Protein AF-0000000084461632 (afdb_homodimer)

InterPro domains:
  IPR001296 Glycosyl transferase, family 1 [PF00534] (205-325)

Solvent-accessible surface area (backbone atoms only — not comparable to full-atom values): 42866 Å² total; per-residue (Å²): 101,78,43,40,28,41,56,44,43,67,54,52,54,38,41,63,67,61,51,79,77,58,71,66,49,33,53,53,48,49,52,46,60,73,37,45,89,58,30,27,32,29,42,62,58,88,53,43,73,39,53,25,16,49,69,48,22,37,54,49,46,52,50,59,72,63,59,54,83,71,44,42,65,60,48,50,51,52,49,54,57,22,61,76,38,74,35,75,78,56,89,82,44,47,37,32,37,41,33,73,66,72,70,61,66,89,25,63,48,43,56,45,53,35,57,75,66,64,42,38,33,37,34,45,47,59,55,59,49,46,76,76,43,40,55,73,43,50,73,68,56,25,52,50,47,52,52,30,49,52,50,44,40,73,62,29,61,29,37,35,18,37,20,64,55,29,43,51,52,50,50,52,49,33,63,74,66,67,53,69,75,48,57,74,42,66,42,54,70,36,48,78,62,76,76,81,63,78,63,67,78,69,91,61,86,63,58,26,33,34,32,76,45,60,44,34,69,49,45,33,52,50,59,54,55,53,42,50,50,52,40,34,75,74,42,51,89,71,38,59,30,41,36,38,35,50,53,81,46,87,69,26,58,56,44,50,33,54,67,65,35,82,57,74,67,39,74,35,48,43,80,40,83,65,54,73,69,51,43,49,27,53,47,60,68,28,61,23,38,54,43,43,34,78,72,70,30,54,51,61,58,60,49,38,34,50,62,60,70,24,44,42,41,27,25,74,42,71,37,45,39,71,74,52,53,79,35,48,54,64,40,57,67,48,27,39,55,60,52,43,51,49,53,59,45,45,63,40,92,80,22,64,69,48,53,53,30,51,60,48,48,70,72,59,76,73,58,42,56,69,61,29,48,51,51,51,50,52,47,53,52,50,51,65,67,65,52,72,81,70,77,76,78,69,69,86,114,100,76,44,42,29,40,55,46,42,68,54,52,52,38,33,65,68,53,51,80,76,57,73,66,48,34,52,52,47,49,51,45,61,73,38,44,91,58,31,27,32,30,40,60,57,88,55,43,72,41,53,24,16,51,70,49,22,38,54,51,47,52,50,60,72,65,58,54,60,82,40,42,67,61,49,50,52,51,50,53,58,22,62,76,39,74,36,75,79,55,89,83,44,48,38,32,38,40,35,71,65,72,72,60,66,88,24,65,46,42,56,44,53,35,56,76,67,64,41,36,33,35,34,44,47,58,54,59,51,46,76,76,43,40,53,74,42,50,73,68,55,26,52,49,48,51,53,30,50,53,51,45,42,72,62,30,61,29,36,38,19,35,20,63,56,30,41,50,53,49,50,52,50,33,63,74,68,66,52,71,76,47,57,73,43,65,42,53,69,36,48,78,61,75,75,81,62,77,63,67,78,68,91,60,86,62,58,27,33,34,34,74,45,61,44,35,67,48,45,33,52,50,60,54,53,53,42,50,49,51,40,34,74,75,44,49,89,71,38,59,30,41,35,38,36,48,52,81,46,88,68,27,59,57,44,49,31,54,66,64,35,82,58,74,64,39,74,34,49,43,78,41,85,67,53,74,69,52,44,48,26,53,47,60,68,28,59,23,39,52,43,42,35,78,72,74,29,54,50,61,58,60,50,37,34,50,63,60,70,24,44,40,41,29,26,72,41,72,36,46,38,70,75,51,53,80,35,47,54,65,40,58,65,47,28,39,55,59,52,43,49,51,52,58,44,44,63,40,92,81,23,63,71,47,52,53,30,52,58,48,48,71,72,60,76,73,56,43,57,68,60,28,49,52,52,51,51,51,48,52,53,51,51,64,68,66,48,71,82,69,77,76,75,67,78,77,122

Sequence (794 aa):
MKRVIIDITSLSNLLRKRRLPHGVPRVALAYLKHYFHDMHILFRIRSRSIILSRRHSEQVARLLLAWELGSFLKLIRLIVRGAFSPSGLDPKCHYFVIKLDYKGFKYPRYLAAITQNNLNMLAVVHDLIPLLNPEFCTPAGTLQFKNQLSQLLKHAQGIVTISNATQSHLQGHILKEGALCPPVLSAPLAPGLVNDISPGEPLVTSPYFIVLSTIGPRKNHLLLLRIFQRLLERYGRHTPKLVIIGKRSTRCPSTLALLDKNGPLKDVLVERQASDAELANYLHHARALLFPTFAEGYGLPLVEAFSFGVPVIASDLPVFREIAGNIPDYLDPLDGLGWMQAIEDYTQKNSTRRQAQLARLASFRVPTWPDHFAQVEAFMDELVRTRPESGRRDGLNMKRVIIDITSLSNLLRKRRLPHGVPRVALAYLKHYFHDMHILFRIRSRSIILSRRHSEQVARLLLAWELGSFLKLIRLIVRGAFSPSGLDPKCHYFVIKLDYKGFKYPRYLAAITQNNLNMLAVVHDLIPLLNPEFCTPAGTLQFKNQLSQLLKHAQGIVTISNATQSHLQGHILKEGALCPPVLSAPLAPGLVNDISPGEPLVTSPYFIVLSTIGPRKNHLLLLRIFQRLLERYGRHTPKLVIIGKRSTRCPSTLALLDKNGPLKDVLVERQASDAELANYLHHARALLFPTFAEGYGLPLVEAFSFGVPVIASDLPVFREIAGNIPDYLDPLDGLGWMQAIEDYTQKNSTRRQAQLARLASFRVPTWPDHFAQVEAFMDELVRTRPESGRRDGLN

Nearest PDB structures (foldseek):
  2bfw-assembly1_A  TM=7.692E-01  e=2.405E-06  Pyrococcus abyssi
  5wqc-assembly1_A  TM=6.733E-01  e=1.277E-06  Homo sapiens
  6me3-assembly1_A  TM=5.732E-01  e=6.397E-07  Homo sapiens
  4s0v-assembly1_A  TM=4.340E-01  e=5.383E-07  Homo sapiens
  6kqi-assembly1_A  TM=3.792E-01  e=4.798E-06  Homo sapiens

pLDDT: mean 91.37, std 10.72, range [18.84, 98.88]

Foldseek 3Di:
DEAEEEECAVLLVCLVVQHDDDDLNLVSLLVCVVCLQTHWYWYDDQQDIAIFASVLSNVLSVCSNVSDRPCSVVSVVSSVVRSPPDRPDDLVYAYEYEASDLDNVVHVSVLVVCVVSVHAYEYEDQALCCQVPVVQDDPVVSVSNVVSVLSCQVRHLEYEYQFVVRVVVVVVVCVVVVGHGHHYHYFHDFASADLPQDADDAPDDAAEEEEEEADGVQQLLVLVLVLQVVQCVVPPPNRAAYEYEHHYDPHCVSNVCSCPDDDSSVVRYHYDHDDSNNVLNNLLRHLEYEGLGNDGRAPSVCLVSLSSLGAYEYADDPNCCRQQNPLHNHDHSVPSVVVSVVSVQSSDPPRPVSVVSSVSSVPHDGDDSVRRVVRVVVVVVVSVVPPPPPDPPPPPD/DEAEEEECAVLLVCLQVLHDDDDLNLVSLLVCVVCLQTHWYWYDDVQDIAIFASVLSNVLSVCSNVSDSPCSVVNVVSSVVRSPPDRPDDLVYAYEYEASDLDNVVHVSVLVVCVVSVHAYEYEDQALCCQVPVVQDDPVVSVSNVVSVLSCQVRHLEYEYQFVVRVVVVVVVCVVVVGHGHHYHYFHDFASADLPQDADDAPDDAAEEEEEEADGVQQLLVLVLVLQVVQCVVPPPNRAAYEYEHHYDPHCVSNVCSCPDDDSSVVRYHYDHDDSNNVSNNLLRHLEYEGLGNDGRAPSVCLVSLSSLGAYEYADDPNCCRQQNPLHNHDHSVPSVVVSVVSVQSSDPPRPVSVSSSVSSVPHDGDDSVRRVVRVVVVVVVSVVPPPPPDPPPPPD

Organism: NCBI:txid458

Structure (mmCIF, N/CA/C/O backbone):
data_AF-0000000084461632-model_v1
#
loop_
_entity.id
_entity.type
_entity.pdbx_description
1 polymer 'Putative glycosyl transferase'
#
loop_
_atom_site.group_PDB
_atom_site.id
_atom_site.type_symbol
_atom_site.label_atom_id
_atom_site.label_alt_id
_atom_site.label_comp_id
_atom_site.label_asym_id
_atom_site.label_entity_id
_atom_site.label_seq_id
_atom_site.pdbx_PDB_ins_code
_atom_site.Cartn_x
_atom_site.Cartn_y
_atom_site.Cartn_z
_atom_site.occupancy
_atom_site.B_iso_or_equiv
_atom_site.auth_seq_id
_atom_site.auth_comp_id
_atom_site.auth_asym_id
_atom_site.auth_atom_id
_atom_site.pdbx_PDB_model_num
ATOM 1 N N . MET A 1 1 ? 1.101 -44.781 -28.156 1 82.88 1 MET A N 1
ATOM 2 C CA . MET A 1 1 ? 2.223 -44.062 -27.547 1 82.88 1 MET A CA 1
ATOM 3 C C . MET A 1 1 ? 1.902 -42.594 -27.391 1 82.88 1 MET A C 1
ATOM 5 O O . MET A 1 1 ? 1.28 -41.969 -28.266 1 82.88 1 MET A O 1
ATOM 9 N N . LYS A 1 2 ? 2.131 -42.031 -26.25 1 89.94 2 LYS A N 1
ATOM 10 C CA . LYS A 1 2 ? 1.861 -40.625 -26.031 1 89.94 2 LYS A CA 1
ATOM 11 C C . LYS A 1 2 ? 3.141 -39.812 -26.141 1 89.94 2 LYS A C 1
ATOM 13 O O . LYS A 1 2 ? 4.223 -40.281 -25.797 1 89.94 2 LYS A O 1
ATOM 18 N N . ARG A 1 3 ? 3.031 -38.625 -26.703 1 93.19 3 ARG A N 1
ATOM 19 C CA . ARG A 1 3 ? 4.129 -37.656 -26.812 1 93.19 3 ARG A CA 1
ATOM 20 C C . ARG A 1 3 ? 3.676 -36.25 -26.422 1 93.19 3 ARG A C 1
ATOM 22 O O . ARG A 1 3 ? 2.477 -36 -26.312 1 93.19 3 ARG A O 1
ATOM 29 N N . VAL A 1 4 ? 4.688 -35.469 -26.234 1 96.12 4 VAL A N 1
ATOM 30 C CA . VAL A 1 4 ? 4.34 -34.156 -25.672 1 96.12 4 VAL A CA 1
ATOM 31 C C . VAL A 1 4 ? 4.812 -33.062 -26.609 1 96.12 4 VAL A C 1
ATOM 33 O O . VAL A 1 4 ? 5.836 -33.188 -27.281 1 96.12 4 VAL A O 1
ATOM 36 N N . ILE A 1 5 ? 3.994 -32.062 -26.719 1 96 5 ILE A N 1
ATOM 37 C CA . ILE A 1 5 ? 4.309 -30.797 -27.375 1 96 5 ILE A CA 1
ATOM 38 C C . ILE A 1 5 ? 4.293 -29.656 -26.359 1 96 5 ILE A C 1
ATOM 40 O O . ILE A 1 5 ? 3.305 -29.469 -25.641 1 96 5 ILE A O 1
ATOM 44 N N . ILE A 1 6 ? 5.383 -28.906 -26.219 1 95.56 6 ILE A N 1
ATOM 45 C CA . ILE A 1 6 ? 5.461 -27.859 -25.219 1 95.56 6 ILE A CA 1
ATOM 46 C C . ILE A 1 6 ? 5.414 -26.484 -25.891 1 95.56 6 ILE A C 1
ATOM 48 O O . ILE A 1 6 ? 6.207 -26.203 -26.797 1 95.56 6 ILE A O 1
ATOM 52 N N . ASP A 1 7 ? 4.473 -25.688 -25.516 1 92.56 7 ASP A N 1
ATOM 53 C CA . ASP A 1 7 ? 4.383 -24.312 -25.984 1 92.56 7 ASP A CA 1
ATOM 54 C C . ASP A 1 7 ? 5.41 -23.422 -25.297 1 92.56 7 ASP A C 1
ATOM 56 O O . ASP A 1 7 ? 5.27 -23.109 -24.109 1 92.56 7 ASP A O 1
ATOM 60 N N . ILE A 1 8 ? 6.375 -22.922 -26.016 1 92.44 8 ILE A N 1
ATOM 61 C CA . ILE A 1 8 ? 7.48 -22.203 -25.391 1 92.44 8 ILE A CA 1
ATOM 62 C C . ILE A 1 8 ? 7.348 -20.703 -25.688 1 92.44 8 ILE A C 1
ATOM 64 O O . ILE A 1 8 ? 8.273 -19.922 -25.422 1 92.44 8 ILE A O 1
ATOM 68 N N . THR A 1 9 ? 6.238 -20.266 -26.125 1 91 9 THR A N 1
ATOM 69 C CA . THR A 1 9 ? 6.062 -18.891 -26.578 1 91 9 THR A CA 1
ATOM 70 C C . THR A 1 9 ? 6.336 -17.906 -25.453 1 91 9 THR A C 1
ATOM 72 O O . THR A 1 9 ? 7.047 -16.922 -25.641 1 91 9 THR A O 1
ATOM 75 N N . SER A 1 10 ? 5.848 -18.172 -24.297 1 89.5 10 SER A N 1
ATOM 76 C CA . SER A 1 10 ? 6.035 -17.281 -23.156 1 89.5 10 SER A CA 1
ATOM 77 C C . SER A 1 10 ? 7.496 -17.25 -22.734 1 89.5 10 SER A C 1
ATOM 79 O O . SER A 1 10 ? 7.996 -16.203 -22.312 1 89.5 10 SER A O 1
ATOM 81 N N . LEU A 1 11 ? 8.156 -18.375 -22.797 1 91.62 11 LEU A N 1
ATOM 82 C CA . LEU A 1 11 ? 9.57 -18.438 -22.453 1 91.62 11 LEU A CA 1
ATOM 83 C C . LEU A 1 11 ? 10.391 -17.578 -23.422 1 91.62 11 LEU A C 1
ATOM 85 O O . LEU A 1 11 ? 11.32 -16.875 -23 1 91.62 11 LEU A O 1
ATOM 89 N N . SER A 1 12 ? 10.055 -17.719 -24.672 1 90.81 12 SER A N 1
ATOM 90 C CA . SER A 1 12 ? 10.742 -16.938 -25.703 1 90.81 12 SER A CA 1
ATOM 91 C C . SER A 1 12 ? 10.594 -15.445 -25.438 1 90.81 12 SER A C 1
ATOM 93 O O . SER A 1 12 ? 11.547 -14.68 -25.625 1 90.81 12 SER A O 1
ATOM 95 N N . ASN A 1 13 ? 9.438 -15.062 -25.062 1 89.56 13 ASN A N 1
ATOM 96 C CA . ASN A 1 13 ? 9.188 -13.656 -24.766 1 89.56 13 ASN A CA 1
ATOM 97 C C . ASN A 1 13 ? 10.016 -13.18 -23.578 1 89.56 13 ASN A C 1
ATOM 99 O O . ASN A 1 13 ? 10.477 -12.039 -23.547 1 89.56 13 ASN A O 1
ATOM 103 N N . LEU A 1 14 ? 10.133 -13.984 -22.609 1 88.81 14 LEU A N 1
ATOM 104 C CA . LEU A 1 14 ? 10.938 -13.656 -21.438 1 88.81 14 LEU A CA 1
ATOM 105 C C . LEU A 1 14 ? 12.406 -13.5 -21.828 1 88.81 14 LEU A C 1
ATOM 107 O O . LEU A 1 14 ? 13.094 -12.602 -21.328 1 88.81 14 LEU A O 1
ATOM 111 N N . LEU A 1 15 ? 12.836 -14.422 -22.625 1 90.06 15 LEU A N 1
ATOM 112 C CA . LEU A 1 15 ? 14.211 -14.352 -23.109 1 90.06 15 LEU A CA 1
ATOM 113 C C . LEU A 1 15 ? 14.43 -13.086 -23.922 1 90.06 15 LEU A C 1
ATOM 115 O O . LEU A 1 15 ? 15.5 -12.477 -23.844 1 90.06 15 LEU A O 1
ATOM 119 N N . ARG A 1 16 ? 13.484 -12.703 -24.719 1 91.44 16 ARG A N 1
ATOM 120 C CA . ARG A 1 16 ? 13.547 -11.477 -25.516 1 91.44 16 ARG A CA 1
ATOM 121 C C . ARG A 1 16 ? 13.773 -10.258 -24.625 1 91.44 16 ARG A C 1
ATOM 123 O O . ARG A 1 16 ? 14.539 -9.359 -24.984 1 91.44 16 ARG A O 1
ATOM 130 N N . LYS A 1 17 ? 13.164 -10.312 -23.453 1 89.62 17 LYS A N 1
ATOM 131 C CA . LYS A 1 17 ? 13.234 -9.188 -22.516 1 89.62 17 LYS A CA 1
ATOM 132 C C . LYS A 1 17 ? 14.477 -9.273 -21.641 1 89.62 17 LYS A C 1
ATOM 134 O O . LYS A 1 17 ? 14.664 -8.445 -20.75 1 89.62 17 LYS A O 1
ATOM 139 N N . ARG A 1 18 ? 15.297 -10.266 -21.812 1 87.94 18 ARG A N 1
ATOM 140 C CA . ARG A 1 18 ? 16.562 -10.477 -21.109 1 87.94 18 ARG A CA 1
ATOM 141 C C . ARG A 1 18 ? 16.328 -10.562 -19.609 1 87.94 18 ARG A C 1
ATOM 143 O O . ARG A 1 18 ? 17.031 -9.906 -18.828 1 87.94 18 ARG A O 1
ATOM 150 N N . ARG A 1 19 ? 15.328 -11.297 -19.297 1 85.19 19 ARG A N 1
ATOM 151 C CA . ARG A 1 19 ? 15 -11.484 -17.891 1 85.19 19 ARG A CA 1
ATOM 152 C C . ARG A 1 19 ? 15.305 -12.906 -17.438 1 85.19 19 ARG A C 1
ATOM 154 O O . ARG A 1 19 ? 15.211 -13.844 -18.234 1 85.19 19 ARG A O 1
ATOM 161 N N . LEU A 1 20 ? 15.648 -13 -16.172 1 86.19 20 LEU A N 1
ATOM 162 C CA . LEU A 1 20 ? 15.875 -14.312 -15.586 1 86.19 20 LEU A CA 1
ATOM 163 C C . LEU A 1 20 ? 14.555 -15 -15.25 1 86.19 20 LEU A C 1
ATOM 165 O O . LEU A 1 20 ? 13.594 -14.336 -14.852 1 86.19 20 LEU A O 1
ATOM 169 N N . PRO A 1 21 ? 14.578 -16.266 -15.438 1 83.56 21 PRO A N 1
ATOM 170 C CA . PRO A 1 21 ? 13.32 -16.969 -15.18 1 83.56 21 PRO A CA 1
ATOM 171 C C . PRO A 1 21 ? 12.977 -17.031 -13.695 1 83.56 21 PRO A C 1
ATOM 173 O O . PRO A 1 21 ? 13.867 -17.203 -12.859 1 83.56 21 PRO A O 1
ATOM 176 N N . HIS A 1 22 ? 11.727 -16.75 -13.461 1 82.38 22 HIS A N 1
ATOM 177 C CA . HIS A 1 22 ? 11.172 -16.922 -12.125 1 82.38 22 HIS A CA 1
ATOM 178 C C . HIS A 1 22 ? 9.727 -17.391 -12.188 1 82.38 22 HIS A C 1
ATOM 180 O O . HIS A 1 22 ? 9.039 -17.188 -13.195 1 82.38 22 HIS A O 1
ATOM 186 N N . GLY A 1 23 ? 9.359 -18.156 -11.211 1 85.88 23 GLY A N 1
ATOM 187 C CA . GLY A 1 23 ? 7.973 -18.578 -11.102 1 85.88 23 GLY A CA 1
ATOM 188 C C . GLY A 1 23 ? 7.555 -19.547 -12.188 1 85.88 23 GLY A C 1
ATOM 189 O O . GLY A 1 23 ? 8.141 -20.625 -12.32 1 85.88 23 GLY A O 1
ATOM 190 N N . VAL A 1 24 ? 6.648 -19.094 -13.094 1 87.5 24 VAL A N 1
ATOM 191 C CA . VAL A 1 24 ? 6.035 -19.938 -14.117 1 87.5 24 VAL A CA 1
ATOM 192 C C . VAL A 1 24 ? 7.078 -20.328 -15.156 1 87.5 24 VAL A C 1
ATOM 194 O O . VAL A 1 24 ? 7.129 -21.469 -15.594 1 87.5 24 VAL A O 1
ATOM 197 N N . PRO A 1 25 ? 7.926 -19.438 -15.492 1 90.56 25 PRO A N 1
ATOM 198 C CA . PRO A 1 25 ? 8.977 -19.812 -16.438 1 90.56 25 PRO A CA 1
ATOM 199 C C . PRO A 1 25 ? 9.875 -20.938 -15.914 1 90.56 25 PRO A C 1
ATOM 201 O O . PRO A 1 25 ? 10.352 -21.766 -16.688 1 90.56 25 PRO A O 1
ATOM 204 N N . ARG A 1 26 ? 10.062 -21 -14.633 1 90.62 26 ARG A N 1
ATOM 205 C CA . ARG A 1 26 ? 10.867 -22.094 -14.07 1 90.62 26 ARG A CA 1
ATOM 206 C C . ARG A 1 26 ? 10.148 -23.438 -14.211 1 90.62 26 ARG A C 1
ATOM 208 O O . ARG A 1 26 ? 10.789 -24.469 -14.406 1 90.62 26 ARG A O 1
ATOM 215 N N . VAL A 1 27 ? 8.883 -23.375 -14.117 1 93.25 27 VAL A N 1
ATOM 216 C CA . VAL A 1 27 ? 8.086 -24.578 -14.32 1 93.25 27 VAL A CA 1
ATOM 217 C C . VAL A 1 27 ? 8.188 -25.031 -15.773 1 93.25 27 VAL A C 1
ATOM 219 O O . VAL A 1 27 ? 8.375 -26.219 -16.047 1 93.25 27 VAL A O 1
ATOM 222 N N . ALA A 1 28 ? 8.109 -24.078 -16.625 1 93.81 28 ALA A N 1
ATOM 223 C CA . ALA A 1 28 ? 8.227 -24.391 -18.047 1 93.81 28 ALA A CA 1
ATOM 224 C C . ALA A 1 28 ? 9.578 -25.016 -18.375 1 93.81 28 ALA A C 1
ATOM 226 O O . ALA A 1 28 ? 9.664 -25.969 -19.156 1 93.81 28 ALA A O 1
ATOM 227 N N . LEU A 1 29 ? 10.578 -24.547 -17.75 1 93.94 29 LEU A N 1
ATOM 228 C CA . LEU A 1 29 ? 11.922 -25.078 -17.953 1 93.94 29 LEU A CA 1
ATOM 229 C C . LEU A 1 29 ? 12.031 -26.5 -17.406 1 93.94 29 LEU A C 1
ATOM 231 O O . LEU A 1 29 ? 12.727 -27.344 -17.984 1 93.94 29 LEU A O 1
ATOM 235 N N . ALA A 1 30 ? 11.359 -26.75 -16.344 1 94.62 30 ALA A N 1
ATOM 236 C CA . ALA A 1 30 ? 11.344 -28.109 -15.789 1 94.62 30 ALA A CA 1
ATOM 237 C C . ALA A 1 30 ? 10.68 -29.078 -16.75 1 94.62 30 ALA A C 1
ATOM 239 O O . ALA A 1 30 ? 11.148 -30.219 -16.922 1 94.62 30 ALA A O 1
ATOM 240 N N . TYR A 1 31 ? 9.641 -28.672 -17.391 1 96.06 31 TYR A N 1
ATOM 241 C CA . TYR A 1 31 ? 8.969 -29.5 -18.375 1 96.06 31 TYR A CA 1
ATOM 242 C C . TYR A 1 31 ? 9.867 -29.75 -19.578 1 96.06 31 TYR A C 1
ATOM 244 O O . TYR A 1 31 ? 9.945 -30.875 -20.094 1 96.06 31 TYR A O 1
ATOM 252 N N . LEU A 1 32 ? 10.539 -28.719 -20 1 95.5 32 LEU A N 1
ATOM 253 C CA . LEU A 1 32 ? 11.461 -28.859 -21.109 1 95.5 32 LEU A CA 1
ATOM 254 C C . LEU A 1 32 ? 12.57 -29.859 -20.781 1 95.5 32 LEU A C 1
ATOM 256 O O . LEU A 1 32 ? 12.945 -30.672 -21.625 1 95.5 32 LEU A O 1
ATOM 260 N N . LYS A 1 33 ? 13.039 -29.75 -19.625 1 95.06 33 LYS A N 1
ATOM 261 C CA . LYS A 1 33 ? 14.125 -30.641 -19.203 1 95.06 33 LYS A CA 1
ATOM 262 C C . LYS A 1 33 ? 13.656 -32.094 -19.125 1 95.06 33 LYS A C 1
ATOM 264 O O . LYS A 1 33 ? 14.359 -33 -19.547 1 95.06 33 LYS A O 1
ATOM 269 N N . HIS A 1 34 ? 12.523 -32.281 -18.594 1 95.88 34 HIS A N 1
ATOM 270 C CA . HIS A 1 34 ? 12 -33.625 -18.406 1 95.88 34 HIS A CA 1
ATOM 271 C C . HIS A 1 34 ? 11.758 -34.312 -19.75 1 95.88 34 HIS A C 1
ATOM 273 O O . HIS A 1 34 ? 12.078 -35.5 -19.906 1 95.88 34 HIS A O 1
ATOM 279 N N . TYR A 1 35 ? 11.203 -33.625 -20.672 1 96.12 35 TYR A N 1
ATOM 280 C CA . TYR A 1 35 ? 10.805 -34.219 -21.953 1 96.12 35 TYR A CA 1
ATOM 281 C C . TYR A 1 35 ? 11.844 -33.906 -23.031 1 96.12 35 TYR A C 1
ATOM 283 O O . TYR A 1 35 ? 11.555 -34.031 -24.219 1 96.12 35 TYR A O 1
ATOM 291 N N . PHE A 1 36 ? 12.992 -33.531 -22.641 1 95.25 36 PHE A N 1
ATOM 292 C CA . PHE A 1 36 ? 14.055 -33.031 -23.5 1 95.25 36 PHE A CA 1
ATOM 293 C C . PHE A 1 36 ? 14.258 -33.938 -24.703 1 95.25 36 PHE A C 1
ATOM 295 O O . PHE A 1 36 ? 14.383 -33.469 -25.844 1 95.25 36 PHE A O 1
ATOM 302 N N . HIS A 1 37 ? 14.211 -35.25 -24.531 1 92.38 37 HIS A N 1
ATOM 303 C CA . HIS A 1 37 ? 14.609 -36.156 -25.594 1 92.38 37 HIS A CA 1
ATOM 304 C C . HIS A 1 37 ? 13.406 -36.656 -26.375 1 92.38 37 HIS A C 1
ATOM 306 O O . HIS A 1 37 ? 13.555 -37.375 -27.359 1 92.38 37 HIS A O 1
ATOM 312 N N . ASP A 1 38 ? 12.273 -36.281 -25.984 1 90.88 38 ASP A N 1
ATOM 313 C CA . ASP A 1 38 ? 11.086 -36.812 -26.656 1 90.88 38 ASP A CA 1
ATOM 314 C C . ASP A 1 38 ? 9.938 -35.812 -26.609 1 90.88 38 ASP A C 1
ATOM 316 O O . ASP A 1 38 ? 8.891 -36.062 -26.016 1 90.88 38 ASP A O 1
ATOM 320 N N . MET A 1 39 ? 10.18 -34.719 -27.203 1 94.94 39 MET A N 1
ATOM 321 C CA . MET A 1 39 ? 9.133 -33.719 -27.25 1 94.94 39 MET A CA 1
ATOM 322 C C . MET A 1 39 ? 9.164 -32.969 -28.594 1 94.94 39 MET A C 1
ATOM 324 O O . MET A 1 39 ? 10.117 -33.094 -29.359 1 94.94 39 MET A O 1
ATOM 328 N N . HIS A 1 40 ? 8.086 -32.344 -28.875 1 95.38 40 HIS A N 1
ATOM 329 C CA . HIS A 1 40 ? 8.008 -31.281 -29.859 1 95.38 40 HIS A CA 1
ATOM 330 C C . HIS A 1 40 ? 7.781 -29.922 -29.203 1 95.38 40 HIS A C 1
ATOM 332 O O . HIS A 1 40 ? 7.297 -29.859 -28.078 1 95.38 40 HIS A O 1
ATOM 338 N N . ILE A 1 41 ? 8.25 -28.953 -29.875 1 95.5 41 ILE A N 1
ATOM 339 C CA . ILE A 1 41 ? 8.039 -27.594 -29.375 1 95.5 41 ILE A CA 1
ATOM 340 C C . ILE A 1 41 ? 7.043 -26.859 -30.266 1 95.5 41 ILE A C 1
ATOM 342 O O . ILE A 1 41 ? 7.082 -27 -31.5 1 95.5 41 ILE A O 1
ATOM 346 N N . LEU A 1 42 ? 6.168 -26.219 -29.641 1 92.81 42 LEU A N 1
ATOM 347 C CA . LEU A 1 42 ? 5.223 -25.328 -30.328 1 92.81 42 LEU A CA 1
ATOM 348 C C . LEU A 1 42 ? 5.551 -23.875 -30.047 1 92.81 42 LEU A C 1
ATOM 350 O O . LEU A 1 42 ? 5.859 -23.5 -28.906 1 92.81 42 LEU A O 1
ATOM 354 N N . PHE A 1 43 ? 5.582 -23.094 -31.047 1 91.94 43 PHE A N 1
ATOM 355 C CA . PHE A 1 43 ? 5.824 -21.656 -30.969 1 91.94 43 PHE A CA 1
ATOM 356 C C . PHE A 1 43 ? 4.758 -20.875 -31.719 1 91.94 43 PHE A C 1
ATOM 358 O O . PHE A 1 43 ? 4.477 -21.172 -32.875 1 91.94 43 PHE A O 1
ATOM 365 N N . ARG A 1 44 ? 4.219 -19.922 -30.969 1 87.94 44 ARG A N 1
ATOM 366 C CA . ARG A 1 44 ? 3.152 -19.141 -31.578 1 87.94 44 ARG A CA 1
ATOM 367 C C . ARG A 1 44 ? 3.656 -17.766 -32 1 87.94 44 ARG A C 1
ATOM 369 O O . ARG A 1 44 ? 4.359 -17.094 -31.25 1 87.94 44 ARG A O 1
ATOM 376 N N . ILE A 1 45 ? 3.393 -17.406 -33.156 1 82.62 45 ILE A N 1
ATOM 377 C CA . ILE A 1 45 ? 3.594 -16.047 -33.656 1 82.62 45 ILE A CA 1
ATOM 378 C C . ILE A 1 45 ? 2.26 -15.461 -34.125 1 82.62 45 ILE A C 1
ATOM 380 O O . ILE A 1 45 ? 1.77 -15.789 -35.188 1 82.62 45 ILE A O 1
ATOM 384 N N . ARG A 1 46 ? 1.684 -14.586 -33.438 1 75.31 46 ARG A N 1
ATOM 385 C CA . ARG A 1 46 ? 0.364 -14.023 -33.719 1 75.31 46 ARG A CA 1
ATOM 386 C C . ARG A 1 46 ? -0.688 -15.125 -33.812 1 75.31 46 ARG A C 1
ATOM 388 O O . ARG A 1 46 ? -0.922 -15.859 -32.844 1 75.31 46 ARG A O 1
ATOM 395 N N . SER A 1 47 ? -1.115 -15.352 -35 1 76.19 47 SER A N 1
ATOM 396 C CA . SER A 1 47 ? -2.18 -16.328 -35.188 1 76.19 47 SER A CA 1
ATOM 397 C C . SER A 1 47 ? -1.626 -17.656 -35.688 1 76.19 47 SER A C 1
ATOM 399 O O . SER A 1 47 ? -2.35 -18.656 -35.75 1 76.19 47 SER A O 1
ATOM 401 N N . ARG A 1 48 ? -0.458 -17.719 -35.875 1 81.31 48 ARG A N 1
ATOM 402 C CA . ARG A 1 48 ? 0.104 -18.938 -36.438 1 81.31 48 ARG A CA 1
ATOM 403 C C . ARG A 1 48 ? 0.842 -19.75 -35.406 1 81.31 48 ARG A C 1
ATOM 405 O O . ARG A 1 48 ? 1.513 -19.188 -34.531 1 81.31 48 ARG A O 1
ATOM 412 N N . SER A 1 49 ? 0.656 -21.047 -35.469 1 88.44 49 SER A N 1
ATOM 413 C CA . SER A 1 49 ? 1.358 -21.984 -34.594 1 88.44 49 SER A CA 1
ATOM 414 C C . SER A 1 49 ? 2.34 -22.844 -35.375 1 88.44 49 SER A C 1
ATOM 416 O O . SER A 1 49 ? 1.983 -23.422 -36.406 1 88.44 49 SER A O 1
ATOM 418 N N . ILE A 1 50 ? 3.537 -22.812 -34.938 1 90.25 50 ILE A N 1
ATOM 419 C CA . ILE A 1 50 ? 4.582 -23.625 -35.531 1 90.25 50 ILE A CA 1
ATOM 420 C C . ILE A 1 50 ? 4.938 -24.781 -34.625 1 90.25 50 ILE A C 1
ATOM 422 O O . ILE A 1 50 ? 5.215 -24.578 -33.438 1 90.25 50 ILE A O 1
ATOM 426 N N . ILE A 1 51 ? 4.891 -25.984 -35.188 1 93.06 51 ILE A N 1
ATOM 427 C CA . ILE A 1 51 ? 5.32 -27.156 -34.438 1 93.06 51 ILE A CA 1
ATOM 428 C C . ILE A 1 51 ? 6.641 -27.672 -35 1 93.06 51 ILE A C 1
ATOM 430 O O . ILE A 1 51 ? 6.727 -28 -36.188 1 93.06 51 ILE A O 1
ATOM 434 N N . LEU A 1 52 ? 7.652 -27.766 -34.219 1 95 52 LEU A N 1
ATOM 435 C CA . LEU A 1 52 ? 8.992 -28.156 -34.656 1 95 52 LEU A CA 1
ATOM 436 C C . LEU A 1 52 ? 9.172 -29.656 -34.562 1 95 52 LEU A C 1
ATOM 438 O O . LEU A 1 52 ? 8.523 -30.328 -33.75 1 95 52 LEU A O 1
ATOM 442 N N . SER A 1 53 ? 10.078 -30.156 -35.406 1 94.94 53 SER A N 1
ATOM 443 C CA . SER A 1 53 ? 10.469 -31.562 -35.344 1 94.94 53 SER A CA 1
ATOM 444 C C . SER A 1 53 ? 11.188 -31.859 -34.031 1 94.94 53 SER A C 1
ATOM 446 O O . SER A 1 53 ? 11.609 -30.938 -33.312 1 94.94 53 SER A O 1
ATOM 448 N N . ARG A 1 54 ? 11.312 -33.094 -33.719 1 95.12 54 ARG A N 1
ATOM 449 C CA . ARG A 1 54 ? 11.984 -33.469 -32.5 1 95.12 54 ARG A CA 1
ATOM 450 C C . ARG A 1 54 ? 13.422 -32.969 -32.469 1 95.12 54 ARG A C 1
ATOM 452 O O . ARG A 1 54 ? 13.906 -32.531 -31.438 1 95.12 54 ARG A O 1
ATOM 459 N N . ARG A 1 55 ? 14.047 -33.031 -33.594 1 94 55 ARG A N 1
ATOM 460 C CA . ARG A 1 55 ? 15.438 -32.594 -33.719 1 94 55 ARG A CA 1
ATOM 461 C C . ARG A 1 55 ? 15.562 -31.094 -33.438 1 94 55 ARG A C 1
ATOM 463 O O . ARG A 1 55 ? 16.406 -30.672 -32.625 1 94 55 ARG A O 1
ATOM 470 N N . HIS A 1 56 ? 14.773 -30.359 -34.094 1 95.38 56 HIS A N 1
ATOM 471 C CA . HIS A 1 56 ? 14.805 -28.906 -33.906 1 95.38 56 HIS A CA 1
ATOM 472 C C . HIS A 1 56 ? 14.344 -28.531 -32.5 1 95.38 56 HIS A C 1
ATOM 474 O O . HIS A 1 56 ? 14.844 -27.562 -31.922 1 95.38 56 HIS A O 1
ATOM 480 N N . SER A 1 57 ? 13.391 -29.312 -32.031 1 96.81 57 SER A N 1
ATOM 481 C CA . SER A 1 57 ? 12.898 -29.078 -30.672 1 96.81 57 SER A CA 1
ATOM 482 C C . SER A 1 57 ? 14.008 -29.266 -29.641 1 96.81 57 SER A C 1
ATOM 484 O O . SER A 1 57 ? 14.125 -28.469 -28.703 1 96.81 57 SER A O 1
ATOM 486 N N . GLU A 1 58 ? 14.789 -30.25 -29.781 1 96 58 GLU A N 1
ATOM 487 C CA . GLU A 1 58 ? 15.906 -30.484 -28.875 1 96 58 GLU A CA 1
ATOM 488 C C . GLU A 1 58 ? 16.906 -29.312 -28.906 1 96 58 GLU A C 1
ATOM 490 O O . GLU A 1 58 ? 17.438 -28.938 -27.875 1 96 58 GLU A O 1
ATOM 495 N N . GLN A 1 59 ? 17.125 -28.781 -30.078 1 95.5 59 GLN A N 1
ATOM 496 C CA . GLN A 1 59 ? 18.047 -27.656 -30.219 1 95.5 59 GLN A CA 1
ATOM 497 C C . GLN A 1 59 ? 17.5 -26.422 -29.516 1 95.5 59 GLN A C 1
ATOM 499 O O . GLN A 1 59 ? 18.25 -25.734 -28.812 1 95.5 59 GLN A O 1
ATOM 504 N N . VAL A 1 60 ? 16.281 -26.203 -29.75 1 95.81 60 VAL A N 1
ATOM 505 C CA . VAL A 1 60 ? 15.641 -25.047 -29.125 1 95.81 60 VAL A CA 1
ATOM 506 C C . VAL A 1 60 ? 15.625 -25.219 -27.609 1 95.81 60 VAL A C 1
ATOM 508 O O . VAL A 1 60 ? 15.938 -24.281 -26.875 1 95.81 60 VAL A O 1
ATOM 511 N N . ALA A 1 61 ? 15.266 -26.406 -27.156 1 96.31 61 ALA A N 1
ATOM 512 C CA . ALA A 1 61 ? 15.219 -26.688 -25.719 1 96.31 61 ALA A CA 1
ATOM 513 C C . ALA A 1 61 ? 16.594 -26.5 -25.078 1 96.31 61 ALA A C 1
ATOM 515 O O . ALA A 1 61 ? 16.688 -25.984 -23.953 1 96.31 61 ALA A O 1
ATOM 516 N N . ARG A 1 62 ? 17.609 -26.953 -25.766 1 95.5 62 ARG A N 1
ATOM 517 C CA . ARG A 1 62 ? 18.969 -26.781 -25.25 1 95.5 62 ARG A CA 1
ATOM 518 C C . ARG A 1 62 ? 19.297 -25.312 -25.031 1 95.5 62 ARG A C 1
ATOM 520 O O . ARG A 1 62 ? 19.906 -24.953 -24.031 1 95.5 62 ARG A O 1
ATOM 527 N N . LEU A 1 63 ? 18.922 -24.547 -25.953 1 94.5 63 LEU A N 1
ATOM 528 C CA . LEU A 1 63 ? 19.172 -23.109 -25.859 1 94.5 63 LEU A CA 1
ATOM 529 C C . LEU A 1 63 ? 18.391 -22.5 -24.703 1 94.5 63 LEU A C 1
ATOM 531 O O . LEU A 1 63 ? 18.922 -21.672 -23.969 1 94.5 63 LEU A O 1
ATOM 535 N N . LEU A 1 64 ? 17.141 -22.859 -24.547 1 94.56 64 LEU A N 1
ATOM 536 C CA . LEU A 1 64 ? 16.297 -22.312 -23.5 1 94.56 64 LEU A CA 1
ATOM 537 C C . LEU A 1 64 ? 16.766 -22.766 -22.125 1 94.56 64 LEU A C 1
ATOM 539 O O . LEU A 1 64 ? 16.719 -22 -21.156 1 94.56 64 LEU A O 1
ATOM 543 N N . LEU A 1 65 ? 17.219 -24 -22 1 93.25 65 LEU A N 1
ATOM 544 C CA . LEU A 1 65 ? 17.688 -24.531 -20.734 1 93.25 65 LEU A CA 1
ATOM 545 C C . LEU A 1 65 ? 19.016 -23.891 -20.312 1 93.25 65 LEU A C 1
ATOM 547 O O . LEU A 1 65 ? 19.297 -23.75 -19.125 1 93.25 65 LEU A O 1
ATOM 551 N N . ALA A 1 66 ? 19.75 -23.5 -21.281 1 90.94 66 ALA A N 1
ATOM 552 C CA . ALA A 1 66 ? 20.984 -22.766 -21 1 90.94 66 ALA A CA 1
ATOM 553 C C . ALA A 1 66 ? 20.688 -21.344 -20.547 1 90.94 66 ALA A C 1
ATOM 555 O O . ALA A 1 66 ? 21.422 -20.781 -19.734 1 90.94 66 ALA A O 1
ATOM 556 N N . TRP A 1 67 ? 19.672 -20.797 -21.031 1 90.25 67 TRP A N 1
ATOM 557 C CA . TRP A 1 67 ? 19.109 -19.484 -20.719 1 90.25 67 TRP A CA 1
ATOM 558 C C . TRP A 1 67 ? 20.188 -18.406 -20.75 1 90.25 67 TRP A C 1
ATOM 560 O O . TRP A 1 67 ? 20.344 -17.656 -19.781 1 90.25 67 TRP A O 1
ATOM 570 N N . GLU A 1 68 ? 20.984 -18.375 -21.734 1 87.94 68 GLU A N 1
ATOM 571 C CA . GLU A 1 68 ? 21.938 -17.281 -21.938 1 87.94 68 GLU A CA 1
ATOM 572 C C . GLU A 1 68 ? 21.219 -16.016 -22.375 1 87.94 68 GLU A C 1
ATOM 574 O O . GLU A 1 68 ? 20.562 -15.984 -23.406 1 87.94 68 GLU A O 1
ATOM 579 N N . LEU A 1 69 ? 21.703 -15.039 -21.531 1 83.06 69 LEU A N 1
ATOM 580 C CA . LEU A 1 69 ? 21.062 -13.766 -21.844 1 83.06 69 LEU A CA 1
ATOM 581 C C . LEU A 1 69 ? 21.516 -13.258 -23.203 1 83.06 69 LEU A C 1
ATOM 583 O O . LEU A 1 69 ? 22.688 -13.383 -23.562 1 83.06 69 LEU A O 1
ATOM 587 N N . GLY A 1 70 ? 20.75 -13.086 -24.266 1 85.94 70 GLY A N 1
ATOM 588 C CA . GLY A 1 70 ? 21.062 -12.57 -25.594 1 85.94 70 GLY A CA 1
ATOM 589 C C . GLY A 1 70 ? 20.875 -13.602 -26.688 1 85.94 70 GLY A C 1
ATOM 590 O O . GLY A 1 70 ? 21.109 -13.32 -27.859 1 85.94 70 GLY A O 1
ATOM 591 N N . SER A 1 71 ? 20.5 -14.695 -26.266 1 90.75 71 SER A N 1
ATOM 592 C CA . SER A 1 71 ? 20.391 -15.781 -27.234 1 90.75 71 SER A CA 1
ATOM 593 C C . SER A 1 71 ? 19.062 -15.742 -27.969 1 90.75 71 SER A C 1
ATOM 595 O O . SER A 1 71 ? 18.703 -16.688 -28.688 1 90.75 71 SER A O 1
ATOM 597 N N . PHE A 1 72 ? 18.391 -14.664 -27.812 1 93.44 72 PHE A N 1
ATOM 598 C CA . PHE A 1 72 ? 17.062 -14.578 -28.406 1 93.44 72 PHE A CA 1
ATOM 599 C C . PHE A 1 72 ? 17.125 -14.719 -29.922 1 93.44 72 PHE A C 1
ATOM 601 O O . PHE A 1 72 ? 16.328 -15.438 -30.516 1 93.44 72 PHE A O 1
ATOM 608 N N . LEU A 1 73 ? 18.016 -14.039 -30.547 1 93 73 LEU A N 1
ATOM 609 C CA . LEU A 1 73 ? 18.125 -14.094 -32 1 93 73 LEU A CA 1
ATOM 610 C C . LEU A 1 73 ? 18.484 -15.5 -32.469 1 93 73 LEU A C 1
ATOM 612 O O . LEU A 1 73 ? 18 -15.961 -33.5 1 93 73 LEU A O 1
ATOM 616 N N . LYS A 1 74 ? 19.359 -16.109 -31.719 1 94.56 74 LYS A N 1
ATOM 617 C CA . LYS A 1 74 ? 19.719 -17.5 -32.031 1 94.56 74 LYS A CA 1
ATOM 618 C C . LYS A 1 74 ? 18.5 -18.422 -31.906 1 94.56 74 LYS A C 1
ATOM 620 O O . LYS A 1 74 ? 18.312 -19.328 -32.719 1 94.56 74 LYS A O 1
ATOM 625 N N . LEU A 1 75 ? 17.734 -18.141 -30.922 1 94.88 75 LEU A N 1
ATOM 626 C CA . LEU A 1 75 ? 16.516 -18.922 -30.703 1 94.88 75 LEU A CA 1
ATOM 627 C C . LEU A 1 75 ? 15.57 -18.766 -31.891 1 94.88 75 LEU A C 1
ATOM 629 O O . LEU A 1 75 ? 15.055 -19.766 -32.406 1 94.88 75 LEU A O 1
ATOM 633 N N . ILE A 1 76 ? 15.406 -17.562 -32.344 1 93.81 76 ILE A N 1
ATOM 634 C CA . ILE A 1 76 ? 14.477 -17.266 -33.438 1 93.81 76 ILE A CA 1
ATOM 635 C C . ILE A 1 76 ? 14.992 -17.891 -34.719 1 93.81 76 ILE A C 1
ATOM 637 O O . ILE A 1 76 ? 14.203 -18.422 -35.531 1 93.81 76 ILE A O 1
ATOM 641 N N . ARG A 1 77 ? 16.172 -17.828 -34.906 1 94.25 77 ARG A N 1
ATOM 642 C CA . ARG A 1 77 ? 16.766 -18.438 -36.094 1 94.25 77 ARG A CA 1
ATOM 643 C C . ARG A 1 77 ? 16.5 -19.938 -36.125 1 94.25 77 ARG A C 1
ATOM 645 O O . ARG A 1 77 ? 16.203 -20.5 -37.188 1 94.25 77 ARG A O 1
ATOM 652 N N . LEU A 1 78 ? 16.688 -20.562 -35.031 1 93.56 78 LEU A N 1
ATOM 653 C CA . LEU A 1 78 ? 16.438 -22 -34.938 1 93.56 78 LEU A CA 1
ATOM 654 C C . LEU A 1 78 ? 14.969 -22.312 -35.188 1 93.56 78 LEU A C 1
ATOM 656 O O . LEU A 1 78 ? 14.664 -23.312 -35.844 1 93.56 78 LEU A O 1
ATOM 660 N N . ILE A 1 79 ? 14.117 -21.484 -34.656 1 93.38 79 ILE A N 1
ATOM 661 C CA . ILE A 1 79 ? 12.688 -21.688 -34.812 1 93.38 79 ILE A CA 1
ATOM 662 C C . ILE A 1 79 ? 12.312 -21.531 -36.312 1 93.38 79 ILE A C 1
ATOM 664 O O . ILE A 1 79 ? 11.547 -22.328 -36.844 1 93.38 79 ILE A O 1
ATOM 668 N N . VAL A 1 80 ? 12.852 -20.547 -36.938 1 91.88 80 VAL A N 1
ATOM 669 C CA . VAL A 1 80 ? 12.57 -20.281 -38.344 1 91.88 80 VAL A CA 1
ATOM 670 C C . VAL A 1 80 ? 13.07 -21.453 -39.188 1 91.88 80 VAL A C 1
ATOM 672 O O . VAL A 1 80 ? 12.367 -21.906 -40.094 1 91.88 80 VAL A O 1
ATOM 675 N N . ARG A 1 81 ? 14.172 -21.891 -38.906 1 91.31 81 ARG A N 1
ATOM 676 C CA . ARG A 1 81 ? 14.719 -23.031 -39.625 1 91.31 81 ARG A CA 1
ATOM 677 C C . ARG A 1 81 ? 13.836 -24.266 -39.469 1 91.31 81 ARG A C 1
ATOM 679 O O . ARG A 1 81 ? 13.625 -25.016 -40.406 1 91.31 81 ARG A O 1
ATOM 686 N N . GLY A 1 82 ? 13.406 -24.438 -38.312 1 90.81 82 GLY A N 1
ATOM 687 C CA . GLY A 1 82 ? 12.547 -25.578 -38 1 90.81 82 GLY A CA 1
ATOM 688 C C . GLY A 1 82 ? 11.172 -25.453 -38.625 1 90.81 82 GLY A C 1
ATOM 689 O O . GLY A 1 82 ? 10.516 -26.453 -38.906 1 90.81 82 GLY A O 1
ATOM 690 N N . ALA A 1 83 ? 10.766 -24.219 -38.781 1 89.81 83 ALA A N 1
ATOM 691 C CA . ALA A 1 83 ? 9.438 -23.969 -39.375 1 89.81 83 ALA A CA 1
ATOM 692 C C . ALA A 1 83 ? 9.359 -24.453 -40.812 1 89.81 83 ALA A C 1
ATOM 694 O O . ALA A 1 83 ? 8.281 -24.781 -41.312 1 89.81 83 ALA A O 1
ATOM 695 N N . PHE A 1 84 ? 10.469 -24.531 -41.438 1 89.56 84 PHE A N 1
ATOM 696 C CA . PHE A 1 84 ? 10.516 -24.938 -42.844 1 89.56 84 PHE A CA 1
ATOM 697 C C . PHE A 1 84 ? 10.711 -26.453 -42.969 1 89.56 84 PHE A C 1
ATOM 699 O O . PHE A 1 84 ? 10.773 -26.984 -44.062 1 89.56 84 PHE A O 1
ATOM 706 N N . SER A 1 85 ? 10.75 -27.062 -41.906 1 88.88 85 SER A N 1
ATOM 707 C CA . SER A 1 85 ? 10.883 -28.516 -41.875 1 88.88 85 SER A CA 1
ATOM 708 C C . SER A 1 85 ? 9.594 -29.172 -41.406 1 88.88 85 SER A C 1
ATOM 710 O O . SER A 1 85 ? 8.82 -28.578 -40.656 1 88.88 85 SER A O 1
ATOM 712 N N . PRO A 1 86 ? 9.344 -30.359 -41.969 1 88.25 86 PRO A N 1
ATOM 713 C CA . PRO A 1 86 ? 8.156 -31.062 -41.469 1 88.25 86 PRO A CA 1
ATOM 714 C C . PRO A 1 86 ? 8.219 -31.312 -39.969 1 88.25 86 PRO A C 1
ATOM 716 O O . PRO A 1 86 ? 9.297 -31.594 -39.438 1 88.25 86 PRO A O 1
ATOM 719 N N . SER A 1 87 ? 7.172 -31.219 -39.344 1 87.69 87 SER A N 1
ATOM 720 C CA . SER A 1 87 ? 7.105 -31.406 -37.906 1 87.69 87 SER A CA 1
ATOM 721 C C . SER A 1 87 ? 7.414 -32.844 -37.531 1 87.69 87 SER A C 1
ATOM 723 O O . SER A 1 87 ? 7.945 -33.125 -36.438 1 87.69 87 SER A O 1
ATOM 725 N N . GLY A 1 88 ? 7.031 -33.719 -38.375 1 87.19 88 GLY A N 1
ATOM 726 C CA . GLY A 1 88 ? 7.293 -35.125 -38.156 1 87.19 88 GLY A CA 1
ATOM 727 C C . GLY A 1 88 ? 6.348 -35.75 -37.156 1 87.19 88 GLY A C 1
ATOM 728 O O . GLY A 1 88 ? 6.688 -36.719 -36.5 1 87.19 88 GLY A O 1
ATOM 729 N N . LEU A 1 89 ? 5.191 -35.219 -37 1 90.56 89 LEU A N 1
ATOM 730 C CA . LEU A 1 89 ? 4.199 -35.781 -36.094 1 90.56 89 LEU A CA 1
ATOM 731 C C . LEU A 1 89 ? 3.715 -37.125 -36.594 1 90.56 89 LEU A C 1
ATOM 733 O O . LEU A 1 89 ? 3.479 -37.312 -37.812 1 90.56 89 LEU A O 1
ATOM 737 N N . ASP A 1 90 ? 3.717 -38.031 -35.75 1 88.75 90 ASP A N 1
ATOM 738 C CA . ASP A 1 90 ? 3.219 -39.375 -36.062 1 88.75 90 ASP A CA 1
ATOM 739 C C . ASP A 1 90 ? 1.715 -39.469 -35.812 1 88.75 90 ASP A C 1
ATOM 741 O O . ASP A 1 90 ? 1.263 -39.406 -34.656 1 88.75 90 ASP A O 1
ATOM 745 N N . PRO A 1 91 ? 0.933 -39.688 -36.875 1 84.69 91 PRO A N 1
ATOM 746 C CA . PRO A 1 91 ? -0.522 -39.719 -36.688 1 84.69 91 PRO A CA 1
ATOM 747 C C . PRO A 1 91 ? -0.971 -40.875 -35.781 1 84.69 91 PRO A C 1
ATOM 749 O O . PRO A 1 91 ? -2.111 -40.875 -35.312 1 84.69 91 PRO A O 1
ATOM 752 N N . LYS A 1 92 ? -0.176 -41.781 -35.531 1 87.62 92 LYS A N 1
ATOM 753 C CA . LYS A 1 92 ? -0.531 -42.906 -34.688 1 87.62 92 LYS A CA 1
ATOM 754 C C . LYS A 1 92 ? -0.302 -42.594 -33.219 1 87.62 92 LYS A C 1
ATOM 756 O O . LYS A 1 92 ? -0.783 -43.312 -32.344 1 87.62 92 LYS A O 1
ATOM 761 N N . CYS A 1 93 ? 0.399 -41.469 -33 1 89.69 93 CYS A N 1
ATOM 762 C CA . CYS A 1 93 ? 0.725 -41.062 -31.625 1 89.69 93 CYS A CA 1
ATOM 763 C C . CYS A 1 93 ? -0.323 -40.125 -31.078 1 89.69 93 CYS A C 1
ATOM 765 O O . CYS A 1 93 ? -0.934 -39.344 -31.828 1 89.69 93 CYS A O 1
ATOM 767 N N . HIS A 1 94 ? -0.604 -40.281 -29.828 1 91.06 94 HIS A N 1
ATOM 768 C CA . HIS A 1 94 ? -1.404 -39.281 -29.109 1 91.06 94 HIS A CA 1
ATOM 769 C C . HIS A 1 94 ? -0.537 -38.156 -28.594 1 91.06 94 HIS A C 1
ATOM 771 O O . HIS A 1 94 ? 0.296 -38.344 -27.719 1 91.06 94 HIS A O 1
ATOM 777 N N . TYR A 1 95 ? -0.738 -37 -29.125 1 94.19 95 TYR A N 1
ATOM 778 C CA . TYR A 1 95 ? 0.068 -35.875 -28.734 1 94.19 95 TYR A CA 1
ATOM 779 C C . TYR A 1 95 ? -0.675 -35 -27.719 1 94.19 95 TYR A C 1
ATOM 781 O O . TYR A 1 95 ? -1.881 -34.781 -27.844 1 94.19 95 TYR A O 1
ATOM 789 N N . PHE A 1 96 ? 0.024 -34.594 -26.688 1 95.38 96 PHE A N 1
ATOM 790 C CA . PHE A 1 96 ? -0.492 -33.656 -25.719 1 95.38 96 PHE A CA 1
ATOM 791 C C . PHE A 1 96 ? 0.236 -32.312 -25.828 1 95.38 96 PHE A C 1
ATOM 793 O O . PHE A 1 96 ? 1.457 -32.25 -25.672 1 95.38 96 PHE A O 1
ATOM 800 N N . VAL A 1 97 ? -0.511 -31.312 -26.078 1 94.88 97 VAL A N 1
ATOM 801 C CA . VAL A 1 97 ? 0.032 -29.953 -26.016 1 94.88 97 VAL A CA 1
ATOM 802 C C . VAL A 1 97 ? -0.032 -29.453 -24.578 1 94.88 97 VAL A C 1
ATOM 804 O O . VAL A 1 97 ? -1.119 -29.234 -24.031 1 94.88 97 VAL A O 1
ATOM 807 N N . ILE A 1 98 ? 1.161 -29.281 -23.984 1 95.12 98 ILE A N 1
ATOM 808 C CA . ILE A 1 98 ? 1.229 -28.766 -22.625 1 95.12 98 ILE A CA 1
ATOM 809 C C . ILE A 1 98 ? 1.155 -27.234 -22.656 1 95.12 98 ILE A C 1
ATOM 811 O O . ILE A 1 98 ? 2.08 -26.562 -23.125 1 95.12 98 ILE A O 1
ATOM 815 N N . LYS A 1 99 ? 0.125 -26.781 -22.125 1 91.94 99 LYS A N 1
ATOM 816 C CA . LYS A 1 99 ? -0.089 -25.344 -22.047 1 91.94 99 LYS A CA 1
ATOM 817 C C . LYS A 1 99 ? 0.241 -24.812 -20.656 1 91.94 99 LYS A C 1
ATOM 819 O O . LYS A 1 99 ? -0.518 -25.031 -19.703 1 91.94 99 LYS A O 1
ATOM 824 N N . LEU A 1 100 ? 1.314 -24.016 -20.594 1 90.69 100 LEU A N 1
ATOM 825 C CA . LEU A 1 100 ? 1.785 -23.547 -19.297 1 90.69 100 LEU A CA 1
ATOM 826 C C . LEU A 1 100 ? 1.416 -22.078 -19.094 1 90.69 100 LEU A C 1
ATOM 828 O O . LEU A 1 100 ? 1.536 -21.547 -17.984 1 90.69 100 LEU A O 1
ATOM 832 N N . ASP A 1 101 ? 1.049 -21.406 -20.125 1 82.75 101 ASP A N 1
ATOM 833 C CA . ASP A 1 101 ? 0.599 -20.016 -20.031 1 82.75 101 ASP A CA 1
ATOM 834 C C . ASP A 1 101 ? -0.86 -19.891 -20.469 1 82.75 101 ASP A C 1
ATOM 836 O O . ASP A 1 101 ? -1.461 -20.859 -20.953 1 82.75 101 ASP A O 1
ATOM 840 N N . TYR A 1 102 ? -1.38 -18.703 -20.234 1 75.25 102 TYR A N 1
ATOM 841 C CA . TYR A 1 102 ? -2.797 -18.516 -20.531 1 75.25 102 TYR A CA 1
ATOM 842 C C . TYR A 1 102 ? -2.986 -17.75 -21.828 1 75.25 102 TYR A C 1
ATOM 844 O O . TYR A 1 102 ? -4.113 -17.406 -22.203 1 75.25 102 TYR A O 1
ATOM 852 N N . LYS A 1 103 ? -1.959 -17.641 -22.453 1 73.81 103 LYS A N 1
ATOM 853 C CA . LYS A 1 103 ? -2.072 -16.766 -23.625 1 73.81 103 LYS A CA 1
ATOM 854 C C . LYS A 1 103 ? -2.324 -17.562 -24.891 1 73.81 103 LYS A C 1
ATOM 856 O O . LYS A 1 103 ? -2.328 -18.797 -24.859 1 73.81 103 LYS A O 1
ATOM 861 N N . GLY A 1 104 ? -2.732 -16.969 -25.953 1 70.62 104 GLY A N 1
ATOM 862 C CA . GLY A 1 104 ? -2.857 -17.594 -27.266 1 70.62 104 GLY A CA 1
ATOM 863 C C . GLY A 1 104 ? -4.297 -17.859 -27.656 1 70.62 104 GLY A C 1
ATOM 864 O O . GLY A 1 104 ? -4.594 -18.031 -28.844 1 70.62 104 GLY A O 1
ATOM 865 N N . PHE A 1 105 ? -5.148 -17.812 -26.656 1 71.81 105 PHE A N 1
ATOM 866 C CA . PHE A 1 105 ? -6.523 -18.219 -26.938 1 71.81 105 PHE A CA 1
ATOM 867 C C . PHE A 1 105 ? -7.266 -17.109 -27.672 1 71.81 105 PHE A C 1
ATOM 869 O O . PHE A 1 105 ? -8.336 -17.344 -28.234 1 71.81 105 PHE A O 1
ATOM 876 N N . LYS A 1 106 ? -6.629 -16.016 -27.578 1 69.31 106 LYS A N 1
ATOM 877 C CA . LYS A 1 106 ? -7.254 -14.914 -28.297 1 69.31 106 LYS A CA 1
ATOM 878 C C . LYS A 1 106 ? -7.262 -15.18 -29.797 1 69.31 106 LYS A C 1
ATOM 880 O O . LYS A 1 106 ? -8.023 -14.555 -30.547 1 69.31 106 LYS A O 1
ATOM 885 N N . TYR A 1 107 ? -6.469 -16.172 -30.188 1 71.88 107 TYR A N 1
ATOM 886 C CA . TYR A 1 107 ? -6.363 -16.469 -31.609 1 71.88 107 TYR A CA 1
ATOM 887 C C . TYR A 1 107 ? -7.051 -17.781 -31.953 1 71.88 107 TYR A C 1
ATOM 889 O O . TYR A 1 107 ? -6.562 -18.844 -31.578 1 71.88 107 TYR A O 1
ATOM 897 N N . PRO A 1 108 ? -8.07 -17.641 -32.656 1 74.75 108 PRO A N 1
ATOM 898 C CA . PRO A 1 108 ? -8.805 -18.859 -33.031 1 74.75 108 PRO A CA 1
ATOM 899 C C . PRO A 1 108 ? -7.941 -19.875 -33.781 1 74.75 108 PRO A C 1
ATOM 901 O O . PRO A 1 108 ? -8.172 -21.078 -33.656 1 74.75 108 PRO A O 1
ATOM 904 N N . ARG A 1 109 ? -7.035 -19.375 -34.375 1 77.75 109 ARG A N 1
ATOM 905 C CA . ARG A 1 109 ? -6.191 -20.266 -35.188 1 77.75 109 ARG A CA 1
ATOM 906 C C . ARG A 1 109 ? -5.383 -21.203 -34.281 1 77.75 109 ARG A C 1
ATOM 908 O O . ARG A 1 109 ? -5.043 -22.312 -34.688 1 77.75 109 ARG A O 1
ATOM 915 N N . TYR A 1 110 ? -5.082 -20.719 -33.188 1 79.94 110 TYR A N 1
ATOM 916 C CA . TYR A 1 110 ? -4.363 -21.562 -32.25 1 79.94 110 TYR A CA 1
ATOM 917 C C . TYR A 1 110 ? -5.184 -22.781 -31.891 1 79.94 110 TYR A C 1
ATOM 919 O O . TYR A 1 110 ? -4.684 -23.906 -31.953 1 79.94 110 TYR A O 1
ATOM 927 N N . LEU A 1 111 ? -6.402 -22.547 -31.609 1 82 111 LEU A N 1
ATOM 928 C CA . LEU A 1 111 ? -7.301 -23.641 -31.266 1 82 111 LEU A CA 1
ATOM 929 C C . LEU A 1 111 ? -7.543 -24.547 -32.469 1 82 111 LEU A C 1
ATOM 931 O O . LEU A 1 111 ? -7.645 -25.766 -32.312 1 82 111 LEU A O 1
ATOM 935 N N . ALA A 1 112 ? -7.625 -23.922 -33.562 1 80.25 112 ALA A N 1
ATOM 936 C CA . ALA A 1 112 ? -7.812 -24.688 -34.781 1 80.25 112 ALA A CA 1
ATOM 937 C C . ALA A 1 112 ? -6.629 -25.609 -35.031 1 80.25 112 ALA A C 1
ATOM 939 O O . ALA A 1 112 ? -6.805 -26.75 -35.5 1 80.25 112 ALA A O 1
ATOM 940 N N . ALA A 1 113 ? -5.504 -25.094 -34.812 1 79.56 113 ALA A N 1
ATOM 941 C CA . ALA A 1 113 ? -4.301 -25.906 -35 1 79.56 113 ALA A CA 1
ATOM 942 C C . ALA A 1 113 ? -4.301 -27.125 -34.094 1 79.56 113 ALA A C 1
ATOM 944 O O . ALA A 1 113 ? -3.887 -28.219 -34.5 1 79.56 113 ALA A O 1
ATOM 945 N N . ILE A 1 114 ? -4.781 -26.969 -32.969 1 83.25 114 ILE A N 1
ATOM 946 C CA . ILE A 1 114 ? -4.84 -28.062 -32 1 83.25 114 ILE A CA 1
ATOM 947 C C . ILE A 1 114 ? -5.871 -29.094 -32.469 1 83.25 114 ILE A C 1
ATOM 949 O O . ILE A 1 114 ? -5.586 -30.297 -32.469 1 83.25 114 ILE A O 1
ATOM 953 N N . THR A 1 115 ? -6.953 -28.625 -32.938 1 81 115 THR A N 1
ATOM 954 C CA . THR A 1 115 ? -8.039 -29.5 -33.344 1 81 115 THR A CA 1
ATOM 955 C C . THR A 1 115 ? -7.707 -30.188 -34.656 1 81 115 THR A C 1
ATOM 957 O O . THR A 1 115 ? -7.957 -31.391 -34.812 1 81 115 THR A O 1
ATOM 960 N N . GLN A 1 116 ? -7.207 -29.438 -35.531 1 79.69 116 GLN A N 1
ATOM 961 C CA . GLN A 1 116 ? -6.926 -29.953 -36.875 1 79.69 116 GLN A CA 1
ATOM 962 C C . GLN A 1 116 ? -5.84 -31.016 -36.812 1 79.69 116 GLN A C 1
ATOM 964 O O . GLN A 1 116 ? -5.84 -31.953 -37.625 1 79.69 116 GLN A O 1
ATOM 969 N N . ASN A 1 117 ? -4.973 -30.922 -35.938 1 81.38 117 ASN A N 1
ATOM 970 C CA . ASN A 1 117 ? -3.887 -31.891 -35.812 1 81.38 117 ASN A CA 1
ATOM 971 C C . ASN A 1 117 ? -4.215 -32.969 -34.812 1 81.38 117 ASN A C 1
ATOM 973 O O . ASN A 1 117 ? -3.342 -33.75 -34.438 1 81.38 117 ASN A O 1
ATOM 977 N N . ASN A 1 118 ? -5.461 -32.969 -34.281 1 84 118 ASN A N 1
ATOM 978 C CA . ASN A 1 118 ? -5.949 -33.969 -33.312 1 84 118 ASN A CA 1
ATOM 979 C C . ASN A 1 118 ? -5.082 -34 -32.062 1 84 118 ASN A C 1
ATOM 981 O O . ASN A 1 118 ? -4.719 -35.094 -31.609 1 84 118 ASN A O 1
ATOM 985 N N . LEU A 1 119 ? -4.625 -32.906 -31.672 1 90.38 119 LEU A N 1
ATOM 986 C CA . LEU A 1 119 ? -3.814 -32.781 -30.469 1 90.38 119 LEU A CA 1
ATOM 987 C C . LEU A 1 119 ? -4.699 -32.656 -29.234 1 90.38 119 LEU A C 1
ATOM 989 O O . LEU A 1 119 ? -5.801 -32.125 -29.312 1 90.38 119 LEU A O 1
ATOM 993 N N . ASN A 1 120 ? -4.25 -33.25 -28.156 1 92.44 120 ASN A N 1
ATOM 994 C CA . ASN A 1 120 ? -4.914 -33.094 -26.859 1 92.44 120 ASN A CA 1
ATOM 995 C C . ASN A 1 120 ? -4.293 -31.953 -26.047 1 92.44 120 ASN A C 1
ATOM 997 O O . ASN A 1 120 ? -3.072 -31.875 -25.906 1 92.44 120 ASN A O 1
ATOM 1001 N N . MET A 1 121 ? -5.113 -31.109 -25.531 1 93.12 121 MET A N 1
ATOM 1002 C CA . MET A 1 121 ? -4.586 -30 -24.734 1 93.12 121 MET A CA 1
ATOM 1003 C C . MET A 1 121 ? -4.582 -30.359 -23.25 1 93.12 121 MET A C 1
ATOM 1005 O O . MET A 1 121 ? -5.609 -30.75 -22.703 1 93.12 121 MET A O 1
ATOM 1009 N N . LEU A 1 122 ? -3.439 -30.281 -22.703 1 95.88 122 LEU A N 1
ATOM 1010 C CA . LEU A 1 122 ? -3.27 -30.375 -21.25 1 95.88 122 LEU A CA 1
ATOM 1011 C C . LEU A 1 122 ? -2.834 -29.047 -20.672 1 95.88 122 LEU A C 1
ATOM 1013 O O . LEU A 1 122 ? -1.69 -28.609 -20.859 1 95.88 122 LEU A O 1
ATOM 1017 N N . ALA A 1 123 ? -3.701 -28.453 -19.906 1 95.31 123 ALA A N 1
ATOM 1018 C CA . ALA A 1 123 ? -3.43 -27.109 -19.391 1 95.31 123 ALA A CA 1
ATOM 1019 C C . ALA A 1 123 ? -2.969 -27.156 -17.938 1 95.31 123 ALA A C 1
ATOM 1021 O O . ALA A 1 123 ? -3.512 -27.922 -17.141 1 95.31 123 ALA A O 1
ATOM 1022 N N . VAL A 1 124 ? -1.948 -26.391 -17.656 1 96.06 124 VAL A N 1
ATOM 1023 C CA . VAL A 1 124 ? -1.504 -26.219 -16.281 1 96.06 124 VAL A CA 1
ATOM 1024 C C . VAL A 1 124 ? -2.033 -24.906 -15.734 1 96.06 124 VAL A C 1
ATOM 1026 O O . VAL A 1 124 ? -1.68 -23.828 -16.234 1 96.06 124 VAL A O 1
ATOM 1029 N N . VAL A 1 125 ? -2.857 -24.969 -14.758 1 95.94 125 VAL A N 1
ATOM 1030 C CA . VAL A 1 125 ? -3.428 -23.781 -14.125 1 95.94 125 VAL A CA 1
ATOM 1031 C C . VAL A 1 125 ? -2.66 -23.469 -12.844 1 95.94 125 VAL A C 1
ATOM 1033 O O . VAL A 1 125 ? -2.719 -24.219 -11.875 1 95.94 125 VAL A O 1
ATOM 1036 N N . HIS A 1 126 ? -2.047 -22.328 -12.828 1 96 126 HIS A N 1
ATOM 1037 C CA . HIS A 1 126 ? -1.153 -21.984 -11.727 1 96 126 HIS A CA 1
ATOM 1038 C C . HIS A 1 126 ? -1.922 -21.359 -10.57 1 96 126 HIS A C 1
ATOM 1040 O O . HIS A 1 126 ? -1.519 -21.484 -9.414 1 96 126 HIS A O 1
ATOM 1046 N N . ASP A 1 127 ? -2.869 -20.578 -10.867 1 95.31 127 ASP A N 1
ATOM 1047 C CA . ASP A 1 127 ? -3.705 -19.953 -9.844 1 95.31 127 ASP A CA 1
ATOM 1048 C C . ASP A 1 127 ? -4.938 -19.297 -10.461 1 95.31 127 ASP A C 1
ATOM 1050 O O . ASP A 1 127 ? -5.086 -19.281 -11.688 1 95.31 127 ASP A O 1
ATOM 1054 N N . LEU A 1 128 ? -5.836 -18.906 -9.656 1 96.38 128 LEU A N 1
ATOM 1055 C CA . LEU A 1 128 ? -7.012 -18.156 -10.094 1 96.38 128 LEU A CA 1
ATOM 1056 C C . LEU A 1 128 ? -7.055 -16.781 -9.453 1 96.38 128 LEU A C 1
ATOM 1058 O O . LEU A 1 128 ? -8.133 -16.219 -9.258 1 96.38 128 LEU A O 1
ATOM 1062 N N . ILE A 1 129 ? -5.902 -16.25 -9.148 1 95.44 129 ILE A N 1
ATOM 1063 C CA . ILE A 1 129 ? -5.758 -15.023 -8.359 1 95.44 129 ILE A CA 1
ATOM 1064 C C . ILE A 1 129 ? -6.418 -13.859 -9.094 1 95.44 129 ILE A C 1
ATOM 1066 O O . ILE A 1 129 ? -7.137 -13.055 -8.492 1 95.44 129 ILE A O 1
ATOM 1070 N N . PRO A 1 130 ? -6.285 -13.711 -10.469 1 94.44 130 PRO A N 1
ATOM 1071 C CA . PRO A 1 130 ? -6.926 -12.578 -11.141 1 94.44 130 PRO A CA 1
ATOM 1072 C C . PRO A 1 130 ? -8.445 -12.562 -10.953 1 94.44 130 PRO A C 1
ATOM 1074 O O . PRO A 1 130 ? -9.055 -11.5 -10.938 1 94.44 130 PRO A O 1
ATOM 1077 N N . LEU A 1 131 ? -9.039 -13.758 -10.75 1 94.19 131 LEU A N 1
ATOM 1078 C CA . LEU A 1 131 ? -10.484 -13.852 -10.562 1 94.19 131 LEU A CA 1
ATOM 1079 C C . LEU A 1 131 ? -10.852 -13.664 -9.094 1 94.19 131 LEU A C 1
ATOM 1081 O O . LEU A 1 131 ? -11.844 -13.008 -8.773 1 94.19 131 LEU A O 1
ATOM 1085 N N . LEU A 1 132 ? -10.062 -14.258 -8.234 1 93.5 132 LEU A N 1
ATOM 1086 C CA . LEU A 1 132 ? -10.359 -14.281 -6.809 1 93.5 132 LEU A CA 1
ATOM 1087 C C . LEU A 1 132 ? -9.945 -12.977 -6.145 1 93.5 132 LEU A C 1
ATOM 1089 O O . LEU A 1 132 ? -10.594 -12.516 -5.203 1 93.5 132 LEU A O 1
ATOM 1093 N N . ASN A 1 133 ? -8.859 -12.398 -6.582 1 94.06 133 ASN A N 1
ATOM 1094 C CA . ASN A 1 133 ? -8.281 -11.172 -6.043 1 94.06 133 ASN A CA 1
ATOM 1095 C C . ASN A 1 133 ? -7.973 -10.164 -7.148 1 94.06 133 ASN A C 1
ATOM 1097 O O . ASN A 1 133 ? -6.82 -9.766 -7.328 1 94.06 133 ASN A O 1
ATOM 1101 N N . PRO A 1 134 ? -9 -9.664 -7.812 1 93.56 134 PRO A N 1
ATOM 1102 C CA . PRO A 1 134 ? -8.797 -8.766 -8.945 1 93.56 134 PRO A CA 1
ATOM 1103 C C . PRO A 1 134 ? -8.094 -7.465 -8.555 1 93.56 134 PRO A C 1
ATOM 1105 O O . PRO A 1 134 ? -7.547 -6.77 -9.414 1 93.56 134 PRO A O 1
ATOM 1108 N N . GLU A 1 135 ? -8.078 -7.152 -7.258 1 92.06 135 GLU A N 1
ATOM 1109 C CA . GLU A 1 135 ? -7.449 -5.922 -6.781 1 92.06 135 GLU A CA 1
ATOM 1110 C C . GLU A 1 135 ? -5.945 -5.934 -7.043 1 92.06 135 GLU A C 1
ATOM 1112 O O . GLU A 1 135 ? -5.297 -4.887 -7.016 1 92.06 135 GLU A O 1
ATOM 1117 N N . PHE A 1 136 ? -5.406 -7.133 -7.254 1 93.06 136 PHE A N 1
ATOM 1118 C CA . PHE A 1 136 ? -3.971 -7.227 -7.5 1 93.06 136 PHE A CA 1
ATOM 1119 C C . PHE A 1 136 ? -3.676 -7.215 -8.992 1 93.06 136 PHE A C 1
ATOM 1121 O O . PHE A 1 136 ? -2.518 -7.312 -9.406 1 93.06 136 PHE A O 1
ATOM 1128 N N . CYS A 1 137 ? -4.691 -7.141 -9.844 1 91.75 137 CYS A N 1
ATOM 1129 C CA . CYS A 1 137 ? -4.559 -7.148 -11.297 1 91.75 137 CYS A CA 1
ATOM 1130 C C . CYS A 1 137 ? -5.238 -5.93 -11.906 1 91.75 137 CYS A C 1
ATOM 1132 O O . CYS A 1 137 ? -5.938 -5.188 -11.219 1 91.75 137 CYS A O 1
ATOM 1134 N N . THR A 1 138 ? -4.98 -5.68 -13.156 1 88.19 138 THR A N 1
ATOM 1135 C CA . THR A 1 138 ? -5.742 -4.664 -13.875 1 88.19 138 THR A CA 1
ATOM 1136 C C . THR A 1 138 ? -7.098 -5.211 -14.312 1 88.19 138 THR A C 1
ATOM 1138 O O . THR A 1 138 ? -7.246 -6.418 -14.516 1 88.19 138 THR A O 1
ATOM 1141 N N . PRO A 1 139 ? -8.031 -4.324 -14.477 1 88.69 139 PRO A N 1
ATOM 1142 C CA . PRO A 1 139 ? -9.32 -4.797 -14.977 1 88.69 139 PRO A CA 1
ATOM 1143 C C . PRO A 1 139 ? -9.203 -5.531 -16.312 1 88.69 139 PRO A C 1
ATOM 1145 O O . PRO A 1 139 ? -9.852 -6.559 -16.516 1 88.69 139 PRO A O 1
ATOM 1148 N N . ALA A 1 140 ? -8.359 -5.023 -17.141 1 90.81 140 ALA A N 1
ATOM 1149 C CA . ALA A 1 140 ? -8.133 -5.66 -18.438 1 90.81 140 ALA A CA 1
ATOM 1150 C C . ALA A 1 140 ? -7.5 -7.039 -18.266 1 90.81 140 ALA A C 1
ATOM 1152 O O . ALA A 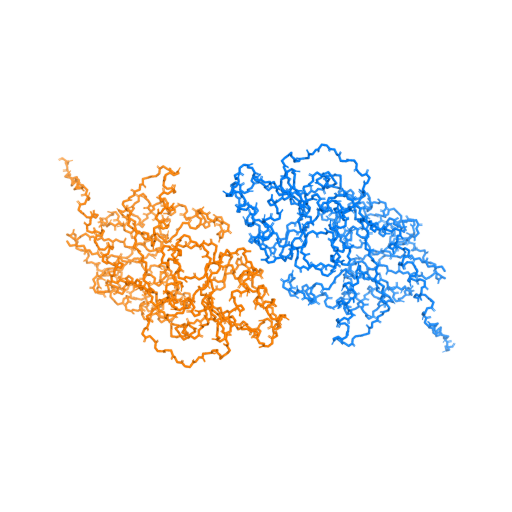1 140 ? -7.871 -7.988 -18.969 1 90.81 140 ALA A O 1
ATOM 1153 N N . GLY A 1 141 ? -6.578 -7.121 -17.359 1 91.56 141 GLY A N 1
ATOM 1154 C CA . GLY A 1 141 ? -5.926 -8.398 -17.094 1 91.56 141 GLY A CA 1
ATOM 1155 C C . GLY A 1 141 ? -6.863 -9.43 -16.5 1 91.56 141 GLY A C 1
ATOM 1156 O O . GLY A 1 141 ? -6.781 -10.617 -16.844 1 91.56 141 GLY A O 1
ATOM 1157 N N . THR A 1 142 ? -7.742 -8.961 -15.695 1 92.75 142 THR A N 1
ATOM 1158 C CA . THR A 1 142 ? -8.727 -9.844 -15.078 1 92.75 142 THR A CA 1
ATOM 1159 C C . THR A 1 142 ? -9.695 -10.398 -16.125 1 92.75 142 THR A C 1
ATOM 1161 O O . THR A 1 142 ? -9.984 -11.594 -16.141 1 92.75 142 THR A O 1
ATOM 1164 N N . LEU A 1 143 ? -10.148 -9.531 -16.953 1 92.88 143 LEU A N 1
ATOM 1165 C CA . LEU A 1 143 ? -11.062 -9.938 -18 1 92.88 143 LEU A CA 1
ATOM 1166 C C . LEU A 1 143 ? -10.383 -10.906 -18.969 1 92.88 143 LEU A C 1
ATOM 1168 O O . LEU A 1 143 ? -10.984 -11.891 -19.391 1 92.88 143 LEU A O 1
ATOM 1172 N N . GLN A 1 144 ? -9.188 -10.594 -19.281 1 93 144 GLN A N 1
ATOM 1173 C CA . GLN A 1 144 ? -8.422 -11.461 -20.156 1 93 144 GLN A CA 1
ATOM 1174 C C . GLN A 1 144 ? -8.258 -12.852 -19.547 1 93 144 GLN A C 1
ATOM 1176 O O . GLN A 1 144 ? -8.406 -13.859 -20.234 1 93 144 GLN A O 1
ATOM 1181 N N . PHE A 1 145 ? -7.988 -12.875 -18.328 1 94.5 145 PHE A N 1
ATOM 1182 C CA . PHE A 1 145 ? -7.816 -14.148 -17.625 1 94.5 145 PHE A CA 1
ATOM 1183 C C . PHE A 1 145 ? -9.117 -14.938 -17.625 1 94.5 145 PHE A C 1
ATOM 1185 O O . PHE A 1 145 ? -9.109 -16.156 -17.859 1 94.5 145 PHE A O 1
ATOM 1192 N N . LYS A 1 146 ? -10.125 -14.273 -17.344 1 93.62 146 LYS A N 1
ATOM 1193 C CA . LYS A 1 146 ? -11.43 -14.93 -17.328 1 93.62 146 LYS A CA 1
ATOM 1194 C C . LYS A 1 146 ? -11.734 -15.57 -18.688 1 93.62 146 LYS A C 1
ATOM 1196 O O . LYS A 1 146 ? -12.18 -16.719 -18.75 1 93.62 146 LYS A O 1
ATOM 1201 N N . ASN A 1 147 ? -11.477 -14.82 -19.688 1 92.44 147 ASN A N 1
ATOM 1202 C CA . ASN A 1 147 ? -11.711 -15.328 -21.031 1 92.44 147 ASN A CA 1
ATOM 1203 C C . ASN A 1 147 ? -10.812 -16.516 -21.359 1 92.44 147 ASN A C 1
ATOM 1205 O O . ASN A 1 147 ? -11.258 -17.5 -21.953 1 92.44 147 ASN A O 1
ATOM 1209 N N . GLN A 1 148 ? -9.602 -16.359 -21 1 92.25 148 GLN A N 1
ATOM 1210 C CA . GLN A 1 148 ? -8.633 -17.422 -21.25 1 92.25 148 GLN A CA 1
ATOM 1211 C C . GLN A 1 148 ? -9.008 -18.688 -20.484 1 92.25 148 GLN A C 1
ATOM 1213 O O . GLN A 1 148 ? -8.914 -19.797 -21.016 1 92.25 148 GLN A O 1
ATOM 1218 N N . LEU A 1 149 ? -9.414 -18.516 -19.266 1 93.31 149 LEU A N 1
ATOM 1219 C CA . LEU A 1 149 ? -9.812 -19.656 -18.453 1 93.31 149 LEU A CA 1
ATOM 1220 C C . LEU A 1 149 ? -11.039 -20.3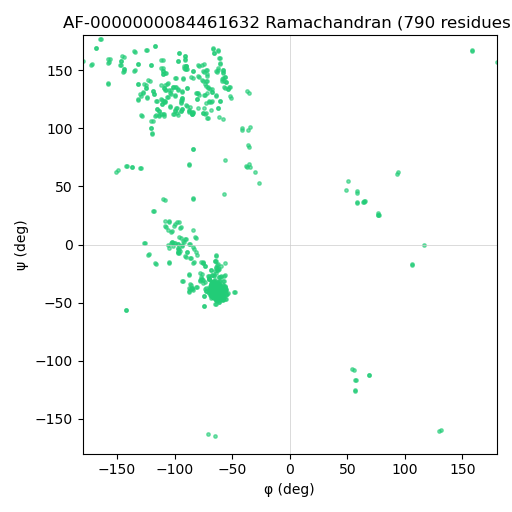44 -19.047 1 93.31 149 LEU A C 1
ATOM 1222 O O . LEU A 1 149 ? -11.125 -21.578 -19.062 1 93.31 149 LEU A O 1
ATOM 1226 N N . SER A 1 150 ? -11.961 -19.562 -19.516 1 92.38 150 SER A N 1
ATOM 1227 C CA . SER A 1 150 ? -13.148 -20.109 -20.141 1 92.38 150 SER A CA 1
ATOM 1228 C C . SER A 1 150 ? -12.789 -20.953 -21.359 1 92.38 150 SER A C 1
ATOM 1230 O O . SER A 1 150 ? -13.336 -22.047 -21.562 1 92.38 150 SER A O 1
ATOM 1232 N N . GLN A 1 151 ? -11.867 -20.438 -22.141 1 90.44 151 GLN A N 1
ATOM 1233 C CA . GLN A 1 151 ? -11.422 -21.172 -23.312 1 90.44 151 GLN A CA 1
ATOM 1234 C C . GLN A 1 151 ? -10.68 -22.438 -22.922 1 90.44 151 GLN A C 1
ATOM 1236 O O . GLN A 1 151 ? -10.828 -23.484 -23.578 1 90.44 151 GLN A O 1
ATOM 1241 N N . LEU A 1 152 ? -9.945 -22.328 -21.938 1 91.44 152 LEU A N 1
ATOM 1242 C CA . LEU A 1 152 ? -9.211 -23.484 -21.438 1 91.44 152 LEU A CA 1
ATOM 1243 C C . LEU A 1 152 ? -10.172 -24.578 -20.969 1 91.44 152 LEU A C 1
ATOM 1245 O O . LEU A 1 152 ? -9.984 -25.766 -21.297 1 91.44 152 LEU A O 1
ATOM 1249 N N . LEU A 1 153 ? -11.172 -24.203 -20.281 1 92.38 153 LEU A N 1
ATOM 1250 C CA . LEU A 1 153 ? -12.148 -25.141 -19.75 1 92.38 153 LEU A CA 1
ATOM 1251 C C . LEU A 1 153 ? -12.922 -25.812 -20.891 1 92.38 153 LEU A C 1
ATOM 1253 O O . LEU A 1 153 ? -13.25 -27 -20.797 1 92.38 153 LEU A O 1
ATOM 1257 N N . LYS A 1 154 ? -13.109 -25.094 -21.891 1 89.81 154 LYS A N 1
ATOM 1258 C CA . LYS A 1 154 ? -13.906 -25.594 -23.016 1 89.81 154 LYS A CA 1
ATOM 1259 C C . LYS A 1 154 ? -13.094 -26.547 -23.875 1 89.81 154 LYS A C 1
ATOM 1261 O O . LYS A 1 154 ? -13.648 -27.5 -24.453 1 89.81 154 LYS A O 1
ATOM 1266 N N . HIS A 1 155 ? -11.797 -26.344 -23.953 1 89.88 155 HIS A N 1
ATOM 1267 C CA . HIS A 1 155 ? -11.062 -27.016 -25.016 1 89.88 155 HIS A CA 1
ATOM 1268 C C . HIS A 1 155 ? -10.039 -28 -24.438 1 89.88 155 HIS A C 1
ATOM 1270 O O . HIS A 1 155 ? -9.531 -28.859 -25.141 1 89.88 155 HIS A O 1
ATOM 1276 N N . ALA A 1 156 ? -9.719 -27.891 -23.188 1 93 156 ALA A N 1
ATOM 1277 C CA . ALA A 1 156 ? -8.703 -28.766 -22.609 1 93 156 ALA A CA 1
ATOM 1278 C C . ALA A 1 156 ? -9.242 -30.172 -22.422 1 93 156 ALA A C 1
ATOM 1280 O O . ALA A 1 156 ? -10.406 -30.359 -22.062 1 93 156 ALA A O 1
ATOM 1281 N N . GLN A 1 157 ? -8.43 -31.109 -22.734 1 93.88 157 GLN A N 1
ATOM 1282 C CA . GLN A 1 157 ? -8.758 -32.5 -22.453 1 93.88 157 GLN A CA 1
ATOM 1283 C C . GLN A 1 157 ? -8.547 -32.812 -20.969 1 93.88 157 GLN A C 1
ATOM 1285 O O . GLN A 1 157 ? -9.18 -33.719 -20.438 1 93.88 157 GLN A O 1
ATOM 1290 N N . GLY A 1 158 ? -7.652 -32.156 -20.359 1 96 158 GLY A N 1
ATOM 1291 C CA . GLY A 1 158 ? -7.348 -32.219 -18.953 1 96 158 GLY A CA 1
ATOM 1292 C C . GLY A 1 158 ? -6.672 -30.984 -18.406 1 96 158 GLY A C 1
ATOM 1293 O O . GLY A 1 158 ? -6.109 -30.188 -19.156 1 96 158 GLY A O 1
ATOM 1294 N N . ILE A 1 159 ? -6.77 -30.844 -17.094 1 97.12 159 ILE A N 1
ATOM 1295 C CA . ILE A 1 159 ? -6.156 -29.703 -16.406 1 97.12 159 ILE A CA 1
ATOM 1296 C C . ILE A 1 159 ? -5.27 -30.203 -15.273 1 97.12 159 ILE A C 1
ATOM 1298 O O . ILE A 1 159 ? -5.656 -31.094 -14.523 1 97.12 159 ILE A O 1
ATOM 1302 N N . VAL A 1 160 ? -4.102 -29.719 -15.227 1 97.81 160 VAL A N 1
ATOM 1303 C CA . VAL A 1 160 ? -3.211 -29.922 -14.094 1 97.81 160 VAL A CA 1
ATOM 1304 C C . VAL A 1 160 ? -3.145 -28.672 -13.234 1 97.81 160 VAL A C 1
ATOM 1306 O O . VAL A 1 160 ? -2.793 -27.594 -13.727 1 97.81 160 VAL A O 1
ATOM 1309 N N . THR A 1 161 ? -3.547 -28.734 -11.969 1 97.62 161 THR A N 1
ATOM 1310 C CA . THR A 1 161 ? -3.322 -27.656 -11.016 1 97.62 161 THR A CA 1
ATOM 1311 C C . THR A 1 161 ? -2.078 -27.938 -10.18 1 97.62 161 THR A C 1
ATOM 1313 O O . THR A 1 161 ? -1.677 -29.078 -10.008 1 97.62 161 THR A O 1
ATOM 1316 N N . ILE A 1 162 ? -1.544 -26.906 -9.656 1 96.62 162 ILE A N 1
ATOM 1317 C CA . ILE A 1 162 ? -0.241 -27.047 -9.016 1 96.62 162 ILE A CA 1
ATOM 1318 C C . ILE A 1 162 ? -0.423 -27.234 -7.508 1 96.62 162 ILE A C 1
ATOM 1320 O O . ILE A 1 162 ? 0.552 -27.438 -6.781 1 96.62 162 ILE A O 1
ATOM 1324 N N . SER A 1 163 ? -1.589 -27.172 -7.008 1 96.81 163 SER A N 1
ATOM 1325 C CA . SER A 1 163 ? -1.931 -27.438 -5.613 1 96.81 163 SER A CA 1
ATOM 1326 C C . SER A 1 163 ? -3.404 -27.797 -5.461 1 96.81 163 SER A C 1
ATOM 1328 O O . SER A 1 163 ? -4.207 -27.531 -6.359 1 96.81 163 SER A O 1
ATOM 1330 N N . ASN A 1 164 ? -3.723 -28.516 -4.371 1 96.69 164 ASN A N 1
ATOM 1331 C CA . ASN A 1 164 ? -5.125 -28.781 -4.07 1 96.69 164 ASN A CA 1
ATOM 1332 C C . ASN A 1 164 ? -5.902 -27.484 -3.834 1 96.69 164 ASN A C 1
ATOM 1334 O O . ASN A 1 164 ? -7.09 -27.406 -4.148 1 96.69 164 ASN A O 1
ATOM 1338 N N . ALA A 1 165 ? -5.219 -26.547 -3.262 1 96.06 165 ALA A N 1
ATOM 1339 C CA . ALA A 1 165 ? -5.848 -25.234 -3.064 1 96.06 165 ALA A CA 1
ATOM 1340 C C . ALA A 1 165 ? -6.297 -24.641 -4.395 1 96.06 165 ALA A C 1
ATOM 1342 O O . ALA A 1 165 ? -7.422 -24.141 -4.512 1 96.06 165 ALA A O 1
ATOM 1343 N N . THR A 1 166 ? -5.426 -24.656 -5.395 1 96.56 166 THR A N 1
ATOM 1344 C CA . THR A 1 166 ? -5.766 -24.156 -6.719 1 96.56 166 THR A CA 1
ATOM 1345 C C . THR A 1 166 ? -6.898 -24.969 -7.336 1 96.56 166 THR A C 1
ATOM 1347 O O . THR A 1 166 ? -7.797 -24.406 -7.965 1 96.56 166 THR A O 1
ATOM 1350 N N . GLN A 1 167 ? -6.816 -26.25 -7.141 1 97.31 167 GLN A N 1
ATOM 1351 C CA . GLN A 1 167 ? -7.879 -27.109 -7.652 1 97.31 167 GLN A CA 1
ATOM 1352 C C . GLN A 1 167 ? -9.227 -26.75 -7.027 1 97.31 167 GLN A C 1
ATOM 1354 O O . GLN A 1 167 ? -10.242 -26.688 -7.723 1 97.31 167 GLN A O 1
ATOM 1359 N N . SER A 1 168 ? -9.219 -26.562 -5.754 1 96.56 168 SER A N 1
ATOM 1360 C CA . SER A 1 168 ? -10.438 -26.203 -5.043 1 96.56 168 SER A CA 1
ATOM 1361 C C . SER A 1 168 ? -11 -24.875 -5.566 1 96.56 168 SER A C 1
ATOM 1363 O O . SER A 1 168 ? -12.219 -24.75 -5.746 1 96.56 168 SER A O 1
ATOM 1365 N N . HIS A 1 169 ? -10.141 -23.922 -5.777 1 96.06 169 HIS A N 1
ATOM 1366 C CA . HIS A 1 169 ? -10.57 -22.641 -6.336 1 96.06 169 HIS A CA 1
ATOM 1367 C C . HIS A 1 169 ? -11.18 -22.812 -7.727 1 96.06 169 HIS A C 1
ATOM 1369 O O . HIS A 1 169 ? -12.188 -22.188 -8.055 1 96.06 169 HIS A O 1
ATOM 1375 N N . LEU A 1 170 ? -10.508 -23.625 -8.484 1 96.88 170 LEU A N 1
ATOM 1376 C CA . LEU A 1 170 ? -10.992 -23.906 -9.836 1 96.88 170 LEU A CA 1
ATOM 1377 C C . LEU A 1 170 ? -12.375 -24.547 -9.797 1 96.88 170 LEU A C 1
ATOM 1379 O O . LEU A 1 170 ? -13.273 -24.141 -10.531 1 96.88 170 LEU A O 1
ATOM 1383 N N . GLN A 1 171 ? -12.531 -25.5 -8.961 1 96.44 171 GLN A N 1
ATOM 1384 C CA . GLN A 1 171 ? -13.812 -26.172 -8.82 1 96.44 171 GLN A CA 1
ATOM 1385 C C . GLN A 1 171 ? -14.906 -25.188 -8.391 1 96.44 171 GLN A C 1
ATOM 1387 O O . GLN A 1 171 ? -16.031 -25.266 -8.891 1 96.44 171 GLN A O 1
ATOM 1392 N N . GLY A 1 172 ? -14.578 -24.391 -7.418 1 95.5 172 GLY A N 1
ATOM 1393 C CA . GLY A 1 172 ? -15.523 -23.375 -7.004 1 95.5 172 GLY A CA 1
ATOM 1394 C C . GLY A 1 172 ? -15.961 -22.469 -8.141 1 95.5 172 GLY A C 1
ATOM 1395 O O . GLY A 1 172 ? -17.141 -22.125 -8.25 1 95.5 172 GLY A O 1
ATOM 1396 N N . HIS A 1 173 ? -15.016 -22.078 -8.922 1 94.56 173 HIS A N 1
ATOM 1397 C CA . HIS A 1 173 ? -15.312 -21.234 -10.07 1 94.56 173 HIS A CA 1
ATOM 1398 C C . HIS A 1 173 ? -16.203 -21.953 -11.07 1 94.56 173 HIS A C 1
ATOM 1400 O O . HIS A 1 173 ? -17.172 -21.359 -11.586 1 94.56 173 HIS A O 1
ATOM 1406 N N . ILE A 1 174 ? -15.914 -23.141 -11.344 1 95.06 174 ILE A N 1
ATOM 1407 C CA . ILE A 1 174 ? -16.672 -23.938 -12.297 1 95.06 174 ILE A CA 1
ATOM 1408 C C . ILE A 1 174 ? -18.109 -24.094 -11.836 1 95.06 174 ILE A C 1
ATOM 1410 O O . ILE A 1 174 ? -19.047 -23.938 -12.625 1 95.06 174 ILE A O 1
ATOM 1414 N N . LEU A 1 175 ? -18.266 -24.359 -10.586 1 94.25 175 LEU A N 1
ATOM 1415 C CA . LEU A 1 175 ? -19.594 -24.5 -10.016 1 94.25 175 LEU A CA 1
ATOM 1416 C C . LEU A 1 175 ? -20.375 -23.203 -10.109 1 94.25 175 LEU A C 1
ATOM 1418 O O . LEU A 1 175 ? -21.562 -23.203 -10.461 1 94.25 175 LEU A O 1
ATOM 1422 N N . LYS A 1 176 ? -19.766 -22.172 -9.852 1 92.12 176 LYS A N 1
ATOM 1423 C CA . LYS A 1 176 ? -20.406 -20.859 -9.875 1 92.12 176 LYS A CA 1
ATOM 1424 C C . LYS A 1 176 ? -20.844 -20.484 -11.289 1 92.12 176 LYS A C 1
ATOM 1426 O O . LYS A 1 176 ? -21.922 -19.906 -11.477 1 92.12 176 LYS A O 1
ATOM 1431 N N . GLU A 1 177 ? -20.016 -20.844 -12.258 1 91.94 177 GLU A N 1
ATOM 1432 C CA . GLU A 1 177 ? -20.266 -20.438 -13.633 1 91.94 177 GLU A CA 1
ATOM 1433 C C . GLU A 1 177 ? -21.109 -21.484 -14.359 1 91.94 177 GLU A C 1
ATOM 1435 O O . GLU A 1 177 ? -21.625 -21.234 -15.453 1 91.94 177 GLU A O 1
ATOM 1440 N N . GLY A 1 178 ? -21.266 -22.547 -13.758 1 90.5 178 GLY A N 1
ATOM 1441 C CA . GLY A 1 178 ? -21.953 -23.641 -14.438 1 90.5 178 GLY A CA 1
ATOM 1442 C C . GLY A 1 178 ? -21.203 -24.141 -15.656 1 90.5 178 GLY A C 1
ATOM 1443 O O . GLY A 1 178 ? -21.828 -24.5 -16.672 1 90.5 178 GLY A O 1
ATOM 1444 N N . ALA A 1 179 ? -19.953 -24.172 -15.586 1 87.81 179 ALA A N 1
ATOM 1445 C CA . ALA A 1 179 ? -19.125 -24.578 -16.719 1 87.81 179 ALA A CA 1
ATOM 1446 C C . ALA A 1 179 ? -18.844 -26.078 -16.688 1 87.81 179 ALA A C 1
ATOM 1448 O O . ALA A 1 179 ? -19.031 -26.734 -15.656 1 87.81 179 ALA A O 1
ATOM 1449 N N . LEU A 1 180 ? -18.5 -26.578 -17.844 1 87.81 180 LEU A N 1
ATOM 1450 C CA . LEU A 1 180 ? -18 -27.953 -17.891 1 87.81 180 LEU A CA 1
ATOM 1451 C C . LEU A 1 180 ? -16.578 -28.047 -17.375 1 87.81 180 LEU A C 1
ATOM 1453 O O . LEU A 1 180 ? -15.781 -27.109 -17.562 1 87.81 180 LEU A O 1
ATOM 1457 N N . CYS A 1 181 ? -16.359 -29.094 -16.656 1 88.19 181 CYS A N 1
ATOM 1458 C CA . CYS A 1 181 ? -15.031 -29.266 -16.078 1 88.19 181 CYS A CA 1
ATOM 1459 C C . CYS A 1 181 ? -14.352 -30.516 -16.641 1 88.19 181 CYS A C 1
ATOM 1461 O O . CYS A 1 181 ? -14.812 -31.625 -16.422 1 88.19 181 CYS A O 1
ATOM 1463 N N . PRO A 1 182 ? -13.328 -30.281 -17.422 1 93.69 182 PRO A N 1
ATOM 1464 C CA . PRO A 1 182 ? -12.539 -31.469 -17.766 1 93.69 182 PRO A CA 1
ATOM 1465 C C . PRO A 1 182 ? -11.898 -32.156 -16.562 1 93.69 182 PRO A C 1
ATOM 1467 O O . PRO A 1 182 ? -11.961 -31.609 -15.453 1 93.69 182 PRO A O 1
ATOM 1470 N N . PRO A 1 183 ? -11.383 -33.375 -16.766 1 96.25 183 PRO A N 1
ATOM 1471 C CA . PRO A 1 183 ? -10.664 -34 -15.648 1 96.25 183 PRO A CA 1
ATOM 1472 C C . PRO A 1 183 ? -9.523 -33.125 -15.125 1 96.25 183 PRO A C 1
ATOM 1474 O O . PRO A 1 183 ? -8.828 -32.469 -15.906 1 96.25 183 PRO A O 1
ATOM 1477 N N . VAL A 1 184 ? -9.406 -33.125 -13.789 1 97.5 184 VAL A N 1
ATOM 1478 C CA . VAL A 1 184 ? -8.406 -32.281 -13.164 1 97.5 184 VAL A CA 1
ATOM 1479 C C . VAL A 1 184 ? -7.492 -33.094 -12.266 1 97.5 184 VAL A C 1
ATOM 1481 O O . VAL A 1 184 ? -7.961 -34 -11.547 1 97.5 184 VAL A O 1
ATOM 1484 N N . LEU A 1 185 ? -6.207 -32.844 -12.391 1 97.88 185 LEU A N 1
ATOM 1485 C CA . LEU A 1 185 ? -5.191 -33.438 -11.516 1 97.88 185 LEU A CA 1
ATOM 1486 C C . LEU A 1 185 ? -4.465 -32.344 -10.734 1 97.88 185 LEU A C 1
ATOM 1488 O O . LEU A 1 185 ? -4.082 -31.312 -11.297 1 97.88 185 LEU A O 1
ATOM 1492 N N . SER A 1 186 ? -4.391 -32.531 -9.43 1 97.69 186 SER A N 1
ATOM 1493 C CA . SER A 1 186 ? -3.504 -31.688 -8.648 1 97.69 186 SER A CA 1
ATOM 1494 C C . SER A 1 186 ? -2.135 -32.344 -8.469 1 97.69 186 SER A C 1
ATOM 1496 O O . SER A 1 186 ? -2.027 -33.438 -7.898 1 97.69 186 SER A O 1
ATOM 1498 N N . ALA A 1 187 ? -1.104 -31.719 -9 1 97.44 187 ALA A N 1
ATOM 1499 C CA . ALA A 1 187 ? 0.265 -32.219 -8.906 1 97.44 187 ALA A CA 1
ATOM 1500 C C . ALA A 1 187 ? 1.21 -31.125 -8.398 1 97.44 187 ALA A C 1
ATOM 1502 O O . ALA A 1 187 ? 1.477 -30.141 -9.102 1 97.44 187 ALA A O 1
ATOM 1503 N N . PRO A 1 188 ? 1.732 -31.281 -7.164 1 95.88 188 PRO A N 1
ATOM 1504 C CA . PRO A 1 188 ? 2.615 -30.25 -6.602 1 95.88 188 PRO A CA 1
ATOM 1505 C C . PRO A 1 188 ? 3.887 -30.062 -7.422 1 95.88 188 PRO A C 1
ATOM 1507 O O . PRO A 1 188 ? 4.367 -31 -8.062 1 95.88 188 PRO A O 1
ATOM 1510 N N . LEU A 1 189 ? 4.402 -28.875 -7.371 1 95.5 189 LEU A N 1
ATOM 1511 C CA . LEU A 1 189 ? 5.633 -28.547 -8.086 1 95.5 189 LEU A CA 1
ATOM 1512 C C . LEU A 1 189 ? 6.855 -28.812 -7.215 1 95.5 189 LEU A C 1
ATOM 1514 O O . LEU A 1 189 ? 6.766 -28.781 -5.988 1 95.5 189 LEU A O 1
ATOM 1518 N N . ALA A 1 190 ? 7.922 -29.125 -7.848 1 94.5 190 ALA A N 1
ATOM 1519 C CA . ALA A 1 190 ? 9.227 -29.188 -7.195 1 94.5 190 ALA A CA 1
ATOM 1520 C C . ALA A 1 190 ? 9.953 -27.844 -7.277 1 94.5 190 ALA A C 1
ATOM 1522 O O . ALA A 1 190 ? 9.555 -26.969 -8.039 1 94.5 190 ALA A O 1
ATOM 1523 N N . PRO A 1 191 ? 10.977 -27.688 -6.391 1 91.06 191 PRO A N 1
ATOM 1524 C CA . PRO A 1 191 ? 11.734 -26.422 -6.434 1 91.06 191 PRO A CA 1
ATOM 1525 C C . PRO A 1 191 ? 12.312 -26.141 -7.812 1 91.06 191 PRO A C 1
ATOM 1527 O O . PRO A 1 191 ? 12.758 -27.047 -8.508 1 91.06 191 PRO A O 1
ATOM 1530 N N . GLY A 1 192 ? 12.32 -24.828 -8.156 1 82.38 192 GLY A N 1
ATOM 1531 C CA . GLY A 1 192 ? 12.883 -24.391 -9.43 1 82.38 192 GLY A CA 1
ATOM 1532 C C . GLY A 1 192 ? 14.398 -24.281 -9.398 1 82.38 192 GLY A C 1
ATOM 1533 O O . GLY A 1 192 ? 15.031 -24.062 -10.43 1 82.38 192 GLY A O 1
ATOM 1534 N N . LEU A 1 193 ? 14.938 -24.406 -8.195 1 81 193 LEU A N 1
ATOM 1535 C CA . LEU A 1 193 ? 16.375 -24.297 -7.996 1 81 193 LEU A CA 1
ATOM 1536 C C . LEU A 1 193 ? 17 -25.656 -7.676 1 81 193 LEU A C 1
ATOM 1538 O O . LEU A 1 193 ? 16.422 -26.438 -6.922 1 81 193 LEU A O 1
ATOM 1542 N N . VAL A 1 194 ? 18.125 -25.875 -8.312 1 76.75 194 VAL A N 1
ATOM 1543 C CA . VAL A 1 194 ? 18.844 -27.109 -8.008 1 76.75 194 VAL A CA 1
ATOM 1544 C C . VAL A 1 194 ? 19.625 -26.938 -6.707 1 76.75 194 VAL A C 1
ATOM 1546 O O . VAL A 1 194 ? 20.25 -25.906 -6.48 1 76.75 194 VAL A O 1
ATOM 1549 N N . ASN A 1 195 ? 19.484 -27.844 -5.836 1 74.12 195 ASN A N 1
ATOM 1550 C CA . ASN A 1 195 ? 20.078 -27.75 -4.504 1 74.12 195 ASN A CA 1
ATOM 1551 C C . ASN A 1 195 ? 21.531 -28.188 -4.508 1 74.12 195 ASN A C 1
ATOM 1553 O O . ASN A 1 195 ? 22.172 -28.234 -3.453 1 74.12 195 ASN A O 1
ATOM 1557 N N . ASP A 1 196 ? 22.062 -28.438 -5.613 1 76.94 196 ASP A N 1
ATOM 1558 C CA . ASP A 1 196 ? 23.422 -28.953 -5.641 1 76.94 196 ASP A CA 1
ATOM 1559 C C . ASP A 1 196 ? 24.438 -27.828 -5.836 1 76.94 196 ASP A C 1
ATOM 1561 O O . ASP A 1 196 ? 25.625 -28.078 -6.047 1 76.94 196 ASP A O 1
ATOM 1565 N N . ILE A 1 197 ? 23.938 -26.75 -5.656 1 77.06 197 ILE A N 1
ATOM 1566 C CA . ILE A 1 197 ? 24.828 -25.609 -5.793 1 77.06 197 ILE A CA 1
ATOM 1567 C C . ILE A 1 197 ? 25.531 -25.344 -4.465 1 77.06 197 ILE A C 1
ATOM 1569 O O . ILE A 1 197 ? 24.891 -25.203 -3.426 1 77.06 197 ILE A O 1
ATOM 1573 N N . SER A 1 198 ? 26.859 -25.422 -4.367 1 79.31 198 SER A N 1
ATOM 1574 C CA . SER A 1 198 ? 27.625 -25.094 -3.17 1 79.31 198 SER A CA 1
ATOM 1575 C C . SER A 1 198 ? 27.625 -23.594 -2.893 1 79.31 198 SER A C 1
ATOM 1577 O O . SER A 1 198 ? 28.031 -22.812 -3.746 1 79.31 198 SER A O 1
ATOM 1579 N N . PRO A 1 199 ? 27.156 -23.391 -1.664 1 82.38 199 PRO A N 1
ATOM 1580 C CA . PRO A 1 199 ? 27.156 -21.953 -1.38 1 82.38 199 PRO A CA 1
ATOM 1581 C C . PRO A 1 199 ? 28.562 -21.391 -1.144 1 82.38 199 PRO A C 1
ATOM 1583 O O . PRO A 1 199 ? 29.391 -22.062 -0.525 1 82.38 199 PRO A O 1
ATOM 1586 N N . GLY A 1 200 ? 28.984 -20.406 -1.921 1 86.75 200 GLY A N 1
ATOM 1587 C CA . GLY A 1 200 ? 30.234 -19.719 -1.671 1 86.75 200 GLY A CA 1
ATOM 1588 C C . GLY A 1 200 ? 30.188 -18.828 -0.435 1 86.75 200 GLY A C 1
ATOM 1589 O O . GLY A 1 200 ? 29.438 -19.109 0.501 1 86.75 200 GLY A O 1
ATOM 1590 N N . GLU A 1 201 ? 31.109 -17.922 -0.304 1 92.75 201 GLU A N 1
ATOM 1591 C CA . GLU A 1 201 ? 31.109 -16.938 0.771 1 92.75 201 GLU A CA 1
ATOM 1592 C C . GLU A 1 201 ? 29.844 -16.094 0.764 1 92.75 201 GLU A C 1
ATOM 1594 O O . GLU A 1 201 ? 29.328 -15.75 -0.302 1 92.75 201 GLU A O 1
ATOM 1599 N N . PRO A 1 202 ? 29.438 -15.867 2.006 1 93.62 202 PRO A N 1
ATOM 1600 C CA . PRO A 1 202 ? 28.234 -15.047 2.059 1 93.62 202 PRO A CA 1
ATOM 1601 C C . PRO A 1 202 ? 28.391 -13.703 1.35 1 93.62 202 PRO A C 1
ATOM 1603 O O . PRO A 1 202 ? 29.422 -13.039 1.507 1 93.62 202 PRO A O 1
ATOM 1606 N N . LEU A 1 203 ? 27.422 -13.344 0.589 1 92.69 203 LEU A N 1
ATOM 1607 C CA . LEU A 1 203 ? 27.422 -12.07 -0.116 1 92.69 203 LEU A CA 1
ATOM 1608 C C . LEU A 1 203 ? 27.062 -10.93 0.827 1 92.69 203 LEU A C 1
ATOM 1610 O O . LEU A 1 203 ? 27.344 -9.766 0.534 1 92.69 203 LEU A O 1
ATOM 1614 N N . VAL A 1 204 ? 26.359 -11.242 1.878 1 94.44 204 VAL A N 1
ATOM 1615 C CA . VAL A 1 204 ? 26 -10.336 2.959 1 94.44 204 VAL A CA 1
ATOM 1616 C C . VAL A 1 204 ? 26.484 -10.898 4.293 1 94.44 204 VAL A C 1
ATOM 1618 O O . VAL A 1 204 ? 26.109 -12.008 4.68 1 94.44 204 VAL A O 1
ATOM 1621 N N . THR A 1 205 ? 27.219 -10.141 5.035 1 93.19 205 THR A N 1
ATOM 1622 C CA . THR A 1 205 ? 27.891 -10.672 6.223 1 93.19 205 THR A CA 1
ATOM 1623 C C . THR A 1 205 ? 27.016 -10.477 7.461 1 93.19 205 THR A C 1
ATOM 1625 O O . THR A 1 205 ? 27.094 -11.25 8.414 1 93.19 205 THR A O 1
ATOM 1628 N N . SER A 1 206 ? 26.234 -9.43 7.465 1 95.06 206 SER A N 1
ATOM 1629 C CA . SER A 1 206 ? 25.312 -9.203 8.57 1 95.06 206 SER A CA 1
ATOM 1630 C C . SER A 1 206 ? 24.094 -10.125 8.484 1 95.06 206 SER A C 1
ATOM 1632 O O . SER A 1 206 ? 23.797 -10.664 7.414 1 95.06 206 SER A O 1
ATOM 1634 N N . PRO A 1 207 ? 23.469 -10.398 9.664 1 97.31 207 PRO A N 1
ATOM 1635 C CA . PRO A 1 207 ? 22.219 -11.141 9.562 1 97.31 207 PRO A CA 1
ATOM 1636 C C . PRO A 1 207 ? 21.234 -10.5 8.586 1 97.31 207 PRO A C 1
ATOM 1638 O O . PRO A 1 207 ? 21.125 -9.273 8.523 1 97.31 207 PRO A O 1
ATOM 1641 N N . TYR A 1 208 ? 20.656 -11.367 7.777 1 98.38 208 TYR A N 1
ATOM 1642 C CA . TYR A 1 208 ? 19.703 -10.805 6.816 1 98.38 208 TYR A CA 1
ATOM 1643 C C . TYR A 1 208 ? 18.562 -11.766 6.547 1 98.38 208 TYR A C 1
ATOM 1645 O O . TYR A 1 208 ? 18.656 -12.961 6.855 1 98.38 208 TYR A O 1
ATOM 1653 N N . PHE A 1 209 ? 17.531 -11.227 6.105 1 98.81 209 PHE A N 1
ATOM 1654 C CA . PHE A 1 209 ? 16.359 -11.93 5.609 1 98.81 209 PHE A CA 1
ATOM 1655 C C . PHE A 1 209 ? 16.219 -11.766 4.102 1 98.81 209 PHE A C 1
ATOM 1657 O O . PHE A 1 209 ? 16.781 -10.828 3.521 1 98.81 209 PHE A O 1
ATOM 1664 N N . ILE A 1 210 ? 15.484 -12.672 3.494 1 98.56 210 ILE A N 1
ATOM 1665 C CA . ILE A 1 210 ? 15.414 -12.633 2.037 1 98.56 210 ILE A CA 1
ATOM 1666 C C . ILE A 1 210 ? 13.961 -12.727 1.586 1 98.56 210 ILE A C 1
ATOM 1668 O O . ILE A 1 210 ? 13.156 -13.414 2.215 1 98.56 210 ILE A O 1
ATOM 1672 N N . VAL A 1 211 ? 13.617 -11.961 0.64 1 98.06 211 VAL A N 1
ATOM 1673 C CA . VAL A 1 211 ? 12.336 -12.039 -0.057 1 98.06 211 VAL A CA 1
ATOM 1674 C C . VAL A 1 211 ? 12.562 -12.344 -1.535 1 98.06 211 VAL A C 1
ATOM 1676 O O . VAL A 1 211 ? 13.383 -11.68 -2.188 1 98.06 211 VAL A O 1
ATOM 1679 N N . LEU A 1 212 ? 11.781 -13.359 -2.033 1 95.5 212 LEU A N 1
ATOM 1680 C CA . LEU A 1 212 ? 11.906 -13.781 -3.422 1 95.5 212 LEU A CA 1
ATOM 1681 C C . LEU A 1 212 ? 10.586 -13.617 -4.164 1 95.5 212 LEU A C 1
ATOM 1683 O O . LEU A 1 212 ? 9.734 -14.508 -4.129 1 95.5 212 LEU A O 1
ATOM 1687 N N . SER A 1 213 ? 10.477 -12.57 -4.906 1 92.94 213 SER A N 1
ATOM 1688 C CA . SER A 1 213 ? 9.258 -12.336 -5.684 1 92.94 213 SER A CA 1
ATOM 1689 C C . SER A 1 213 ? 9.359 -11.047 -6.484 1 92.94 213 SER A C 1
ATOM 1691 O O . SER A 1 213 ? 10.164 -10.172 -6.164 1 92.94 213 SER A O 1
ATOM 1693 N N . THR A 1 214 ? 8.555 -11 -7.508 1 91.75 214 THR A N 1
ATOM 1694 C CA . THR A 1 214 ? 8.281 -9.688 -8.07 1 91.75 214 THR A CA 1
ATOM 1695 C C . THR A 1 214 ? 7.789 -8.727 -6.992 1 91.75 214 THR A C 1
ATOM 1697 O O . THR A 1 214 ? 6.984 -9.109 -6.137 1 91.75 214 THR A O 1
ATOM 1700 N N . ILE A 1 215 ? 8.367 -7.535 -7 1 94.94 215 ILE A N 1
ATOM 1701 C CA . ILE A 1 215 ? 7.945 -6.516 -6.043 1 94.94 215 ILE A CA 1
ATOM 1702 C C . ILE A 1 215 ? 6.574 -5.977 -6.43 1 94.94 215 ILE A C 1
ATOM 1704 O O . ILE A 1 215 ? 6.414 -5.371 -7.492 1 94.94 215 ILE A O 1
ATOM 1708 N N . GLY A 1 216 ? 5.609 -6.266 -5.582 1 92.88 216 GLY A N 1
ATOM 1709 C CA . GLY A 1 216 ? 4.242 -5.883 -5.906 1 92.88 216 GLY A CA 1
ATOM 1710 C C . GLY A 1 216 ? 3.309 -5.93 -4.715 1 92.88 216 GLY A C 1
ATOM 1711 O O . GLY A 1 216 ? 3.695 -6.387 -3.635 1 92.88 216 GLY A O 1
ATOM 1712 N N . PRO A 1 217 ? 2.043 -5.52 -4.957 1 94 217 PRO A N 1
ATOM 1713 C CA . PRO A 1 217 ? 1.09 -5.398 -3.852 1 94 217 PRO A CA 1
ATOM 1714 C C . PRO A 1 217 ? 0.698 -6.746 -3.258 1 94 217 PRO A C 1
ATOM 1716 O O . PRO A 1 217 ? 0.541 -6.867 -2.039 1 94 217 PRO A O 1
ATOM 1719 N N . ARG A 1 218 ? 0.611 -7.711 -4.055 1 95.62 218 ARG A N 1
ATOM 1720 C CA . ARG A 1 218 ? 0.166 -9.016 -3.58 1 95.62 218 ARG A CA 1
ATOM 1721 C C . ARG A 1 218 ? 1.169 -9.617 -2.6 1 95.62 218 ARG A C 1
ATOM 1723 O O . ARG A 1 218 ? 0.782 -10.273 -1.629 1 95.62 218 ARG A O 1
ATOM 1730 N N . LYS A 1 219 ? 2.443 -9.266 -2.852 1 96.94 219 LYS A N 1
ATOM 1731 C CA . LYS A 1 219 ? 3.514 -9.883 -2.068 1 96.94 219 LYS A CA 1
ATOM 1732 C C . LYS A 1 219 ? 3.807 -9.07 -0.809 1 96.94 219 LYS A C 1
ATOM 1734 O O . LYS A 1 219 ? 4.633 -9.469 0.015 1 96.94 219 LYS A O 1
ATOM 1739 N N . ASN A 1 220 ? 3.219 -7.945 -0.637 1 97.5 220 ASN A N 1
ATOM 1740 C CA . ASN A 1 220 ? 3.158 -7.176 0.603 1 97.5 220 ASN A CA 1
ATOM 1741 C C . ASN A 1 220 ? 4.539 -6.688 1.028 1 97.5 220 ASN A C 1
ATOM 1743 O O . ASN A 1 220 ? 4.863 -6.688 2.217 1 97.5 220 ASN A O 1
ATOM 1747 N N . HIS A 1 221 ? 5.363 -6.297 0.014 1 97.88 221 HIS A N 1
ATOM 1748 C CA . HIS A 1 221 ? 6.664 -5.703 0.294 1 97.88 221 HIS A CA 1
ATOM 1749 C C . HIS A 1 221 ? 6.527 -4.457 1.163 1 97.88 221 HIS A C 1
ATOM 1751 O O . HIS A 1 221 ? 7.406 -4.164 1.978 1 97.88 221 HIS A O 1
ATOM 1757 N N . LEU A 1 222 ? 5.418 -3.762 0.985 1 96.75 222 LEU A N 1
ATOM 1758 C CA . LEU A 1 222 ? 5.191 -2.518 1.713 1 96.75 222 LEU A CA 1
ATOM 1759 C C . LEU A 1 222 ? 5.238 -2.754 3.219 1 96.75 222 LEU A C 1
ATOM 1761 O O . LEU A 1 222 ? 5.848 -1.973 3.953 1 96.75 222 LEU A O 1
ATOM 1765 N N . LEU A 1 223 ? 4.625 -3.768 3.682 1 97.75 223 LEU A N 1
ATOM 1766 C CA . LEU A 1 223 ? 4.641 -4.105 5.102 1 97.75 223 LEU A CA 1
ATOM 1767 C C . LEU A 1 223 ? 6.066 -4.312 5.598 1 97.75 223 LEU A C 1
ATOM 1769 O O . LEU A 1 223 ? 6.441 -3.799 6.652 1 97.75 223 LEU A O 1
ATOM 1773 N N . LEU A 1 224 ? 6.844 -5.082 4.844 1 98.5 224 LEU A N 1
ATOM 1774 C CA . LEU A 1 224 ? 8.211 -5.395 5.25 1 98.5 224 LEU A CA 1
ATOM 1775 C C . LEU A 1 224 ? 9.062 -4.129 5.32 1 98.5 224 LEU A C 1
ATOM 1777 O O . LEU A 1 224 ? 9.844 -3.951 6.258 1 98.5 224 LEU A O 1
ATOM 1781 N N . LEU A 1 225 ? 8.891 -3.275 4.324 1 98 225 LEU A N 1
ATOM 1782 C CA . LEU A 1 225 ? 9.672 -2.045 4.316 1 98 225 LEU A CA 1
ATOM 1783 C C . LEU A 1 225 ? 9.32 -1.169 5.512 1 98 225 LEU A C 1
ATOM 1785 O O . LEU A 1 225 ? 10.211 -0.562 6.121 1 98 225 LEU A O 1
ATOM 1789 N N . ARG A 1 226 ? 8.07 -1.122 5.832 1 97.69 226 ARG A N 1
ATOM 1790 C CA . ARG A 1 226 ? 7.648 -0.367 7.008 1 97.69 226 ARG A CA 1
ATOM 1791 C C . ARG A 1 226 ? 8.227 -0.969 8.281 1 97.69 226 ARG A C 1
ATOM 1793 O O . ARG A 1 226 ? 8.656 -0.24 9.18 1 97.69 226 ARG A O 1
ATOM 1800 N N . ILE A 1 227 ? 8.203 -2.256 8.359 1 98.5 227 ILE A N 1
ATOM 1801 C CA . ILE A 1 227 ? 8.766 -2.955 9.516 1 98.5 227 ILE A CA 1
ATOM 1802 C C . ILE A 1 227 ? 10.25 -2.631 9.641 1 98.5 227 ILE A C 1
ATOM 1804 O O . ILE A 1 227 ? 10.734 -2.324 10.734 1 98.5 227 ILE A O 1
ATOM 1808 N N . PHE A 1 228 ? 10.961 -2.662 8.531 1 98.38 228 PHE A N 1
ATOM 1809 C CA . PHE A 1 228 ? 12.406 -2.434 8.57 1 98.38 228 PHE A CA 1
ATOM 1810 C C . PHE A 1 228 ? 12.711 -0.976 8.898 1 98.38 228 PHE A C 1
ATOM 1812 O O . PHE A 1 228 ? 13.75 -0.672 9.484 1 98.38 228 PHE A O 1
ATOM 1819 N N . GLN A 1 229 ? 11.797 -0.054 8.492 1 96.62 229 GLN A N 1
ATOM 1820 C CA . GLN A 1 229 ? 11.922 1.323 8.961 1 96.62 229 GLN A CA 1
ATOM 1821 C C . GLN A 1 229 ? 11.883 1.396 10.484 1 96.62 229 GLN A C 1
ATOM 1823 O O . GLN A 1 229 ? 12.688 2.098 11.094 1 96.62 229 GLN A O 1
ATOM 1828 N N . ARG A 1 230 ? 10.977 0.663 11.062 1 96.94 230 ARG A N 1
ATOM 1829 C CA . ARG A 1 230 ? 10.828 0.642 12.516 1 96.94 230 ARG A CA 1
ATOM 1830 C C . ARG A 1 230 ? 12.031 -0.027 13.172 1 96.94 230 ARG A C 1
ATOM 1832 O O . ARG A 1 230 ? 12.461 0.385 14.25 1 96.94 230 ARG A O 1
ATOM 1839 N N . LEU A 1 231 ? 12.477 -1.092 12.586 1 98.06 231 LEU A N 1
ATOM 1840 C CA . LEU A 1 231 ? 13.648 -1.785 13.117 1 98.06 231 LEU A CA 1
ATOM 1841 C C . LEU A 1 231 ? 14.867 -0.875 13.109 1 98.06 231 LEU A C 1
ATOM 1843 O O . LEU A 1 231 ? 15.672 -0.899 14.047 1 98.06 231 LEU A O 1
ATOM 1847 N N . LEU A 1 232 ? 14.969 -0.14 12.062 1 96.94 232 LEU A N 1
ATOM 1848 C CA . LEU A 1 232 ? 16.078 0.796 11.945 1 96.94 232 LEU A CA 1
ATOM 1849 C C . LEU A 1 232 ? 16.031 1.842 13.055 1 96.94 232 LEU A C 1
ATOM 1851 O O . LEU A 1 232 ? 17.062 2.215 13.609 1 96.94 232 LEU A O 1
ATOM 1855 N N . GLU A 1 233 ? 14.859 2.314 13.32 1 94.06 233 GLU A N 1
ATOM 1856 C CA . GLU A 1 233 ? 14.68 3.273 14.406 1 94.06 233 GLU A CA 1
ATOM 1857 C C . GLU A 1 233 ? 15.078 2.666 15.742 1 94.06 233 GLU A C 1
ATOM 1859 O O . GLU A 1 233 ? 15.641 3.352 16.594 1 94.06 233 GLU A O 1
ATOM 1864 N N . ARG A 1 234 ? 14.844 1.389 15.906 1 95.81 234 ARG A N 1
ATOM 1865 C CA . ARG A 1 234 ? 15.039 0.719 17.188 1 95.81 234 ARG A CA 1
ATOM 1866 C C . ARG A 1 234 ? 16.484 0.257 17.359 1 95.81 234 ARG A C 1
ATOM 1868 O O . ARG A 1 234 ? 17.031 0.308 18.453 1 95.81 234 ARG A O 1
ATOM 1875 N N . TYR A 1 235 ? 17.109 -0.159 16.203 1 96.88 235 TYR A N 1
ATOM 1876 C CA . TYR A 1 235 ? 18.375 -0.874 16.375 1 96.88 235 TYR A CA 1
ATOM 1877 C C . TYR A 1 235 ? 19.5 -0.172 15.625 1 96.88 235 TYR A C 1
ATOM 1879 O O . TYR A 1 235 ? 20.672 -0.57 15.727 1 96.88 235 TYR A O 1
ATOM 1887 N N . GLY A 1 236 ? 19.219 0.819 14.82 1 95.25 236 GLY A N 1
ATOM 1888 C CA . GLY A 1 236 ? 20.25 1.558 14.094 1 95.25 236 GLY A CA 1
ATOM 1889 C C . GLY A 1 236 ? 21.125 0.672 13.227 1 95.25 236 GLY A C 1
ATOM 1890 O O . GLY A 1 236 ? 20.625 -0.104 12.414 1 95.25 236 GLY A O 1
ATOM 1891 N N . ARG A 1 237 ? 22.359 0.629 13.539 1 92.62 237 ARG A N 1
ATOM 1892 C CA . ARG A 1 237 ? 23.344 -0.092 12.727 1 92.62 237 ARG A CA 1
ATOM 1893 C C . ARG A 1 237 ? 23.219 -1.598 12.938 1 92.62 237 ARG A C 1
ATOM 1895 O O . ARG A 1 237 ? 23.781 -2.385 12.172 1 92.62 237 ARG A O 1
ATOM 1902 N N . HIS A 1 238 ? 22.531 -1.993 14 1 95.44 238 HIS A N 1
ATOM 1903 C CA . HIS A 1 238 ? 22.391 -3.414 14.305 1 95.44 238 HIS A CA 1
ATOM 1904 C C . HIS A 1 238 ? 21.156 -4.004 13.633 1 95.44 238 HIS A C 1
ATOM 1906 O O . HIS A 1 238 ? 20.844 -5.18 13.828 1 95.44 238 HIS A O 1
ATOM 1912 N N . THR A 1 239 ? 20.469 -3.197 12.828 1 97.94 239 THR A N 1
ATOM 1913 C CA . THR A 1 239 ? 19.328 -3.678 12.07 1 97.94 239 THR A CA 1
ATOM 1914 C C . THR A 1 239 ? 19.75 -4.734 11.055 1 97.94 239 THR A C 1
ATOM 1916 O O . THR A 1 239 ? 20.734 -4.543 10.32 1 97.94 239 THR A O 1
ATOM 1919 N N . PRO A 1 240 ? 19.062 -5.922 11.07 1 98.31 240 PRO A N 1
ATOM 1920 C CA . PRO A 1 240 ? 19.375 -6.887 10.008 1 98.31 240 PRO A CA 1
ATOM 1921 C C . PRO A 1 240 ? 19.078 -6.34 8.617 1 98.31 240 PRO A C 1
ATOM 1923 O O . PRO A 1 240 ? 18.297 -5.391 8.469 1 98.31 240 PRO A O 1
ATOM 1926 N N . LYS A 1 241 ? 19.688 -6.957 7.598 1 98.31 241 LYS A N 1
ATOM 1927 C CA . LYS A 1 241 ? 19.453 -6.52 6.227 1 98.31 241 LYS A CA 1
ATOM 1928 C C . LYS A 1 241 ? 18.266 -7.266 5.605 1 98.31 241 LYS A C 1
ATOM 1930 O O . LYS A 1 241 ? 17.906 -8.344 6.066 1 98.31 241 LYS A O 1
ATOM 1935 N N . LEU A 1 242 ? 17.672 -6.656 4.707 1 98.69 242 LEU A N 1
ATOM 1936 C CA . LEU A 1 242 ? 16.641 -7.27 3.891 1 98.69 242 LEU A CA 1
ATOM 1937 C C . LEU A 1 242 ? 17.094 -7.398 2.439 1 98.69 242 LEU A C 1
ATOM 1939 O O . LEU A 1 242 ? 17.266 -6.391 1.748 1 98.69 242 LEU A O 1
ATOM 1943 N N . VAL A 1 243 ? 17.312 -8.602 1.999 1 98.56 243 VAL A N 1
ATOM 1944 C CA . VAL A 1 243 ? 17.672 -8.875 0.611 1 98.56 243 VAL A CA 1
ATOM 1945 C C . VAL A 1 243 ? 16.406 -9.102 -0.213 1 98.56 243 VAL A C 1
ATOM 1947 O O . VAL A 1 243 ? 15.625 -10.008 0.085 1 98.56 243 VAL A O 1
ATOM 1950 N N . ILE A 1 244 ? 16.219 -8.289 -1.185 1 97.94 244 ILE A N 1
ATOM 1951 C CA . ILE A 1 244 ? 15.039 -8.352 -2.043 1 97.94 244 ILE A CA 1
ATOM 1952 C C . ILE A 1 244 ? 15.453 -8.758 -3.457 1 97.94 244 ILE A C 1
ATOM 1954 O O . ILE A 1 244 ? 16.141 -8 -4.152 1 97.94 244 ILE A O 1
ATOM 1958 N N . ILE A 1 245 ? 14.984 -9.914 -3.846 1 95.94 245 ILE A N 1
ATOM 1959 C CA . ILE A 1 245 ? 15.305 -10.414 -5.18 1 95.94 245 ILE A CA 1
ATOM 1960 C C . ILE A 1 245 ? 14.023 -10.508 -6.012 1 95.94 245 ILE A C 1
ATOM 1962 O O . ILE A 1 245 ? 13.117 -11.281 -5.688 1 95.94 245 ILE A O 1
ATOM 1966 N N . GLY A 1 246 ? 13.969 -9.734 -7.059 1 92 246 GLY A N 1
ATOM 1967 C CA . GLY A 1 246 ? 12.805 -9.742 -7.93 1 92 246 GLY A CA 1
ATOM 1968 C C . GLY A 1 246 ? 12.664 -8.484 -8.758 1 92 246 GLY A C 1
ATOM 1969 O O . GLY A 1 246 ? 13.312 -7.473 -8.477 1 92 246 GLY A O 1
ATOM 1970 N N . LYS A 1 247 ? 11.812 -8.555 -9.719 1 90.5 247 LYS A N 1
ATOM 1971 C CA . LYS A 1 247 ? 11.578 -7.414 -10.594 1 90.5 247 LYS A CA 1
ATOM 1972 C C . LYS A 1 247 ? 10.57 -6.445 -9.977 1 90.5 247 LYS A C 1
ATOM 1974 O O . LYS A 1 247 ? 9.641 -6.867 -9.289 1 90.5 247 LYS A O 1
ATOM 1979 N N . ARG A 1 248 ? 10.727 -5.16 -10.297 1 91.19 248 ARG A N 1
ATOM 1980 C CA . ARG A 1 248 ? 9.812 -4.129 -9.82 1 91.19 248 ARG A CA 1
ATOM 1981 C C . ARG A 1 248 ? 8.547 -4.082 -10.664 1 91.19 248 ARG A C 1
ATOM 1983 O O . ARG A 1 248 ? 8.609 -4.156 -11.891 1 91.19 248 ARG A O 1
ATOM 1990 N N . SER A 1 249 ? 7.527 -4.094 -9.977 1 86.44 249 SER A N 1
ATOM 1991 C CA . SER A 1 249 ? 6.27 -3.805 -10.656 1 86.44 249 SER A CA 1
ATOM 1992 C C . SER A 1 249 ? 5.945 -2.316 -10.609 1 86.44 249 SER A C 1
ATOM 1994 O O . SER A 1 249 ? 6.27 -1.636 -9.633 1 86.44 249 SER A O 1
ATOM 1996 N N . THR A 1 250 ? 5.254 -1.796 -11.562 1 78.19 250 THR A N 1
ATOM 1997 C CA . THR A 1 250 ? 4.879 -0.387 -11.609 1 78.19 250 THR A CA 1
ATOM 1998 C C . THR A 1 250 ? 3.621 -0.133 -10.781 1 78.19 250 THR A C 1
ATOM 2000 O O . THR A 1 250 ? 3.252 1.018 -10.539 1 78.19 250 THR A O 1
ATOM 2003 N N . ARG A 1 251 ? 3.064 -1.103 -10.258 1 80.94 251 ARG A N 1
ATOM 2004 C CA . ARG A 1 251 ? 1.76 -0.98 -9.609 1 80.94 251 ARG A CA 1
ATOM 2005 C C . ARG A 1 251 ? 1.909 -0.799 -8.109 1 80.94 251 ARG A C 1
ATOM 2007 O O . ARG A 1 251 ? 0.965 -1.04 -7.352 1 80.94 251 ARG A O 1
ATOM 2014 N N . CYS A 1 252 ? 3.049 -0.409 -7.723 1 89.06 252 CYS A N 1
ATOM 2015 C CA . CYS A 1 252 ? 3.244 -0.239 -6.285 1 89.06 252 CYS A CA 1
ATOM 2016 C C . CYS A 1 252 ? 4.105 0.984 -5.992 1 89.06 252 CYS A C 1
ATOM 2018 O O . CYS A 1 252 ? 5.168 0.868 -5.379 1 89.06 252 CYS A O 1
ATOM 2020 N N . PRO A 1 253 ? 3.576 2.135 -6.273 1 88.88 253 PRO A N 1
ATOM 2021 C CA . PRO A 1 253 ? 4.379 3.352 -6.117 1 88.88 253 PRO A CA 1
ATOM 2022 C C . PRO A 1 253 ? 4.805 3.592 -4.668 1 88.88 253 PRO A C 1
ATOM 2024 O O . PRO A 1 253 ? 5.918 4.062 -4.422 1 88.88 253 PRO A O 1
ATOM 2027 N N . SER A 1 254 ? 3.971 3.311 -3.752 1 91.12 254 SER A N 1
ATOM 2028 C CA . SER A 1 254 ? 4.309 3.514 -2.348 1 91.12 254 SER A CA 1
ATOM 2029 C C . SER A 1 254 ? 5.48 2.635 -1.927 1 91.12 254 SER A C 1
ATOM 2031 O O . SER A 1 254 ? 6.336 3.062 -1.15 1 91.12 254 SER A O 1
ATOM 2033 N N . THR A 1 255 ? 5.457 1.421 -2.455 1 94.38 255 THR A N 1
ATOM 2034 C CA . THR A 1 255 ? 6.559 0.505 -2.186 1 94.38 255 THR A CA 1
ATOM 2035 C C . THR A 1 255 ? 7.855 1.019 -2.809 1 94.38 255 THR A C 1
ATOM 2037 O O . THR A 1 255 ? 8.898 1.037 -2.154 1 94.38 255 THR A O 1
ATOM 2040 N N . LEU A 1 256 ? 7.746 1.46 -4.023 1 93.81 256 LEU A N 1
ATOM 2041 C CA . LEU A 1 256 ? 8.922 1.931 -4.754 1 93.81 256 LEU A CA 1
ATOM 2042 C C . LEU A 1 256 ? 9.469 3.213 -4.137 1 93.81 256 LEU A C 1
ATOM 2044 O O . LEU A 1 256 ? 10.68 3.43 -4.121 1 93.81 256 LEU A O 1
ATOM 2048 N N . ALA A 1 257 ? 8.586 4 -3.611 1 92.19 257 ALA A N 1
ATOM 2049 C CA . ALA A 1 257 ? 9.008 5.234 -2.951 1 92.19 257 ALA A CA 1
ATOM 2050 C C . ALA A 1 257 ? 9.898 4.934 -1.744 1 92.19 257 ALA A C 1
ATOM 2052 O O . ALA A 1 257 ? 10.883 5.633 -1.501 1 92.19 257 ALA A O 1
ATOM 2053 N N . LEU A 1 258 ? 9.57 3.943 -1.019 1 93.81 258 LEU A N 1
ATOM 2054 C CA . LEU A 1 258 ? 10.359 3.562 0.145 1 93.81 258 LEU A CA 1
ATOM 2055 C C . LEU A 1 258 ? 11.68 2.916 -0.28 1 93.81 258 LEU A C 1
ATOM 2057 O O . LEU A 1 258 ? 12.727 3.176 0.319 1 93.81 258 LEU A O 1
ATOM 2061 N N . LEU A 1 259 ? 11.57 2.105 -1.314 1 94.31 259 LEU A N 1
ATOM 2062 C CA . LEU A 1 259 ? 12.758 1.428 -1.818 1 94.31 259 LEU A CA 1
ATOM 2063 C C . LEU A 1 259 ? 13.781 2.436 -2.332 1 94.31 259 LEU A C 1
ATOM 2065 O O . LEU A 1 259 ? 14.992 2.213 -2.219 1 94.31 259 LEU A O 1
ATOM 2069 N N . ASP A 1 260 ? 13.297 3.498 -2.844 1 91.56 260 ASP A N 1
ATOM 2070 C CA . ASP A 1 260 ? 14.164 4.461 -3.518 1 91.56 260 ASP A CA 1
ATOM 2071 C C . ASP A 1 260 ? 14.555 5.598 -2.578 1 91.56 260 ASP A C 1
ATOM 2073 O O . ASP A 1 260 ? 15.352 6.465 -2.943 1 91.56 260 ASP A O 1
ATOM 2077 N N . LYS A 1 261 ? 13.922 5.559 -1.453 1 88.94 261 LYS A N 1
ATOM 2078 C CA . LYS A 1 261 ? 14.188 6.625 -0.492 1 88.94 261 LYS A CA 1
ATOM 2079 C C . LYS A 1 261 ? 15.656 6.641 -0.083 1 88.94 261 LYS A C 1
ATOM 2081 O O . LYS A 1 261 ? 16.188 5.633 0.396 1 88.94 261 LYS A O 1
ATOM 2086 N N . ASN A 1 262 ? 16.281 7.754 -0.273 1 85.31 262 ASN A N 1
ATOM 2087 C CA . ASN A 1 262 ? 17.656 7.887 0.204 1 85.31 262 ASN A CA 1
ATOM 2088 C C . ASN A 1 262 ? 17.703 7.984 1.726 1 85.31 262 ASN A C 1
ATOM 2090 O O . ASN A 1 262 ? 16.797 8.516 2.352 1 85.31 262 ASN A O 1
ATOM 2094 N N . GLY A 1 263 ? 18.812 7.367 2.32 1 88.12 263 GLY A N 1
ATOM 2095 C CA . GLY A 1 263 ? 18.953 7.449 3.768 1 88.12 263 GLY A CA 1
ATOM 2096 C C . GLY A 1 263 ? 19.25 6.109 4.414 1 88.12 263 GLY A C 1
ATOM 2097 O O . GLY A 1 263 ? 19.703 5.18 3.742 1 88.12 263 GLY A O 1
ATOM 2098 N N . PRO A 1 264 ? 18.969 6.094 5.645 1 91.69 264 PRO A N 1
ATOM 2099 C CA . PRO A 1 264 ? 19.391 4.926 6.418 1 91.69 264 PRO A CA 1
ATOM 2100 C C . PRO A 1 264 ? 18.672 3.646 5.988 1 91.69 264 PRO A C 1
ATOM 2102 O O . PRO A 1 264 ? 19.266 2.561 6.035 1 91.69 264 PRO A O 1
ATOM 2105 N N . LEU A 1 265 ? 17.438 3.816 5.574 1 93.69 265 LEU A N 1
ATOM 2106 C CA . LEU A 1 265 ? 16.703 2.631 5.156 1 93.69 265 LEU A CA 1
ATOM 2107 C C . LEU A 1 265 ? 17.375 1.958 3.969 1 93.69 265 LEU A C 1
ATOM 2109 O O . LEU A 1 265 ? 17.453 0.729 3.902 1 93.69 265 LEU A O 1
ATOM 2113 N N . LYS A 1 266 ? 17.859 2.709 3.119 1 93.56 266 LYS A N 1
ATOM 2114 C CA . LYS A 1 266 ? 18.531 2.197 1.93 1 93.56 266 LYS A CA 1
ATOM 2115 C C . LYS A 1 266 ? 19.75 1.361 2.305 1 93.56 266 LYS A C 1
ATOM 2117 O O . LYS A 1 266 ? 20.078 0.386 1.625 1 93.56 266 LYS A O 1
ATOM 2122 N N . ASP A 1 267 ? 20.312 1.682 3.412 1 93.44 267 ASP A N 1
ATOM 2123 C CA . ASP A 1 267 ? 21.531 1.012 3.85 1 93.44 267 ASP A CA 1
ATOM 2124 C C . ASP A 1 267 ? 21.25 -0.407 4.332 1 93.44 267 ASP A C 1
ATOM 2126 O O . ASP A 1 267 ? 22.141 -1.25 4.379 1 93.44 267 ASP A O 1
ATOM 2130 N N . VAL A 1 268 ? 20.016 -0.658 4.625 1 96.44 268 VAL A N 1
ATOM 2131 C CA . VAL A 1 268 ? 19.703 -1.98 5.156 1 96.44 268 VAL A CA 1
ATOM 2132 C C . VAL A 1 268 ? 19 -2.814 4.082 1 96.44 268 VAL A C 1
ATOM 2134 O O . VAL A 1 268 ? 18.719 -3.998 4.293 1 96.44 268 VAL A O 1
ATOM 2137 N N . LEU A 1 269 ? 18.797 -2.234 2.936 1 96.94 269 LEU A N 1
ATOM 2138 C CA . LEU A 1 269 ? 18.125 -2.932 1.844 1 96.94 269 LEU A CA 1
ATOM 2139 C C . LEU A 1 269 ? 19.125 -3.354 0.772 1 96.94 269 LEU A C 1
ATOM 2141 O O . LEU A 1 269 ? 20.016 -2.582 0.414 1 96.94 269 LEU A O 1
ATOM 2145 N N . VAL A 1 270 ? 19.016 -4.602 0.354 1 96.5 270 VAL A N 1
ATOM 2146 C CA . VAL A 1 270 ? 19.812 -5.121 -0.752 1 96.5 270 VAL A CA 1
ATOM 2147 C C . VAL A 1 270 ? 18.891 -5.602 -1.873 1 96.5 270 VAL A C 1
ATOM 2149 O O . VAL A 1 270 ? 18.391 -6.727 -1.833 1 96.5 270 VAL A O 1
ATOM 2152 N N . GLU A 1 271 ? 18.688 -4.77 -2.799 1 94.69 271 GLU A N 1
ATOM 2153 C CA . GLU A 1 271 ? 17.859 -5.121 -3.953 1 94.69 271 GLU A CA 1
ATOM 2154 C C . GLU A 1 271 ? 18.719 -5.633 -5.105 1 94.69 271 GLU A C 1
ATOM 2156 O O . GLU A 1 271 ? 19.625 -4.938 -5.57 1 94.69 271 GLU A O 1
ATOM 2161 N N . ARG A 1 272 ? 18.375 -6.906 -5.59 1 91.31 272 ARG A N 1
ATOM 2162 C CA . ARG A 1 272 ? 19.234 -7.512 -6.605 1 91.31 272 ARG A CA 1
ATOM 2163 C C . ARG A 1 272 ? 18.422 -8.383 -7.559 1 91.31 272 ARG A C 1
ATOM 2165 O O . ARG A 1 272 ? 17.312 -8.789 -7.238 1 91.31 272 ARG A O 1
ATOM 2172 N N . GLN A 1 273 ? 19.016 -8.477 -8.719 1 89.56 273 GLN A N 1
ATOM 2173 C CA . GLN A 1 273 ? 18.719 -9.625 -9.562 1 89.56 273 GLN A CA 1
ATOM 2174 C C . GLN A 1 273 ? 19.781 -10.711 -9.406 1 89.56 273 GLN A C 1
ATOM 2176 O O . GLN A 1 273 ? 20.984 -10.406 -9.312 1 89.56 273 GLN A O 1
ATOM 2181 N N . ALA A 1 274 ? 19.312 -11.859 -9.266 1 90.19 274 ALA A N 1
ATOM 2182 C CA . ALA A 1 274 ? 20.297 -12.883 -8.898 1 90.19 274 ALA A CA 1
ATOM 2183 C C . ALA A 1 274 ? 20.234 -14.062 -9.867 1 90.19 274 ALA A C 1
ATOM 2185 O O . ALA A 1 274 ? 19.156 -14.484 -10.289 1 90.19 274 ALA A O 1
ATOM 2186 N N . SER A 1 275 ? 21.453 -14.523 -10.227 1 87.88 275 SER A N 1
ATOM 2187 C CA . SER A 1 275 ? 21.562 -15.812 -10.891 1 87.88 275 SER A CA 1
ATOM 2188 C C . SER A 1 275 ? 21.172 -16.953 -9.961 1 87.88 275 SER A C 1
ATOM 2190 O O . SER A 1 275 ? 21.016 -16.75 -8.758 1 87.88 275 SER A O 1
ATOM 2192 N N . ASP A 1 276 ? 21.016 -18.109 -10.523 1 88.31 276 ASP A N 1
ATOM 2193 C CA . ASP A 1 276 ? 20.672 -19.266 -9.695 1 88.31 276 ASP A CA 1
ATOM 2194 C C . ASP A 1 276 ? 21.734 -19.5 -8.617 1 88.31 276 ASP A C 1
ATOM 2196 O O . ASP A 1 276 ? 21.406 -19.828 -7.48 1 88.31 276 ASP A O 1
ATOM 2200 N N . ALA A 1 277 ? 22.984 -19.312 -8.992 1 89.81 277 ALA A N 1
ATOM 2201 C CA . ALA A 1 277 ? 24.078 -19.5 -8.039 1 89.81 277 ALA A CA 1
ATOM 2202 C C . ALA A 1 277 ? 24.016 -18.453 -6.93 1 89.81 277 ALA A C 1
ATOM 2204 O O . ALA A 1 277 ? 24.203 -18.781 -5.754 1 89.81 277 ALA A O 1
ATOM 2205 N N . GLU A 1 278 ? 23.812 -17.234 -7.297 1 92.06 278 GLU A N 1
ATOM 2206 C CA . GLU A 1 278 ? 23.688 -16.156 -6.309 1 92.06 278 GLU A CA 1
ATOM 2207 C C . GLU A 1 278 ? 22.469 -16.391 -5.402 1 92.06 278 GLU A C 1
ATOM 2209 O O . GLU A 1 278 ? 22.547 -16.188 -4.188 1 92.06 278 GLU A O 1
ATOM 2214 N N . LEU A 1 279 ? 21.453 -16.781 -6.035 1 92.69 279 LEU A N 1
ATOM 2215 C CA . LEU A 1 279 ? 20.219 -17.031 -5.281 1 92.69 279 LEU A CA 1
ATOM 2216 C C . LEU A 1 279 ? 20.438 -18.141 -4.246 1 92.69 279 LEU A C 1
ATOM 2218 O O . LEU A 1 279 ? 20 -18.016 -3.098 1 92.69 279 LEU A O 1
ATOM 2222 N N . ALA A 1 280 ? 21.062 -19.172 -4.656 1 92.44 280 ALA A N 1
ATOM 2223 C CA . ALA A 1 280 ? 21.375 -20.266 -3.746 1 92.44 280 ALA A CA 1
ATOM 2224 C C . ALA A 1 280 ? 22.234 -19.797 -2.586 1 92.44 280 ALA A C 1
ATOM 2226 O O . ALA A 1 280 ? 22.031 -20.188 -1.438 1 92.44 280 ALA A O 1
ATOM 2227 N N . ASN A 1 281 ? 23.234 -18.938 -2.902 1 94.31 281 ASN A N 1
ATOM 2228 C CA . ASN A 1 281 ? 24.109 -18.391 -1.875 1 94.31 281 ASN A CA 1
ATOM 2229 C C . ASN A 1 281 ? 23.328 -17.531 -0.88 1 94.31 281 ASN A C 1
ATOM 2231 O O . ASN A 1 281 ? 23.469 -17.703 0.333 1 94.31 281 ASN A O 1
ATOM 2235 N N . TYR A 1 282 ? 22.469 -16.641 -1.401 1 95.5 282 TYR A N 1
ATOM 2236 C CA . TYR A 1 282 ? 21.656 -15.789 -0.542 1 95.5 282 TYR A CA 1
ATOM 2237 C C . TYR A 1 282 ? 20.75 -16.625 0.349 1 95.5 282 TYR A C 1
ATOM 2239 O O . TYR A 1 282 ? 20.609 -16.359 1.546 1 95.5 282 TYR A O 1
ATOM 2247 N N . LEU A 1 283 ? 20.156 -17.625 -0.211 1 95.19 283 LEU A N 1
ATOM 2248 C CA . LEU A 1 283 ? 19.234 -18.469 0.546 1 95.19 283 LEU A CA 1
ATOM 2249 C C . LEU A 1 283 ? 19.969 -19.234 1.646 1 95.19 283 LEU A C 1
ATOM 2251 O O . LEU A 1 283 ? 19.516 -19.25 2.795 1 95.19 283 LEU A O 1
ATOM 2255 N N . HIS A 1 284 ? 21.047 -19.75 1.299 1 93.88 284 HIS A N 1
ATOM 2256 C CA . HIS A 1 284 ? 21.797 -20.609 2.209 1 93.88 284 HIS A CA 1
ATOM 2257 C C . HIS A 1 284 ? 22.172 -19.875 3.49 1 93.88 284 HIS A C 1
ATOM 2259 O O . HIS A 1 284 ? 22.141 -20.453 4.578 1 93.88 284 HIS A O 1
ATOM 2265 N N . HIS A 1 285 ? 22.484 -18.609 3.342 1 95.75 285 HIS A N 1
ATOM 2266 C CA . HIS A 1 285 ? 23.031 -17.875 4.48 1 95.75 285 HIS A CA 1
ATOM 2267 C C . HIS A 1 285 ? 21.969 -17 5.121 1 95.75 285 HIS A C 1
ATOM 2269 O O . HIS A 1 285 ? 22.25 -16.312 6.109 1 95.75 285 HIS A O 1
ATOM 2275 N N . ALA A 1 286 ? 20.75 -17.016 4.652 1 97.56 286 ALA A N 1
ATOM 2276 C CA . ALA A 1 286 ? 19.688 -16.141 5.172 1 97.56 286 ALA A CA 1
ATOM 2277 C C . ALA A 1 286 ? 19.188 -16.656 6.523 1 97.56 286 ALA A C 1
ATOM 2279 O O . ALA A 1 286 ? 19.172 -17.859 6.773 1 97.56 286 ALA A O 1
ATOM 2280 N N . ARG A 1 287 ? 18.766 -15.75 7.352 1 98.38 287 ARG A N 1
ATOM 2281 C CA . ARG A 1 287 ? 18.094 -16.125 8.594 1 98.38 287 ARG A CA 1
ATOM 2282 C C . ARG A 1 287 ? 16.75 -16.797 8.312 1 98.38 287 ARG A C 1
ATOM 2284 O O . ARG A 1 287 ? 16.359 -17.719 9.016 1 98.38 287 ARG A O 1
ATOM 2291 N N . ALA A 1 288 ? 16.078 -16.297 7.355 1 98.81 288 ALA A N 1
ATOM 2292 C CA . ALA A 1 288 ? 14.789 -16.844 6.926 1 98.81 288 ALA A CA 1
ATOM 2293 C C . ALA A 1 288 ? 14.305 -16.172 5.645 1 98.81 288 ALA A C 1
ATOM 2295 O O . ALA A 1 288 ? 14.711 -15.055 5.336 1 98.81 288 ALA A O 1
ATOM 2296 N N . LEU A 1 289 ? 13.508 -16.844 4.926 1 98.81 289 LEU A N 1
ATOM 2297 C CA . LEU A 1 289 ? 12.688 -16.25 3.877 1 98.81 289 LEU A CA 1
ATOM 2298 C C . LEU A 1 289 ? 11.445 -15.586 4.469 1 98.81 289 LEU A C 1
ATOM 2300 O O . LEU A 1 289 ? 10.758 -16.188 5.293 1 98.81 289 LEU A O 1
ATOM 2304 N N . LEU A 1 290 ? 11.258 -14.328 4.168 1 98.88 290 LEU A N 1
ATOM 2305 C CA . LEU A 1 290 ? 10.023 -13.641 4.535 1 98.88 290 LEU A CA 1
ATOM 2306 C C . LEU A 1 290 ? 9.016 -13.695 3.396 1 98.88 290 LEU A C 1
ATOM 2308 O O . LEU A 1 290 ? 9.32 -13.297 2.271 1 98.88 290 LEU A O 1
ATOM 2312 N N . PHE A 1 291 ? 7.812 -14.18 3.717 1 98.75 291 PHE A N 1
ATOM 2313 C CA . PHE A 1 291 ? 6.82 -14.43 2.678 1 98.75 291 PHE A CA 1
ATOM 2314 C C . PHE A 1 291 ? 5.441 -13.961 3.119 1 98.75 291 PHE A C 1
ATOM 2316 O O . PHE A 1 291 ? 4.5 -14.758 3.189 1 98.75 291 PHE A O 1
ATOM 2323 N N . PRO A 1 292 ? 5.258 -12.641 3.287 1 98.5 292 PRO A N 1
ATOM 2324 C CA . PRO A 1 292 ? 4 -12.094 3.803 1 98.5 292 PRO A CA 1
ATOM 2325 C C . PRO A 1 292 ? 2.947 -11.906 2.711 1 98.5 292 PRO A C 1
ATOM 2327 O O . PRO A 1 292 ? 2.223 -10.906 2.711 1 98.5 292 PRO A O 1
ATOM 2330 N N . THR A 1 293 ? 2.814 -12.805 1.771 1 98.25 293 THR A N 1
ATOM 2331 C CA . THR A 1 293 ? 1.965 -12.688 0.592 1 98.25 293 THR A CA 1
ATOM 2332 C C . THR A 1 293 ? 0.492 -12.812 0.971 1 98.25 293 THR A C 1
ATOM 2334 O O . THR A 1 293 ? 0.151 -13.508 1.932 1 98.25 293 THR A O 1
ATOM 2337 N N . PHE A 1 294 ? -0.384 -12.141 0.19 1 97.44 294 PHE A N 1
ATOM 2338 C CA . PHE A 1 294 ? -1.82 -12.18 0.441 1 97.44 294 PHE A CA 1
ATOM 2339 C C . PHE A 1 294 ? -2.457 -13.375 -0.265 1 97.44 294 PHE A C 1
ATOM 2341 O O . PHE A 1 294 ? -3.518 -13.852 0.143 1 97.44 294 PHE A O 1
ATOM 2348 N N . ALA A 1 295 ? -1.796 -13.82 -1.365 1 96.44 295 ALA A N 1
ATOM 2349 C CA . ALA A 1 295 ? -2.357 -14.898 -2.176 1 96.44 295 ALA A CA 1
ATOM 2350 C C . ALA A 1 295 ? -1.272 -15.594 -2.992 1 96.44 295 ALA A C 1
ATOM 2352 O O . ALA A 1 295 ? -0.368 -14.938 -3.518 1 96.44 295 ALA A O 1
ATOM 2353 N N . GLU A 1 296 ? -1.415 -16.922 -3.016 1 96.69 296 GLU A N 1
ATOM 2354 C CA . GLU A 1 296 ? -0.493 -17.734 -3.807 1 96.69 296 GLU A CA 1
ATOM 2355 C C . GLU A 1 296 ? -1.208 -18.922 -4.441 1 96.69 296 GLU A C 1
ATOM 2357 O O . GLU A 1 296 ? -2.193 -19.422 -3.896 1 96.69 296 GLU A O 1
ATOM 2362 N N . GLY A 1 297 ? -0.675 -19.297 -5.555 1 95.56 297 GLY A N 1
ATOM 2363 C CA . GLY A 1 297 ? -1.12 -20.562 -6.117 1 95.56 297 GLY A CA 1
ATOM 2364 C C . GLY A 1 297 ? -0.383 -21.766 -5.551 1 95.56 297 GLY A C 1
ATOM 2365 O O . GLY A 1 297 ? -0.968 -22.828 -5.379 1 95.56 297 GLY A O 1
ATOM 2366 N N . TYR A 1 298 ? 0.788 -21.656 -5.316 1 94.62 298 TYR A N 1
ATOM 2367 C CA . TYR A 1 298 ? 1.645 -22.719 -4.781 1 94.62 298 TYR A CA 1
ATOM 2368 C C . TYR A 1 298 ? 2.66 -22.141 -3.799 1 94.62 298 TYR A C 1
ATOM 2370 O O . TYR A 1 298 ? 2.576 -22.391 -2.594 1 94.62 298 TYR A O 1
ATOM 2378 N N . GLY A 1 299 ? 3.486 -21.141 -4.227 1 94.06 299 GLY A N 1
ATOM 2379 C CA . GLY A 1 299 ? 4.531 -20.594 -3.383 1 94.06 299 GLY A CA 1
ATOM 2380 C C . GLY A 1 299 ? 5.883 -21.25 -3.594 1 94.06 299 GLY A C 1
ATOM 2381 O O . GLY A 1 299 ? 6.488 -21.75 -2.648 1 94.06 299 GLY A O 1
ATOM 2382 N N . LEU A 1 300 ? 6.363 -21.141 -4.691 1 94.56 300 LEU A N 1
ATOM 2383 C CA . LEU A 1 300 ? 7.621 -21.766 -5.094 1 94.56 300 LEU A CA 1
ATOM 2384 C C . LEU A 1 300 ? 8.758 -21.312 -4.18 1 94.56 300 LEU A C 1
ATOM 2386 O O . LEU A 1 300 ? 9.625 -22.125 -3.826 1 94.56 300 LEU A O 1
ATOM 2390 N N . PRO A 1 301 ? 8.758 -20.078 -3.756 1 95.38 301 PRO A N 1
ATOM 2391 C CA . PRO A 1 301 ? 9.852 -19.625 -2.883 1 95.38 301 PRO A CA 1
ATOM 2392 C C . PRO A 1 301 ? 9.898 -20.406 -1.566 1 95.38 301 PRO A C 1
ATOM 2394 O O . PRO A 1 301 ? 10.984 -20.625 -1.018 1 95.38 301 PRO A O 1
ATOM 2397 N N . LEU A 1 302 ? 8.766 -20.766 -1.095 1 97 302 LEU A N 1
ATOM 2398 C CA . LEU A 1 302 ? 8.695 -21.531 0.145 1 97 302 LEU A CA 1
ATOM 2399 C C . LEU A 1 302 ? 9.398 -22.891 -0.009 1 97 302 LEU A C 1
ATOM 2401 O O . LEU A 1 302 ? 10.242 -23.25 0.808 1 97 302 LEU A O 1
ATOM 2405 N N . VAL A 1 303 ? 9.102 -23.594 -1.083 1 95.81 303 VAL A N 1
ATOM 2406 C CA . VAL A 1 303 ? 9.68 -24.906 -1.337 1 95.81 303 VAL A CA 1
ATOM 2407 C C . VAL A 1 303 ? 11.172 -24.766 -1.625 1 95.81 303 VAL A C 1
ATOM 2409 O O . VAL A 1 303 ? 11.969 -25.609 -1.225 1 95.81 303 VAL A O 1
ATOM 2412 N N . GLU A 1 304 ? 11.484 -23.703 -2.324 1 94.56 304 GLU A N 1
ATOM 2413 C CA . GLU A 1 304 ? 12.891 -23.438 -2.621 1 94.56 304 GLU A CA 1
ATOM 2414 C C . GLU A 1 304 ? 13.688 -23.203 -1.344 1 94.56 304 GLU A C 1
ATOM 2416 O O . GLU A 1 304 ? 14.766 -23.781 -1.157 1 94.56 304 GLU A O 1
ATOM 2421 N N . ALA A 1 305 ? 13.211 -22.406 -0.486 1 96.44 305 ALA A N 1
ATOM 2422 C CA . ALA A 1 305 ? 13.898 -22.125 0.775 1 96.44 305 ALA A CA 1
ATOM 2423 C C . ALA A 1 305 ? 14.07 -23.406 1.59 1 96.44 305 ALA A C 1
ATOM 2425 O O . ALA A 1 305 ? 15.164 -23.688 2.08 1 96.44 305 ALA A O 1
ATOM 2426 N N . PHE A 1 306 ? 13.016 -24.188 1.686 1 96.44 306 PHE A N 1
ATOM 2427 C CA . PHE A 1 306 ? 13.055 -25.422 2.467 1 96.44 306 PHE A CA 1
ATOM 2428 C C . PHE A 1 306 ? 14.039 -26.422 1.864 1 96.44 306 PHE A C 1
ATOM 2430 O O . PHE A 1 306 ? 14.688 -27.172 2.59 1 96.44 306 PHE A O 1
ATOM 2437 N N . SER A 1 307 ? 14.133 -26.422 0.523 1 93.81 307 SER A N 1
ATOM 2438 C CA . SER A 1 307 ? 15.07 -27.328 -0.13 1 93.81 307 SER A CA 1
ATOM 2439 C C . SER A 1 307 ? 16.516 -27 0.256 1 93.81 307 SER A C 1
ATOM 2441 O O . SER A 1 307 ? 17.391 -27.859 0.181 1 93.81 307 SER A O 1
ATOM 2443 N N . PHE A 1 308 ? 16.766 -25.766 0.698 1 93.31 308 PHE A N 1
ATOM 2444 C CA . PHE A 1 308 ? 18.094 -25.344 1.122 1 93.31 308 PHE A CA 1
ATOM 2445 C C . PHE A 1 308 ? 18.219 -25.375 2.643 1 93.31 308 PHE A C 1
ATOM 2447 O O . PHE A 1 308 ? 19.219 -24.938 3.199 1 93.31 308 PHE A O 1
ATOM 2454 N N . GLY A 1 309 ? 17.125 -25.797 3.279 1 94.56 309 GLY A N 1
ATOM 2455 C CA . GLY A 1 309 ? 17.141 -25.859 4.734 1 94.56 309 GLY A CA 1
ATOM 2456 C C . GLY A 1 309 ? 17 -24.5 5.391 1 94.56 309 GLY A C 1
ATOM 2457 O O . GLY A 1 309 ? 17.453 -24.312 6.52 1 94.56 309 GLY A O 1
ATOM 2458 N N . VAL A 1 310 ? 16.422 -23.594 4.746 1 96.81 310 VAL A N 1
ATOM 2459 C CA . VAL A 1 310 ? 16.266 -22.234 5.25 1 96.81 310 VAL A CA 1
ATOM 2460 C C . VAL A 1 310 ? 14.867 -22.047 5.82 1 96.81 310 VAL A C 1
ATOM 2462 O O . VAL A 1 310 ? 13.867 -22.359 5.16 1 96.81 310 VAL A O 1
ATOM 2465 N N . PRO A 1 311 ? 14.742 -21.531 7.074 1 98.56 311 PRO A N 1
ATOM 2466 C CA . PRO A 1 311 ? 13.43 -21.266 7.652 1 98.56 311 PRO A CA 1
ATOM 2467 C C . PRO A 1 311 ? 12.625 -20.25 6.848 1 98.56 311 PRO A C 1
ATOM 2469 O O . PRO A 1 311 ? 13.203 -19.453 6.113 1 98.56 311 PRO A O 1
ATOM 2472 N N . VAL A 1 312 ? 11.305 -20.359 7.027 1 98.81 312 VAL A N 1
ATOM 2473 C CA . VAL A 1 312 ? 10.406 -19.438 6.328 1 98.81 312 VAL A CA 1
ATOM 2474 C C . VAL A 1 312 ? 9.391 -18.859 7.312 1 98.81 312 VAL A C 1
ATOM 2476 O O . VAL A 1 312 ? 8.766 -19.594 8.07 1 98.81 312 VAL A O 1
ATOM 2479 N N . ILE A 1 313 ? 9.305 -17.578 7.402 1 98.88 313 ILE A N 1
ATOM 2480 C CA . ILE A 1 313 ? 8.172 -16.891 8.016 1 98.88 313 ILE A CA 1
ATOM 2481 C C . ILE A 1 313 ? 7.16 -16.5 6.938 1 98.88 313 ILE A C 1
ATOM 2483 O O . ILE A 1 313 ? 7.473 -15.719 6.043 1 98.88 313 ILE A O 1
ATOM 2487 N N . ALA A 1 314 ? 5.984 -17.094 7.004 1 98.81 314 ALA A N 1
ATOM 2488 C CA . ALA A 1 314 ? 5.062 -16.969 5.879 1 98.81 314 ALA A CA 1
ATOM 2489 C C . ALA A 1 314 ? 3.666 -16.578 6.352 1 98.81 314 ALA A C 1
ATOM 2491 O O . ALA A 1 314 ? 3.32 -16.781 7.52 1 98.81 314 ALA A O 1
ATOM 2492 N N . SER A 1 315 ? 2.926 -15.969 5.445 1 98.56 315 SER A N 1
ATOM 2493 C CA . SER A 1 315 ? 1.495 -15.797 5.684 1 98.56 315 SER A CA 1
ATOM 2494 C C . SER A 1 315 ? 0.806 -17.141 5.895 1 98.56 315 SER A C 1
ATOM 2496 O O . SER A 1 315 ? 1.23 -18.156 5.344 1 98.56 315 SER A O 1
ATOM 2498 N N . ASP A 1 316 ? -0.221 -17.125 6.652 1 97.56 316 ASP A N 1
ATOM 2499 C CA . ASP A 1 316 ? -0.987 -18.328 6.922 1 97.56 316 ASP A CA 1
ATOM 2500 C C . ASP A 1 316 ? -2.012 -18.594 5.82 1 97.56 316 ASP A C 1
ATOM 2502 O O . ASP A 1 316 ? -3.195 -18.297 5.984 1 97.56 316 ASP A O 1
ATOM 2506 N N . LEU A 1 317 ? -1.569 -19.203 4.73 1 96.88 317 LEU A N 1
ATOM 2507 C CA . LEU A 1 317 ? -2.416 -19.516 3.586 1 96.88 317 LEU A CA 1
ATOM 2508 C C . LEU A 1 317 ? -2.682 -21.016 3.504 1 96.88 317 LEU A C 1
ATOM 2510 O O . LEU A 1 317 ? -1.803 -21.828 3.816 1 96.88 317 LEU A O 1
ATOM 2514 N N . PRO A 1 318 ? -3.83 -21.344 3.029 1 95.25 318 PRO A N 1
ATOM 2515 C CA . PRO A 1 318 ? -4.137 -22.781 2.887 1 95.25 318 PRO A CA 1
ATOM 2516 C C . PRO A 1 318 ? -3.111 -23.516 2.035 1 95.25 318 PRO A C 1
ATOM 2518 O O . PRO A 1 318 ? -2.709 -24.641 2.379 1 95.25 318 PRO A O 1
ATOM 2521 N N . VAL A 1 319 ? -2.631 -22.953 0.999 1 97.19 319 VAL A N 1
ATOM 2522 C CA . VAL A 1 319 ? -1.693 -23.609 0.097 1 97.19 319 VAL A CA 1
ATOM 2523 C C . VAL A 1 319 ? -0.366 -23.844 0.814 1 97.19 319 VAL A C 1
ATOM 2525 O O . VAL A 1 319 ? 0.295 -24.859 0.59 1 97.19 319 VAL A O 1
ATOM 2528 N N . PHE A 1 320 ? 0.022 -22.922 1.701 1 98 320 PHE A N 1
ATOM 2529 C CA . PHE A 1 320 ? 1.261 -23.109 2.447 1 98 320 PHE A CA 1
ATOM 2530 C C . PHE A 1 320 ? 1.121 -24.25 3.453 1 98 320 PHE A C 1
ATOM 2532 O O . PHE A 1 320 ? 2.049 -25.031 3.641 1 98 320 PHE A O 1
ATOM 2539 N N . ARG A 1 321 ? -0.039 -24.344 4.066 1 97 321 ARG A N 1
ATOM 2540 C CA . ARG A 1 321 ? -0.301 -25.453 4.988 1 97 321 ARG A CA 1
ATOM 2541 C C . ARG A 1 321 ? -0.319 -26.781 4.254 1 97 321 ARG A C 1
ATOM 2543 O O . ARG A 1 321 ? 0.119 -27.797 4.797 1 97 321 ARG A O 1
ATOM 2550 N N . GLU A 1 322 ? -0.847 -26.734 3.051 1 96.56 322 GLU A N 1
ATOM 2551 C CA . GLU A 1 322 ? -0.87 -27.938 2.207 1 96.56 322 GLU A CA 1
ATOM 2552 C C . GLU A 1 322 ? 0.543 -28.422 1.901 1 96.56 322 GLU A C 1
ATOM 2554 O O . GLU A 1 322 ? 0.829 -29.609 2 1 96.56 322 GLU A O 1
ATOM 2559 N N . ILE A 1 323 ? 1.396 -27.484 1.632 1 95.56 323 ILE A N 1
ATOM 2560 C CA . ILE A 1 323 ? 2.729 -27.812 1.139 1 95.56 323 ILE A CA 1
ATOM 2561 C C . ILE A 1 323 ? 3.654 -28.125 2.316 1 95.56 323 ILE A C 1
ATOM 2563 O O . ILE A 1 323 ? 4.457 -29.047 2.26 1 95.56 323 ILE A O 1
ATOM 2567 N N . ALA A 1 324 ? 3.486 -27.344 3.414 1 97.44 324 ALA A N 1
ATOM 2568 C CA . ALA A 1 324 ? 4.559 -27.344 4.406 1 97.44 324 ALA A CA 1
ATOM 2569 C C . ALA A 1 324 ? 4.023 -27.672 5.797 1 97.44 324 ALA A C 1
ATOM 2571 O O . ALA A 1 324 ? 4.777 -27.688 6.77 1 97.44 324 ALA A O 1
ATOM 2572 N N . GLY A 1 325 ? 2.697 -27.938 5.902 1 97.19 325 GLY A N 1
ATOM 2573 C CA . GLY A 1 325 ? 2.115 -28.234 7.199 1 97.19 325 GLY A CA 1
ATOM 2574 C C . GLY A 1 325 ? 2.354 -27.141 8.227 1 97.19 325 GLY A C 1
ATOM 2575 O O . GLY A 1 325 ? 2.104 -25.969 7.957 1 97.19 325 GLY A O 1
ATOM 2576 N N . ASN A 1 326 ? 2.916 -27.531 9.352 1 97.62 326 ASN A N 1
ATOM 2577 C CA . ASN A 1 326 ? 3.105 -26.578 10.438 1 97.62 326 ASN A CA 1
ATOM 2578 C C . ASN A 1 326 ? 4.562 -26.141 10.562 1 97.62 326 ASN A C 1
ATOM 2580 O O . ASN A 1 326 ? 4.969 -25.594 11.586 1 97.62 326 ASN A O 1
ATOM 2584 N N . ILE A 1 327 ? 5.32 -26.297 9.57 1 98.5 327 ILE A N 1
ATOM 2585 C CA . ILE A 1 327 ? 6.758 -26.062 9.664 1 98.5 327 ILE A CA 1
ATOM 2586 C C . ILE A 1 327 ? 7.027 -24.562 9.719 1 98.5 327 ILE A C 1
ATOM 2588 O O . ILE A 1 327 ? 7.703 -24.078 10.625 1 98.5 327 ILE A O 1
ATOM 2592 N N . PRO A 1 328 ? 6.5 -23.766 8.75 1 98.69 328 PRO A N 1
ATOM 2593 C CA . PRO A 1 328 ? 6.777 -22.328 8.812 1 98.69 328 PRO A CA 1
ATOM 2594 C C . PRO A 1 328 ? 6.195 -21.672 10.062 1 98.69 328 PRO A C 1
ATOM 2596 O O . PRO A 1 328 ? 5.238 -22.188 10.648 1 98.69 328 PRO A O 1
ATOM 2599 N N . ASP A 1 329 ? 6.816 -20.688 10.547 1 98.69 329 ASP A N 1
ATOM 2600 C CA . ASP A 1 329 ? 6.086 -19.766 11.414 1 98.69 329 ASP A CA 1
ATOM 2601 C C . ASP A 1 329 ? 5.09 -18.938 10.617 1 98.69 329 ASP A C 1
ATOM 2603 O O . ASP A 1 329 ? 5.484 -18.062 9.844 1 98.69 329 ASP A O 1
ATOM 2607 N N . TYR A 1 330 ? 3.836 -19.281 10.859 1 98.75 330 TYR A N 1
ATOM 2608 C CA . TYR A 1 330 ? 2.775 -18.625 10.109 1 98.75 330 TYR A CA 1
ATOM 2609 C C . TYR A 1 330 ? 2.305 -17.359 10.828 1 98.75 330 TYR A C 1
ATOM 2611 O O . TYR A 1 330 ? 2.133 -17.359 12.047 1 98.75 330 TYR A O 1
ATOM 2619 N N . LEU A 1 331 ? 2.143 -16.297 10.102 1 98.69 331 LEU A N 1
ATOM 2620 C CA . LEU A 1 331 ? 1.611 -15.031 10.594 1 98.69 331 LEU A CA 1
ATOM 2621 C C . LEU A 1 331 ? 0.578 -14.461 9.625 1 98.69 331 LEU A C 1
ATOM 2623 O O . LEU A 1 331 ? 0.642 -14.719 8.422 1 98.69 331 LEU A O 1
ATOM 2627 N N . ASP A 1 332 ? -0.36 -13.75 10.18 1 98.44 332 ASP A N 1
ATOM 2628 C CA . ASP A 1 332 ? -1.312 -13.023 9.344 1 98.44 332 ASP A CA 1
ATOM 2629 C C . ASP A 1 332 ? -0.629 -11.883 8.594 1 98.44 332 ASP A C 1
ATOM 2631 O O . ASP A 1 332 ? 0.178 -11.148 9.172 1 98.44 332 ASP A O 1
ATOM 2635 N N . PRO A 1 333 ? -0.902 -11.766 7.332 1 98.12 333 PRO A N 1
ATOM 2636 C CA . PRO A 1 333 ? -0.241 -10.703 6.562 1 98.12 333 PRO A CA 1
ATOM 2637 C C . PRO A 1 333 ? -0.625 -9.305 7.035 1 98.12 333 PRO A C 1
ATOM 2639 O O . PRO A 1 333 ? -0.004 -8.32 6.625 1 98.12 333 PRO A O 1
ATOM 2642 N N . LEU A 1 334 ? -1.59 -9.141 7.898 1 97.94 334 LEU A N 1
ATOM 2643 C CA . LEU A 1 334 ? -1.975 -7.844 8.453 1 97.94 334 LEU A CA 1
ATOM 2644 C C . LEU A 1 334 ? -1.327 -7.621 9.812 1 97.94 334 LEU A C 1
ATOM 2646 O O . LEU A 1 334 ? -1.444 -6.539 10.391 1 97.94 334 LEU A O 1
ATOM 2650 N N . ASP A 1 335 ? -0.667 -8.648 10.297 1 98.44 335 ASP A N 1
ATOM 2651 C CA . ASP A 1 335 ? -0.098 -8.578 11.641 1 98.44 335 ASP A CA 1
ATOM 2652 C C . ASP A 1 335 ? 1.301 -7.969 11.609 1 98.44 335 ASP A C 1
ATOM 2654 O O . ASP A 1 335 ? 2.279 -8.625 11.977 1 98.44 335 ASP A O 1
ATOM 2658 N N . GLY A 1 336 ? 1.385 -6.672 11.297 1 98.44 336 GLY A N 1
ATOM 2659 C CA . GLY A 1 336 ? 2.676 -6.012 11.18 1 98.44 336 GLY A CA 1
ATOM 2660 C C . GLY A 1 336 ? 3.547 -6.184 12.414 1 98.44 336 GLY A C 1
ATOM 2661 O O . GLY A 1 336 ? 4.742 -6.461 12.297 1 98.44 336 GLY A O 1
ATOM 2662 N N . LEU A 1 337 ? 2.986 -6.074 13.578 1 98.56 337 LEU A N 1
ATOM 2663 C CA . LEU A 1 337 ? 3.764 -6.188 14.805 1 98.56 337 LEU A CA 1
ATOM 2664 C C . LEU A 1 337 ? 4.238 -7.621 15.023 1 98.56 337 LEU A C 1
ATOM 2666 O O . LEU A 1 337 ? 5.344 -7.844 15.516 1 98.56 337 LEU A O 1
ATOM 2670 N N . GLY A 1 338 ? 3.363 -8.594 14.648 1 98.69 338 GLY A N 1
ATOM 2671 C CA . GLY A 1 338 ? 3.777 -9.984 14.719 1 98.69 338 GLY A CA 1
ATOM 2672 C C . GLY A 1 338 ? 4.949 -10.305 13.812 1 98.69 338 GLY A C 1
ATOM 2673 O O . GLY A 1 338 ? 5.887 -10.992 14.219 1 98.69 338 GLY A O 1
ATOM 2674 N N . TRP A 1 339 ? 4.895 -9.812 12.617 1 98.81 339 TRP A N 1
ATOM 2675 C CA . TRP A 1 339 ? 5.996 -10 11.68 1 98.81 339 TRP A CA 1
ATOM 2676 C C . TRP A 1 339 ? 7.277 -9.359 12.211 1 98.81 339 TRP A C 1
ATOM 2678 O O . TRP A 1 339 ? 8.352 -9.961 12.141 1 98.81 339 TRP A O 1
ATOM 2688 N N . MET A 1 340 ? 7.141 -8.109 12.719 1 98.69 340 MET A N 1
ATOM 2689 C CA . MET A 1 340 ? 8.297 -7.418 13.273 1 98.69 340 MET A CA 1
ATOM 2690 C C . MET A 1 340 ? 8.922 -8.219 14.406 1 98.69 340 MET A C 1
ATOM 2692 O O . MET A 1 340 ? 10.148 -8.375 14.461 1 98.69 340 MET A O 1
ATOM 2696 N N . GLN A 1 341 ? 8.102 -8.75 15.273 1 98.56 341 GLN A N 1
ATOM 2697 C CA . GLN A 1 341 ? 8.578 -9.539 16.391 1 98.56 341 GLN A CA 1
ATOM 2698 C C . GLN A 1 341 ? 9.289 -10.805 15.922 1 98.56 341 GLN A C 1
ATOM 2700 O O . GLN A 1 341 ? 10.32 -11.195 16.484 1 98.56 341 GLN A O 1
ATOM 2705 N N . ALA A 1 342 ? 8.734 -11.477 14.945 1 98.75 342 ALA A N 1
ATOM 2706 C CA . ALA A 1 342 ? 9.344 -12.68 14.398 1 98.75 342 ALA A CA 1
ATOM 2707 C C . ALA A 1 342 ? 10.719 -12.383 13.805 1 98.75 342 ALA A C 1
ATOM 2709 O O . ALA A 1 342 ? 11.672 -13.133 14.016 1 98.75 342 ALA A O 1
ATOM 2710 N N . ILE A 1 343 ? 10.812 -11.289 13.078 1 98.75 343 ILE A N 1
ATOM 2711 C CA . ILE A 1 343 ? 12.07 -10.883 12.453 1 98.75 343 ILE A CA 1
ATOM 2712 C C . ILE A 1 343 ? 13.102 -10.57 13.531 1 98.75 343 ILE A C 1
ATOM 2714 O O . ILE A 1 343 ? 14.25 -11 13.445 1 98.75 343 ILE A O 1
ATOM 2718 N N . GLU A 1 344 ? 12.664 -9.859 14.586 1 98.44 344 GLU A N 1
ATOM 2719 C CA . GLU A 1 344 ? 13.547 -9.547 15.703 1 98.44 344 GLU A CA 1
ATOM 2720 C C . GLU A 1 344 ? 14.078 -10.82 16.359 1 98.44 344 GLU A C 1
ATOM 2722 O O . GLU A 1 344 ? 15.273 -10.93 16.641 1 98.44 344 GLU A O 1
ATOM 2727 N N . ASP A 1 345 ? 13.164 -11.727 16.547 1 98.44 345 ASP A N 1
ATOM 2728 C CA . ASP A 1 345 ? 13.547 -12.984 17.188 1 98.44 345 ASP A CA 1
ATOM 2729 C C . ASP A 1 345 ? 14.547 -13.758 16.328 1 98.44 345 ASP A C 1
ATOM 2731 O O . ASP A 1 345 ? 15.594 -14.18 16.812 1 98.44 345 ASP A O 1
ATOM 2735 N N . TYR A 1 346 ? 14.266 -13.898 15.055 1 98.62 346 TYR A N 1
ATOM 2736 C CA . TYR A 1 346 ? 15.086 -14.695 14.148 1 98.62 346 TYR A CA 1
ATOM 2737 C C . TYR A 1 346 ? 16.453 -14.047 13.93 1 98.62 346 TYR A C 1
ATOM 2739 O O . TYR A 1 346 ? 17.391 -14.695 13.461 1 98.62 346 TYR A O 1
ATOM 2747 N N . THR A 1 347 ? 16.547 -12.75 14.172 1 97.94 347 THR A N 1
ATOM 2748 C CA . THR A 1 347 ? 17.797 -12.031 14 1 97.94 347 THR A CA 1
ATOM 2749 C C . THR A 1 347 ? 18.844 -12.508 15.016 1 97.94 347 THR A C 1
ATOM 2751 O O . THR A 1 347 ? 20.031 -12.484 14.742 1 97.94 347 THR A O 1
ATOM 2754 N N . GLN A 1 348 ? 18.359 -12.992 16.125 1 96.44 348 GLN A N 1
ATOM 2755 C CA . GLN A 1 348 ? 19.266 -13.414 17.188 1 96.44 348 GLN A CA 1
ATOM 2756 C C . GLN A 1 348 ? 19.984 -14.703 16.812 1 96.44 348 GLN A C 1
ATOM 2758 O O . GLN A 1 348 ? 19.391 -15.617 16.25 1 96.44 348 GLN A O 1
ATOM 2763 N N . LYS A 1 349 ? 21.234 -14.82 17.141 1 92.81 349 LYS A N 1
ATOM 2764 C CA . LYS A 1 349 ? 22.047 -16 16.844 1 92.81 349 LYS A CA 1
ATOM 2765 C C . LYS A 1 349 ? 21.484 -17.234 17.531 1 92.81 349 LYS A C 1
ATOM 2767 O O . LYS A 1 349 ? 21.484 -18.328 16.953 1 92.81 349 LYS A O 1
ATOM 2772 N N . ASN A 1 350 ? 20.969 -17.031 18.719 1 94.25 350 ASN A N 1
ATOM 2773 C CA . ASN A 1 350 ? 20.438 -18.156 19.469 1 94.25 350 ASN A CA 1
ATOM 2774 C C . ASN A 1 350 ? 18.906 -18.125 19.547 1 94.25 350 ASN A C 1
ATOM 2776 O O . ASN A 1 350 ? 18.328 -18.453 20.594 1 94.25 350 ASN A O 1
ATOM 2780 N N . SER A 1 351 ? 18.328 -17.719 18.453 1 97.31 351 SER A N 1
ATOM 2781 C CA . SER A 1 351 ? 16.859 -17.641 18.438 1 97.31 351 SER A CA 1
ATOM 2782 C C . SER A 1 351 ? 16.234 -19.016 18.656 1 97.31 351 SER A C 1
ATOM 2784 O O . SER A 1 351 ? 16.391 -19.922 17.844 1 97.31 351 SER A O 1
ATOM 2786 N N . THR A 1 352 ? 15.484 -19.141 19.766 1 97.69 352 THR A N 1
ATOM 2787 C CA . THR A 1 352 ? 14.781 -20.375 20.062 1 97.69 352 THR A CA 1
ATOM 2788 C C . THR A 1 352 ? 13.695 -20.641 19.031 1 97.69 352 THR A C 1
ATOM 2790 O O . THR A 1 352 ? 13.453 -21.797 18.656 1 97.69 352 THR A O 1
ATOM 2793 N N . ARG A 1 353 ? 13.133 -19.594 18.609 1 97.94 353 ARG A N 1
ATOM 2794 C CA . ARG A 1 353 ? 12.07 -19.688 17.609 1 97.94 353 ARG A CA 1
ATOM 2795 C C . ARG A 1 353 ? 12.625 -20.219 16.297 1 97.94 353 ARG A C 1
ATOM 2797 O O . ARG A 1 353 ? 12.016 -21.094 15.664 1 97.94 353 ARG A O 1
ATOM 2804 N N . ARG A 1 354 ? 13.734 -19.781 15.875 1 98.19 354 ARG A N 1
ATOM 2805 C CA . ARG A 1 354 ? 14.367 -20.219 14.641 1 98.19 354 ARG A CA 1
ATOM 2806 C C . ARG A 1 354 ? 14.836 -21.672 14.75 1 98.19 354 ARG A C 1
ATOM 2808 O O . ARG A 1 354 ? 14.664 -22.453 13.812 1 98.19 354 ARG A O 1
ATOM 2815 N N . GLN A 1 355 ? 15.398 -22 15.922 1 97.88 355 GLN A N 1
ATOM 2816 C CA . GLN A 1 355 ? 15.867 -23.359 16.141 1 97.88 355 GLN A CA 1
ATOM 2817 C C . GLN A 1 355 ? 14.711 -24.359 16.125 1 97.88 355 GLN A C 1
ATOM 2819 O O . GLN A 1 355 ? 14.852 -25.469 15.609 1 97.88 355 GLN A O 1
ATOM 2824 N N . ALA A 1 356 ? 13.625 -23.906 16.656 1 98.38 356 ALA A N 1
ATOM 2825 C CA . ALA A 1 356 ? 12.445 -24.766 16.641 1 98.38 356 ALA A CA 1
ATOM 2826 C C . ALA A 1 356 ? 11.984 -25.047 15.219 1 98.38 356 ALA A C 1
ATOM 2828 O O . ALA A 1 356 ? 11.586 -26.172 14.898 1 98.38 356 ALA A O 1
ATOM 2829 N N . GLN A 1 357 ? 12.016 -24.078 14.367 1 98.5 357 GLN A N 1
ATOM 2830 C CA . GLN A 1 357 ? 11.602 -24.312 12.984 1 98.5 357 GLN A CA 1
ATOM 2831 C C . GLN A 1 357 ? 12.617 -25.203 12.258 1 98.5 357 GLN A C 1
ATOM 2833 O O . GLN A 1 357 ? 12.234 -26.047 11.445 1 98.5 357 GLN A O 1
ATOM 2838 N N . LEU A 1 358 ? 13.875 -24.969 12.523 1 97.88 358 LEU A N 1
ATOM 2839 C CA . LEU A 1 358 ? 14.898 -25.812 11.906 1 97.88 358 LEU A CA 1
ATOM 2840 C C . LEU A 1 358 ? 14.688 -27.281 12.266 1 97.88 358 LEU A C 1
ATOM 2842 O O . LEU A 1 358 ? 14.891 -28.156 11.43 1 97.88 358 LEU A O 1
ATOM 2846 N N . ALA A 1 359 ? 14.227 -27.484 13.453 1 98 359 ALA A N 1
ATOM 2847 C CA . ALA A 1 359 ? 13.93 -28.844 13.875 1 98 359 ALA A CA 1
ATOM 2848 C C . ALA A 1 359 ? 12.742 -29.406 13.109 1 98 359 ALA A C 1
ATOM 2850 O O . ALA A 1 359 ? 12.758 -30.562 12.68 1 98 359 ALA A O 1
ATOM 2851 N N . ARG A 1 360 ? 11.672 -28.609 12.938 1 98.19 360 ARG A N 1
ATOM 2852 C CA . ARG A 1 360 ? 10.516 -29.031 12.148 1 98.19 360 ARG A CA 1
ATOM 2853 C C . ARG A 1 360 ? 10.898 -29.266 10.695 1 98.19 360 ARG A C 1
ATOM 2855 O O . ARG A 1 360 ? 10.398 -30.188 10.047 1 98.19 360 ARG A O 1
ATOM 2862 N N . LEU A 1 361 ? 11.781 -28.469 10.227 1 97.5 361 LEU A N 1
ATOM 2863 C CA . LEU A 1 361 ? 12.188 -28.469 8.82 1 97.5 361 LEU A CA 1
ATOM 2864 C C . LEU A 1 361 ? 12.938 -29.75 8.469 1 97.5 361 LEU A C 1
ATOM 2866 O O . LEU A 1 361 ? 12.922 -30.188 7.32 1 97.5 361 LEU A O 1
ATOM 2870 N N . ALA A 1 362 ? 13.539 -30.328 9.445 1 95.5 362 ALA A N 1
ATOM 2871 C CA . ALA A 1 362 ? 14.328 -31.531 9.227 1 95.5 362 ALA A CA 1
ATOM 2872 C C . ALA A 1 362 ? 13.461 -32.688 8.703 1 95.5 362 ALA A C 1
ATOM 2874 O O . ALA A 1 362 ? 13.961 -33.594 8.023 1 95.5 362 ALA A O 1
ATOM 2875 N N . SER A 1 363 ? 12.227 -32.594 8.914 1 93.06 363 SER A N 1
ATOM 2876 C CA . SER A 1 363 ? 11.312 -33.656 8.5 1 93.06 363 SER A CA 1
ATOM 2877 C C . SER A 1 363 ? 10.664 -33.344 7.16 1 93.06 363 SER A C 1
ATOM 2879 O O . SER A 1 363 ? 9.867 -34.156 6.648 1 93.06 363 SER A O 1
ATOM 2881 N N . PHE A 1 364 ? 11.016 -32.281 6.648 1 95.94 364 PHE A N 1
ATOM 2882 C CA . PHE A 1 364 ? 10.375 -31.875 5.402 1 95.94 364 PHE A CA 1
ATOM 2883 C C . PHE A 1 364 ? 10.875 -32.719 4.234 1 95.94 364 PHE A C 1
ATOM 2885 O O . PHE A 1 364 ? 12.086 -32.844 4.023 1 95.94 364 PHE A O 1
ATOM 2892 N N . ARG A 1 365 ? 9.977 -33.25 3.521 1 94.44 365 ARG A N 1
ATOM 2893 C CA . ARG A 1 365 ? 10.305 -33.969 2.289 1 94.44 365 ARG A CA 1
ATOM 2894 C C . ARG A 1 365 ? 10.125 -33.062 1.073 1 94.44 365 ARG A C 1
ATOM 2896 O O . ARG A 1 365 ? 8.992 -32.75 0.686 1 94.44 365 ARG A O 1
ATOM 2903 N N . VAL A 1 366 ? 11.125 -32.719 0.449 1 94 366 VAL A N 1
ATOM 2904 C CA . VAL A 1 366 ? 11.086 -31.844 -0.708 1 94 366 VAL A CA 1
ATOM 2905 C C . VAL A 1 366 ? 10.414 -32.562 -1.881 1 94 366 VAL A C 1
ATOM 2907 O O . VAL A 1 366 ? 10.82 -33.656 -2.275 1 94 366 VAL A O 1
ATOM 2910 N N . PRO A 1 367 ? 9.367 -31.938 -2.375 1 95.19 367 PRO A N 1
ATOM 2911 C CA . PRO A 1 367 ? 8.805 -32.5 -3.602 1 95.19 367 PRO A CA 1
ATOM 2912 C C . PRO A 1 367 ? 9.82 -32.562 -4.746 1 95.19 367 PRO A C 1
ATOM 2914 O O . PRO A 1 367 ? 10.68 -31.688 -4.855 1 95.19 367 PRO A O 1
ATOM 2917 N N . THR A 1 368 ? 9.656 -33.594 -5.602 1 95.19 368 THR A N 1
ATOM 2918 C CA . THR A 1 368 ? 10.617 -33.75 -6.684 1 95.19 368 THR A CA 1
ATOM 2919 C C . THR A 1 368 ? 9.922 -33.688 -8.039 1 95.19 368 THR A C 1
ATOM 2921 O O . THR A 1 368 ? 8.742 -34 -8.156 1 95.19 368 THR A O 1
ATOM 2924 N N . TRP A 1 369 ? 10.672 -33.312 -8.992 1 95.88 369 TRP A N 1
ATOM 2925 C CA . TRP A 1 369 ? 10.125 -33.219 -10.344 1 95.88 369 TRP A CA 1
ATOM 2926 C C . TRP A 1 369 ? 9.734 -34.594 -10.867 1 95.88 369 TRP A C 1
ATOM 2928 O O . TRP A 1 369 ? 8.695 -34.719 -11.508 1 95.88 369 TRP A O 1
ATOM 2938 N N . PRO A 1 370 ? 10.539 -35.594 -10.578 1 96.06 370 PRO A N 1
ATOM 2939 C CA . PRO A 1 370 ? 10.109 -36.938 -11 1 96.06 370 PRO A CA 1
ATOM 2940 C C . PRO A 1 370 ? 8.742 -37.312 -10.438 1 96.06 370 PRO A C 1
ATOM 2942 O O . PRO A 1 370 ? 7.926 -37.906 -11.148 1 96.06 370 PRO A O 1
ATOM 2945 N N . ASP A 1 371 ? 8.5 -36.969 -9.227 1 96.5 371 ASP A N 1
ATOM 2946 C CA . ASP A 1 371 ? 7.188 -37.25 -8.648 1 96.5 371 ASP A CA 1
ATOM 2947 C C . ASP A 1 371 ? 6.086 -36.469 -9.383 1 96.5 371 ASP A C 1
ATOM 2949 O O . ASP A 1 371 ? 5.027 -37.031 -9.672 1 96.5 371 ASP A O 1
ATOM 2953 N N . HIS A 1 372 ? 6.289 -35.25 -9.617 1 97.25 372 HIS A N 1
ATOM 2954 C CA . HIS A 1 372 ? 5.34 -34.438 -10.359 1 97.25 372 HIS A CA 1
ATOM 2955 C C . HIS A 1 372 ? 5.035 -35.031 -11.727 1 97.25 372 HIS A C 1
ATOM 2957 O O . HIS A 1 372 ? 3.867 -35.219 -12.086 1 97.25 372 HIS A O 1
ATOM 2963 N N . PHE A 1 373 ? 6.055 -35.438 -12.469 1 97.5 373 PHE A N 1
ATOM 2964 C CA . PHE A 1 373 ? 5.875 -35.875 -13.844 1 97.5 373 PHE A CA 1
ATOM 2965 C C . PHE A 1 373 ? 5.281 -37.281 -13.875 1 97.5 373 PHE A C 1
ATOM 2967 O O . PHE A 1 373 ? 4.531 -37.625 -14.789 1 97.5 373 PHE A O 1
ATOM 2974 N N . ALA A 1 374 ? 5.59 -38.062 -12.852 1 97.94 374 ALA A N 1
ATOM 2975 C CA . ALA A 1 374 ? 4.949 -39.344 -12.758 1 97.94 374 ALA A CA 1
ATOM 2976 C C . ALA A 1 374 ? 3.43 -39.219 -12.68 1 97.94 374 ALA A C 1
ATOM 2978 O O . ALA A 1 374 ? 2.697 -39.969 -13.328 1 97.94 374 ALA A O 1
ATOM 2979 N N . GLN A 1 375 ? 3.004 -38.281 -11.93 1 98.06 375 GLN A N 1
ATOM 2980 C CA . GLN A 1 375 ? 1.572 -38.031 -11.797 1 98.06 375 GLN A CA 1
ATOM 2981 C C . GLN A 1 375 ? 0.983 -37.5 -13.094 1 98.06 375 GLN A C 1
ATOM 2983 O O . GLN A 1 375 ? -0.088 -37.938 -13.531 1 98.06 375 GLN A O 1
ATOM 2988 N N . VAL A 1 376 ? 1.664 -36.594 -13.68 1 97.75 376 VAL A N 1
ATOM 2989 C CA . VAL A 1 376 ? 1.188 -36 -14.914 1 97.75 376 VAL A CA 1
ATOM 2990 C C . VAL A 1 376 ? 1.107 -37.031 -16.016 1 97.75 376 VAL A C 1
ATOM 2992 O O . VAL A 1 376 ? 0.133 -37.094 -16.781 1 97.75 376 VAL A O 1
ATOM 2995 N N . GLU A 1 377 ? 2.078 -37.906 -16.125 1 97.25 377 GLU A N 1
ATOM 2996 C CA . GLU A 1 377 ? 2.111 -38.938 -17.141 1 97.25 377 GLU A CA 1
ATOM 2997 C C . GLU A 1 377 ? 0.985 -39.938 -16.938 1 97.25 377 GLU A C 1
ATOM 2999 O O . GLU A 1 377 ? 0.33 -40.375 -17.891 1 97.25 377 GLU A O 1
ATOM 3004 N N . ALA A 1 378 ? 0.835 -40.312 -15.695 1 97.44 378 ALA A N 1
ATOM 3005 C CA . ALA A 1 378 ? -0.268 -41.219 -15.383 1 97.44 378 ALA A CA 1
ATOM 3006 C C . ALA A 1 378 ? -1.61 -40.594 -15.758 1 97.44 378 ALA A C 1
ATOM 3008 O O . ALA A 1 378 ? -2.508 -41.281 -16.25 1 97.44 378 ALA A O 1
ATOM 3009 N N . PHE A 1 379 ? -1.727 -39.406 -15.492 1 97.31 379 PHE A N 1
ATOM 3010 C CA . PHE A 1 379 ? -2.943 -38.656 -15.82 1 97.31 379 PHE A CA 1
ATOM 3011 C C . PHE A 1 379 ? -3.172 -38.656 -17.328 1 97.31 379 PHE A C 1
ATOM 3013 O O . PHE A 1 379 ? -4.289 -38.875 -17.797 1 97.31 379 PHE A O 1
ATOM 3020 N N . MET A 1 380 ? -2.119 -38.312 -18.109 1 96.25 380 MET A N 1
ATOM 3021 C CA . MET A 1 380 ? -2.215 -38.344 -19.578 1 96.25 380 MET A CA 1
ATOM 3022 C C . MET A 1 380 ? -2.658 -39.719 -20.078 1 96.25 380 MET A C 1
ATOM 3024 O O . MET A 1 380 ? -3.473 -39.812 -21 1 96.25 380 MET A O 1
ATOM 3028 N N . ASP A 1 381 ? -2.162 -40.719 -19.438 1 96.19 381 ASP A N 1
ATOM 3029 C CA . ASP A 1 381 ? -2.551 -42.062 -19.812 1 96.19 381 ASP A CA 1
ATOM 3030 C C . ASP A 1 381 ? -4.039 -42.281 -19.562 1 96.19 381 ASP A C 1
ATOM 3032 O O . ASP A 1 381 ? -4.719 -42.938 -20.375 1 96.19 381 ASP A O 1
ATOM 3036 N N . GLU A 1 382 ? -4.48 -41.812 -18.484 1 95.5 382 GLU A N 1
ATOM 3037 C CA . GLU A 1 382 ? -5.895 -41.938 -18.141 1 95.5 382 GLU A CA 1
ATOM 3038 C C . GLU A 1 382 ? -6.766 -41.188 -19.156 1 95.5 382 GLU A C 1
ATOM 3040 O O . GLU A 1 382 ? -7.855 -41.656 -19.5 1 95.5 382 GLU A O 1
ATOM 3045 N N . LEU A 1 383 ? -6.312 -40.031 -19.547 1 94.44 383 LEU A N 1
ATOM 3046 C CA . LEU A 1 383 ? -7.066 -39.188 -20.484 1 94.44 383 LEU A CA 1
ATOM 3047 C C . LEU A 1 383 ? -7.18 -39.906 -21.844 1 94.44 383 LEU A C 1
ATOM 3049 O O . LEU A 1 383 ? -8.188 -39.75 -22.531 1 94.44 383 LEU A O 1
ATOM 3053 N N . VAL A 1 384 ? -6.16 -40.562 -22.281 1 91.25 384 VAL A N 1
ATOM 3054 C CA . VAL A 1 384 ? -6.156 -41.281 -23.547 1 91.25 384 VAL A CA 1
ATOM 3055 C C . VAL A 1 384 ? -7.117 -42.469 -23.469 1 91.25 384 VAL A C 1
ATOM 3057 O O . VAL A 1 384 ? -7.812 -42.781 -24.438 1 91.25 384 VAL A O 1
ATOM 3060 N N . ARG A 1 385 ? -7.199 -43.062 -22.344 1 89.38 385 ARG A N 1
ATOM 3061 C CA . ARG A 1 385 ? -8.047 -44.25 -22.172 1 89.38 385 ARG A CA 1
ATOM 3062 C C . ARG A 1 385 ? -9.523 -43.844 -22.156 1 89.38 385 ARG A C 1
ATOM 3064 O O . ARG A 1 385 ? -10.375 -44.625 -22.609 1 89.38 385 ARG A O 1
ATOM 3071 N N . THR A 1 386 ? -9.844 -42.781 -21.578 1 81.81 386 THR A N 1
ATOM 3072 C CA . THR A 1 386 ? -11.234 -42.344 -21.406 1 81.81 386 THR A CA 1
ATOM 3073 C C . THR A 1 386 ? -11.742 -41.625 -22.641 1 81.81 386 THR A C 1
ATOM 3075 O O . THR A 1 386 ? -12.93 -41.312 -22.734 1 81.81 386 THR A O 1
ATOM 3078 N N . ARG A 1 387 ? -10.961 -41.219 -23.531 1 68.88 387 ARG A N 1
ATOM 3079 C CA . ARG A 1 387 ? -11.438 -40.531 -24.734 1 68.88 387 ARG A CA 1
ATOM 3080 C C . ARG A 1 387 ? -12.359 -41.469 -25.547 1 68.88 387 ARG A C 1
ATOM 3082 O O . ARG A 1 387 ? -12.008 -42.594 -25.844 1 68.88 387 ARG A O 1
ATOM 3089 N N . PRO A 1 388 ? -13.641 -41.125 -25.547 1 54.47 388 PRO A N 1
ATOM 3090 C CA . PRO A 1 388 ? -14.508 -41.938 -26.422 1 54.47 388 PRO A CA 1
ATOM 3091 C C . PRO A 1 388 ? -13.969 -42.031 -27.844 1 54.47 388 PRO A C 1
ATOM 3093 O O . PRO A 1 388 ? -13.266 -41.125 -28.312 1 54.47 388 PRO A O 1
ATOM 3096 N N . GLU A 1 389 ? -13.805 -43.219 -28.438 1 46.5 389 GLU A N 1
ATOM 3097 C CA . GLU A 1 389 ? -13.531 -43.438 -29.859 1 46.5 389 GLU A CA 1
ATOM 3098 C C . GLU A 1 389 ? -14.312 -42.438 -30.719 1 46.5 389 GLU A C 1
ATOM 3100 O O . GLU A 1 389 ? -15.547 -42.469 -30.734 1 46.5 389 GLU A O 1
ATOM 3105 N N . SER A 1 390 ? -14.086 -41.25 -30.734 1 43.38 390 SER A N 1
ATOM 3106 C CA . SER A 1 390 ? -14.773 -40.438 -31.734 1 43.38 390 SER A CA 1
ATOM 3107 C C . SER A 1 390 ? -14.906 -41.188 -33.062 1 43.38 390 SER A C 1
ATOM 3109 O O . SER A 1 390 ? -14.047 -42 -33.406 1 43.38 390 SER A O 1
ATOM 3111 N N . GLY A 1 391 ? -16.109 -41.188 -33.656 1 40.78 391 GLY A N 1
ATOM 3112 C CA . GLY A 1 391 ? -16.531 -41.594 -34.969 1 40.78 391 GLY A CA 1
ATOM 3113 C C . GLY A 1 391 ? -15.578 -41.188 -36.094 1 40.78 391 GLY A C 1
ATOM 3114 O O . GLY A 1 391 ? -15.25 -40 -36.188 1 40.78 391 GLY A O 1
ATOM 3115 N N . ARG A 1 392 ? -14.672 -41.938 -36.656 1 36.44 392 ARG A N 1
ATOM 3116 C CA . ARG A 1 392 ? -14.352 -41.812 -38.094 1 36.44 392 ARG A CA 1
ATOM 3117 C C . ARG A 1 392 ? -15.594 -41.5 -38.906 1 36.44 392 ARG A C 1
ATOM 3119 O O . ARG A 1 392 ? -16.547 -42.312 -38.906 1 36.44 392 ARG A O 1
ATOM 3126 N N . ARG A 1 393 ? -16.094 -40.312 -39.125 1 38.78 393 ARG A N 1
ATOM 3127 C CA . ARG A 1 393 ? -16.875 -39.969 -40.312 1 38.78 393 ARG A CA 1
ATOM 3128 C C . ARG A 1 393 ? -16.344 -40.719 -41.531 1 38.78 393 ARG A C 1
ATOM 3130 O O . ARG A 1 393 ? -15.25 -40.438 -42 1 38.78 393 ARG A O 1
ATOM 3137 N N . ASP A 1 394 ? -16.516 -42.094 -41.625 1 28.78 394 ASP A N 1
ATOM 3138 C CA . ASP A 1 394 ? -16.609 -42.656 -42.969 1 28.78 394 ASP A CA 1
ATOM 3139 C C . ASP A 1 394 ? -17.344 -41.719 -43.906 1 28.78 394 ASP A C 1
ATOM 3141 O O . ASP A 1 394 ? -18.375 -41.156 -43.562 1 28.78 394 ASP A O 1
ATOM 3145 N N . GLY A 1 395 ? -16.594 -40.938 -44.719 1 28.7 395 GLY A N 1
ATOM 3146 C CA . GLY A 1 395 ? -17.141 -40.438 -45.969 1 28.7 395 GLY A CA 1
ATOM 3147 C C . GLY A 1 395 ? -18.172 -41.344 -46.594 1 28.7 395 GLY A C 1
ATOM 3148 O O . GLY A 1 395 ? -17.812 -42.406 -47.125 1 28.7 395 GLY A O 1
ATOM 3149 N N . LEU A 1 396 ? -19.266 -41.625 -46.031 1 24.41 396 LEU A N 1
ATOM 3150 C CA . LEU A 1 396 ? -20.375 -42.031 -46.906 1 24.41 396 LEU A CA 1
ATOM 3151 C C . LEU A 1 396 ? -20.656 -40.938 -47.938 1 24.41 396 LEU A C 1
ATOM 3153 O O . LEU A 1 396 ? -21.203 -39.875 -47.625 1 24.41 396 LEU A O 1
ATOM 3157 N N . ASN A 1 397 ? -19.469 -40.281 -48.625 1 19.8 397 ASN A N 1
ATOM 3158 C CA . ASN A 1 397 ? -19.672 -40.406 -50.062 1 19.8 397 ASN A CA 1
ATOM 3159 C C . ASN A 1 397 ? -19.344 -41.812 -50.562 1 19.8 397 ASN A C 1
ATOM 3161 O O . ASN A 1 397 ? -18.359 -42.438 -50.156 1 19.8 397 ASN A O 1
ATOM 3165 N N . MET B 1 1 ? -0.072 50.188 16.453 1 82.62 1 MET B N 1
ATOM 3166 C CA . MET B 1 1 ? -1.214 49.312 16.188 1 82.62 1 MET B CA 1
ATOM 3167 C C . MET B 1 1 ? -0.845 48.25 15.18 1 82.62 1 MET B C 1
ATOM 3169 O O . MET B 1 1 ? -0.116 48.5 14.219 1 82.62 1 MET B O 1
ATOM 3173 N N . LYS B 1 2 ? -1.156 47.031 15.461 1 89.81 2 LYS B N 1
ATOM 3174 C CA . LYS B 1 2 ? -0.848 45.938 14.539 1 89.81 2 LYS B CA 1
ATOM 3175 C C . LYS B 1 2 ? -2.074 45.562 13.719 1 89.81 2 LYS B C 1
ATOM 3177 O O . LYS B 1 2 ? -3.205 45.656 14.203 1 89.81 2 LYS B O 1
ATOM 3182 N N . ARG B 1 3 ? -1.868 45.219 12.477 1 93 3 ARG B N 1
ATOM 3183 C CA . ARG B 1 3 ? -2.908 44.75 11.57 1 93 3 ARG B CA 1
ATOM 3184 C C . ARG B 1 3 ? -2.43 43.531 10.773 1 93 3 ARG B C 1
ATOM 3186 O O . ARG B 1 3 ? -1.239 43.219 10.781 1 93 3 ARG B O 1
ATOM 3193 N N . VAL B 1 4 ? -3.416 42.938 10.18 1 96.06 4 VAL B N 1
ATOM 3194 C CA . VAL B 1 4 ? -3.066 41.656 9.57 1 96.06 4 VAL B CA 1
ATOM 3195 C C . VAL B 1 4 ? -3.398 41.688 8.078 1 96.06 4 VAL B C 1
ATOM 3197 O O . VAL B 1 4 ? -4.363 42.312 7.668 1 96.06 4 VAL B O 1
ATOM 3200 N N . ILE B 1 5 ? -2.539 41.094 7.328 1 95.94 5 ILE B N 1
ATOM 3201 C CA . ILE B 1 5 ? -2.734 40.812 5.906 1 95.94 5 ILE B CA 1
ATOM 3202 C C . ILE B 1 5 ? -2.764 39.312 5.676 1 95.94 5 ILE B C 1
ATOM 3204 O O . ILE B 1 5 ? -1.843 38.594 6.078 1 95.94 5 ILE B O 1
ATOM 3208 N N . ILE B 1 6 ? -3.822 38.75 5.078 1 95.38 6 ILE B N 1
ATOM 3209 C CA . ILE B 1 6 ? -3.949 37.312 4.895 1 95.38 6 ILE B CA 1
ATOM 3210 C C . ILE B 1 6 ? -3.777 36.969 3.418 1 95.38 6 ILE B C 1
ATOM 3212 O O . ILE B 1 6 ? -4.465 37.531 2.557 1 95.38 6 ILE B O 1
ATOM 3216 N N . ASP B 1 7 ? -2.85 36.125 3.131 1 92.44 7 ASP B N 1
ATOM 3217 C CA . ASP B 1 7 ? -2.652 35.594 1.778 1 92.44 7 ASP B CA 1
ATOM 3218 C C . ASP B 1 7 ? -3.699 34.562 1.437 1 92.44 7 ASP B C 1
ATOM 3220 O O . ASP B 1 7 ? -3.66 33.438 1.967 1 92.44 7 ASP B O 1
ATOM 3224 N N . ILE B 1 8 ? -4.566 34.844 0.493 1 92.31 8 ILE B N 1
ATOM 3225 C CA . ILE B 1 8 ? -5.691 33.938 0.227 1 92.31 8 ILE B CA 1
ATOM 3226 C C . ILE B 1 8 ? -5.465 33.219 -1.092 1 92.31 8 ILE B C 1
ATOM 3228 O O . ILE B 1 8 ? -6.375 32.562 -1.608 1 92.31 8 ILE B O 1
ATOM 3232 N N . THR B 1 9 ? -4.309 33.219 -1.612 1 90.88 9 THR B N 1
ATOM 3233 C CA . THR B 1 9 ? -4.031 32.688 -2.939 1 90.88 9 THR B CA 1
ATOM 3234 C C . THR B 1 9 ? -4.363 31.203 -3.002 1 90.88 9 THR B C 1
ATOM 3236 O O . THR B 1 9 ? -5.004 30.734 -3.953 1 90.88 9 THR B O 1
ATOM 3239 N N . SER B 1 10 ? -3.99 30.469 -2.023 1 89.25 10 SER B N 1
ATOM 3240 C CA . SER B 1 10 ? -4.246 29.031 -2 1 89.25 10 SER B CA 1
ATOM 3241 C C . SER B 1 10 ? -5.734 28.734 -1.893 1 89.25 10 SER B C 1
ATOM 3243 O O . SER B 1 10 ? -6.223 27.766 -2.471 1 89.25 10 SER B O 1
ATOM 3245 N N . LEU B 1 11 ? -6.438 29.547 -1.128 1 91.56 11 LEU B N 1
ATOM 3246 C CA . LEU B 1 11 ? -7.879 29.375 -1.005 1 91.56 11 LEU B CA 1
ATOM 3247 C C . LEU B 1 11 ? -8.57 29.609 -2.346 1 91.56 11 LEU B C 1
ATOM 3249 O O . LEU B 1 11 ? -9.5 28.891 -2.701 1 91.56 11 LEU B O 1
ATOM 3253 N N . SER B 1 12 ? -8.125 30.656 -3.008 1 90.62 12 SER B N 1
ATOM 3254 C CA . SER B 1 12 ? -8.68 30.969 -4.32 1 90.62 12 SER B CA 1
ATOM 3255 C C . SER B 1 12 ? -8.492 29.797 -5.293 1 90.62 12 SER B C 1
ATOM 3257 O O . SER B 1 12 ? -9.391 29.484 -6.074 1 90.62 12 SER B O 1
ATOM 3259 N N . ASN B 1 13 ? -7.363 29.219 -5.238 1 89.25 13 ASN B N 1
ATOM 3260 C CA . ASN B 1 13 ? -7.078 28.094 -6.109 1 89.25 13 ASN B CA 1
ATOM 3261 C C . ASN B 1 13 ? -7.98 26.906 -5.797 1 89.25 13 ASN B C 1
ATOM 3263 O O . ASN B 1 13 ? -8.383 26.172 -6.703 1 89.25 13 ASN B O 1
ATOM 3267 N N . LEU B 1 14 ? -8.219 26.672 -4.582 1 88.69 14 LEU B N 1
ATOM 3268 C CA . LEU B 1 14 ? -9.117 25.609 -4.168 1 88.69 14 LEU B CA 1
ATOM 3269 C C . LEU B 1 14 ? -10.539 25.859 -4.668 1 88.69 14 LEU B C 1
ATOM 3271 O O . LEU B 1 14 ? -11.219 24.938 -5.105 1 88.69 14 LEU B O 1
ATOM 3275 N N . LEU B 1 15 ? -10.93 27.078 -4.504 1 89.94 15 LEU B N 1
ATOM 3276 C CA . LEU B 1 15 ? -12.25 27.469 -4.992 1 89.94 15 LEU B CA 1
ATOM 3277 C C . LEU B 1 15 ? -12.336 27.297 -6.504 1 89.94 15 LEU B C 1
ATOM 3279 O O . LEU B 1 15 ? -13.383 26.891 -7.023 1 89.94 15 LEU B O 1
ATOM 3283 N N . ARG B 1 16 ? -11.32 27.625 -7.227 1 91.19 16 ARG B N 1
ATOM 3284 C CA . ARG B 1 16 ? -11.25 27.469 -8.672 1 91.19 16 ARG B CA 1
ATOM 3285 C C . ARG B 1 16 ? -11.5 26.016 -9.07 1 91.19 16 ARG B C 1
ATOM 3287 O O . ARG B 1 16 ? -12.195 25.734 -10.055 1 91.19 16 ARG B O 1
ATOM 3294 N N . LYS B 1 17 ? -11.016 25.109 -8.227 1 89.5 17 LYS B N 1
ATOM 3295 C CA . LYS B 1 17 ? -11.117 23.688 -8.508 1 89.5 17 LYS B CA 1
ATOM 3296 C C . LYS B 1 17 ? -12.438 23.109 -8 1 89.5 17 LYS B C 1
ATOM 3298 O O . LYS B 1 17 ? -12.672 21.906 -8.078 1 89.5 17 LYS B O 1
ATOM 3303 N N . ARG B 1 18 ? -13.273 23.906 -7.426 1 87.5 18 ARG B N 1
ATOM 3304 C CA . ARG B 1 18 ? -14.602 23.562 -6.934 1 87.5 18 ARG B CA 1
ATOM 3305 C C . ARG B 1 18 ? -14.516 22.438 -5.895 1 87.5 18 ARG B C 1
ATOM 3307 O O . ARG B 1 18 ? -15.258 21.453 -5.973 1 87.5 18 ARG B O 1
ATOM 3314 N N . ARG B 1 19 ? -13.594 22.641 -5.043 1 85.06 19 ARG B N 1
ATOM 3315 C CA . ARG B 1 19 ? -13.391 21.672 -3.977 1 85.06 19 ARG B CA 1
ATOM 3316 C C . ARG B 1 19 ? -13.805 22.234 -2.625 1 85.06 19 ARG B C 1
ATOM 3318 O O . ARG B 1 19 ? -13.688 23.438 -2.396 1 85.06 19 ARG B O 1
ATOM 3325 N N . LEU B 1 20 ? -14.25 21.328 -1.771 1 86.06 20 LEU B N 1
ATOM 3326 C CA . LEU B 1 20 ? -14.594 21.734 -0.409 1 86.06 20 LEU B CA 1
ATOM 3327 C C . LEU B 1 20 ? -13.336 21.859 0.449 1 86.06 20 LEU B C 1
ATOM 3329 O O . LEU B 1 20 ? -12.383 21.094 0.273 1 86.06 20 LEU B O 1
ATOM 3333 N N . PRO B 1 21 ? -13.398 22.797 1.301 1 83.38 21 PRO B N 1
ATOM 3334 C CA . PRO B 1 21 ? -12.211 23 2.125 1 83.38 21 PRO B CA 1
ATOM 3335 C C . PRO B 1 21 ? -12.008 21.875 3.146 1 83.38 21 PRO B C 1
ATOM 3337 O O . PRO B 1 21 ? -12.977 21.375 3.715 1 83.38 21 PRO B O 1
ATOM 3340 N N . HIS B 1 22 ? -10.773 21.469 3.18 1 82.25 22 HIS B N 1
ATOM 3341 C CA . HIS B 1 22 ? -10.352 20.531 4.211 1 82.25 22 HIS B CA 1
ATOM 3342 C C . HIS B 1 22 ? -8.922 20.828 4.672 1 82.25 22 HIS B C 1
ATOM 3344 O O . HIS B 1 22 ? -8.141 21.438 3.938 1 82.25 22 HIS B O 1
ATOM 3350 N N . GLY B 1 23 ? -8.695 20.531 5.914 1 85.81 23 GLY B N 1
ATOM 3351 C CA . GLY B 1 23 ? -7.34 20.656 6.434 1 85.81 23 GLY B CA 1
ATOM 3352 C C . GLY B 1 23 ? -6.871 22.094 6.535 1 85.81 23 GLY B C 1
ATOM 3353 O O . GLY B 1 23 ? -7.488 22.906 7.227 1 85.81 23 GLY B O 1
ATOM 3354 N N . VAL B 1 24 ? -5.863 22.469 5.699 1 87.38 24 VAL B N 1
ATOM 3355 C CA . VAL B 1 24 ? -5.195 23.766 5.758 1 87.38 24 VAL B CA 1
ATOM 3356 C C . VAL B 1 24 ? -6.156 24.859 5.305 1 87.38 24 VAL B C 1
ATOM 3358 O O . VAL B 1 24 ? -6.211 25.922 5.91 1 87.38 24 VAL B O 1
ATOM 3361 N N . PRO B 1 25 ? -6.934 24.594 4.34 1 90.38 25 PRO B N 1
ATOM 3362 C CA . PRO B 1 25 ? -7.91 25.609 3.934 1 90.38 25 PRO B CA 1
ATOM 3363 C C . PRO B 1 25 ? -8.898 25.953 5.047 1 90.38 25 PRO B C 1
ATOM 3365 O O . PRO B 1 25 ? -9.336 27.109 5.148 1 90.38 25 PRO B O 1
ATOM 3368 N N . ARG B 1 26 ? -9.211 25.016 5.891 1 90.44 26 ARG B N 1
ATOM 3369 C CA . ARG B 1 26 ? -10.102 25.312 7.008 1 90.44 26 ARG B CA 1
ATOM 3370 C C . ARG B 1 26 ? -9.43 26.25 8.016 1 90.44 26 ARG B C 1
ATOM 3372 O O . ARG B 1 26 ? -10.102 27.078 8.633 1 90.44 26 ARG B O 1
ATOM 3379 N N . VAL B 1 27 ? -8.18 26.078 8.141 1 93 27 VAL B N 1
ATOM 3380 C CA . VAL B 1 27 ? -7.41 26.969 9.016 1 93 27 VAL B CA 1
ATOM 3381 C C . VAL B 1 27 ? -7.402 28.375 8.43 1 93 27 VAL B C 1
ATOM 3383 O O . VAL B 1 27 ? -7.609 29.359 9.156 1 93 27 VAL B O 1
ATOM 3386 N N . ALA B 1 28 ? -7.211 28.422 7.172 1 93.62 28 ALA B N 1
ATOM 3387 C CA . ALA B 1 28 ? -7.207 29.719 6.496 1 93.62 28 ALA B CA 1
ATOM 3388 C C . ALA B 1 28 ? -8.555 30.422 6.652 1 93.62 28 ALA B C 1
ATOM 3390 O O . ALA B 1 28 ? -8.602 31.641 6.871 1 93.62 28 ALA B O 1
ATOM 3391 N N . LEU B 1 29 ? -9.578 29.688 6.59 1 93.81 29 LEU B N 1
ATOM 3392 C CA . LEU B 1 29 ? -10.914 30.25 6.742 1 93.81 29 LEU B CA 1
ATOM 3393 C C . LEU B 1 29 ? -11.141 30.734 8.172 1 93.81 29 LEU B C 1
ATOM 3395 O O . LEU B 1 29 ? -11.828 31.734 8.391 1 93.81 29 LEU B O 1
ATOM 3399 N N . ALA B 1 30 ? -10.594 30.062 9.109 1 94.5 30 ALA B N 1
ATOM 3400 C CA . ALA B 1 30 ? -10.688 30.5 10.5 1 94.5 30 ALA B CA 1
ATOM 3401 C C . ALA B 1 30 ? -9.984 31.828 10.703 1 94.5 30 ALA B C 1
ATOM 3403 O O . ALA B 1 30 ? -10.477 32.688 11.43 1 94.5 30 ALA B O 1
ATOM 3404 N N . TYR B 1 31 ? -8.875 32 10.07 1 95.88 31 TYR B N 1
ATOM 3405 C CA . TYR B 1 31 ? -8.148 33.281 10.148 1 95.88 31 TYR B CA 1
ATOM 3406 C C . TYR B 1 31 ? -8.938 34.406 9.492 1 95.88 31 TYR B C 1
ATOM 3408 O O . TYR B 1 31 ? -9.016 35.5 10.031 1 95.88 31 TYR B O 1
ATOM 3416 N N . LEU B 1 32 ? -9.516 34.062 8.391 1 95.38 32 LEU B N 1
ATOM 3417 C CA . LEU B 1 32 ? -10.336 35.062 7.699 1 95.38 32 LEU B CA 1
ATOM 3418 C C . LEU B 1 32 ? -11.516 35.5 8.57 1 95.38 32 LEU B C 1
ATOM 3420 O O . LEU B 1 32 ? -11.844 36.688 8.625 1 95.38 32 LEU B O 1
ATOM 3424 N N . LYS B 1 33 ? -12.086 34.562 9.18 1 94.94 33 LYS B N 1
ATOM 3425 C CA . LYS B 1 33 ? -13.242 34.844 10.023 1 94.94 33 LYS B CA 1
ATOM 3426 C C . LYS B 1 33 ? -12.844 35.688 11.234 1 94.94 33 LYS B C 1
ATOM 3428 O O . LYS B 1 33 ? -13.555 36.625 11.602 1 94.94 33 LYS B O 1
ATOM 3433 N N . HIS B 1 34 ? -11.781 35.344 11.828 1 95.75 34 HIS B N 1
ATOM 3434 C CA . HIS B 1 34 ? -11.344 36.031 13.031 1 95.75 34 HIS B CA 1
ATOM 3435 C C . HIS B 1 34 ? -11 37.5 12.742 1 95.75 34 HIS B C 1
ATOM 3437 O O . HIS B 1 34 ? -11.352 38.406 13.516 1 95.75 34 HIS B O 1
ATOM 3443 N N . TYR B 1 35 ? -10.344 37.75 11.664 1 96 35 TYR B N 1
ATOM 3444 C CA . TYR B 1 35 ? -9.852 39.094 11.352 1 96 35 TYR B CA 1
ATOM 3445 C C . TYR B 1 35 ? -10.773 39.781 10.352 1 96 35 TYR B C 1
ATOM 3447 O O . TYR B 1 35 ? -10.375 40.75 9.711 1 96 35 TYR B O 1
ATOM 3455 N N . PHE B 1 36 ? -11.922 39.281 10.195 1 95.12 36 PHE B N 1
ATOM 3456 C CA . PHE B 1 36 ? -12.875 39.688 9.164 1 95.12 36 PHE B CA 1
ATOM 3457 C C . PHE B 1 36 ? -13.008 41.188 9.094 1 95.12 36 PHE B C 1
ATOM 3459 O O . PHE B 1 36 ? -13 41.781 8 1 95.12 36 PHE B O 1
ATOM 3466 N N . HIS B 1 37 ? -13.039 41.875 10.195 1 92.38 37 HIS B N 1
ATOM 3467 C CA . HIS B 1 37 ? -13.375 43.312 10.211 1 92.38 37 HIS B CA 1
ATOM 3468 C C . HIS B 1 37 ? -12.125 44.156 10.195 1 92.38 37 HIS B C 1
ATOM 3470 O O . HIS B 1 37 ? -12.211 45.406 10.109 1 92.38 37 HIS B O 1
ATOM 3476 N N . ASP B 1 38 ? -11.023 43.594 10.281 1 90.81 38 ASP B N 1
ATOM 3477 C CA . ASP B 1 38 ? -9.797 44.375 10.375 1 90.81 38 ASP B CA 1
ATOM 3478 C C . ASP B 1 38 ? -8.625 43.625 9.734 1 90.81 38 ASP B C 1
ATOM 3480 O O . ASP B 1 38 ? -7.645 43.312 10.414 1 90.81 38 ASP B O 1
ATOM 3484 N N . MET B 1 39 ? -8.758 43.438 8.492 1 94.88 39 MET B N 1
ATOM 3485 C CA . MET B 1 39 ? -7.66 42.781 7.77 1 94.88 39 MET B CA 1
ATOM 3486 C C . MET B 1 39 ? -7.535 43.344 6.355 1 94.88 39 MET B C 1
ATOM 3488 O O . MET B 1 39 ? -8.422 44.031 5.883 1 94.88 39 MET B O 1
ATOM 3492 N N . HIS B 1 40 ? -6.418 43.094 5.805 1 95.31 40 HIS B N 1
ATOM 3493 C CA . HIS B 1 40 ? -6.203 43.188 4.363 1 95.31 40 HIS B CA 1
ATOM 3494 C C . HIS B 1 40 ? -5.977 41.812 3.754 1 95.31 40 HIS B C 1
ATOM 3496 O O . HIS B 1 40 ? -5.59 40.875 4.457 1 95.31 40 HIS B O 1
ATOM 3502 N N . ILE B 1 41 ? -6.34 41.719 2.531 1 95.38 41 ILE B N 1
ATOM 3503 C CA . ILE B 1 41 ? -6.121 40.469 1.824 1 95.38 41 ILE B CA 1
ATOM 3504 C C . ILE B 1 41 ? -5.016 40.656 0.786 1 95.38 41 ILE B C 1
ATOM 3506 O O . ILE B 1 41 ? -4.941 41.688 0.118 1 95.38 41 ILE B O 1
ATOM 3510 N N . LEU B 1 42 ? -4.164 39.719 0.769 1 92.75 42 LEU B N 1
ATOM 3511 C CA . LEU B 1 42 ? -3.123 39.656 -0.249 1 92.75 42 LEU B CA 1
ATOM 3512 C C . LEU B 1 42 ? -3.408 38.531 -1.23 1 92.75 42 LEU B C 1
ATOM 3514 O O . LEU B 1 42 ? -3.801 37.438 -0.824 1 92.75 42 LEU B O 1
ATOM 3518 N N . PHE B 1 43 ? -3.312 38.781 -2.471 1 91.69 43 PHE B N 1
ATOM 3519 C CA . PHE B 1 43 ? -3.502 37.812 -3.547 1 91.69 43 PHE B CA 1
ATOM 3520 C C . PHE B 1 43 ? -2.336 37.875 -4.527 1 91.69 43 PHE B C 1
ATOM 3522 O O . PHE B 1 43 ? -1.965 38.938 -5.008 1 91.69 43 PHE B O 1
ATOM 3529 N N . ARG B 1 44 ? -1.839 36.656 -4.746 1 87.75 44 ARG B N 1
ATOM 3530 C CA . ARG B 1 44 ? -0.688 36.562 -5.637 1 87.75 44 ARG B CA 1
ATOM 3531 C C . ARG B 1 44 ? -1.095 36.062 -7.012 1 87.75 44 ARG B C 1
ATOM 3533 O O . ARG B 1 44 ? -1.831 35.062 -7.117 1 87.75 44 ARG B O 1
ATOM 3540 N N . ILE B 1 45 ? -0.713 36.719 -7.98 1 82.5 45 ILE B N 1
ATOM 3541 C CA . ILE B 1 45 ? -0.814 36.25 -9.359 1 82.5 45 ILE B CA 1
ATOM 3542 C C . ILE B 1 45 ? 0.578 36.156 -9.977 1 82.5 45 ILE B C 1
ATOM 3544 O O . ILE B 1 45 ? 1.154 37.188 -10.359 1 82.5 45 ILE B O 1
ATOM 3548 N N . ARG B 1 46 ? 1.113 35.031 -10.172 1 75.38 46 ARG B N 1
ATOM 3549 C CA . ARG B 1 46 ? 2.475 34.812 -10.656 1 75.38 46 ARG B CA 1
ATOM 3550 C C . ARG B 1 46 ? 3.484 35.562 -9.773 1 75.38 46 ARG B C 1
ATOM 3552 O O . ARG B 1 46 ? 3.596 35.281 -8.586 1 75.38 46 ARG B O 1
ATOM 3559 N N . SER B 1 47 ? 4.012 36.625 -10.328 1 76.44 47 SER B N 1
ATOM 3560 C CA . SER B 1 47 ? 5.047 37.312 -9.594 1 76.44 47 SER B CA 1
ATOM 3561 C C . SER B 1 47 ? 4.496 38.594 -8.938 1 76.44 47 SER B C 1
ATOM 3563 O O . SER B 1 47 ? 5.188 39.25 -8.148 1 76.44 47 SER B O 1
ATOM 3565 N N . ARG B 1 48 ? 3.348 38.812 -9.102 1 81.06 48 ARG B N 1
ATOM 3566 C CA . ARG B 1 48 ? 2.793 40.062 -8.578 1 81.06 48 ARG B CA 1
ATOM 3567 C C . ARG B 1 48 ? 1.928 39.812 -7.348 1 81.06 48 ARG B C 1
ATOM 3569 O O . ARG B 1 48 ? 1.199 38.812 -7.297 1 81.06 48 ARG B O 1
ATOM 3576 N N . SER B 1 49 ? 2.07 40.656 -6.375 1 88.31 49 SER B N 1
ATOM 3577 C CA . SER B 1 49 ? 1.252 40.625 -5.168 1 88.31 49 SER B CA 1
ATOM 3578 C C . SER B 1 49 ? 0.312 41.812 -5.082 1 88.31 49 SER B C 1
ATOM 3580 O O . SER B 1 49 ? 0.74 42.969 -5.242 1 88.31 49 SER B O 1
ATOM 3582 N N . ILE B 1 50 ? -0.915 41.5 -4.945 1 90 50 ILE B N 1
ATOM 3583 C CA . ILE B 1 50 ? -1.932 42.531 -4.797 1 90 50 ILE B CA 1
ATOM 3584 C C . ILE B 1 50 ? -2.422 42.594 -3.352 1 90 50 ILE B C 1
ATOM 3586 O O . ILE B 1 50 ? -2.801 41.562 -2.789 1 90 50 ILE B O 1
ATOM 3590 N N . ILE B 1 51 ? -2.373 43.781 -2.797 1 93 51 ILE B N 1
ATOM 3591 C CA . ILE B 1 51 ? -2.926 43.969 -1.46 1 93 51 ILE B CA 1
ATOM 3592 C C . ILE B 1 51 ? -4.211 44.781 -1.544 1 93 51 ILE B C 1
ATOM 3594 O O . ILE B 1 51 ? -4.199 45.906 -2.049 1 93 51 ILE B O 1
ATOM 3598 N N . LEU B 1 52 ? -5.285 44.312 -1.06 1 94.88 52 LEU B N 1
ATOM 3599 C CA . LEU B 1 52 ? -6.594 44.938 -1.162 1 94.88 52 LEU B CA 1
ATOM 3600 C C . LEU B 1 52 ? -6.855 45.844 0.044 1 94.88 52 LEU B C 1
ATOM 3602 O O . LEU B 1 52 ? -6.312 45.594 1.126 1 94.88 52 LEU B O 1
ATOM 3606 N N . SER B 1 53 ? -7.703 46.844 -0.205 1 94.81 53 SER B N 1
ATOM 3607 C CA . SER B 1 53 ? -8.156 47.688 0.894 1 94.81 53 SER B CA 1
ATOM 3608 C C . SER B 1 53 ? -9.008 46.906 1.885 1 94.81 53 SER B C 1
ATOM 3610 O O . SER B 1 53 ? -9.453 45.781 1.58 1 94.81 53 SER B O 1
ATOM 3612 N N . ARG B 1 54 ? -9.195 47.469 3.012 1 95.06 54 ARG B N 1
ATOM 3613 C CA . ARG B 1 54 ? -10 46.781 4.035 1 95.06 54 ARG B CA 1
ATOM 3614 C C . ARG B 1 54 ? -11.414 46.5 3.527 1 95.06 54 ARG B C 1
ATOM 3616 O O . ARG B 1 54 ? -11.969 45.438 3.785 1 95.06 54 ARG B O 1
ATOM 3623 N N . ARG B 1 55 ? -11.93 47.438 2.787 1 93.88 55 ARG B N 1
ATOM 3624 C CA . ARG B 1 55 ? -13.281 47.312 2.26 1 93.88 55 ARG B CA 1
ATOM 3625 C C . ARG B 1 55 ? -13.367 46.156 1.269 1 93.88 55 ARG B C 1
ATOM 3627 O O . ARG B 1 55 ? -14.258 45.312 1.373 1 93.88 55 ARG B O 1
ATOM 3634 N N . HIS B 1 56 ? -12.492 46.156 0.361 1 95.31 56 HIS B N 1
ATOM 3635 C CA . HIS B 1 56 ? -12.477 45.094 -0.635 1 95.31 56 HIS B CA 1
ATOM 3636 C C . HIS B 1 56 ? -12.133 43.75 -0.001 1 95.31 56 HIS B C 1
ATOM 3638 O O . HIS B 1 56 ? -12.641 42.688 -0.432 1 95.31 56 HIS B O 1
ATOM 3644 N N . SER B 1 57 ? -11.258 43.812 0.984 1 96.75 57 SER B N 1
ATOM 3645 C CA . SER B 1 57 ? -10.883 42.625 1.703 1 96.75 57 SER B CA 1
ATOM 3646 C C . SER B 1 57 ? -12.094 41.969 2.393 1 96.75 57 SER B C 1
ATOM 3648 O O . SER B 1 57 ? -12.266 40.75 2.369 1 96.75 57 SER B O 1
ATOM 3650 N N . GLU B 1 58 ? -12.906 42.781 2.98 1 95.94 58 GLU B N 1
ATOM 3651 C CA . GLU B 1 58 ? -14.117 42.281 3.631 1 95.94 58 GLU B CA 1
ATOM 3652 C C . GLU B 1 58 ? -15.047 41.594 2.625 1 95.94 58 GLU B C 1
ATOM 3654 O O . GLU B 1 58 ? -15.672 40.594 2.93 1 95.94 58 GLU B O 1
ATOM 3659 N N . GLN B 1 59 ? -15.133 42.156 1.463 1 95.44 59 GLN B N 1
ATOM 3660 C CA . GLN B 1 59 ? -15.984 41.594 0.423 1 95.44 59 GLN B CA 1
ATOM 3661 C C . GLN B 1 59 ? -15.461 40.25 -0.04 1 95.44 59 GLN B C 1
ATOM 3663 O O . GLN B 1 59 ? -16.234 39.312 -0.195 1 95.44 59 GLN B O 1
ATOM 3668 N N . VAL B 1 60 ? -14.234 40.219 -0.243 1 95.69 60 VAL B N 1
ATOM 3669 C CA . VAL B 1 60 ? -13.594 38.969 -0.682 1 95.69 60 VAL B CA 1
ATOM 3670 C C . VAL B 1 60 ? -13.734 37.906 0.405 1 95.69 60 VAL B C 1
ATOM 3672 O O . VAL B 1 60 ? -14.07 36.75 0.116 1 95.69 60 VAL B O 1
ATOM 3675 N N . ALA B 1 61 ? -13.461 38.312 1.642 1 96.19 61 ALA B N 1
ATOM 3676 C CA . ALA B 1 61 ? -13.555 37.375 2.766 1 96.19 61 ALA B CA 1
ATOM 3677 C C . ALA B 1 61 ? -14.969 36.812 2.898 1 96.19 61 ALA B C 1
ATOM 3679 O O . ALA B 1 61 ? -15.148 35.656 3.211 1 96.19 61 ALA B O 1
ATOM 3680 N N . ARG B 1 62 ? -15.945 37.688 2.715 1 95.31 62 ARG B N 1
ATOM 3681 C CA . ARG B 1 62 ? -17.344 37.25 2.785 1 95.31 62 ARG B CA 1
ATOM 3682 C C . ARG B 1 62 ? -17.625 36.156 1.757 1 95.31 62 ARG B C 1
ATOM 3684 O O . ARG B 1 62 ? -18.312 35.188 2.055 1 95.31 62 ARG B O 1
ATOM 3691 N N . LEU B 1 63 ? -17.141 36.344 0.629 1 94.38 63 LEU B N 1
ATOM 3692 C CA . LEU B 1 63 ? -17.328 35.375 -0.442 1 94.38 63 LEU B CA 1
ATOM 3693 C C . LEU B 1 63 ? -16.625 34.062 -0.111 1 94.38 63 LEU B C 1
ATOM 3695 O O . LEU B 1 63 ? -17.188 33 -0.333 1 94.38 63 LEU B O 1
ATOM 3699 N N . LEU B 1 64 ? -15.414 34.125 0.388 1 94.38 64 LEU B N 1
ATOM 3700 C CA . LEU B 1 64 ? -14.648 32.938 0.709 1 94.38 64 LEU B CA 1
ATOM 3701 C C . LEU B 1 64 ? -15.266 32.188 1.882 1 94.38 64 LEU B C 1
ATOM 3703 O O . LEU B 1 64 ? -15.266 30.953 1.909 1 94.38 64 LEU B O 1
ATOM 3707 N N . LEU B 1 65 ? -15.781 32.906 2.85 1 93.06 65 LEU B N 1
ATOM 3708 C CA . LEU B 1 65 ? -16.375 32.281 4.023 1 93.06 65 LEU B CA 1
ATOM 3709 C C . LEU B 1 65 ? -17.703 31.609 3.67 1 93.06 65 LEU B C 1
ATOM 3711 O O . LEU B 1 65 ? -18.094 30.625 4.293 1 93.06 65 LEU B O 1
ATOM 3715 N N . ALA B 1 66 ? -18.328 32.125 2.676 1 90.75 66 ALA B N 1
ATOM 3716 C CA . ALA B 1 66 ? -19.547 31.5 2.188 1 90.75 66 ALA B CA 1
ATOM 3717 C C . ALA B 1 66 ? -19.234 30.234 1.399 1 90.75 66 ALA B C 1
ATOM 3719 O O . ALA B 1 66 ? -20.016 29.281 1.416 1 90.75 66 ALA B O 1
ATOM 3720 N N . TRP B 1 67 ? -18.156 30.203 0.729 1 90.06 67 TRP B N 1
ATOM 3721 C CA . TRP B 1 67 ? -17.562 29.094 -0.024 1 90.06 67 TRP B CA 1
ATOM 3722 C C . TRP B 1 67 ? -18.578 28.469 -0.973 1 90.06 67 TRP B C 1
ATOM 3724 O O . TRP B 1 67 ? -18.781 27.266 -0.96 1 90.06 67 TRP B O 1
ATOM 3734 N N . GLU B 1 68 ? -19.125 29.266 -1.753 1 88.06 68 GLU B N 1
ATOM 3735 C CA . GLU B 1 68 ? -19.969 28.75 -2.82 1 88.06 68 GLU B CA 1
ATOM 3736 C C . GLU B 1 68 ? -19.141 28.25 -4 1 88.06 68 GLU B C 1
ATOM 3738 O O . GLU B 1 68 ? -18.406 29.031 -4.613 1 88.06 68 GLU B O 1
ATOM 3743 N N . LEU B 1 69 ? -19.109 26.953 -4.445 1 82.88 69 LEU B N 1
ATOM 3744 C CA . LEU B 1 69 ? -18.234 26.312 -5.418 1 82.88 69 LEU B CA 1
ATOM 3745 C C . LEU B 1 69 ? -18.281 27.031 -6.758 1 82.88 69 LEU B C 1
ATOM 3747 O O . LEU B 1 69 ? -17.281 27.078 -7.48 1 82.88 69 LEU B O 1
ATOM 3751 N N . GLY B 1 70 ? -19.234 27.891 -7.07 1 84.62 70 GLY B N 1
ATOM 3752 C CA . GLY B 1 70 ? -19.359 28.578 -8.344 1 84.62 70 GLY B CA 1
ATOM 3753 C C . GLY B 1 70 ? -19.031 30.047 -8.25 1 84.62 70 GLY B C 1
ATOM 3754 O O . GLY B 1 70 ? -19.172 30.781 -9.234 1 84.62 70 GLY B O 1
ATOM 3755 N N . SER B 1 71 ? -18.328 30.406 -7.25 1 90.31 71 SER B N 1
ATOM 3756 C CA . SER B 1 71 ? -18.172 31.828 -7.016 1 90.31 71 SER B CA 1
ATOM 3757 C C . SER B 1 71 ? -16.766 32.312 -7.398 1 90.31 71 SER B C 1
ATOM 3759 O O . SER B 1 71 ? -16.391 33.438 -7.105 1 90.31 71 SER B O 1
ATOM 3761 N N . PHE B 1 72 ? -16.047 31.469 -8.086 1 93.12 72 PHE B N 1
ATOM 3762 C CA . PHE B 1 72 ? -14.664 31.812 -8.406 1 93.12 72 PHE B CA 1
ATOM 3763 C C . PHE B 1 72 ? -14.594 33.062 -9.273 1 93.12 72 PHE B C 1
ATOM 3765 O O . PHE B 1 72 ? -13.773 33.969 -9.023 1 93.12 72 PHE B O 1
ATOM 3772 N N . LEU B 1 73 ? -15.383 33.156 -10.273 1 92.88 73 LEU B N 1
ATOM 3773 C CA . LEU B 1 73 ? -15.367 34.312 -11.164 1 92.88 73 LEU B CA 1
ATOM 3774 C C . LEU B 1 73 ? -15.742 35.594 -10.406 1 92.88 73 LEU B C 1
ATOM 3776 O O . LEU B 1 73 ? -15.18 36.656 -10.656 1 92.88 73 LEU B O 1
ATOM 3780 N N . LYS B 1 74 ? -16.703 35.438 -9.523 1 94.38 74 LYS B N 1
ATOM 3781 C CA . LYS B 1 74 ? -17.078 36.562 -8.68 1 94.38 74 LYS B CA 1
ATOM 3782 C C . LYS B 1 74 ? -15.914 37 -7.797 1 94.38 74 LYS B C 1
ATOM 3784 O O . LYS B 1 74 ? -15.703 38.219 -7.59 1 94.38 74 LYS B O 1
ATOM 3789 N N . LEU B 1 75 ? -15.234 36.031 -7.32 1 94.69 75 LEU B N 1
ATOM 3790 C CA . LEU B 1 75 ? -14.07 36.312 -6.484 1 94.69 75 LEU B CA 1
ATOM 3791 C C . LEU B 1 75 ? -13.008 37.094 -7.262 1 94.69 75 LEU B C 1
ATOM 3793 O O . LEU B 1 75 ? -12.492 38.094 -6.781 1 94.69 75 LEU B O 1
ATOM 3797 N N . ILE B 1 76 ? -12.758 36.656 -8.469 1 93.62 76 ILE B N 1
ATOM 3798 C CA . ILE B 1 76 ? -11.727 37.281 -9.297 1 93.62 76 ILE B CA 1
ATOM 3799 C C . ILE B 1 76 ? -12.141 38.688 -9.68 1 93.62 76 ILE B C 1
ATOM 3801 O O . ILE B 1 76 ? -11.312 39.625 -9.695 1 93.62 76 ILE B O 1
ATOM 3805 N N . ARG B 1 77 ? -13.305 38.844 -9.945 1 94.06 77 ARG B N 1
ATOM 3806 C CA . ARG B 1 77 ? -13.812 40.188 -10.273 1 94.06 77 ARG B CA 1
ATOM 3807 C C . ARG B 1 77 ? -13.609 41.156 -9.109 1 94.06 77 ARG B C 1
ATOM 3809 O O . ARG B 1 77 ? -13.242 42.312 -9.312 1 94.06 77 ARG B O 1
ATOM 3816 N N . LEU B 1 78 ? -13.906 40.719 -7.941 1 93.25 78 LEU B N 1
ATOM 3817 C CA . LEU B 1 78 ? -13.734 41.531 -6.754 1 93.25 78 LEU B CA 1
ATOM 3818 C C . LEU B 1 78 ? -12.258 41.875 -6.547 1 93.25 78 LEU B C 1
ATOM 3820 O O . LEU B 1 78 ? -11.938 43 -6.172 1 93.25 78 LEU B O 1
ATOM 3824 N N . ILE B 1 79 ? -11.422 40.906 -6.781 1 93.25 79 ILE B N 1
ATOM 3825 C CA . ILE B 1 79 ? -9.984 41.094 -6.602 1 93.25 79 ILE B CA 1
ATOM 3826 C C . ILE B 1 79 ? -9.477 42.125 -7.621 1 93.25 79 ILE B C 1
ATOM 3828 O O . ILE B 1 79 ? -8.695 43 -7.277 1 93.25 79 ILE B O 1
ATOM 3832 N N . VAL B 1 80 ? -9.922 42 -8.82 1 91.69 80 VAL B N 1
ATOM 3833 C CA . VAL B 1 80 ? -9.508 42.906 -9.883 1 91.69 80 VAL B CA 1
ATOM 3834 C C . VAL B 1 80 ? -9.969 44.312 -9.57 1 91.69 80 VAL B C 1
ATOM 3836 O O . VAL B 1 80 ? -9.211 45.281 -9.727 1 91.69 80 VAL B O 1
ATOM 3839 N N . ARG B 1 81 ? -11.094 44.438 -9.148 1 91.06 81 ARG B N 1
ATOM 3840 C CA . ARG B 1 81 ? -11.625 45.75 -8.766 1 91.06 81 ARG B CA 1
ATOM 3841 C C . ARG B 1 81 ? -10.812 46.344 -7.633 1 91.06 81 ARG B C 1
ATOM 3843 O O . ARG B 1 81 ? -10.547 47.562 -7.625 1 91.06 81 ARG B O 1
ATOM 3850 N N . GLY B 1 82 ? -10.5 45.562 -6.719 1 90.56 82 GLY B N 1
ATOM 3851 C CA . GLY B 1 82 ? -9.719 46.031 -5.586 1 90.56 82 GLY B CA 1
ATOM 3852 C C . GLY B 1 82 ? -8.289 46.344 -5.945 1 90.56 82 GLY B C 1
ATOM 3853 O O . GLY B 1 82 ? -7.656 47.188 -5.293 1 90.56 82 GLY B O 1
ATOM 3854 N N . ALA B 1 83 ? -7.812 45.656 -6.977 1 89.75 83 ALA B N 1
ATOM 3855 C CA . ALA B 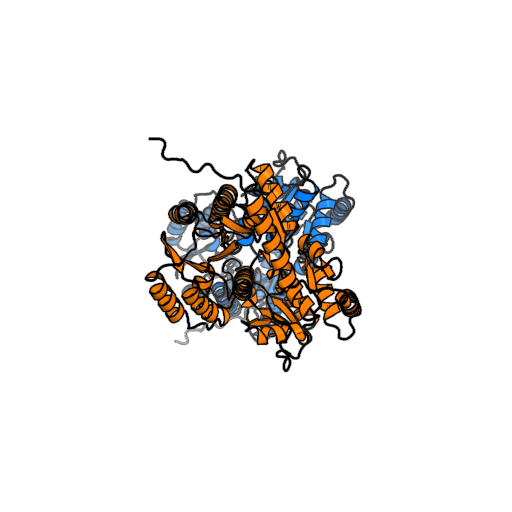1 83 ? -6.434 45.906 -7.406 1 89.75 83 ALA B CA 1
ATOM 3856 C C . ALA B 1 83 ? -6.246 47.312 -7.941 1 89.75 83 ALA B C 1
ATOM 3858 O O . ALA B 1 83 ? -5.141 47.844 -7.902 1 89.75 83 ALA B O 1
ATOM 3859 N N . PHE B 1 84 ? -7.289 47.906 -8.375 1 89.38 84 PHE B N 1
ATOM 3860 C CA . PHE B 1 84 ? -7.227 49.25 -8.953 1 89.38 84 PHE B CA 1
ATOM 3861 C C . PHE B 1 84 ? -7.48 50.312 -7.883 1 89.38 84 PHE B C 1
ATOM 3863 O O . PHE B 1 84 ? -7.473 51.5 -8.172 1 89.38 84 PHE B O 1
ATOM 3870 N N . SER B 1 85 ? -7.637 49.906 -6.746 1 88.56 85 SER B N 1
ATOM 3871 C CA . SER B 1 85 ? -7.832 50.812 -5.621 1 88.56 85 SER B CA 1
ATOM 3872 C C . SER B 1 85 ? -6.617 50.812 -4.699 1 88.56 85 SER B C 1
ATOM 3874 O O . SER B 1 85 ? -5.895 49.812 -4.609 1 88.56 85 SER B O 1
ATOM 3876 N N . PRO B 1 86 ? -6.371 51.969 -4.125 1 88 86 PRO B N 1
ATOM 3877 C CA . PRO B 1 86 ? -5.266 51.969 -3.16 1 88 86 PRO B CA 1
ATOM 3878 C C . PRO B 1 86 ? -5.477 51 -2.014 1 88 86 PRO B C 1
ATOM 3880 O O . PRO B 1 86 ? -6.605 50.812 -1.56 1 88 86 PRO B O 1
ATOM 3883 N N . SER B 1 87 ? -4.477 50.406 -1.601 1 87.5 87 SER B N 1
ATOM 3884 C CA . SER B 1 87 ? -4.551 49.438 -0.533 1 87.5 87 SER B CA 1
ATOM 3885 C C . SER B 1 87 ? -4.953 50.062 0.791 1 87.5 87 SER B C 1
ATOM 3887 O O . SER B 1 87 ? -5.59 49.406 1.628 1 87.5 87 SER B O 1
ATOM 3889 N N . GLY B 1 88 ? -4.535 51.25 0.939 1 87.12 88 GLY B N 1
ATOM 3890 C CA . GLY B 1 88 ? -4.879 52 2.15 1 87.12 88 GLY B CA 1
ATOM 3891 C C . GLY B 1 88 ? -4.055 51.562 3.354 1 87.12 88 GLY B C 1
ATOM 3892 O O . GLY B 1 88 ? -4.488 51.719 4.496 1 87.12 88 GLY B O 1
ATOM 3893 N N . LEU B 1 89 ? -2.902 51.062 3.143 1 90.44 89 LEU B N 1
ATOM 3894 C CA . LEU B 1 89 ? -2.023 50.688 4.246 1 90.44 89 LEU B CA 1
ATOM 3895 C C . LEU B 1 89 ? -1.549 51.906 5 1 90.44 89 LEU B C 1
ATOM 3897 O O . LEU B 1 89 ? -1.217 52.938 4.387 1 90.44 89 LEU B O 1
ATOM 3901 N N . ASP B 1 90 ? -1.664 51.844 6.246 1 88.56 90 ASP B N 1
ATOM 3902 C CA . ASP B 1 90 ? -1.198 52.906 7.121 1 88.56 90 ASP B CA 1
ATOM 3903 C C . ASP B 1 90 ? 0.27 52.719 7.492 1 88.56 90 ASP B C 1
ATOM 3905 O O . ASP B 1 90 ? 0.617 51.781 8.211 1 88.56 90 ASP B O 1
ATOM 3909 N N . PRO B 1 91 ? 1.123 53.625 7.047 1 84.5 91 PRO B N 1
ATOM 3910 C CA . PRO B 1 91 ? 2.553 53.469 7.32 1 84.5 91 PRO B CA 1
ATOM 3911 C C . PRO B 1 91 ? 2.867 53.438 8.812 1 84.5 91 PRO B C 1
ATOM 3913 O O . PRO B 1 91 ? 3.955 53.031 9.219 1 84.5 91 PRO B O 1
ATOM 3916 N N . LYS B 1 92 ? 2.021 53.875 9.602 1 87.12 92 LYS B N 1
ATOM 3917 C CA . LYS B 1 92 ? 2.248 53.938 11.039 1 87.12 92 LYS B CA 1
ATOM 3918 C C . LYS B 1 92 ? 1.895 52.625 11.703 1 87.12 92 LYS B C 1
ATOM 3920 O O . LYS B 1 92 ? 2.26 52.375 12.852 1 87.12 92 LYS B O 1
ATOM 3925 N N . CYS B 1 93 ? 1.231 51.781 10.906 1 89.5 93 CYS B N 1
ATOM 3926 C CA . CYS B 1 93 ? 0.792 50.469 11.438 1 89.5 93 CYS B CA 1
ATOM 3927 C C . CYS B 1 93 ? 1.82 49.406 11.156 1 89.5 93 CYS B C 1
ATOM 3929 O O . CYS B 1 93 ? 2.533 49.438 10.156 1 89.5 93 CYS B O 1
ATOM 3931 N N . HIS B 1 94 ? 1.97 48.531 12.094 1 90.94 94 HIS B N 1
ATOM 3932 C CA . HIS B 1 94 ? 2.74 47.312 11.867 1 90.94 94 HIS B CA 1
ATOM 3933 C C . HIS B 1 94 ? 1.881 46.219 11.242 1 90.94 94 HIS B C 1
ATOM 3935 O O . HIS B 1 94 ? 0.96 45.719 11.875 1 90.94 94 HIS B O 1
ATOM 3941 N N . TYR B 1 95 ? 2.182 45.906 10.055 1 94.12 95 TYR B N 1
ATOM 3942 C CA . TYR B 1 95 ? 1.394 44.906 9.352 1 94.12 95 TYR B CA 1
ATOM 3943 C C . TYR B 1 95 ? 2.078 43.531 9.398 1 94.12 95 TYR B C 1
ATOM 3945 O O . TYR B 1 95 ? 3.299 43.438 9.266 1 94.12 95 TYR B O 1
ATOM 3953 N N . PHE B 1 96 ? 1.303 42.531 9.664 1 95.38 96 PHE B N 1
ATOM 3954 C CA . PHE B 1 96 ? 1.769 41.125 9.594 1 95.38 96 PHE B CA 1
ATOM 3955 C C . PHE B 1 96 ? 1.112 40.406 8.43 1 95.38 96 PHE B C 1
ATOM 3957 O O . PHE B 1 96 ? -0.114 40.312 8.375 1 95.38 96 PHE B O 1
ATOM 3964 N N . VAL B 1 97 ? 1.917 39.938 7.57 1 94.75 97 VAL B N 1
ATOM 3965 C CA . VAL B 1 97 ? 1.43 39.031 6.523 1 94.75 97 VAL B CA 1
ATOM 3966 C C . VAL B 1 97 ? 1.383 37.594 7.043 1 94.75 97 VAL B C 1
ATOM 3968 O O . VAL B 1 97 ? 2.424 37 7.312 1 94.75 97 VAL B O 1
ATOM 3971 N N . ILE B 1 98 ? 0.149 37.094 7.168 1 95 98 ILE B N 1
ATOM 3972 C CA . ILE B 1 98 ? -0.021 35.719 7.621 1 95 98 ILE B CA 1
ATOM 3973 C C . ILE B 1 98 ? 0.122 34.75 6.438 1 95 98 ILE B C 1
ATOM 3975 O O . ILE B 1 98 ? -0.724 34.75 5.539 1 95 98 ILE B O 1
ATOM 3979 N N . LYS B 1 99 ? 1.115 34.031 6.527 1 91.81 99 LYS B N 1
ATOM 3980 C CA . LYS B 1 99 ? 1.381 33.031 5.488 1 91.81 99 LYS B CA 1
ATOM 3981 C C . LYS B 1 99 ? 0.943 31.641 5.938 1 91.81 99 LYS B C 1
ATOM 3983 O O . LYS B 1 99 ? 1.594 31.016 6.781 1 91.81 99 LYS B O 1
ATOM 3988 N N . LEU B 1 100 ? -0.088 31.141 5.262 1 90.44 100 LEU B N 1
ATOM 3989 C CA . LEU B 1 100 ? -0.658 29.859 5.668 1 90.44 100 LEU B CA 1
ATOM 3990 C C . LEU B 1 100 ? -0.245 28.75 4.707 1 90.44 100 LEU B C 1
ATOM 3992 O O . LEU B 1 100 ? -0.443 27.562 4.996 1 90.44 100 LEU B O 1
ATOM 3996 N N . ASP B 1 101 ? 0.238 29.109 3.582 1 82.25 101 ASP B N 1
ATOM 3997 C CA . ASP B 1 101 ? 0.739 28.125 2.615 1 82.25 101 ASP B CA 1
ATOM 3998 C C . ASP B 1 101 ? 2.234 28.312 2.373 1 82.25 101 ASP B C 1
ATOM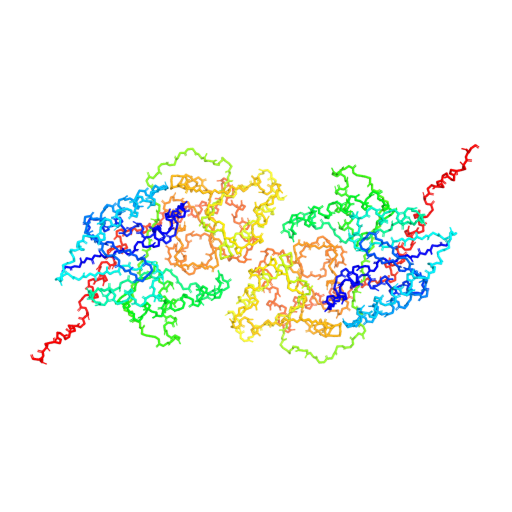 4000 O O . ASP B 1 101 ? 2.832 29.281 2.854 1 82.25 101 ASP B O 1
ATOM 4004 N N . TYR B 1 102 ? 2.777 27.344 1.668 1 74.88 102 TYR B N 1
ATOM 4005 C CA . TYR B 1 102 ? 4.223 27.391 1.469 1 74.88 102 TYR B CA 1
ATOM 4006 C C . TYR B 1 102 ? 4.559 27.891 0.069 1 74.88 102 TYR B C 1
ATOM 4008 O O . TYR B 1 102 ? 5.727 27.906 -0.327 1 74.88 102 TYR B O 1
ATOM 4016 N N . LYS B 1 103 ? 3.604 28.344 -0.5 1 73 103 LYS B N 1
ATOM 4017 C CA . LYS B 1 103 ? 3.861 28.672 -1.899 1 73 103 LYS B CA 1
ATOM 4018 C C . LYS B 1 103 ? 4.203 30.156 -2.062 1 73 103 LYS B C 1
ATOM 4020 O O . LYS B 1 103 ? 4.168 30.922 -1.094 1 73 103 LYS B O 1
ATOM 4025 N N . GLY B 1 104 ? 4.734 30.562 -3.166 1 70.31 104 GLY B N 1
ATOM 4026 C CA . GLY B 1 104 ? 4.957 31.969 -3.5 1 70.31 104 GLY B CA 1
ATOM 4027 C C . GLY B 1 104 ? 6.414 32.375 -3.42 1 70.31 104 GLY B C 1
ATOM 4028 O O . GLY B 1 104 ? 6.816 33.375 -4.012 1 70.31 104 GLY B O 1
ATOM 4029 N N . PHE B 1 105 ? 7.16 31.531 -2.727 1 71.69 105 PHE B N 1
ATOM 4030 C CA . PHE B 1 105 ? 8.539 31.938 -2.477 1 71.69 105 PHE B CA 1
ATOM 4031 C C . PHE B 1 105 ? 9.391 31.781 -3.732 1 71.69 105 PHE B C 1
ATOM 4033 O O . PHE B 1 105 ? 10.5 32.312 -3.811 1 71.69 105 PHE B O 1
ATOM 4040 N N . LYS B 1 106 ? 8.781 31.047 -4.566 1 68.94 106 LYS B N 1
ATOM 4041 C CA . LYS B 1 106 ? 9.516 30.875 -5.82 1 68.94 106 LYS B CA 1
ATOM 4042 C C . LYS B 1 106 ? 9.641 32.219 -6.562 1 68.94 106 LYS B C 1
ATOM 4044 O O . LYS B 1 106 ? 10.492 32.344 -7.445 1 68.94 106 LYS B O 1
ATOM 4049 N N . TYR B 1 107 ? 8.852 33.156 -6.113 1 71.38 107 TYR B N 1
ATOM 4050 C CA . TYR B 1 107 ? 8.859 34.438 -6.801 1 71.38 107 TYR B CA 1
ATOM 4051 C C . TYR B 1 107 ? 9.523 35.531 -5.941 1 71.38 107 TYR B C 1
ATOM 4053 O O . TYR B 1 107 ? 8.969 35.938 -4.934 1 71.38 107 TYR B O 1
ATOM 4061 N N . PRO B 1 108 ? 10.609 35.906 -6.398 1 74.5 108 PRO B N 1
ATOM 4062 C CA . PRO B 1 108 ? 11.328 36.938 -5.641 1 74.5 108 PRO B CA 1
ATOM 4063 C C . PRO B 1 108 ? 10.5 38.219 -5.414 1 74.5 108 PRO B C 1
ATOM 4065 O O . PRO B 1 108 ? 10.664 38.875 -4.398 1 74.5 108 PRO B O 1
ATOM 4068 N N . ARG B 1 109 ? 9.68 38.375 -6.254 1 77.38 109 ARG B N 1
ATOM 4069 C CA . ARG B 1 109 ? 8.867 39.594 -6.16 1 77.38 109 ARG B CA 1
ATOM 4070 C C . ARG B 1 109 ? 7.945 39.562 -4.949 1 77.38 109 ARG B C 1
ATOM 4072 O O . ARG B 1 109 ? 7.59 40.594 -4.387 1 77.38 109 ARG B O 1
ATOM 4079 N N . TYR B 1 110 ? 7.566 38.438 -4.664 1 79.81 110 TYR B N 1
ATOM 4080 C CA . TYR B 1 110 ? 6.727 38.25 -3.48 1 79.81 110 TYR B CA 1
ATOM 4081 C C . TYR B 1 110 ? 7.453 38.75 -2.229 1 79.81 110 TYR B C 1
ATOM 4083 O O . TYR B 1 110 ? 6.914 39.531 -1.448 1 79.81 110 TYR B O 1
ATOM 4091 N N . LEU B 1 111 ? 8.664 38.344 -2.129 1 82.06 111 LEU B N 1
ATOM 4092 C CA . LEU B 1 111 ? 9.477 38.719 -0.984 1 82.06 111 LEU B CA 1
ATOM 4093 C C . LEU B 1 111 ? 9.781 40.219 -1.032 1 82.06 111 LEU B C 1
ATOM 4095 O O . LEU B 1 111 ? 9.82 40.875 0.005 1 82.06 111 LEU B O 1
ATOM 4099 N N . ALA B 1 112 ? 9.992 40.656 -2.195 1 80.25 112 ALA B N 1
ATOM 4100 C CA . ALA B 1 112 ? 10.258 42.062 -2.377 1 80.25 112 ALA B CA 1
ATOM 4101 C C . ALA B 1 112 ? 9.062 42.906 -1.937 1 80.25 112 ALA B C 1
ATOM 4103 O O . ALA B 1 112 ? 9.227 43.969 -1.33 1 80.25 112 ALA B O 1
ATOM 4104 N N . ALA B 1 113 ? 7.93 42.469 -2.264 1 79.81 113 ALA B N 1
ATOM 4105 C CA . ALA B 1 113 ? 6.715 43.188 -1.883 1 79.81 113 ALA B CA 1
ATOM 4106 C C . ALA B 1 113 ? 6.586 43.25 -0.365 1 79.81 113 ALA B C 1
ATOM 4108 O O . ALA B 1 113 ? 6.16 44.281 0.167 1 79.81 113 ALA B O 1
ATOM 4109 N N . ILE B 1 114 ? 6.969 42.281 0.273 1 83.31 114 ILE B N 1
ATOM 4110 C CA . ILE B 1 114 ? 6.891 42.219 1.729 1 83.31 114 ILE B CA 1
ATOM 4111 C C . ILE B 1 114 ? 7.914 43.188 2.33 1 83.31 114 ILE B C 1
ATOM 4113 O O . ILE B 1 114 ? 7.582 44 3.221 1 83.31 114 ILE B O 1
ATOM 4117 N N . THR B 1 115 ? 9.047 43.219 1.76 1 81 115 THR B N 1
ATOM 4118 C CA . THR B 1 115 ? 10.133 44.062 2.273 1 81 115 THR B CA 1
ATOM 4119 C C . THR B 1 115 ? 9.883 45.531 1.941 1 81 115 THR B C 1
ATOM 4121 O O . THR B 1 115 ? 10.094 46.406 2.783 1 81 115 THR B O 1
ATOM 4124 N N . GLN B 1 116 ? 9.492 45.719 0.752 1 79.75 116 GLN B N 1
ATOM 4125 C CA . GLN B 1 116 ? 9.305 47.094 0.285 1 79.75 116 GLN B CA 1
ATOM 4126 C C . GLN B 1 116 ? 8.18 47.781 1.044 1 79.75 116 GLN B C 1
ATOM 4128 O O . GLN B 1 116 ? 8.211 49 1.244 1 79.75 116 GLN B O 1
ATOM 4133 N N . ASN B 1 117 ? 7.246 47.062 1.452 1 81.56 117 ASN B N 1
ATOM 4134 C CA . ASN B 1 117 ? 6.113 47.656 2.172 1 81.56 117 ASN B CA 1
ATOM 4135 C C . ASN B 1 117 ? 6.301 47.562 3.684 1 81.56 117 ASN B C 1
ATOM 4137 O O . ASN B 1 117 ? 5.363 47.781 4.445 1 81.56 117 ASN B O 1
ATOM 4141 N N . ASN B 1 118 ? 7.496 47.094 4.109 1 84.12 118 ASN B N 1
ATOM 4142 C CA . ASN B 1 118 ? 7.855 46.969 5.52 1 84.12 118 ASN B CA 1
ATOM 4143 C C . ASN B 1 118 ? 6.879 46.062 6.27 1 84.12 118 ASN B C 1
ATOM 4145 O O . ASN B 1 118 ? 6.426 46.406 7.359 1 84.12 118 ASN B O 1
ATOM 4149 N N . LEU B 1 119 ? 6.445 45.062 5.633 1 90.31 119 LEU B N 1
ATOM 4150 C CA . LEU B 1 119 ? 5.535 44.094 6.238 1 90.31 119 LEU B CA 1
ATOM 4151 C C . LEU B 1 119 ? 6.305 43.031 6.996 1 90.31 119 LEU B C 1
ATOM 4153 O O . LEU B 1 119 ? 7.434 42.688 6.629 1 90.31 119 LEU B O 1
ATOM 4157 N N . ASN B 1 120 ? 5.738 42.594 8.086 1 92.25 120 ASN B N 1
ATOM 4158 C CA . ASN B 1 120 ? 6.289 41.469 8.836 1 92.25 120 ASN B CA 1
ATOM 4159 C C . ASN B 1 120 ? 5.648 40.156 8.422 1 92.25 120 ASN B C 1
ATOM 4161 O O . ASN B 1 120 ? 4.422 40.062 8.336 1 92.25 120 ASN B O 1
ATOM 4165 N N . MET B 1 121 ? 6.449 39.188 8.18 1 93.06 121 MET B N 1
ATOM 4166 C CA . MET B 1 121 ? 5.906 37.875 7.781 1 93.06 121 MET B CA 1
ATOM 4167 C C . MET B 1 121 ? 5.746 36.969 8.992 1 93.06 121 MET B C 1
ATOM 4169 O O . MET B 1 121 ? 6.695 36.75 9.742 1 93.06 121 MET B O 1
ATOM 4173 N N . LEU B 1 122 ? 4.559 36.562 9.18 1 95.75 122 LEU B N 1
ATOM 4174 C CA . LEU B 1 122 ? 4.25 35.5 10.148 1 95.75 122 LEU B CA 1
ATOM 4175 C C . LEU B 1 122 ? 3.82 34.219 9.453 1 95.75 122 LEU B C 1
ATOM 4177 O O . LEU B 1 122 ? 2.721 34.156 8.898 1 95.75 122 LEU B O 1
ATOM 4181 N N . ALA B 1 123 ? 4.641 33.219 9.562 1 95.25 123 ALA B N 1
ATOM 4182 C CA . ALA B 1 123 ? 4.383 31.984 8.836 1 95.25 123 ALA B CA 1
ATOM 4183 C C . ALA B 1 123 ? 3.787 30.922 9.75 1 95.25 123 ALA B C 1
ATOM 4185 O O . ALA B 1 123 ? 4.211 30.766 10.898 1 95.25 123 ALA B O 1
ATOM 4186 N N . VAL B 1 124 ? 2.781 30.266 9.242 1 95.88 124 VAL B N 1
ATOM 4187 C CA . VAL B 1 124 ? 2.217 29.109 9.938 1 95.88 124 VAL B CA 1
ATOM 4188 C C . VAL B 1 124 ? 2.75 27.812 9.32 1 95.88 124 VAL B C 1
ATOM 4190 O O . VAL B 1 124 ? 2.492 27.531 8.148 1 95.88 124 VAL B O 1
ATOM 4193 N N . VAL B 1 125 ? 3.477 27.078 10.062 1 95.81 125 VAL B N 1
ATOM 4194 C CA . VAL B 1 125 ? 4.035 25.812 9.617 1 95.81 125 VAL B CA 1
ATOM 4195 C C . VAL B 1 125 ? 3.164 24.656 10.109 1 95.81 125 VAL B C 1
ATOM 4197 O O . VAL B 1 125 ? 3.094 24.391 11.312 1 95.81 125 VAL B O 1
ATOM 4200 N N . HIS B 1 126 ? 2.609 23.938 9.18 1 95.88 126 HIS B N 1
ATOM 4201 C CA . HIS B 1 126 ? 1.633 22.922 9.531 1 95.88 126 HIS B CA 1
ATOM 4202 C C . HIS B 1 126 ? 2.316 21.594 9.852 1 95.88 126 HIS B C 1
ATOM 4204 O O . HIS B 1 126 ? 1.799 20.797 10.641 1 95.88 126 HIS B O 1
ATOM 4210 N N . ASP B 1 127 ? 3.318 21.281 9.156 1 95.19 127 ASP B N 1
ATOM 4211 C CA . ASP B 1 127 ? 4.078 20.047 9.398 1 95.19 127 ASP B CA 1
ATOM 4212 C C . ASP B 1 127 ? 5.391 20.062 8.617 1 95.19 127 ASP B C 1
ATOM 4214 O O . ASP B 1 127 ? 5.652 20.984 7.836 1 95.19 127 ASP B O 1
ATOM 4218 N N . LEU B 1 128 ? 6.227 19.156 8.914 1 96.31 128 LEU B N 1
ATOM 4219 C CA . LEU B 1 128 ? 7.469 18.969 8.172 1 96.31 128 LEU B CA 1
ATOM 4220 C C . LEU B 1 128 ? 7.512 17.594 7.516 1 96.31 128 LEU B C 1
ATOM 4222 O O . LEU B 1 128 ? 8.586 17.031 7.312 1 96.31 128 LEU B O 1
ATOM 4226 N N . ILE B 1 129 ? 6.359 17.062 7.184 1 95.31 129 ILE B N 1
ATOM 4227 C CA . ILE B 1 129 ? 6.191 15.68 6.723 1 95.31 129 ILE B CA 1
ATOM 4228 C C . ILE B 1 129 ? 6.969 15.477 5.426 1 95.31 129 ILE B C 1
ATOM 4230 O O . ILE B 1 129 ? 7.66 14.469 5.266 1 95.31 129 ILE B O 1
ATOM 4234 N N . PRO B 1 130 ? 6.969 16.453 4.441 1 94.38 130 PRO B N 1
ATOM 4235 C CA . PRO B 1 130 ? 7.719 16.219 3.207 1 94.38 130 PRO B CA 1
ATOM 4236 C C . PRO B 1 130 ? 9.211 15.992 3.455 1 94.38 130 PRO B C 1
ATOM 4238 O O . PRO B 1 130 ? 9.859 15.266 2.699 1 94.38 130 PRO B O 1
ATOM 4241 N N . LEU B 1 131 ? 9.727 16.578 4.551 1 94.06 131 LEU B N 1
ATOM 4242 C CA . LEU B 1 131 ? 11.141 16.422 4.871 1 94.06 131 LEU B CA 1
ATOM 4243 C C . LEU B 1 131 ? 11.383 15.164 5.695 1 94.06 131 LEU B C 1
ATOM 4245 O O . LEU B 1 131 ? 12.367 14.453 5.48 1 94.06 131 LEU B O 1
ATOM 4249 N N . LEU B 1 132 ? 10.492 14.914 6.621 1 93.5 132 LEU B N 1
ATOM 4250 C CA . LEU B 1 132 ? 10.664 13.812 7.57 1 93.5 132 LEU B CA 1
ATOM 4251 C C . LEU B 1 132 ? 10.242 12.484 6.949 1 93.5 132 LEU B C 1
ATOM 4253 O O . LEU B 1 132 ? 10.82 11.445 7.258 1 93.5 132 LEU B O 1
ATOM 4257 N N . ASN B 1 133 ? 9.219 12.508 6.137 1 94 133 ASN B N 1
ATOM 4258 C CA . ASN B 1 133 ? 8.648 11.336 5.48 1 94 133 ASN B CA 1
ATOM 4259 C C . ASN B 1 133 ? 8.492 11.555 3.979 1 94 133 ASN B C 1
ATOM 4261 O O . ASN B 1 133 ? 7.379 11.484 3.451 1 94 133 ASN B O 1
ATOM 4265 N N . PRO B 1 134 ? 9.602 11.695 3.268 1 93.44 134 PRO B N 1
ATOM 4266 C CA . PRO B 1 134 ? 9.539 12 1.837 1 93.44 134 PRO B CA 1
ATOM 4267 C C . PRO B 1 134 ? 8.859 10.898 1.027 1 93.44 134 PRO B C 1
ATOM 4269 O O . PRO B 1 134 ? 8.43 11.133 -0.104 1 93.44 134 PRO B O 1
ATOM 4272 N N . GLU B 1 135 ? 8.75 9.703 1.607 1 92.06 135 GLU B N 1
ATOM 4273 C CA . GLU B 1 135 ? 8.133 8.578 0.908 1 92.06 135 GLU B CA 1
ATOM 4274 C C . GLU B 1 135 ? 6.66 8.852 0.613 1 92.06 135 GLU B C 1
ATOM 4276 O O . GLU B 1 135 ? 6.055 8.188 -0.23 1 92.06 135 GLU B O 1
ATOM 4281 N N . PHE B 1 136 ? 6.082 9.797 1.35 1 93.06 136 PHE B N 1
ATOM 4282 C CA . PHE B 1 136 ? 4.676 10.109 1.135 1 93.06 136 PHE B CA 1
ATOM 4283 C C . PHE B 1 136 ? 4.52 11.266 0.15 1 93.06 136 PHE B C 1
ATOM 4285 O O . PHE B 1 136 ? 3.402 11.688 -0.145 1 93.06 136 PHE B O 1
ATOM 4292 N N . CYS B 1 137 ? 5.617 11.828 -0.342 1 91.69 137 CYS B N 1
ATOM 4293 C CA . CYS B 1 137 ? 5.621 12.953 -1.271 1 91.69 137 CYS B CA 1
ATOM 4294 C C . CYS B 1 137 ? 6.402 12.617 -2.533 1 91.69 137 CYS B C 1
ATOM 4296 O O . CYS B 1 137 ? 7.062 11.578 -2.602 1 91.69 137 CYS B O 1
ATOM 4298 N N . THR B 1 138 ? 6.27 13.422 -3.545 1 88.19 138 THR B N 1
ATOM 4299 C CA . THR B 1 138 ? 7.137 13.297 -4.711 1 88.19 138 THR B CA 1
ATOM 4300 C C . THR B 1 138 ? 8.5 13.93 -4.441 1 88.19 138 THR B C 1
ATOM 4302 O O . THR B 1 138 ? 8.617 14.852 -3.631 1 88.19 138 THR B O 1
ATOM 4305 N N . PRO B 1 139 ? 9.484 13.445 -5.141 1 88.69 139 PRO B N 1
ATOM 4306 C CA . PRO B 1 139 ? 10.797 14.078 -4.977 1 88.69 139 PRO B CA 1
ATOM 4307 C C . PRO B 1 139 ? 10.766 15.578 -5.27 1 88.69 139 PRO B C 1
ATOM 4309 O O . PRO B 1 139 ? 11.383 16.359 -4.551 1 88.69 139 PRO B O 1
ATOM 4312 N N . ALA B 1 140 ? 10.031 15.938 -6.262 1 90.81 140 ALA B N 1
ATOM 4313 C CA . ALA B 1 140 ? 9.898 17.344 -6.613 1 90.81 140 ALA B CA 1
ATOM 4314 C C . ALA B 1 140 ? 9.195 18.125 -5.508 1 90.81 140 ALA B C 1
ATOM 4316 O O . ALA B 1 140 ? 9.586 19.25 -5.184 1 90.81 140 ALA B O 1
ATOM 4317 N N . GLY B 1 141 ? 8.188 17.516 -4.945 1 91.56 141 GLY B N 1
ATOM 4318 C CA . GLY B 1 141 ? 7.457 18.156 -3.859 1 91.56 141 GLY B CA 1
ATOM 4319 C C . GLY B 1 141 ? 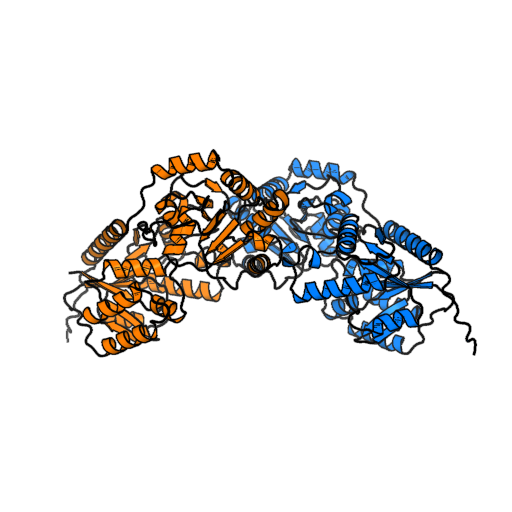8.289 18.328 -2.604 1 91.56 141 GLY B C 1
ATOM 4320 O O . GLY B 1 141 ? 8.188 19.344 -1.92 1 91.56 141 GLY B O 1
ATOM 4321 N N . THR B 1 142 ? 9.117 17.375 -2.377 1 92.75 142 THR B N 1
ATOM 4322 C CA . THR B 1 142 ? 9.992 17.422 -1.216 1 92.75 142 THR B CA 1
ATOM 4323 C C . THR B 1 142 ? 11.031 18.531 -1.367 1 92.75 142 THR B C 1
ATOM 4325 O O . THR B 1 142 ? 11.273 19.297 -0.431 1 92.75 142 THR B O 1
ATOM 4328 N N . LEU B 1 143 ? 11.602 18.578 -2.504 1 92.94 143 LEU B N 1
ATOM 4329 C CA . LEU B 1 143 ? 12.594 19.625 -2.777 1 92.94 143 LEU B CA 1
ATOM 4330 C C . LEU B 1 143 ? 11.961 21 -2.711 1 92.94 143 LEU B C 1
ATOM 4332 O O . LEU B 1 143 ? 12.562 21.938 -2.17 1 92.94 143 LEU B O 1
ATOM 4336 N N . GLN B 1 144 ? 10.82 21.094 -3.26 1 93 144 GLN B N 1
ATOM 4337 C CA . GLN B 1 144 ? 10.102 22.375 -3.217 1 93 144 GLN B CA 1
ATOM 4338 C C . GLN B 1 144 ? 9.82 22.797 -1.779 1 93 144 GLN B C 1
ATOM 4340 O O . GLN B 1 144 ? 9.992 23.969 -1.427 1 93 144 GLN B O 1
ATOM 4345 N N . PHE B 1 145 ? 9.438 21.875 -1.013 1 94.44 145 PHE B N 1
ATOM 4346 C CA . PHE B 1 145 ? 9.148 22.156 0.387 1 94.44 145 PHE B CA 1
ATOM 4347 C C . PHE B 1 145 ? 10.406 22.609 1.121 1 94.44 145 PHE B C 1
ATOM 4349 O O . PHE B 1 145 ? 10.375 23.562 1.904 1 94.44 145 PHE B O 1
ATOM 4356 N N . LYS B 1 146 ? 11.414 21.922 0.88 1 93.5 146 LYS B N 1
ATOM 4357 C CA . LYS B 1 146 ? 12.68 22.266 1.511 1 93.5 146 LYS B CA 1
ATOM 4358 C C . LYS B 1 146 ? 13.086 23.703 1.177 1 93.5 146 LYS B C 1
ATOM 4360 O O . LYS B 1 146 ? 13.484 24.469 2.061 1 93.5 146 LYS B O 1
ATOM 4365 N N . ASN B 1 147 ? 12.953 24.016 -0.052 1 92.31 147 ASN B N 1
ATOM 4366 C CA . ASN B 1 147 ? 13.289 25.359 -0.496 1 92.31 147 ASN B CA 1
ATOM 4367 C C . ASN B 1 147 ? 12.367 26.406 0.13 1 92.31 147 ASN B C 1
ATOM 4369 O O . ASN B 1 147 ? 12.828 27.469 0.55 1 92.31 147 ASN B O 1
ATOM 4373 N N . GLN B 1 148 ? 11.141 26.078 0.133 1 92.06 148 GLN B N 1
ATOM 4374 C CA . GLN B 1 148 ? 10.164 27 0.706 1 92.06 148 GLN B CA 1
ATOM 4375 C C . GLN B 1 148 ? 10.406 27.203 2.197 1 92.06 148 GLN B C 1
ATOM 4377 O O . GLN B 1 148 ? 10.312 28.328 2.699 1 92.06 148 GLN B O 1
ATOM 4382 N N . LEU B 1 149 ? 10.703 26.141 2.861 1 93.19 149 LEU B N 1
ATOM 4383 C CA . LEU B 1 149 ? 10.977 26.219 4.289 1 93.19 149 LEU B CA 1
ATOM 4384 C C . LEU B 1 149 ? 12.219 27.062 4.559 1 93.19 149 LEU B C 1
ATOM 4386 O O . LEU B 1 149 ? 12.25 27.859 5.504 1 93.19 149 LEU B O 1
ATOM 4390 N N . SER B 1 150 ? 13.203 26.875 3.742 1 92.25 150 SER B N 1
ATOM 4391 C CA . SER B 1 150 ? 14.43 27.672 3.873 1 92.25 150 SER B CA 1
ATOM 4392 C C . SER B 1 150 ? 14.141 29.156 3.721 1 92.25 150 SER B C 1
ATOM 4394 O O . SER B 1 150 ? 14.656 29.969 4.484 1 92.25 150 SER B O 1
ATOM 4396 N N . GLN B 1 151 ? 13.336 29.453 2.748 1 90.38 151 GLN B N 1
ATOM 4397 C CA . GLN B 1 151 ? 12.969 30.844 2.523 1 90.38 151 GLN B CA 1
ATOM 4398 C C . GLN B 1 151 ? 12.133 31.391 3.682 1 90.38 151 GLN B C 1
ATOM 4400 O O . GLN B 1 151 ? 12.289 32.531 4.078 1 90.38 151 GLN B O 1
ATOM 4405 N N . LEU B 1 152 ? 11.312 30.594 4.156 1 91.31 152 LEU B N 1
ATOM 4406 C CA . LEU B 1 152 ? 10.484 30.984 5.293 1 91.31 152 LEU B CA 1
ATOM 4407 C C . LEU B 1 152 ? 11.344 31.281 6.516 1 91.31 152 LEU B C 1
ATOM 4409 O O . LEU B 1 152 ? 11.133 32.281 7.195 1 91.31 152 LEU B O 1
ATOM 4413 N N . LEU B 1 153 ? 12.297 30.469 6.75 1 92.19 153 LEU B N 1
ATOM 4414 C CA . LEU B 1 153 ? 13.18 30.625 7.902 1 92.19 153 LEU B CA 1
ATOM 4415 C C . LEU B 1 153 ? 14.023 31.891 7.777 1 92.19 153 LEU B C 1
ATOM 4417 O O . LEU B 1 153 ? 14.289 32.562 8.773 1 92.19 153 LEU B O 1
ATOM 4421 N N . LYS B 1 154 ? 14.328 32.188 6.598 1 89.75 154 LYS B N 1
ATOM 4422 C CA . LYS B 1 154 ? 15.203 33.344 6.344 1 89.75 154 LYS B CA 1
ATOM 4423 C C . LYS B 1 154 ? 14.438 34.656 6.461 1 89.75 154 LYS B C 1
ATOM 4425 O O . LYS B 1 154 ? 15 35.656 6.887 1 89.75 154 LYS B O 1
ATOM 4430 N N . HIS B 1 155 ? 13.156 34.625 6.137 1 89.75 155 HIS B N 1
ATOM 4431 C CA . HIS B 1 155 ? 12.492 35.906 5.922 1 89.75 155 HIS B CA 1
ATOM 4432 C C . HIS B 1 155 ? 11.383 36.125 6.945 1 89.75 155 HIS B C 1
ATOM 4434 O O . HIS B 1 155 ? 10.906 37.25 7.121 1 89.75 155 HIS B O 1
ATOM 4440 N N . ALA B 1 156 ? 10.945 35.125 7.621 1 92.81 156 ALA B N 1
ATOM 4441 C CA . ALA B 1 156 ? 9.852 35.25 8.57 1 92.81 156 ALA B CA 1
ATOM 4442 C C . ALA B 1 156 ? 10.305 36 9.828 1 92.81 156 ALA B C 1
ATOM 4444 O O . ALA B 1 156 ? 11.422 35.781 10.305 1 92.81 156 ALA B O 1
ATOM 4445 N N . GLN B 1 157 ? 9.492 36.875 10.258 1 93.81 157 GLN B N 1
ATOM 4446 C CA . GLN B 1 157 ? 9.727 37.531 11.539 1 93.81 157 GLN B CA 1
ATOM 4447 C C . GLN B 1 157 ? 9.359 36.625 12.703 1 93.81 157 GLN B C 1
ATOM 4449 O O . GLN B 1 157 ? 9.898 36.75 13.805 1 93.81 157 GLN B O 1
ATOM 4454 N N . GLY B 1 158 ? 8.453 35.75 12.484 1 95.94 158 GLY B N 1
ATOM 4455 C CA . GLY B 1 158 ? 8.008 34.719 13.422 1 95.94 158 GLY B CA 1
ATOM 4456 C C . GLY B 1 158 ? 7.344 33.531 12.742 1 95.94 158 GLY B C 1
ATOM 4457 O O . GLY B 1 158 ? 6.887 33.656 11.602 1 95.94 158 GLY B O 1
ATOM 4458 N N . ILE B 1 159 ? 7.32 32.438 13.477 1 97.06 159 ILE B N 1
ATOM 4459 C CA . ILE B 1 159 ? 6.703 31.219 12.977 1 97.06 159 ILE B CA 1
ATOM 4460 C C . ILE B 1 159 ? 5.691 30.703 13.992 1 97.06 159 ILE B C 1
ATOM 4462 O O . ILE B 1 159 ? 5.965 30.672 15.195 1 97.06 159 ILE B O 1
ATOM 4466 N N . VAL B 1 160 ? 4.551 30.422 13.531 1 97.75 160 VAL B N 1
ATOM 4467 C CA . VAL B 1 160 ? 3.547 29.719 14.336 1 97.75 160 VAL B CA 1
ATOM 4468 C C . VAL B 1 160 ? 3.457 28.266 13.898 1 97.75 160 VAL B C 1
ATOM 4470 O O . VAL B 1 160 ? 3.197 27.969 12.727 1 97.75 160 VAL B O 1
ATOM 4473 N N . THR B 1 161 ? 3.74 27.312 14.797 1 97.5 161 THR B N 1
ATOM 4474 C CA . THR B 1 161 ? 3.477 25.906 14.547 1 97.5 161 THR B CA 1
ATOM 4475 C C . THR B 1 161 ? 2.148 25.484 15.164 1 97.5 161 THR B C 1
ATOM 4477 O O . THR B 1 161 ? 1.682 26.094 16.125 1 97.5 161 THR B O 1
ATOM 4480 N N . ILE B 1 162 ? 1.621 24.453 14.656 1 96.56 162 ILE B N 1
ATOM 4481 C CA . ILE B 1 162 ? 0.258 24.109 15.047 1 96.56 162 ILE B CA 1
ATOM 4482 C C . ILE B 1 162 ? 0.29 23.062 16.156 1 96.56 162 ILE B C 1
ATOM 4484 O O . ILE B 1 162 ? -0.757 22.672 16.688 1 96.56 162 ILE B O 1
ATOM 4488 N N . SER B 1 163 ? 1.399 22.578 16.531 1 96.75 163 SER B N 1
ATOM 4489 C CA . SER B 1 163 ? 1.598 21.656 17.656 1 96.75 163 SER B CA 1
ATOM 4490 C C . SER B 1 163 ? 3.031 21.719 18.172 1 96.75 163 SER B C 1
ATOM 4492 O O . SER B 1 163 ? 3.928 22.203 17.469 1 96.75 163 SER B O 1
ATOM 4494 N N . ASN B 1 164 ? 3.209 21.312 19.438 1 96.62 164 ASN B N 1
ATOM 4495 C CA . ASN B 1 164 ? 4.562 21.188 19.953 1 96.62 164 ASN B CA 1
ATOM 4496 C C . ASN B 1 164 ? 5.371 20.141 19.188 1 96.62 164 ASN B C 1
ATOM 4498 O O . ASN B 1 164 ? 6.586 20.281 19.031 1 96.62 164 ASN B O 1
ATOM 4502 N N . ALA B 1 165 ? 4.684 19.141 18.766 1 96 165 ALA B N 1
ATOM 4503 C CA . ALA B 1 165 ? 5.352 18.125 17.938 1 96 165 ALA B CA 1
ATOM 4504 C C . ALA B 1 165 ? 5.945 18.75 16.672 1 96 165 ALA B C 1
ATOM 4506 O O . ALA B 1 165 ? 7.094 18.469 16.328 1 96 165 ALA B O 1
ATOM 4507 N N . THR B 1 166 ? 5.176 19.562 15.984 1 96.44 166 THR B N 1
ATOM 4508 C CA . THR B 1 166 ? 5.656 20.25 14.789 1 96.44 166 THR B CA 1
ATOM 4509 C C . THR B 1 166 ? 6.809 21.188 15.125 1 96.44 166 THR B C 1
ATOM 4511 O O . THR B 1 166 ? 7.785 21.281 14.375 1 96.44 166 THR B O 1
ATOM 4514 N N . GLN B 1 167 ? 6.656 21.859 16.234 1 97.19 167 GLN B N 1
ATOM 4515 C CA . GLN B 1 167 ? 7.727 22.75 16.672 1 97.19 167 GLN B CA 1
ATOM 4516 C C . GLN B 1 167 ? 9.023 21.984 16.906 1 97.19 167 GLN B C 1
ATOM 4518 O O . GLN B 1 167 ? 10.102 22.438 16.516 1 97.19 167 GLN B O 1
ATOM 4523 N N . SER B 1 168 ? 8.898 20.891 17.578 1 96.5 168 SER B N 1
ATOM 4524 C CA . SER B 1 168 ? 10.062 20.047 17.844 1 96.5 168 SER B CA 1
ATOM 4525 C C . SER B 1 168 ? 10.734 19.594 16.562 1 96.5 168 SER B C 1
ATOM 4527 O O . SER B 1 168 ? 11.961 19.594 16.453 1 96.5 168 SER B O 1
ATOM 4529 N N . HIS B 1 169 ? 9.93 19.188 15.602 1 96 169 HIS B N 1
ATOM 4530 C CA . HIS B 1 169 ? 10.461 18.781 14.305 1 96 169 HIS B CA 1
ATOM 4531 C C . HIS B 1 169 ? 11.18 19.938 13.625 1 96 169 HIS B C 1
ATOM 4533 O O . HIS B 1 169 ? 12.242 19.734 13.031 1 96 169 HIS B O 1
ATOM 4539 N N . LEU B 1 170 ? 10.547 21.062 13.703 1 96.75 170 LEU B N 1
ATOM 4540 C CA . LEU B 1 170 ? 11.148 22.25 13.109 1 96.75 170 LEU B CA 1
ATOM 4541 C C . LEU B 1 170 ? 12.492 22.562 13.758 1 96.75 170 LEU B C 1
ATOM 4543 O O . LEU B 1 170 ? 13.469 22.844 13.062 1 96.75 170 LEU B O 1
ATOM 4547 N N . GLN B 1 171 ? 12.531 22.531 15.031 1 96.38 171 GLN B N 1
ATOM 4548 C CA . GLN B 1 171 ? 13.766 22.781 15.758 1 96.38 171 GLN B CA 1
ATOM 4549 C C . GLN B 1 171 ? 14.852 21.797 15.375 1 96.38 171 GLN B C 1
ATOM 4551 O O . GLN B 1 171 ? 16.016 22.172 15.219 1 96.38 171 GLN B O 1
ATOM 4556 N N . GLY B 1 172 ? 14.469 20.547 15.344 1 95.38 172 GLY B N 1
ATOM 4557 C CA . GLY B 1 172 ? 15.422 19.531 14.906 1 95.38 172 GLY B CA 1
ATOM 4558 C C . GLY B 1 172 ? 16 19.812 13.531 1 95.38 172 GLY B C 1
ATOM 4559 O O . GLY B 1 172 ? 17.203 19.625 13.305 1 95.38 172 GLY B O 1
ATOM 4560 N N . HIS B 1 173 ? 15.148 20.219 12.656 1 94.44 173 HIS B N 1
ATOM 4561 C CA . HIS B 1 173 ? 15.586 20.531 11.305 1 94.44 173 HIS B CA 1
ATOM 4562 C C . HIS B 1 173 ? 16.547 21.719 11.305 1 94.44 173 HIS B C 1
ATOM 4564 O O . HIS B 1 173 ? 17.562 21.703 10.617 1 94.44 173 HIS B O 1
ATOM 4570 N N . ILE B 1 174 ? 16.219 22.703 12.023 1 95 174 ILE B N 1
ATOM 4571 C CA . ILE B 1 174 ? 17.016 23.922 12.109 1 95 174 ILE B CA 1
ATOM 4572 C C . ILE B 1 174 ? 18.406 23.594 12.648 1 95 174 ILE B C 1
ATOM 4574 O O . ILE B 1 174 ? 19.422 24.062 12.117 1 95 174 ILE B O 1
ATOM 4578 N N . LEU B 1 175 ? 18.438 22.797 13.656 1 94.19 175 LEU B N 1
ATOM 4579 C CA . LEU B 1 175 ? 19.703 22.391 14.25 1 94.19 175 LEU B CA 1
ATOM 4580 C C . LEU B 1 175 ? 20.547 21.609 13.258 1 94.19 175 LEU B C 1
ATOM 4582 O O . LEU B 1 175 ? 21.75 21.828 13.156 1 94.19 175 LEU B O 1
ATOM 4586 N N . LYS B 1 176 ? 19.953 20.781 12.57 1 91.94 176 LYS B N 1
ATOM 4587 C CA . LYS B 1 176 ? 20.656 19.938 11.609 1 91.94 176 LYS B CA 1
ATOM 4588 C C . LYS B 1 176 ? 21.234 20.766 10.469 1 91.94 176 LYS B C 1
ATOM 4590 O O . LYS B 1 176 ? 22.344 20.5 10 1 91.94 176 LYS B O 1
ATOM 4595 N N . GLU B 1 177 ? 20.469 21.766 10.055 1 91.81 177 GLU B N 1
ATOM 4596 C CA . GLU B 1 177 ? 20.875 22.562 8.898 1 91.81 177 GLU B CA 1
ATOM 4597 C C . GLU B 1 177 ? 21.734 23.75 9.32 1 91.81 177 GLU B C 1
ATOM 4599 O O . GLU B 1 177 ? 22.359 24.406 8.477 1 91.81 177 GLU B O 1
ATOM 4604 N N . GLY B 1 178 ? 21.781 23.969 10.547 1 90.38 178 GLY B N 1
ATOM 4605 C CA . GLY B 1 178 ? 22.484 25.156 11.016 1 90.38 178 GLY B CA 1
ATOM 4606 C C . GLY B 1 178 ? 21.828 26.453 10.562 1 90.38 178 GLY B C 1
ATOM 4607 O O . GLY B 1 178 ? 22.516 27.422 10.273 1 90.38 178 GLY B O 1
ATOM 4608 N N . ALA B 1 179 ? 20.578 26.453 10.523 1 87.69 179 ALA B N 1
ATOM 4609 C CA . ALA B 1 179 ? 19.844 27.625 10.039 1 87.69 179 ALA B CA 1
ATOM 4610 C C . ALA B 1 179 ? 19.5 28.578 11.188 1 87.69 179 ALA B C 1
ATOM 4612 O O . ALA B 1 179 ? 19.547 28.172 12.352 1 87.69 179 ALA B O 1
ATOM 4613 N N . LEU B 1 180 ? 19.234 29.797 10.805 1 87.75 180 LEU B N 1
ATOM 4614 C CA . LEU B 1 180 ? 18.703 30.734 11.789 1 87.75 180 LEU B CA 1
ATOM 4615 C C . LEU B 1 180 ? 17.219 30.438 12.055 1 87.75 180 LEU B C 1
ATOM 4617 O O . LEU B 1 180 ? 16.5 30.031 11.148 1 87.75 180 LEU B O 1
ATOM 4621 N N . CYS B 1 181 ? 16.891 30.578 13.289 1 88.19 181 CYS B N 1
ATOM 4622 C CA . CYS B 1 181 ? 15.508 30.297 13.664 1 88.19 181 CYS B CA 1
ATOM 4623 C C . CYS B 1 181 ? 14.828 31.562 14.203 1 88.19 181 CYS B C 1
ATOM 4625 O O . CYS B 1 181 ? 15.219 32.094 15.25 1 88.19 181 CYS B O 1
ATOM 4627 N N . PRO B 1 182 ? 13.898 32.062 13.445 1 93.62 182 PRO B N 1
ATOM 4628 C CA . PRO B 1 182 ? 13.094 33.125 14.055 1 93.62 182 PRO B CA 1
ATOM 4629 C C . PRO B 1 182 ? 12.32 32.656 15.281 1 93.62 182 PRO B C 1
ATOM 4631 O O . PRO B 1 182 ? 12.289 31.438 15.57 1 93.62 182 PRO B O 1
ATOM 4634 N N . PRO B 1 183 ? 11.773 33.625 16.062 1 96.19 183 PRO B N 1
ATOM 4635 C CA . PRO B 1 183 ? 10.922 33.188 17.172 1 96.19 183 PRO B CA 1
ATOM 4636 C C . PRO B 1 183 ? 9.781 32.281 16.719 1 96.19 183 PRO B C 1
ATOM 4638 O O . PRO B 1 183 ? 9.188 32.5 15.664 1 96.19 183 PRO B O 1
ATOM 4641 N N . VAL B 1 184 ? 9.547 31.25 17.562 1 97.44 184 VAL B N 1
ATOM 4642 C CA . VAL B 1 184 ? 8.531 30.266 17.203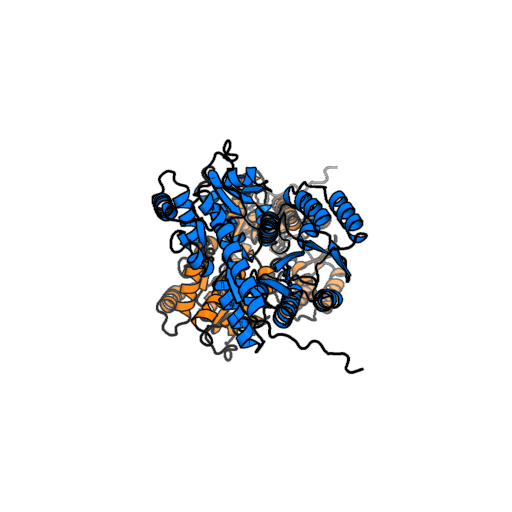 1 97.44 184 VAL B CA 1
ATOM 4643 C C . VAL B 1 184 ? 7.504 30.156 18.328 1 97.44 184 VAL B C 1
ATOM 4645 O O . VAL B 1 184 ? 7.863 30.141 19.5 1 97.44 184 VAL B O 1
ATOM 4648 N N . LEU B 1 185 ? 6.25 30.141 17.938 1 97.88 185 LEU B N 1
ATOM 4649 C CA . LEU B 1 185 ? 5.133 29.891 18.844 1 97.88 185 LEU B CA 1
ATOM 4650 C C . LEU B 1 185 ? 4.383 28.625 18.422 1 97.88 185 LEU B C 1
ATOM 4652 O O . LEU B 1 185 ? 4.094 28.422 17.25 1 97.88 185 LEU B O 1
ATOM 4656 N N . SER B 1 186 ? 4.18 27.734 19.391 1 97.62 186 SER B N 1
ATOM 4657 C CA . SER B 1 186 ? 3.258 26.641 19.156 1 97.62 186 SER B CA 1
ATOM 4658 C C . SER B 1 186 ? 1.853 26.969 19.641 1 97.62 186 SER B C 1
ATOM 4660 O O . SER B 1 186 ? 1.646 27.234 20.828 1 97.62 186 SER B O 1
ATOM 4662 N N . ALA B 1 187 ? 0.912 27.031 18.734 1 97.31 187 ALA B N 1
ATOM 4663 C CA . ALA B 1 187 ? -0.48 27.344 19.047 1 97.31 187 ALA B CA 1
ATOM 4664 C C . ALA B 1 187 ? -1.422 26.297 18.453 1 97.31 187 ALA B C 1
ATOM 4666 O O . ALA B 1 187 ? -1.58 26.219 17.219 1 97.31 187 ALA B O 1
ATOM 4667 N N . PRO B 1 188 ? -2.07 25.469 19.297 1 95.75 188 PRO B N 1
ATOM 4668 C CA . PRO B 1 188 ? -2.957 24.422 18.781 1 95.75 188 PRO B CA 1
ATOM 4669 C C . PRO B 1 188 ? -4.137 24.984 18 1 95.75 188 PRO B C 1
ATOM 4671 O O . PRO B 1 188 ? -4.602 26.094 18.266 1 95.75 188 PRO B O 1
ATOM 4674 N N . LEU B 1 189 ? -4.594 24.219 17.062 1 95.38 189 LEU B N 1
ATOM 4675 C CA . LEU B 1 189 ? -5.734 24.609 16.234 1 95.38 189 LEU B CA 1
ATOM 4676 C C . LEU B 1 189 ? -7.047 24.156 16.875 1 95.38 189 LEU B C 1
ATOM 4678 O O . LEU B 1 189 ? -7.066 23.203 17.656 1 95.38 189 LEU B O 1
ATOM 4682 N N . ALA B 1 190 ? -8.062 24.891 16.609 1 94.31 190 ALA B N 1
ATOM 4683 C CA . ALA B 1 190 ? -9.422 24.5 16.953 1 94.31 190 ALA B CA 1
ATOM 4684 C C . ALA B 1 190 ? -10.078 23.734 15.812 1 94.31 190 ALA B C 1
ATOM 4686 O O . ALA B 1 190 ? -9.578 23.734 14.688 1 94.31 190 ALA B O 1
ATOM 4687 N N . PRO B 1 191 ? -11.188 23 16.141 1 91 191 PRO B N 1
ATOM 4688 C CA . PRO B 1 191 ? -11.875 22.266 15.094 1 91 191 PRO B CA 1
ATOM 4689 C C . PRO B 1 191 ? -12.305 23.156 13.93 1 91 191 PRO B C 1
ATOM 4691 O O . PRO B 1 191 ? -12.727 24.297 14.148 1 91 191 PRO B O 1
ATOM 4694 N N . GLY B 1 192 ? -12.227 22.578 12.711 1 82.19 192 GLY B N 1
ATOM 4695 C CA . GLY B 1 192 ? -12.641 23.281 11.516 1 82.19 192 GLY B CA 1
ATOM 4696 C C . GLY B 1 192 ? -14.141 23.25 11.289 1 82.19 192 GLY B C 1
ATOM 4697 O O . GLY B 1 192 ? -14.656 23.891 10.375 1 82.19 192 GLY B O 1
ATOM 4698 N N . LEU B 1 193 ? -14.812 22.469 12.141 1 81.12 193 LEU B N 1
ATOM 4699 C CA . LEU B 1 193 ? -16.266 22.312 12.039 1 81.12 193 LEU B CA 1
ATOM 4700 C C . LEU B 1 193 ? -16.969 22.953 13.227 1 81.12 193 LEU B C 1
ATOM 4702 O O . LEU B 1 193 ? -16.5 22.844 14.359 1 81.12 193 LEU B O 1
ATOM 4706 N N . VAL B 1 194 ? -18.047 23.641 12.875 1 76.56 194 VAL B N 1
ATOM 4707 C CA . VAL B 1 194 ? -18.844 24.219 13.945 1 76.56 194 VAL B CA 1
ATOM 4708 C C . VAL B 1 194 ? -19.734 23.141 14.57 1 76.56 194 VAL B C 1
ATOM 4710 O O . VAL B 1 194 ? -20.328 22.328 13.859 1 76.56 194 VAL B O 1
ATOM 4713 N N . ASN B 1 195 ? -19.703 23.016 15.828 1 73.25 195 ASN B N 1
ATOM 4714 C CA . ASN B 1 195 ? -20.406 21.953 16.531 1 73.25 195 ASN B CA 1
ATOM 4715 C C . ASN B 1 195 ? -21.875 22.281 16.734 1 73.25 195 ASN B C 1
ATOM 4717 O O . ASN B 1 195 ? -22.609 21.516 17.375 1 73.25 195 ASN B O 1
ATOM 4721 N N . ASP B 1 196 ? -22.312 23.328 16.203 1 76.38 196 ASP B N 1
ATOM 4722 C CA . ASP B 1 196 ? -23.688 23.719 16.453 1 76.38 196 ASP B CA 1
ATOM 4723 C C . ASP B 1 196 ? -24.625 23.203 15.359 1 76.38 196 ASP B C 1
ATOM 4725 O O . ASP B 1 196 ? -25.797 23.562 15.312 1 76.38 196 ASP B O 1
ATOM 4729 N N . ILE B 1 197 ? -24.109 22.359 14.695 1 76.5 197 ILE B N 1
ATOM 4730 C CA . ILE B 1 197 ? -24.922 21.781 13.641 1 76.5 197 ILE B CA 1
ATOM 4731 C C . ILE B 1 197 ? -25.734 20.609 14.203 1 76.5 197 ILE B C 1
ATOM 4733 O O . ILE B 1 197 ? -25.172 19.703 14.805 1 76.5 197 ILE B O 1
ATOM 4737 N N . SER B 1 198 ? -27.062 20.641 14.242 1 78.94 198 SER B N 1
ATOM 4738 C CA . SER B 1 198 ? -27.922 19.547 14.672 1 78.94 198 SER B CA 1
ATOM 4739 C C . SER B 1 198 ? -27.859 18.391 13.688 1 78.94 198 SER B C 1
ATOM 4741 O O . SER B 1 198 ? -28.141 18.562 12.5 1 78.94 198 SER B O 1
ATOM 4743 N N . PRO B 1 199 ? -27.5 17.297 14.352 1 81.69 199 PRO B N 1
ATOM 4744 C CA . PRO B 1 199 ? -27.438 16.172 13.414 1 81.69 199 PRO B CA 1
ATOM 4745 C C . PRO B 1 199 ? -28.828 15.672 13.008 1 81.69 199 PRO B C 1
ATOM 4747 O O . PRO B 1 199 ? -29.734 15.602 13.852 1 81.69 199 PRO B O 1
ATOM 4750 N N . GLY B 1 200 ? -29.203 15.742 11.719 1 86.44 200 GLY B N 1
ATOM 4751 C CA . GLY B 1 200 ? -30.438 15.156 11.227 1 86.44 200 GLY B CA 1
ATOM 4752 C C . GLY B 1 200 ? -30.453 13.641 11.344 1 86.44 200 GLY B C 1
ATOM 4753 O O . GLY B 1 200 ? -29.812 13.07 12.219 1 86.44 200 GLY B O 1
ATOM 4754 N N . GLU B 1 201 ? -31.344 12.984 10.672 1 93 201 GLU B N 1
ATOM 4755 C CA . GLU B 1 201 ? -31.406 11.531 10.594 1 93 201 GLU B CA 1
ATOM 4756 C C . GLU B 1 201 ? -30.109 10.945 10.055 1 93 201 GLU B C 1
ATOM 4758 O O . GLU B 1 201 ? -29.484 11.523 9.164 1 93 201 GLU B O 1
ATOM 4763 N N . PRO B 1 202 ? -29.797 9.828 10.711 1 94.06 202 PRO B N 1
ATOM 4764 C CA . PRO B 1 202 ? -28.562 9.211 10.227 1 94.06 202 PRO B CA 1
ATOM 4765 C C . PRO B 1 202 ? -28.609 8.906 8.734 1 94.06 202 PRO B C 1
ATOM 4767 O O . PRO B 1 202 ? -29.609 8.406 8.227 1 94.06 202 PRO B O 1
ATOM 4770 N N . LEU B 1 203 ? -27.547 9.242 8.062 1 93.19 203 LEU B N 1
ATOM 4771 C CA . LEU B 1 203 ? -27.422 8.969 6.637 1 93.19 203 LEU B CA 1
ATOM 4772 C C . LEU B 1 203 ? -27.109 7.5 6.387 1 93.19 203 LEU B C 1
ATOM 4774 O O . LEU B 1 203 ? -27.312 6.992 5.281 1 93.19 203 LEU B O 1
ATOM 4778 N N . VAL B 1 204 ? -26.516 6.848 7.363 1 94.81 204 VAL B N 1
ATOM 4779 C CA . VAL B 1 204 ? -26.234 5.418 7.375 1 94.81 204 VAL B CA 1
ATOM 4780 C C . VAL B 1 204 ? -26.859 4.777 8.609 1 94.81 204 VAL B C 1
ATOM 4782 O O . VAL B 1 204 ? -26.562 5.168 9.742 1 94.81 204 VAL B O 1
ATOM 4785 N N . THR B 1 205 ? -27.625 3.76 8.438 1 93.44 205 THR B N 1
ATOM 4786 C CA . THR B 1 205 ? -28.422 3.223 9.539 1 93.44 205 THR B CA 1
ATOM 4787 C C . THR B 1 205 ? -27.656 2.1 10.242 1 93.44 205 THR B C 1
ATOM 4789 O O . THR B 1 205 ? -27.859 1.864 11.438 1 93.44 205 THR B O 1
ATOM 4792 N N . SER B 1 206 ? -26.859 1.382 9.508 1 95.19 206 SER B N 1
ATOM 4793 C CA . SER B 1 206 ? -26.031 0.34 10.117 1 95.19 206 SER B CA 1
ATOM 4794 C C . SER B 1 206 ? -24.859 0.939 10.875 1 95.19 206 SER B C 1
ATOM 4796 O O . SER B 1 206 ? -24.484 2.09 10.648 1 95.19 206 SER B O 1
ATOM 4798 N N . PRO B 1 207 ? -24.344 0.173 11.883 1 97.31 207 PRO B N 1
ATOM 4799 C CA . PRO B 1 207 ? -23.109 0.661 12.508 1 97.31 207 PRO B CA 1
ATOM 4800 C C . PRO B 1 207 ? -22.016 0.961 11.492 1 97.31 207 PRO B C 1
ATOM 4802 O O . PRO B 1 207 ? -21.844 0.221 10.516 1 97.31 207 PRO B O 1
ATOM 4805 N N . TYR B 1 208 ? -21.391 2.104 11.703 1 98.44 208 TYR B N 1
ATOM 4806 C CA . TYR B 1 208 ? -20.344 2.439 10.742 1 98.44 208 TYR B CA 1
ATOM 4807 C C . TYR B 1 208 ? -19.219 3.213 11.422 1 98.44 208 TYR B C 1
ATOM 4809 O O . TYR B 1 208 ? -19.391 3.74 12.523 1 98.44 208 TYR B O 1
ATOM 4817 N N . PHE B 1 209 ? -18.141 3.156 10.812 1 98.88 209 PHE B N 1
ATOM 4818 C CA . PHE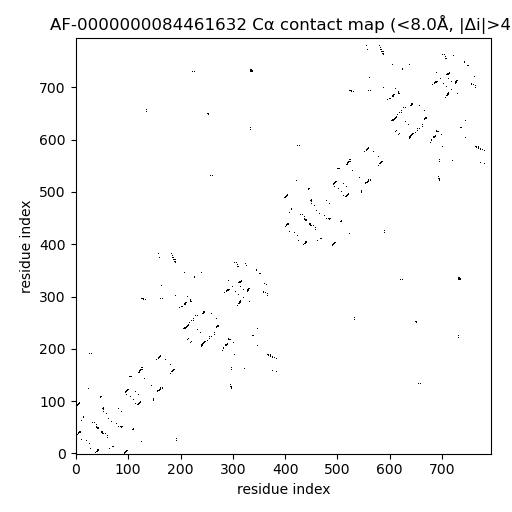 B 1 209 ? -16.953 3.938 11.156 1 98.88 209 PHE B CA 1
ATOM 4819 C C . PHE B 1 209 ? -16.656 4.98 10.078 1 98.88 209 PHE B C 1
ATOM 4821 O O . PHE B 1 209 ? -17.125 4.848 8.945 1 98.88 209 PHE B O 1
ATOM 4828 N N . ILE B 1 210 ? -15.914 5.996 10.469 1 98.56 210 ILE B N 1
ATOM 4829 C CA . ILE B 1 210 ? -15.711 7.082 9.516 1 98.56 210 ILE B CA 1
ATOM 4830 C C . ILE B 1 210 ? -14.227 7.43 9.445 1 98.56 210 ILE B C 1
ATOM 4832 O O . ILE B 1 210 ? -13.508 7.348 10.445 1 98.56 210 ILE B O 1
ATOM 4836 N N . VAL B 1 211 ? -13.75 7.66 8.281 1 98.06 211 VAL B N 1
ATOM 4837 C CA . VAL B 1 211 ? -12.414 8.188 8.023 1 98.06 211 VAL B CA 1
ATOM 4838 C C . VAL B 1 211 ? -12.523 9.523 7.289 1 98.06 211 VAL B C 1
ATOM 4840 O O . VAL B 1 211 ? -13.242 9.633 6.289 1 98.06 211 VAL B O 1
ATOM 4843 N N . LEU B 1 212 ? -11.75 10.516 7.828 1 95.44 212 LEU B N 1
ATOM 4844 C CA . LEU B 1 212 ? -11.766 11.859 7.262 1 95.44 212 LEU B CA 1
ATOM 4845 C C . LEU B 1 212 ? -10.367 12.266 6.785 1 95.44 212 LEU B C 1
ATOM 4847 O O . LEU B 1 212 ? -9.562 12.766 7.57 1 95.44 212 LEU B O 1
ATOM 4851 N N . SER B 1 213 ? -10.133 12.164 5.527 1 92.94 213 SER B N 1
ATOM 4852 C CA . SER B 1 213 ? -8.844 12.562 4.969 1 92.94 213 SER B CA 1
ATOM 4853 C C . SER B 1 213 ? -8.805 12.344 3.459 1 92.94 213 SER B C 1
ATOM 4855 O O . SER B 1 213 ? -9.602 11.57 2.916 1 92.94 213 SER B O 1
ATOM 4857 N N . THR B 1 214 ? -7.918 13.078 2.857 1 91.75 214 THR B N 1
ATOM 4858 C CA . THR B 1 214 ? -7.539 12.656 1.513 1 91.75 214 THR B CA 1
ATOM 4859 C C . THR B 1 214 ? -7.105 11.195 1.507 1 91.75 214 THR B C 1
ATOM 4861 O O . THR B 1 214 ? -6.406 10.742 2.416 1 91.75 214 THR B O 1
ATOM 4864 N N . ILE B 1 215 ? -7.621 10.461 0.524 1 94.94 215 ILE B N 1
ATOM 4865 C CA . ILE B 1 215 ? -7.25 9.055 0.387 1 94.94 215 ILE B CA 1
ATOM 4866 C C . ILE B 1 215 ? -5.824 8.945 -0.147 1 94.94 215 ILE B C 1
ATOM 4868 O O . ILE B 1 215 ? -5.543 9.367 -1.271 1 94.94 215 ILE B O 1
ATOM 4872 N N . GLY B 1 216 ? -4.945 8.453 0.706 1 92.75 216 GLY B N 1
ATOM 4873 C CA . GLY B 1 216 ? -3.541 8.398 0.335 1 92.75 216 GLY B CA 1
ATOM 4874 C C . GLY B 1 216 ? -2.729 7.469 1.219 1 92.75 216 GLY B C 1
ATOM 4875 O O . GLY B 1 216 ? -3.236 6.949 2.215 1 92.75 216 GLY B O 1
ATOM 4876 N N . PRO B 1 217 ? -1.43 7.332 0.871 1 94 217 PRO B N 1
ATOM 4877 C CA . PRO B 1 217 ? -0.581 6.363 1.57 1 94 217 PRO B CA 1
ATOM 4878 C C . PRO B 1 217 ? -0.31 6.758 3.021 1 94 217 PRO B C 1
ATOM 4880 O O . PRO B 1 217 ? -0.276 5.895 3.902 1 94 217 PRO B O 1
ATOM 4883 N N . ARG B 1 218 ? -0.196 7.98 3.262 1 95.56 218 ARG B N 1
ATOM 4884 C CA . ARG B 1 218 ? 0.139 8.438 4.609 1 95.56 218 ARG B CA 1
ATOM 4885 C C . ARG B 1 218 ? -0.979 8.109 5.59 1 95.56 218 ARG B C 1
ATOM 4887 O O . ARG B 1 218 ? -0.716 7.762 6.746 1 95.56 218 ARG B O 1
ATOM 4894 N N . LYS B 1 219 ? -2.211 8.133 5.051 1 96.88 219 LYS B N 1
ATOM 4895 C CA . LYS B 1 219 ? -3.377 7.969 5.914 1 96.88 219 LYS B CA 1
ATOM 4896 C C . LYS B 1 219 ? -3.746 6.496 6.062 1 96.88 219 LYS B C 1
ATOM 4898 O O . LYS B 1 219 ? -4.664 6.152 6.812 1 96.88 219 LYS B O 1
ATOM 4903 N N . ASN B 1 220 ? -3.125 5.617 5.367 1 97.44 220 ASN B N 1
ATOM 4904 C CA . ASN B 1 220 ? -3.146 4.172 5.57 1 97.44 220 ASN B CA 1
ATOM 4905 C C . ASN B 1 220 ? -4.539 3.594 5.336 1 97.44 220 ASN B C 1
ATOM 4907 O O . ASN B 1 220 ? -4.969 2.695 6.062 1 97.44 220 ASN B O 1
ATOM 4911 N N . HIS B 1 221 ? -5.242 4.16 4.316 1 97.88 221 HIS B N 1
ATOM 4912 C CA . HIS B 1 221 ? -6.539 3.623 3.922 1 97.88 221 HIS B CA 1
ATOM 4913 C C . HIS B 1 221 ? -6.43 2.152 3.531 1 97.88 221 HIS B C 1
ATOM 4915 O O . HIS B 1 221 ? -7.363 1.378 3.742 1 97.88 221 HIS B O 1
ATOM 4921 N N . LEU B 1 222 ? -5.277 1.789 2.99 1 96.75 222 LEU B N 1
ATOM 4922 C CA . LEU B 1 222 ? -5.07 0.425 2.52 1 96.75 222 LEU B CA 1
ATOM 4923 C C . LEU B 1 222 ? -5.273 -0.578 3.648 1 96.75 222 LEU B C 1
ATOM 4925 O O . LEU B 1 222 ? -5.914 -1.614 3.459 1 96.75 222 LEU B O 1
ATOM 4929 N N . LEU B 1 223 ? -4.742 -0.312 4.789 1 97.81 223 LEU B N 1
ATOM 4930 C CA . LEU B 1 223 ? -4.91 -1.185 5.945 1 97.81 223 LEU B CA 1
ATOM 4931 C C . LEU B 1 223 ? -6.387 -1.37 6.281 1 97.81 223 LEU B C 1
ATOM 4933 O O . LEU B 1 223 ? -6.836 -2.492 6.523 1 97.81 223 LEU B O 1
ATOM 4937 N N . LEU B 1 224 ? -7.121 -0.262 6.316 1 98.5 224 LEU B N 1
ATOM 4938 C CA . LEU B 1 224 ? -8.531 -0.314 6.68 1 98.5 224 LEU B CA 1
ATOM 4939 C C . LEU B 1 224 ? -9.32 -1.144 5.672 1 98.5 224 LEU B C 1
ATOM 4941 O O . LEU B 1 224 ? -10.18 -1.944 6.055 1 98.5 224 LEU B O 1
ATOM 4945 N N . LEU B 1 225 ? -9.023 -0.928 4.402 1 98 225 LEU B N 1
ATOM 4946 C CA . LEU B 1 225 ? -9.75 -1.673 3.377 1 98 225 LEU B CA 1
ATOM 4947 C C . LEU B 1 225 ? -9.477 -3.168 3.498 1 98 225 LEU B C 1
ATOM 4949 O O . LEU B 1 225 ? -10.383 -3.984 3.332 1 98 225 LEU B O 1
ATOM 4953 N N . ARG B 1 226 ? -8.25 -3.498 3.777 1 97.69 226 ARG B N 1
ATOM 4954 C CA . ARG B 1 226 ? -7.906 -4.902 3.982 1 97.69 226 ARG B CA 1
ATOM 4955 C C . ARG B 1 226 ? -8.633 -5.473 5.195 1 97.69 226 ARG B C 1
ATOM 4957 O O . ARG B 1 226 ? -9.109 -6.609 5.168 1 97.69 226 ARG B O 1
ATOM 4964 N N . ILE B 1 227 ? -8.68 -4.711 6.246 1 98.56 227 ILE B N 1
ATOM 4965 C CA . ILE B 1 227 ? -9.375 -5.125 7.457 1 98.56 227 ILE B CA 1
ATOM 4966 C C . ILE B 1 227 ? -10.852 -5.363 7.148 1 98.56 227 ILE B C 1
ATOM 4968 O O . ILE B 1 227 ? -11.422 -6.375 7.559 1 98.56 227 ILE B O 1
ATOM 4972 N N . PHE B 1 228 ? -11.453 -4.461 6.41 1 98.38 228 PHE B N 1
ATOM 4973 C CA . PHE B 1 228 ? -12.875 -4.574 6.125 1 98.38 228 PHE B CA 1
ATOM 4974 C C . PHE B 1 228 ? -13.156 -5.738 5.18 1 98.38 228 PHE B C 1
ATOM 4976 O O . PHE B 1 228 ? -14.227 -6.336 5.219 1 98.38 228 PHE B O 1
ATOM 4983 N N . GLN B 1 229 ? -12.164 -6.055 4.297 1 96.62 229 GLN B N 1
ATOM 4984 C CA . GLN B 1 229 ? -12.273 -7.285 3.521 1 96.62 229 GLN B CA 1
ATOM 4985 C C . GLN B 1 229 ? -12.375 -8.508 4.434 1 96.62 229 GLN B C 1
ATOM 4987 O O . GLN B 1 229 ? -13.203 -9.391 4.211 1 96.62 229 GLN B O 1
ATOM 4992 N N . ARG B 1 230 ? -11.562 -8.516 5.445 1 96.94 230 ARG B N 1
ATOM 4993 C CA . ARG B 1 230 ? -11.555 -9.625 6.395 1 96.94 230 ARG B CA 1
ATOM 4994 C C . ARG B 1 230 ? -12.836 -9.656 7.215 1 96.94 230 ARG B C 1
ATOM 4996 O O . ARG B 1 230 ? -13.352 -10.727 7.539 1 96.94 230 ARG B O 1
ATOM 5003 N N . LEU B 1 231 ? -13.273 -8.508 7.625 1 98.06 231 LEU B N 1
ATOM 5004 C CA . LEU B 1 231 ? -14.516 -8.422 8.383 1 98.06 231 LEU B CA 1
ATOM 5005 C C . LEU B 1 231 ? -15.695 -8.945 7.57 1 98.06 231 LEU B C 1
ATOM 5007 O O . LEU B 1 231 ? -16.578 -9.617 8.109 1 98.06 231 LEU B O 1
ATOM 5011 N N . LEU B 1 232 ? -15.664 -8.602 6.328 1 96.94 232 LEU B N 1
ATOM 5012 C CA . LEU B 1 232 ? -16.719 -9.062 5.43 1 96.94 232 LEU B CA 1
ATOM 5013 C C . LEU B 1 232 ? -16.719 -10.586 5.332 1 96.94 232 LEU B C 1
ATOM 5015 O O . LEU B 1 232 ? -17.797 -11.203 5.301 1 96.94 232 LEU B O 1
ATOM 5019 N N . GLU B 1 233 ? -15.555 -11.141 5.246 1 94.06 233 GLU B N 1
ATOM 5020 C CA . GLU B 1 233 ? -15.438 -12.594 5.215 1 94.06 233 GLU B CA 1
ATOM 5021 C C . GLU B 1 233 ? -15.984 -13.219 6.492 1 94.06 233 GLU B C 1
ATOM 5023 O O . GLU B 1 233 ? -16.594 -14.289 6.457 1 94.06 233 GLU B O 1
ATOM 5028 N N . ARG B 1 234 ? -15.82 -12.539 7.602 1 95.81 234 ARG B N 1
ATOM 5029 C CA . ARG B 1 234 ? -16.156 -13.094 8.914 1 95.81 234 ARG B CA 1
ATOM 5030 C C . ARG B 1 234 ? -17.625 -12.859 9.242 1 95.81 234 ARG B C 1
ATOM 5032 O O . ARG B 1 234 ? -18.281 -13.719 9.852 1 95.81 234 ARG B O 1
ATOM 5039 N N . TYR B 1 235 ? -18.172 -11.68 8.766 1 96.88 235 TYR B N 1
ATOM 5040 C CA . TYR B 1 235 ? -19.484 -11.305 9.312 1 96.88 235 TYR B CA 1
ATOM 5041 C C . TYR B 1 235 ? -20.5 -11.133 8.195 1 96.88 235 TYR B C 1
ATOM 5043 O O . TYR B 1 235 ? -21.688 -10.906 8.461 1 96.88 235 TYR B O 1
ATOM 5051 N N . GLY B 1 236 ? -20.109 -11.148 6.941 1 95.25 236 GLY B N 1
ATOM 5052 C CA . GLY B 1 236 ? -21.031 -11.023 5.82 1 95.25 236 GLY B CA 1
ATOM 5053 C C . GLY B 1 236 ? -21.859 -9.75 5.871 1 95.25 236 GLY B C 1
ATOM 5054 O O . GLY B 1 236 ? -21.312 -8.656 5.992 1 95.25 236 GLY B O 1
ATOM 5055 N N . ARG B 1 237 ? -23.125 -9.922 5.992 1 92.69 237 ARG B N 1
ATOM 5056 C CA . ARG B 1 237 ? -24.047 -8.797 5.941 1 92.69 237 ARG B CA 1
ATOM 5057 C C . ARG B 1 237 ? -24.016 -7.996 7.242 1 92.69 237 ARG B C 1
ATOM 5059 O O . ARG B 1 237 ? -24.531 -6.875 7.305 1 92.69 237 ARG B O 1
ATOM 5066 N N . HIS B 1 238 ? -23.438 -8.57 8.281 1 95.44 238 HIS B N 1
ATOM 5067 C CA . HIS B 1 238 ? -23.391 -7.902 9.578 1 95.44 238 HIS B CA 1
ATOM 5068 C C . HIS B 1 238 ? -22.125 -7.062 9.719 1 95.44 238 HIS B C 1
ATOM 5070 O O . HIS B 1 238 ? -21.875 -6.477 10.773 1 95.44 238 HIS B O 1
ATOM 5076 N N . THR B 1 239 ? -21.344 -7 8.648 1 97.94 239 THR B N 1
ATOM 5077 C CA . THR B 1 239 ? -20.141 -6.156 8.641 1 97.94 239 THR B CA 1
ATOM 5078 C C . THR B 1 239 ? -20.531 -4.684 8.766 1 97.94 239 THR B C 1
ATOM 5080 O O . THR B 1 239 ? -21.422 -4.203 8.07 1 97.94 239 THR B O 1
ATOM 5083 N N . PRO B 1 240 ? -19.891 -3.967 9.75 1 98.38 240 PRO B N 1
ATOM 5084 C CA . PRO B 1 240 ? -20.141 -2.523 9.789 1 98.38 240 PRO B CA 1
ATOM 5085 C C . PRO B 1 240 ? -19.703 -1.816 8.508 1 98.38 240 PRO B C 1
ATOM 5087 O O . PRO B 1 240 ? -18.875 -2.348 7.754 1 98.38 240 PRO B O 1
ATOM 5090 N N . LYS B 1 241 ? -20.234 -0.619 8.289 1 98.31 241 LYS B N 1
ATOM 5091 C CA . LYS B 1 241 ? -19.859 0.143 7.102 1 98.31 241 LYS B CA 1
ATOM 5092 C C . LYS B 1 241 ? -18.656 1.042 7.391 1 98.31 241 LYS B C 1
ATOM 5094 O O . LYS B 1 241 ? -18.375 1.359 8.547 1 98.31 241 LYS B O 1
ATOM 5099 N N . LEU B 1 242 ? -17.953 1.319 6.41 1 98.69 242 LEU B N 1
ATOM 5100 C CA . LEU B 1 242 ? -16.859 2.295 6.457 1 98.69 242 LEU B CA 1
ATOM 5101 C C . LEU B 1 242 ? -17.188 3.51 5.594 1 98.69 242 LEU B C 1
ATOM 5103 O O . LEU B 1 242 ? -17.25 3.402 4.367 1 98.69 242 LEU B O 1
ATOM 5107 N N . VAL B 1 243 ? -17.422 4.625 6.215 1 98.56 243 VAL B N 1
ATOM 5108 C CA . VAL B 1 243 ? -17.656 5.883 5.516 1 98.56 243 VAL B CA 1
ATOM 5109 C C . VAL B 1 243 ? -16.328 6.605 5.281 1 98.56 243 VAL B C 1
ATOM 5111 O O . VAL B 1 243 ? -15.617 6.926 6.234 1 98.56 243 VAL B O 1
ATOM 5114 N N . ILE B 1 244 ? -16.016 6.824 4.051 1 97.94 244 ILE B N 1
ATOM 5115 C CA . ILE B 1 244 ? -14.773 7.469 3.662 1 97.94 244 ILE B CA 1
ATOM 5116 C C . ILE B 1 244 ? -15.07 8.828 3.039 1 97.94 244 ILE B C 1
ATOM 5118 O O . ILE B 1 244 ? -15.656 8.914 1.957 1 97.94 244 ILE B O 1
ATOM 5122 N N . ILE B 1 245 ? -14.617 9.859 3.725 1 95.94 245 ILE B N 1
ATOM 5123 C CA . ILE B 1 245 ? -14.828 11.211 3.232 1 95.94 245 ILE B CA 1
ATOM 5124 C C . ILE B 1 245 ? -13.484 11.859 2.904 1 95.94 245 ILE B C 1
ATOM 5126 O O . ILE B 1 245 ? -12.648 12.055 3.789 1 95.94 245 ILE B O 1
ATOM 5130 N N . GLY B 1 246 ? -13.289 12.18 1.646 1 92 246 GLY B N 1
ATOM 5131 C CA . GLY B 1 246 ? -12.047 12.797 1.217 1 92 246 GLY B CA 1
ATOM 5132 C C . GLY B 1 246 ? -11.773 12.633 -0.265 1 92 246 GLY B C 1
ATOM 5133 O O . GLY B 1 246 ? -12.406 11.805 -0.927 1 92 246 GLY B O 1
ATOM 5134 N N . LYS B 1 247 ? -10.844 13.375 -0.725 1 90.38 247 LYS B N 1
ATOM 5135 C CA . LYS B 1 247 ? -10.477 13.312 -2.137 1 90.38 247 LYS B CA 1
ATOM 5136 C C . LYS B 1 247 ? -9.484 12.172 -2.395 1 90.38 247 LYS B C 1
ATOM 5138 O O . LYS B 1 247 ? -8.641 11.875 -1.548 1 90.38 247 LYS B O 1
ATOM 5143 N N . ARG B 1 248 ? -9.555 11.602 -3.596 1 91.12 248 ARG B N 1
ATOM 5144 C CA . ARG B 1 248 ? -8.648 10.531 -4 1 91.12 248 ARG B CA 1
ATOM 5145 C C . ARG B 1 248 ? -7.305 11.102 -4.461 1 91.12 248 ARG B C 1
ATOM 5147 O O . ARG B 1 248 ? -7.266 12.102 -5.18 1 91.12 248 ARG B O 1
ATOM 5154 N N . SER B 1 249 ? -6.352 10.531 -3.92 1 86.38 249 SER B N 1
ATOM 5155 C CA . SER B 1 249 ? -5.027 10.812 -4.461 1 86.38 249 SER B CA 1
ATOM 5156 C C . SER B 1 249 ? -4.645 9.797 -5.539 1 86.38 249 SER B C 1
ATOM 5158 O O . SER B 1 249 ? -5.051 8.633 -5.477 1 86.38 249 SER B O 1
ATOM 5160 N N . THR B 1 250 ? -3.836 10.164 -6.469 1 78.12 250 THR B N 1
ATOM 5161 C CA . THR B 1 250 ? -3.404 9.273 -7.543 1 78.12 250 THR B CA 1
ATOM 5162 C C . THR B 1 250 ? -2.223 8.422 -7.098 1 78.12 250 THR B C 1
ATOM 5164 O O . THR B 1 250 ? -1.821 7.488 -7.801 1 78.12 250 THR B O 1
ATOM 5167 N N . ARG B 1 251 ? -1.769 8.602 -5.973 1 80.75 251 ARG B N 1
ATOM 5168 C CA . ARG B 1 251 ? -0.526 7.973 -5.535 1 80.75 251 ARG B CA 1
ATOM 5169 C C . ARG B 1 251 ? -0.806 6.711 -4.73 1 80.75 251 ARG B C 1
ATOM 5171 O O . ARG B 1 251 ? 0.052 6.246 -3.979 1 80.75 251 ARG B O 1
ATOM 5178 N N . CYS B 1 252 ? -1.952 6.211 -4.895 1 89 252 CYS B N 1
ATOM 5179 C CA . CYS B 1 252 ? -2.273 5.012 -4.129 1 89 252 CYS B CA 1
ATOM 5180 C C . CYS B 1 252 ? -3.102 4.039 -4.965 1 89 252 CYS B C 1
ATOM 5182 O O . CYS B 1 252 ? -4.223 3.695 -4.59 1 89 252 CYS B O 1
ATOM 5184 N N . PRO B 1 253 ? -2.496 3.496 -5.969 1 88.88 253 PRO B N 1
ATOM 5185 C CA . PRO B 1 253 ? -3.254 2.631 -6.875 1 88.88 253 PRO B CA 1
ATOM 5186 C C . PRO B 1 253 ? -3.809 1.39 -6.18 1 88.88 253 PRO B C 1
ATOM 5188 O O . PRO B 1 253 ? -4.918 0.949 -6.488 1 88.88 253 PRO B O 1
ATOM 5191 N N . SER B 1 254 ? -3.076 0.823 -5.305 1 91.19 254 SER B N 1
ATOM 5192 C CA . SER B 1 254 ? -3.541 -0.367 -4.598 1 91.19 254 SER B CA 1
ATOM 5193 C C . SER B 1 254 ? -4.785 -0.069 -3.77 1 91.19 254 SER B C 1
ATOM 5195 O O . SER B 1 254 ? -5.695 -0.897 -3.688 1 91.19 254 SER B O 1
ATOM 5197 N N . THR B 1 255 ? -4.762 1.113 -3.172 1 94.38 255 THR B N 1
ATOM 5198 C CA . THR B 1 255 ? -5.926 1.545 -2.402 1 94.38 255 THR B CA 1
ATOM 5199 C C . THR B 1 255 ? -7.129 1.754 -3.316 1 94.38 255 THR B C 1
ATOM 5201 O O . THR B 1 255 ? -8.234 1.289 -3.016 1 94.38 255 THR B O 1
ATOM 5204 N N . LEU B 1 256 ? -6.891 2.402 -4.418 1 93.75 256 LEU B N 1
ATOM 5205 C CA . LEU B 1 256 ? -7.965 2.715 -5.355 1 93.75 256 LEU B CA 1
ATOM 5206 C C . LEU B 1 256 ? -8.508 1.444 -5.996 1 93.75 256 LEU B C 1
ATOM 5208 O O . LEU B 1 256 ? -9.711 1.346 -6.266 1 93.75 256 LEU B O 1
ATOM 5212 N N . ALA B 1 257 ? -7.648 0.5 -6.184 1 92.19 257 ALA B N 1
ATOM 5213 C CA . ALA B 1 257 ? -8.078 -0.776 -6.75 1 92.19 257 ALA B CA 1
ATOM 5214 C C . ALA B 1 257 ? -9.086 -1.469 -5.836 1 92.19 257 ALA B C 1
ATOM 5216 O O . ALA B 1 257 ? -10.062 -2.059 -6.312 1 92.19 257 ALA B O 1
ATOM 5217 N N . LEU B 1 258 ? -8.883 -1.411 -4.586 1 93.81 258 LEU B N 1
ATOM 5218 C CA . LEU B 1 258 ? -9.797 -2.025 -3.629 1 93.81 258 LEU B CA 1
ATOM 5219 C C . LEU B 1 258 ? -11.094 -1.225 -3.527 1 93.81 258 LEU B C 1
ATOM 5221 O O . LEU B 1 258 ? -12.18 -1.803 -3.441 1 93.81 258 LEU B O 1
ATOM 5225 N N . LEU B 1 259 ? -10.922 0.089 -3.549 1 94.31 259 LEU B N 1
ATOM 5226 C CA . LEU B 1 259 ? -12.094 0.961 -3.463 1 94.31 259 LEU B CA 1
ATOM 5227 C C . LEU B 1 259 ? -13.016 0.753 -4.656 1 94.31 259 LEU B C 1
ATOM 5229 O O . LEU B 1 259 ? -14.234 0.861 -4.531 1 94.31 259 LEU B O 1
ATOM 5233 N N . ASP B 1 260 ? -12.438 0.442 -5.758 1 91.5 260 ASP B N 1
ATOM 5234 C CA . ASP B 1 260 ? -13.188 0.376 -7.004 1 91.5 260 ASP B CA 1
ATOM 5235 C C . ASP B 1 260 ? -13.617 -1.058 -7.312 1 91.5 260 ASP B C 1
ATOM 5237 O O . ASP B 1 260 ? -14.336 -1.302 -8.281 1 91.5 260 ASP B O 1
ATOM 5241 N N . LYS B 1 261 ? -13.094 -1.917 -6.496 1 88.88 261 LYS B N 1
ATOM 5242 C CA . LYS B 1 261 ? -13.398 -3.326 -6.723 1 88.88 261 LYS B CA 1
ATOM 5243 C C . LYS B 1 261 ? -14.898 -3.582 -6.617 1 88.88 261 LYS B C 1
ATOM 5245 O O . LYS B 1 261 ? -15.516 -3.281 -5.594 1 88.88 261 LYS B O 1
ATOM 5250 N N . ASN B 1 262 ? -15.453 -4.121 -7.648 1 85 262 ASN B N 1
ATOM 5251 C CA . ASN B 1 262 ? -16.859 -4.508 -7.578 1 85 262 ASN B CA 1
ATOM 5252 C C . ASN B 1 262 ? -17.062 -5.734 -6.691 1 85 262 ASN B C 1
ATOM 5254 O O . ASN B 1 262 ? -16.172 -6.582 -6.59 1 85 262 ASN B O 1
ATOM 5258 N N . GLY B 1 263 ? -18.266 -5.762 -5.98 1 87.94 263 GLY B N 1
ATOM 5259 C CA . GLY B 1 263 ? -18.531 -6.914 -5.137 1 87.94 263 GLY B CA 1
ATOM 5260 C C . GLY B 1 263 ? -18.938 -6.539 -3.729 1 87.94 263 GLY B C 1
ATOM 5261 O O . GLY B 1 263 ? -19.375 -5.41 -3.48 1 87.94 263 GLY B O 1
ATOM 5262 N N . PRO B 1 264 ? -18.781 -7.492 -2.91 1 91.69 264 PRO B N 1
ATOM 5263 C CA . PRO B 1 264 ? -19.312 -7.32 -1.558 1 91.69 264 PRO B CA 1
ATOM 5264 C C . PRO B 1 264 ? -18.609 -6.207 -0.781 1 91.69 264 PRO B C 1
ATOM 5266 O O . PRO B 1 264 ? -19.25 -5.527 0.029 1 91.69 264 PRO B O 1
ATOM 5269 N N . LEU B 1 265 ? -17.328 -6.059 -1.063 1 93.62 265 LEU B N 1
ATOM 5270 C CA . LEU B 1 265 ? -16.609 -5.008 -0.352 1 93.62 265 LEU B CA 1
ATOM 5271 C C . LEU B 1 265 ? -17.203 -3.639 -0.653 1 93.62 265 LEU B C 1
ATOM 5273 O O . LEU B 1 265 ? -17.328 -2.799 0.242 1 93.62 265 LEU B O 1
ATOM 5277 N N . LYS B 1 266 ? -17.578 -3.438 -1.811 1 93.5 266 LYS B N 1
ATOM 5278 C CA . LYS B 1 266 ? -18.156 -2.166 -2.236 1 93.5 266 LYS B CA 1
ATOM 5279 C C . LYS B 1 266 ? -19.438 -1.863 -1.474 1 93.5 266 LYS B C 1
ATOM 5281 O O . LYS B 1 266 ? -19.75 -0.702 -1.188 1 93.5 266 LYS B O 1
ATOM 5286 N N . ASP B 1 267 ? -20.094 -2.9 -1.061 1 93.5 267 ASP B N 1
ATOM 5287 C CA . ASP B 1 267 ? -21.375 -2.75 -0.387 1 93.5 267 ASP B CA 1
ATOM 5288 C C . ASP B 1 267 ? -21.188 -2.227 1.036 1 93.5 267 ASP B C 1
ATOM 5290 O O . ASP B 1 267 ? -22.125 -1.682 1.628 1 93.5 267 ASP B O 1
ATOM 5294 N N . VAL B 1 268 ? -20.016 -2.357 1.537 1 96.5 268 VAL B N 1
ATOM 5295 C CA . VAL B 1 268 ? -19.812 -1.931 2.918 1 96.5 268 VAL B CA 1
ATOM 5296 C C . VAL B 1 268 ? -19.062 -0.6 2.941 1 96.5 268 VAL B C 1
ATOM 5298 O O . VAL B 1 268 ? -18.891 0.006 4 1 96.5 268 VAL B O 1
ATOM 5301 N N . LEU B 1 269 ? -18.688 -0.115 1.79 1 96.94 269 LEU B N 1
ATOM 5302 C CA . LEU B 1 269 ? -17.953 1.143 1.693 1 96.94 269 LEU B CA 1
ATOM 5303 C C . LEU B 1 269 ? -18.875 2.275 1.245 1 96.94 269 LEU B C 1
ATOM 5305 O O . LEU B 1 269 ? -19.703 2.092 0.346 1 96.94 269 LEU B O 1
ATOM 5309 N N . VAL B 1 270 ? -18.797 3.404 1.951 1 96.56 270 VAL B N 1
ATOM 5310 C CA . VAL B 1 270 ? -19.516 4.617 1.576 1 96.56 270 VAL B CA 1
ATOM 5311 C C . VAL B 1 270 ? -18.516 5.746 1.315 1 96.56 270 VAL B C 1
ATOM 5313 O O . VAL B 1 270 ? -18.078 6.422 2.248 1 96.56 270 VAL B O 1
ATOM 5316 N N . GLU B 1 271 ? -18.172 5.914 0.099 1 94.75 271 GLU B N 1
ATOM 5317 C CA . GLU B 1 271 ? -17.266 6.992 -0.287 1 94.75 271 GLU B CA 1
ATOM 5318 C C . GLU B 1 271 ? -18.047 8.242 -0.706 1 94.75 271 GLU B C 1
ATOM 5320 O O . GLU B 1 271 ? -18.875 8.188 -1.616 1 94.75 271 GLU B O 1
ATOM 5325 N N . ARG B 1 272 ? -17.719 9.406 0.005 1 91.38 272 ARG B N 1
ATOM 5326 C CA . ARG B 1 272 ? -18.5 10.609 -0.257 1 91.38 272 ARG B CA 1
ATOM 5327 C C . ARG B 1 272 ? -17.641 11.867 -0.126 1 91.38 272 ARG B C 1
ATOM 5329 O O . ARG B 1 272 ? -16.578 11.836 0.488 1 91.38 272 ARG B O 1
ATOM 5336 N N . GLN B 1 273 ? -18.125 12.844 -0.85 1 89.5 273 GLN B N 1
ATOM 5337 C CA . GLN B 1 273 ? -17.812 14.219 -0.485 1 89.5 273 GLN B CA 1
ATOM 5338 C C . GLN B 1 273 ? -18.938 14.836 0.35 1 89.5 273 GLN B C 1
ATOM 5340 O O . GLN B 1 273 ? -20.109 14.617 0.075 1 89.5 273 GLN B O 1
ATOM 5345 N N . ALA B 1 274 ? -18.516 15.438 1.377 1 90.12 274 ALA B N 1
ATOM 5346 C CA . ALA B 1 274 ? -19.562 15.852 2.309 1 90.12 274 ALA B CA 1
ATOM 5347 C C . ALA B 1 274 ? -19.484 17.344 2.602 1 90.12 274 ALA B C 1
ATOM 5349 O O . ALA B 1 274 ? -18.391 17.891 2.768 1 90.12 274 ALA B O 1
ATOM 5350 N N . SER B 1 275 ? -20.672 17.969 2.613 1 87.69 275 SER B N 1
ATOM 5351 C CA . SER B 1 275 ? -20.766 19.312 3.17 1 87.69 275 SER B CA 1
ATOM 5352 C C . SER B 1 275 ? -20.516 19.312 4.676 1 87.69 275 SER B C 1
ATOM 5354 O O . SER B 1 275 ? -20.453 18.25 5.293 1 87.69 275 SER B O 1
ATOM 5356 N N . ASP B 1 276 ? -20.359 20.484 5.211 1 88.25 276 ASP B N 1
ATOM 5357 C CA . ASP B 1 276 ? -20.141 20.562 6.652 1 88.25 276 ASP B CA 1
ATOM 5358 C C . ASP B 1 276 ? -21.297 19.938 7.422 1 88.25 276 ASP B C 1
ATOM 5360 O O . ASP B 1 276 ? -21.078 19.266 8.438 1 88.25 276 ASP B O 1
ATOM 5364 N N . ALA B 1 277 ? -22.484 20.156 6.93 1 89.81 277 ALA B N 1
ATOM 5365 C CA . ALA B 1 277 ? -23.672 19.594 7.578 1 89.81 277 ALA B CA 1
ATOM 5366 C C . ALA B 1 277 ? -23.672 18.062 7.488 1 89.81 277 ALA B C 1
ATOM 5368 O O . ALA B 1 277 ? -23.984 17.375 8.469 1 89.81 277 ALA B O 1
ATOM 5369 N N . GLU B 1 278 ? -23.391 17.562 6.34 1 92.19 278 GLU B N 1
ATOM 5370 C CA . GLU B 1 278 ? -23.312 16.109 6.156 1 92.19 278 GLU B CA 1
ATOM 5371 C C . GLU B 1 278 ? -22.203 15.508 7.016 1 92.19 278 GLU B C 1
ATOM 5373 O O . GLU B 1 278 ? -22.375 14.445 7.617 1 92.19 278 GLU B O 1
ATOM 5378 N N . LEU B 1 279 ? -21.125 16.203 7.016 1 92.69 279 LEU B N 1
ATOM 5379 C CA . LEU B 1 279 ? -20 15.734 7.797 1 92.69 279 LEU B CA 1
ATOM 5380 C C . LEU B 1 279 ? -20.344 15.648 9.281 1 92.69 279 LEU B C 1
ATOM 5382 O O . LEU B 1 279 ? -20.016 14.672 9.945 1 92.69 279 LEU B O 1
ATOM 5386 N N . ALA B 1 280 ? -20.969 16.656 9.75 1 92.5 280 ALA B N 1
ATOM 5387 C CA . ALA B 1 280 ? -21.422 16.672 11.148 1 92.5 280 ALA B CA 1
ATOM 5388 C C . ALA B 1 280 ? -22.359 15.516 11.43 1 92.5 280 ALA B C 1
ATOM 5390 O O . ALA B 1 280 ? -22.281 14.883 12.484 1 92.5 280 ALA B O 1
ATOM 5391 N N . ASN B 1 281 ? -23.297 15.25 10.492 1 94.38 281 ASN B N 1
ATOM 5392 C CA . ASN B 1 281 ? -24.234 14.141 10.633 1 94.38 281 ASN B CA 1
ATOM 5393 C C . ASN B 1 281 ? -23.5 12.805 10.688 1 94.38 281 ASN B C 1
ATOM 5395 O O . ASN B 1 281 ? -23.75 11.992 11.578 1 94.38 281 ASN B O 1
ATOM 5399 N N . TYR B 1 282 ? -22.562 12.594 9.75 1 95.56 282 TYR B N 1
ATOM 5400 C CA . TYR B 1 282 ? -21.797 11.352 9.719 1 95.56 282 TYR B CA 1
ATOM 5401 C C . TYR B 1 282 ? -21.016 11.172 11.016 1 95.56 282 TYR B C 1
ATOM 5403 O O . TYR B 1 282 ? -20.984 10.078 11.578 1 95.56 282 TYR B O 1
ATOM 5411 N N . LEU B 1 283 ? -20.406 12.219 11.469 1 95.12 283 LEU B N 1
ATOM 5412 C CA . LEU B 1 283 ? -19.594 12.141 12.672 1 95.12 283 LEU B CA 1
ATOM 5413 C C . LEU B 1 283 ? -20.453 11.82 13.891 1 95.12 283 LEU B C 1
ATOM 5415 O O . LEU B 1 283 ? -20.109 10.93 14.68 1 95.12 283 LEU B O 1
ATOM 5419 N N . HIS B 1 284 ? -21.531 12.461 13.984 1 93.88 284 HIS B N 1
ATOM 5420 C CA . HIS B 1 284 ? -22.391 12.352 15.148 1 93.88 284 HIS B CA 1
ATOM 5421 C C . HIS B 1 284 ? -22.844 10.914 15.359 1 93.88 284 HIS B C 1
ATOM 5423 O O . HIS B 1 284 ? -22.938 10.438 16.5 1 93.88 284 HIS B O 1
ATOM 5429 N N . HIS B 1 285 ? -23.094 10.242 14.273 1 95.75 285 HIS B N 1
ATOM 5430 C CA . HIS B 1 285 ? -23.719 8.922 14.391 1 95.75 285 HIS B CA 1
ATOM 5431 C C . HIS B 1 285 ? -22.688 7.812 14.211 1 95.75 285 HIS B C 1
ATOM 5433 O O . HIS B 1 285 ? -23.031 6.629 14.289 1 95.75 285 HIS B O 1
ATOM 5439 N N . ALA B 1 286 ? -21.438 8.117 14.031 1 97.62 286 ALA B N 1
ATOM 5440 C CA . ALA B 1 286 ? -20.391 7.113 13.805 1 97.62 286 ALA B CA 1
ATOM 5441 C C . ALA B 1 286 ? -20.047 6.383 15.094 1 97.62 286 ALA B C 1
ATOM 5443 O O . ALA B 1 286 ? -20.109 6.965 16.172 1 97.62 286 ALA B O 1
ATOM 5444 N N . ARG B 1 287 ? -19.672 5.145 14.969 1 98.38 287 ARG B N 1
ATOM 5445 C CA . ARG B 1 287 ? -19.141 4.402 16.109 1 98.38 287 ARG B CA 1
ATOM 5446 C C . ARG B 1 287 ? -17.812 4.98 16.562 1 98.38 287 ARG B C 1
ATOM 5448 O O . ARG B 1 287 ? -17.531 5.02 17.766 1 98.38 287 ARG B O 1
ATOM 5455 N N . ALA B 1 288 ? -17.031 5.375 15.641 1 98.81 288 ALA B N 1
ATOM 5456 C CA . ALA B 1 288 ? -15.727 5.996 15.906 1 98.81 288 ALA B CA 1
ATOM 5457 C C . ALA B 1 288 ? -15.102 6.527 14.617 1 98.81 288 ALA B C 1
ATOM 5459 O O . ALA B 1 288 ? -15.43 6.062 13.523 1 98.81 288 ALA B O 1
ATOM 5460 N N . LEU B 1 289 ? -14.273 7.48 14.75 1 98.81 289 LEU B N 1
ATOM 5461 C CA . LEU B 1 289 ? -13.336 7.867 13.703 1 98.81 289 LEU B CA 1
ATOM 5462 C C . LEU B 1 289 ? -12.117 6.941 13.688 1 98.81 289 LEU B C 1
ATOM 5464 O O . LEU B 1 289 ? -11.539 6.66 14.742 1 98.81 289 LEU B O 1
ATOM 5468 N N . LEU B 1 290 ? -11.844 6.359 12.547 1 98.88 290 LEU B N 1
ATOM 5469 C CA . LEU B 1 290 ? -10.625 5.586 12.375 1 98.88 290 LEU B CA 1
ATOM 5470 C C . LEU B 1 290 ? -9.508 6.449 11.789 1 98.88 290 LEU B C 1
ATOM 5472 O O . LEU B 1 290 ? -9.688 7.07 10.734 1 98.88 290 LEU B O 1
ATOM 5476 N N . PHE B 1 291 ? -8.359 6.461 12.484 1 98.75 291 PHE B N 1
ATOM 5477 C CA . PHE B 1 291 ? -7.293 7.375 12.109 1 98.75 291 PHE B CA 1
ATOM 5478 C C . PHE B 1 291 ? -5.938 6.676 12.156 1 98.75 291 PHE B C 1
ATOM 5480 O O . PHE B 1 291 ? -5.047 7.09 12.898 1 98.75 291 PHE B O 1
ATOM 5487 N N . PRO B 1 292 ? -5.723 5.695 11.266 1 98.5 292 PRO B N 1
ATOM 5488 C CA . PRO B 1 292 ? -4.496 4.895 11.289 1 98.5 292 PRO B CA 1
ATOM 5489 C C . PRO B 1 292 ? -3.34 5.566 10.555 1 98.5 292 PRO B C 1
ATOM 5491 O O . PRO B 1 292 ? -2.574 4.895 9.859 1 98.5 292 PRO B O 1
ATOM 5494 N N . THR B 1 293 ? -3.168 6.859 10.656 1 98.25 293 THR B N 1
ATOM 5495 C CA . THR B 1 293 ? -2.209 7.648 9.891 1 98.25 293 THR B CA 1
ATOM 5496 C C . THR B 1 293 ? -0.785 7.379 10.375 1 98.25 293 THR B C 1
ATOM 5498 O O . THR B 1 293 ? -0.566 7.07 11.547 1 98.25 293 THR B O 1
ATOM 5501 N N . PHE B 1 294 ? 0.195 7.508 9.445 1 97.44 294 PHE B N 1
ATOM 5502 C CA . PHE B 1 294 ? 1.598 7.281 9.773 1 97.44 294 PHE B CA 1
ATOM 5503 C C . PHE B 1 294 ? 2.244 8.562 10.297 1 97.44 294 PHE B C 1
ATOM 5505 O O . PHE B 1 294 ? 3.24 8.508 11.023 1 97.44 294 PHE B O 1
ATOM 5512 N N . ALA B 1 295 ? 1.666 9.719 9.883 1 96.38 295 ALA B N 1
ATOM 5513 C CA . ALA B 1 295 ? 2.252 11.008 10.25 1 96.38 295 ALA B CA 1
ATOM 5514 C C . ALA B 1 295 ? 1.217 12.125 10.164 1 96.38 295 ALA B C 1
ATOM 5516 O O . ALA B 1 295 ? 0.393 12.141 9.242 1 96.38 295 ALA B O 1
ATOM 5517 N N . GLU B 1 296 ? 1.306 12.977 11.18 1 96.56 296 GLU B N 1
ATOM 5518 C CA . GLU B 1 296 ? 0.424 14.141 11.211 1 96.56 296 GLU B CA 1
ATOM 5519 C C . GLU B 1 296 ? 1.138 15.359 11.789 1 96.56 296 GLU B C 1
ATOM 5521 O O . GLU B 1 296 ? 2.045 15.219 12.617 1 96.56 296 GLU B O 1
ATOM 5526 N N . GLY B 1 297 ? 0.692 16.484 11.328 1 95.44 297 GLY B N 1
ATOM 5527 C CA . GLY B 1 297 ? 1.132 17.703 11.984 1 95.44 297 GLY B CA 1
ATOM 5528 C C . GLY B 1 297 ? 0.296 18.062 13.195 1 95.44 297 GLY B C 1
ATOM 5529 O O . GLY B 1 297 ? 0.817 18.594 14.18 1 95.44 297 GLY B O 1
ATOM 5530 N N . TYR B 1 298 ? -0.888 17.875 13.172 1 94.56 298 TYR B N 1
ATOM 5531 C CA . TYR B 1 298 ? -1.835 18.188 14.234 1 94.56 298 TYR B CA 1
ATOM 5532 C C . TYR B 1 298 ? -2.912 17.109 14.328 1 94.56 298 TYR B C 1
ATOM 5534 O O . TYR B 1 298 ? -2.955 16.344 15.289 1 94.56 298 TYR B O 1
ATOM 5542 N N . GLY B 1 299 ? -3.656 16.812 13.203 1 94 299 GLY B N 1
ATOM 5543 C CA . GLY B 1 299 ? -4.75 15.859 13.219 1 94 299 GLY B CA 1
ATOM 5544 C C . GLY B 1 299 ? -6.102 16.5 13.461 1 94 299 GLY B C 1
ATOM 5545 O O . GLY B 1 299 ? -6.816 16.125 14.398 1 94 299 GLY B O 1
ATOM 5546 N N . LEU B 1 300 ? -6.469 17.312 12.648 1 94.5 300 LEU B N 1
ATOM 5547 C CA . LEU B 1 300 ? -7.715 18.078 12.75 1 94.5 300 LEU B CA 1
ATOM 5548 C C . LEU B 1 300 ? -8.914 17.141 12.875 1 94.5 300 LEU B C 1
ATOM 5550 O O . LEU B 1 300 ? -9.844 17.406 13.633 1 94.5 300 LEU B O 1
ATOM 5554 N N . PRO B 1 301 ? -8.891 16 12.188 1 95.31 301 PRO B N 1
ATOM 5555 C CA . PRO B 1 301 ? -10.039 15.094 12.305 1 95.31 301 PRO B CA 1
ATOM 5556 C C . PRO B 1 301 ? -10.242 14.578 13.727 1 95.31 301 PRO B C 1
ATOM 5558 O O . PRO B 1 301 ? -11.375 14.344 14.141 1 95.31 301 PRO B O 1
ATOM 5561 N N . LEU B 1 302 ? -9.164 14.398 14.406 1 97 302 LEU B N 1
ATOM 5562 C CA . LEU B 1 302 ? -9.242 13.938 15.789 1 97 302 LEU B CA 1
ATOM 5563 C C . LEU B 1 302 ? -9.984 14.945 16.656 1 97 302 LEU B C 1
ATOM 5565 O O . LEU B 1 302 ? -10.922 14.586 17.375 1 97 302 LEU B O 1
ATOM 5569 N N . VAL B 1 303 ? -9.625 16.219 16.547 1 95.81 303 VAL B N 1
ATOM 5570 C CA . VAL B 1 303 ? -10.234 17.281 17.344 1 95.81 303 VAL B CA 1
ATOM 5571 C C . VAL B 1 303 ? -11.688 17.469 16.906 1 95.81 303 VAL B C 1
ATOM 5573 O O . VAL B 1 303 ? -12.555 17.734 17.75 1 95.81 303 VAL B O 1
ATOM 5576 N N . GLU B 1 304 ? -11.891 17.344 15.625 1 94.5 304 GLU B N 1
ATOM 5577 C CA . GLU B 1 304 ? -13.25 17.469 15.109 1 94.5 304 GLU B CA 1
ATOM 5578 C C . GLU B 1 304 ? -14.148 16.359 15.656 1 94.5 304 GLU B C 1
ATOM 5580 O O . GLU B 1 304 ? -15.258 16.625 16.125 1 94.5 304 GLU B O 1
ATOM 5585 N N . ALA B 1 305 ? -13.727 15.172 15.633 1 96.44 305 ALA B N 1
ATOM 5586 C CA . ALA B 1 305 ? -14.508 14.055 16.156 1 96.44 305 ALA B CA 1
ATOM 5587 C C . ALA B 1 305 ? -14.812 14.258 17.641 1 96.44 305 ALA B C 1
ATOM 5589 O O . ALA B 1 305 ? -15.961 14.102 18.078 1 96.44 305 ALA B O 1
ATOM 5590 N N . PHE B 1 306 ? -13.805 14.633 18.391 1 96.44 306 PHE B N 1
ATOM 5591 C CA . PHE B 1 306 ? -13.969 14.82 19.828 1 96.44 306 PHE B CA 1
ATOM 5592 C C . PHE B 1 306 ? -14.938 15.961 20.125 1 96.44 306 PHE B C 1
ATOM 5594 O O . PHE B 1 306 ? -15.688 15.914 21.109 1 96.44 306 PHE B O 1
ATOM 5601 N N . SER B 1 307 ? -14.898 17 19.281 1 93.81 307 SER B N 1
ATOM 5602 C CA . SER B 1 307 ? -15.82 18.125 19.469 1 93.81 307 SER B CA 1
ATOM 5603 C C . SER B 1 307 ? -17.266 17.688 19.328 1 93.81 307 SER B C 1
ATOM 5605 O O . SER B 1 307 ? -18.172 18.328 19.859 1 93.81 307 SER B O 1
ATOM 5607 N N . PHE B 1 308 ? -17.516 16.562 18.641 1 93.25 308 PHE B N 1
ATOM 5608 C CA . PHE B 1 308 ? -18.859 16.031 18.453 1 93.25 308 PHE B CA 1
ATOM 5609 C C . PHE B 1 308 ? -19.109 14.883 19.438 1 93.25 308 PHE B C 1
ATOM 5611 O O . PHE B 1 308 ? -20.156 14.219 19.359 1 93.25 308 PHE B O 1
ATOM 5618 N N . GLY B 1 309 ? -18.109 14.609 20.266 1 94.56 309 GLY B N 1
ATOM 5619 C CA . GLY B 1 309 ? -18.266 13.531 21.234 1 94.56 309 GLY B CA 1
ATOM 5620 C C . GLY B 1 309 ? -18.125 12.156 20.609 1 94.56 309 GLY B C 1
ATOM 5621 O O . GLY B 1 309 ? -18.672 11.18 21.125 1 94.56 309 GLY B O 1
ATOM 5622 N N . VAL B 1 310 ? -17.453 12.039 19.562 1 96.75 310 VAL B N 1
ATOM 5623 C CA . VAL B 1 310 ? -17.281 10.781 18.844 1 96.75 310 VAL B CA 1
ATOM 5624 C C . VAL B 1 310 ? -15.938 10.156 19.188 1 96.75 310 VAL B C 1
ATOM 5626 O O . VAL B 1 310 ? -14.906 10.82 19.109 1 96.75 310 VAL B O 1
ATOM 5629 N N . PRO B 1 311 ? -15.914 8.867 19.609 1 98.56 311 PRO B N 1
ATOM 5630 C CA . PRO B 1 311 ? -14.648 8.195 19.891 1 98.56 311 PRO B CA 1
ATOM 5631 C C . PRO B 1 311 ? -13.727 8.125 18.672 1 98.56 311 PRO B C 1
ATOM 5633 O O . PRO B 1 311 ? -14.203 8.203 17.531 1 98.56 311 PRO B O 1
ATOM 5636 N N . VAL B 1 312 ? -12.438 8.008 18.984 1 98.81 312 VAL B N 1
ATOM 5637 C CA . VAL B 1 312 ? -11.438 7.918 17.922 1 98.81 312 VAL B CA 1
ATOM 5638 C C . VAL B 1 312 ? -10.492 6.75 18.203 1 98.81 312 VAL B C 1
ATOM 5640 O O . VAL B 1 312 ? -9.977 6.609 19.312 1 98.81 312 VAL B O 1
ATOM 5643 N N . ILE B 1 313 ? -10.359 5.855 17.281 1 98.88 313 ILE B N 1
ATOM 5644 C CA . ILE B 1 313 ? -9.25 4.902 17.25 1 98.88 313 ILE B CA 1
ATOM 5645 C C . ILE B 1 313 ? -8.133 5.438 16.359 1 98.88 313 ILE B C 1
ATOM 5647 O O . ILE B 1 313 ? -8.32 5.629 15.164 1 98.88 313 ILE B O 1
ATOM 5651 N N . ALA B 1 314 ? -6.996 5.711 16.969 1 98.81 314 ALA B N 1
ATOM 5652 C CA . ALA B 1 314 ? -5.969 6.461 16.25 1 98.81 314 ALA B CA 1
ATOM 5653 C C . ALA B 1 314 ? -4.605 5.789 16.391 1 98.81 314 ALA B C 1
ATOM 5655 O O . ALA B 1 314 ? -4.379 5.008 17.312 1 98.81 314 ALA B O 1
ATOM 5656 N N . SER B 1 315 ? -3.756 6.059 15.406 1 98.56 315 SER B N 1
ATOM 5657 C CA . SER B 1 315 ? -2.348 5.707 15.555 1 98.56 315 SER B CA 1
ATOM 5658 C C . SER B 1 315 ? -1.74 6.371 16.781 1 98.56 315 SER B C 1
ATOM 5660 O O . SER B 1 315 ? -2.156 7.465 17.188 1 98.56 315 SER B O 1
ATOM 5662 N N . ASP B 1 316 ? -0.793 5.73 17.344 1 97.62 316 ASP B N 1
ATOM 5663 C CA . ASP B 1 316 ? -0.11 6.266 18.531 1 97.62 316 ASP B CA 1
ATOM 5664 C C . ASP B 1 316 ? 1.001 7.234 18.125 1 97.62 316 ASP B C 1
ATOM 5666 O O . ASP B 1 316 ? 2.178 6.871 18.125 1 97.62 316 ASP B O 1
ATOM 5670 N N . LEU B 1 317 ? 0.629 8.469 17.844 1 96.88 317 LEU B N 1
ATOM 5671 C CA . LEU B 1 317 ? 1.564 9.508 17.438 1 96.88 317 LEU B CA 1
ATOM 5672 C C . LEU B 1 317 ? 1.771 10.523 18.562 1 96.88 317 LEU B C 1
ATOM 5674 O O . LEU B 1 317 ? 0.833 10.836 19.297 1 96.88 317 LEU B O 1
ATOM 5678 N N . PRO B 1 318 ? 2.941 11.062 18.625 1 95.25 318 PRO B N 1
ATOM 5679 C CA . PRO B 1 318 ? 3.199 12.07 19.656 1 95.25 318 PRO B CA 1
ATOM 5680 C C . PRO B 1 318 ? 2.223 13.242 19.594 1 95.25 318 PRO B C 1
ATOM 5682 O O . PRO B 1 318 ? 1.745 13.703 20.641 1 95.25 318 PRO B O 1
ATOM 5685 N N . VAL B 1 319 ? 1.869 13.695 18.453 1 97.19 319 VAL B N 1
ATOM 5686 C CA . VAL B 1 319 ? 0.99 14.844 18.312 1 97.19 319 VAL B CA 1
ATOM 5687 C C . VAL B 1 319 ? -0.407 14.5 18.828 1 97.19 319 VAL B C 1
ATOM 5689 O O . VAL B 1 319 ? -1.089 15.352 19.406 1 97.19 319 VAL B O 1
ATOM 5692 N N . PHE B 1 320 ? -0.838 13.242 18.625 1 98 320 PHE B N 1
ATOM 5693 C CA . PHE B 1 320 ? -2.146 12.844 19.125 1 98 320 PHE B CA 1
ATOM 5694 C C . PHE B 1 320 ? -2.148 12.789 20.656 1 98 320 PHE B C 1
ATOM 5696 O O . PHE B 1 320 ? -3.125 13.18 21.297 1 98 320 PHE B O 1
ATOM 5703 N N . ARG B 1 321 ? -1.062 12.328 21.234 1 97.06 321 ARG B N 1
ATOM 5704 C CA . ARG B 1 321 ? -0.935 12.312 22.688 1 97.06 321 ARG B CA 1
ATOM 5705 C C . ARG B 1 321 ? -0.907 13.734 23.25 1 97.06 321 ARG B C 1
ATOM 5707 O O . ARG B 1 321 ? -1.439 13.984 24.328 1 97.06 321 ARG B O 1
ATOM 5714 N N . GLU B 1 322 ? -0.262 14.609 22.5 1 96.62 322 GLU B N 1
ATOM 5715 C CA . GLU B 1 322 ? -0.213 16.016 22.891 1 96.62 322 GLU B CA 1
ATOM 5716 C C . GLU B 1 322 ? -1.612 16.625 22.938 1 96.62 322 GLU B C 1
ATOM 5718 O O . GLU B 1 322 ? -1.958 17.328 23.891 1 96.62 322 GLU B O 1
ATOM 5723 N N . ILE B 1 323 ? -2.393 16.266 21.969 1 95.62 323 ILE B N 1
ATOM 5724 C CA . ILE B 1 323 ? -3.688 16.922 21.797 1 95.62 323 ILE B CA 1
ATOM 5725 C C . ILE B 1 323 ? -4.73 16.25 22.688 1 95.62 323 ILE B C 1
ATOM 5727 O O . ILE B 1 323 ? -5.562 16.922 23.297 1 95.62 323 ILE B O 1
ATOM 5731 N N . ALA B 1 324 ? -4.633 14.906 22.797 1 97.44 324 ALA B N 1
ATOM 5732 C CA . ALA B 1 324 ? -5.793 14.188 23.328 1 97.44 324 ALA B CA 1
ATOM 5733 C C . ALA B 1 324 ? -5.398 13.305 24.516 1 97.44 324 ALA B C 1
ATOM 5735 O O . ALA B 1 324 ? -6.242 12.602 25.078 1 97.44 324 ALA B O 1
ATOM 5736 N N . GLY B 1 325 ? -4.109 13.328 24.906 1 97.19 325 GLY B N 1
ATOM 5737 C CA . GLY B 1 325 ? -3.662 12.492 26.016 1 97.19 325 GLY B CA 1
ATOM 5738 C C . GLY B 1 325 ? -3.951 11.023 25.797 1 97.19 325 GLY B C 1
ATOM 5739 O O . GLY B 1 325 ? -3.631 10.461 24.75 1 97.19 325 GLY B O 1
ATOM 5740 N N . ASN B 1 326 ? -4.621 10.43 26.75 1 97.62 326 ASN B N 1
ATOM 5741 C CA . ASN B 1 326 ? -4.871 8.992 26.703 1 97.62 326 ASN B CA 1
ATOM 5742 C C . ASN B 1 326 ? -6.316 8.688 26.312 1 97.62 326 ASN B C 1
ATOM 5744 O O . ASN B 1 326 ? -6.797 7.57 26.5 1 97.62 326 ASN B O 1
ATOM 5748 N N . ILE B 1 327 ? -6.984 9.586 25.734 1 98.5 327 ILE B N 1
ATOM 5749 C CA . ILE B 1 327 ? -8.406 9.43 25.484 1 98.5 327 ILE B CA 1
ATOM 5750 C C . ILE B 1 327 ? -8.617 8.445 24.328 1 98.5 327 ILE B C 1
ATOM 5752 O O . ILE B 1 327 ? -9.359 7.465 24.469 1 98.5 327 ILE B O 1
ATOM 5756 N N . PRO B 1 328 ? -7.969 8.656 23.156 1 98.62 328 PRO B N 1
ATOM 5757 C CA . PRO B 1 328 ? -8.195 7.699 22.078 1 98.62 328 PRO B CA 1
ATOM 5758 C C . PRO B 1 328 ? -7.699 6.297 22.406 1 98.62 328 PRO B C 1
ATOM 5760 O O . PRO B 1 328 ? -6.828 6.133 23.266 1 98.62 328 PRO B O 1
ATOM 5763 N N . ASP B 1 329 ? -8.312 5.324 21.891 1 98.69 329 ASP B N 1
ATOM 5764 C CA . ASP B 1 329 ? -7.621 4.039 21.812 1 98.69 329 ASP B CA 1
ATOM 5765 C C . ASP B 1 329 ? -6.516 4.074 20.766 1 98.69 329 ASP B C 1
ATOM 5767 O O . ASP B 1 329 ? -6.797 4.129 19.562 1 98.69 329 ASP B O 1
ATOM 5771 N N . TYR B 1 330 ? -5.316 4.059 21.297 1 98.75 330 TYR B N 1
ATOM 5772 C CA . TYR B 1 330 ? -4.16 4.164 20.422 1 98.75 330 TYR B CA 1
ATOM 5773 C C . TYR B 1 330 ? -3.703 2.789 19.953 1 98.75 330 TYR B C 1
ATOM 5775 O O . TYR B 1 330 ? -3.645 1.844 20.75 1 98.75 330 TYR B O 1
ATOM 5783 N N . LEU B 1 331 ? -3.43 2.656 18.688 1 98.69 331 LEU B N 1
ATOM 5784 C CA . LEU B 1 331 ? -2.893 1.447 18.078 1 98.69 331 LEU B CA 1
ATOM 5785 C C . LEU B 1 331 ? -1.751 1.781 17.125 1 98.69 331 LEU B C 1
ATOM 5787 O O . LEU B 1 331 ? -1.714 2.873 16.547 1 98.69 331 LEU B O 1
ATOM 5791 N N . ASP B 1 332 ? -0.837 0.857 17 1 98.44 332 ASP B N 1
ATOM 5792 C CA . ASP B 1 332 ? 0.22 0.998 16 1 98.44 332 ASP B CA 1
ATOM 5793 C C . ASP B 1 332 ? -0.339 0.871 14.594 1 98.44 332 ASP B C 1
ATOM 5795 O O . ASP B 1 332 ? -1.161 -0.006 14.32 1 98.44 332 ASP B O 1
ATOM 5799 N N . PRO B 1 333 ? 0.052 1.756 13.734 1 98.12 333 PRO B N 1
ATOM 5800 C CA . PRO B 1 333 ? -0.486 1.698 12.367 1 98.12 333 PRO B CA 1
ATOM 5801 C C . PRO B 1 333 ? -0.083 0.425 11.633 1 98.12 333 PRO B C 1
ATOM 5803 O O . PRO B 1 333 ? -0.616 0.137 10.555 1 98.12 333 PRO B O 1
ATOM 5806 N N . LEU B 1 334 ? 0.806 -0.383 12.141 1 97.94 334 LEU B N 1
ATOM 5807 C CA . LEU B 1 334 ? 1.198 -1.651 11.531 1 97.94 334 LEU B CA 1
ATOM 5808 C C . LEU B 1 334 ? 0.435 -2.812 12.164 1 97.94 334 LEU B C 1
ATOM 5810 O O . LEU B 1 334 ? 0.544 -3.953 11.703 1 97.94 334 LEU B O 1
ATOM 5814 N N . ASP B 1 335 ? -0.317 -2.5 13.195 1 98.44 335 ASP B N 1
ATOM 5815 C CA . ASP B 1 335 ? -1.007 -3.551 13.938 1 98.44 335 ASP B CA 1
ATOM 5816 C C . ASP B 1 335 ? -2.367 -3.857 13.312 1 98.44 335 ASP B C 1
ATOM 5818 O O . ASP B 1 335 ? -3.404 -3.67 13.953 1 98.44 335 ASP B O 1
ATOM 5822 N N . GLY B 1 336 ? -2.363 -4.445 12.125 1 98.44 336 GLY B N 1
ATOM 5823 C CA . GLY B 1 336 ? -3.607 -4.719 11.422 1 98.44 336 GLY B CA 1
ATOM 5824 C C . GLY B 1 336 ? -4.598 -5.512 12.25 1 98.44 336 GLY B C 1
ATOM 5825 O O . GLY B 1 336 ? -5.785 -5.188 12.281 1 98.44 336 GLY B O 1
ATOM 5826 N N . LEU B 1 337 ? -4.145 -6.508 12.945 1 98.56 337 LEU B N 1
ATOM 5827 C CA . LEU B 1 337 ? -5.039 -7.344 13.742 1 98.56 337 LEU B CA 1
ATOM 5828 C C . LEU B 1 337 ? -5.59 -6.57 14.938 1 98.56 337 LEU B C 1
ATOM 5830 O O . LEU B 1 337 ? -6.746 -6.758 15.328 1 98.56 337 LEU B O 1
ATOM 5834 N N . GLY B 1 338 ? -4.727 -5.707 15.531 1 98.69 338 GLY B N 1
ATOM 5835 C CA . GLY B 1 338 ? -5.203 -4.852 16.609 1 98.69 338 GLY B CA 1
ATOM 5836 C C . GLY B 1 338 ? -6.297 -3.896 16.172 1 98.69 338 GLY B C 1
ATOM 5837 O O . GLY B 1 338 ? -7.297 -3.729 16.875 1 98.69 338 GLY B O 1
ATOM 5838 N N . TRP B 1 339 ? -6.105 -3.289 15.039 1 98.81 339 TRP B N 1
ATOM 5839 C CA . TRP B 1 339 ? -7.125 -2.402 14.484 1 98.81 339 TRP B CA 1
ATOM 5840 C C . TRP B 1 339 ? -8.422 -3.16 14.211 1 98.81 339 TRP B C 1
ATOM 5842 O O . TRP B 1 339 ? -9.508 -2.672 14.523 1 98.81 339 TRP B O 1
ATOM 5852 N N . MET B 1 340 ? -8.281 -4.359 13.594 1 98.69 340 MET B N 1
ATOM 5853 C CA . MET B 1 340 ? -9.453 -5.176 13.297 1 98.69 340 MET B CA 1
ATOM 5854 C C . MET B 1 340 ? -10.219 -5.508 14.578 1 98.69 340 MET B C 1
ATOM 5856 O O . MET B 1 340 ? -11.445 -5.398 14.617 1 98.69 340 MET B O 1
ATOM 5860 N N . GLN B 1 341 ? -9.508 -5.875 15.609 1 98.62 341 GLN B N 1
ATOM 5861 C CA . GLN B 1 341 ? -10.125 -6.211 16.891 1 98.62 341 GLN B CA 1
ATOM 5862 C C . GLN B 1 341 ? -10.836 -5.004 17.484 1 98.62 341 GLN B C 1
ATOM 5864 O O . GLN B 1 341 ? -11.93 -5.137 18.031 1 98.62 341 GLN B O 1
ATOM 5869 N N . ALA B 1 342 ? -10.227 -3.848 17.438 1 98.75 342 ALA B N 1
ATOM 5870 C CA . ALA B 1 342 ? -10.836 -2.627 17.969 1 98.75 342 ALA B CA 1
ATOM 5871 C C . ALA B 1 342 ? -12.133 -2.303 17.219 1 98.75 342 ALA B C 1
ATOM 5873 O O . ALA B 1 342 ? -13.133 -1.938 17.844 1 98.75 342 ALA B O 1
ATOM 5874 N N . ILE B 1 343 ? -12.109 -2.439 15.914 1 98.75 343 ILE B N 1
ATOM 5875 C CA . ILE B 1 343 ? -13.281 -2.162 15.094 1 98.75 343 ILE B CA 1
ATOM 5876 C C . ILE B 1 343 ? -14.398 -3.148 15.445 1 98.75 343 ILE B C 1
ATOM 5878 O O . ILE B 1 343 ? -15.555 -2.754 15.609 1 98.75 343 ILE B O 1
ATOM 5882 N N . GLU B 1 344 ? -14.023 -4.434 15.594 1 98.5 344 GLU B N 1
ATOM 5883 C CA . GLU B 1 344 ? -15 -5.453 15.984 1 98.5 344 GLU B CA 1
ATOM 5884 C C . GLU B 1 344 ? -15.641 -5.125 17.328 1 98.5 344 GLU B C 1
ATOM 5886 O O . GLU B 1 344 ? -16.859 -5.215 17.484 1 98.5 344 GLU B O 1
ATOM 5891 N N . ASP B 1 345 ? -14.789 -4.727 18.219 1 98.44 345 ASP B N 1
ATOM 5892 C CA . ASP B 1 345 ? -15.289 -4.398 19.562 1 98.44 345 ASP B CA 1
ATOM 5893 C C . ASP B 1 345 ? -16.234 -3.203 19.516 1 98.44 345 ASP B C 1
ATOM 5895 O O . ASP B 1 345 ? -17.344 -3.26 20.062 1 98.44 345 ASP B O 1
ATOM 5899 N N . TYR B 1 346 ? -15.844 -2.148 18.844 1 98.62 346 TYR B N 1
ATOM 5900 C CA . TYR B 1 346 ? -16.609 -0.907 18.812 1 98.62 346 TYR B CA 1
ATOM 5901 C C . TYR B 1 346 ? -17.922 -1.097 18.047 1 98.62 346 TYR B C 1
ATOM 5903 O O . TYR B 1 346 ? -18.828 -0.283 18.156 1 98.62 346 TYR B O 1
ATOM 5911 N N . THR B 1 347 ? -17.984 -2.105 17.188 1 97.94 347 THR B N 1
ATOM 5912 C CA . THR B 1 347 ? -19.188 -2.375 16.406 1 97.94 347 THR B CA 1
ATOM 5913 C C . THR B 1 347 ? -20.328 -2.805 17.312 1 97.94 347 THR B C 1
ATOM 5915 O O . THR B 1 347 ? -21.5 -2.555 17.016 1 97.94 347 THR B O 1
ATOM 5918 N N . GLN B 1 348 ? -19.984 -3.365 18.438 1 96.38 348 GLN B N 1
ATOM 5919 C CA . GLN B 1 348 ? -21.016 -3.877 19.344 1 96.38 348 GLN B CA 1
ATOM 5920 C C . GLN B 1 348 ? -21.75 -2.738 20.031 1 96.38 348 GLN B C 1
ATOM 5922 O O . GLN B 1 348 ? -21.141 -1.741 20.422 1 96.38 348 GLN B O 1
ATOM 5927 N N . LYS B 1 349 ? -23.047 -2.842 20.203 1 92.75 349 LYS B N 1
ATOM 5928 C CA . LYS B 1 349 ? -23.875 -1.823 20.828 1 92.75 349 LYS B CA 1
ATOM 5929 C C . LYS B 1 349 ? -23.438 -1.576 22.281 1 92.75 349 LYS B C 1
ATOM 5931 O O . LYS B 1 349 ? -23.422 -0.435 22.734 1 92.75 349 LYS B O 1
ATOM 5936 N N . ASN B 1 350 ? -23.016 -2.645 22.938 1 94.12 350 ASN B N 1
ATOM 5937 C CA . ASN B 1 350 ? -22.625 -2.527 24.328 1 94.12 350 ASN B CA 1
ATOM 5938 C C . ASN B 1 350 ? -21.109 -2.688 24.5 1 94.12 350 ASN B C 1
ATOM 5940 O O . ASN B 1 350 ? -20.656 -3.311 25.469 1 94.12 350 ASN B O 1
ATOM 5944 N N . SER B 1 351 ? -20.406 -2.125 23.562 1 97.25 351 SER B N 1
ATOM 5945 C CA . SER B 1 351 ? -18.953 -2.236 23.625 1 97.25 351 SER B CA 1
ATOM 5946 C C . SER B 1 351 ? -18.406 -1.565 24.875 1 97.25 351 SER B C 1
ATOM 5948 O O . SER B 1 351 ? -18.531 -0.349 25.047 1 97.25 351 SER B O 1
ATOM 5950 N N . THR B 1 352 ? -17.766 -2.379 25.75 1 97.75 352 THR B N 1
ATOM 5951 C CA . THR B 1 352 ? -17.141 -1.848 26.953 1 97.75 352 THR B CA 1
ATOM 5952 C C . THR B 1 352 ? -15.977 -0.933 26.594 1 97.75 352 THR B C 1
ATOM 5954 O O . THR B 1 352 ? -15.758 0.085 27.266 1 97.75 352 THR B O 1
ATOM 5957 N N . ARG B 1 353 ? -15.336 -1.318 25.578 1 97.94 353 ARG B N 1
ATOM 5958 C CA . ARG B 1 353 ? -14.188 -0.536 25.125 1 97.94 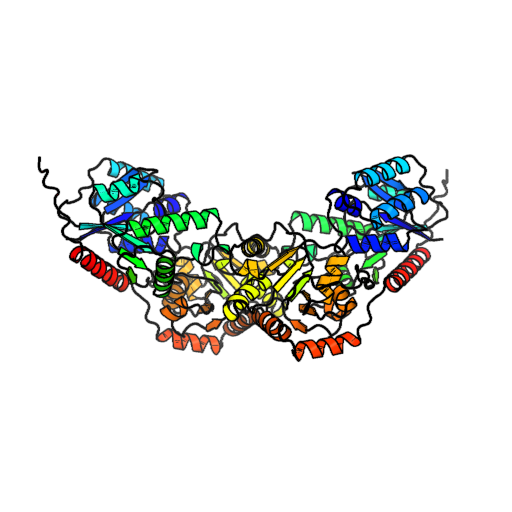353 ARG B CA 1
ATOM 5959 C C . ARG B 1 353 ? -14.633 0.841 24.625 1 97.94 353 ARG B C 1
ATOM 5961 O O . ARG B 1 353 ? -14 1.851 24.953 1 97.94 353 ARG B O 1
ATOM 5968 N N . ARG B 1 354 ? -15.68 0.935 23.922 1 98.19 354 ARG B N 1
ATOM 5969 C CA . ARG B 1 354 ? -16.203 2.197 23.422 1 98.19 354 ARG B CA 1
ATOM 5970 C C . ARG B 1 354 ? -16.734 3.062 24.562 1 98.19 354 ARG B C 1
ATOM 5972 O O . ARG B 1 354 ? -16.516 4.273 24.578 1 98.19 354 ARG B O 1
ATOM 5979 N N . GLN B 1 355 ? -17.438 2.41 25.5 1 97.94 355 GLN B N 1
ATOM 5980 C CA . GLN B 1 355 ? -17.969 3.139 26.641 1 97.94 355 GLN B CA 1
ATOM 5981 C C . GLN B 1 355 ? -16.859 3.736 27.5 1 97.94 355 GLN B C 1
ATOM 5983 O O . GLN B 1 355 ? -17 4.844 28.031 1 97.94 355 GLN B O 1
ATOM 5988 N N . ALA B 1 356 ? -15.812 2.99 27.594 1 98.38 356 ALA B N 1
ATOM 5989 C CA . ALA B 1 356 ? -14.672 3.49 28.359 1 98.38 356 ALA B CA 1
ATOM 5990 C C . ALA B 1 356 ? -14.094 4.746 27.703 1 98.38 356 ALA B C 1
ATOM 5992 O O . ALA B 1 356 ? -13.719 5.691 28.406 1 98.38 356 ALA B O 1
ATOM 5993 N N . GLN B 1 357 ? -14 4.777 26.422 1 98.5 357 GLN B N 1
ATOM 5994 C CA . GLN B 1 357 ? -13.477 5.969 25.766 1 98.5 357 GLN B CA 1
ATOM 5995 C C . GLN B 1 357 ? -14.445 7.137 25.891 1 98.5 357 GLN B C 1
ATOM 5997 O O . GLN B 1 357 ? -14.031 8.289 26.062 1 98.5 357 GLN B O 1
ATOM 6002 N N . LEU B 1 358 ? -15.727 6.844 25.766 1 97.88 358 LEU B N 1
ATOM 6003 C CA . LEU B 1 358 ? -16.719 7.895 25.922 1 97.88 358 LEU B CA 1
ATOM 6004 C C . LEU B 1 358 ? -16.609 8.555 27.297 1 97.88 358 LEU B C 1
ATOM 6006 O O . LEU B 1 358 ? -16.766 9.766 27.422 1 97.88 358 LEU B O 1
ATOM 6010 N N . ALA B 1 359 ? -16.266 7.75 28.234 1 98 359 ALA B N 1
ATOM 6011 C CA . ALA B 1 359 ? -16.078 8.281 29.594 1 98 359 ALA B CA 1
ATOM 6012 C C . ALA B 1 359 ? -14.844 9.18 29.656 1 98 359 ALA B C 1
ATOM 6014 O O . ALA B 1 359 ? -14.875 10.242 30.266 1 98 359 ALA B O 1
ATOM 6015 N N . ARG B 1 360 ? -13.727 8.75 29.031 1 98.19 360 ARG B N 1
ATOM 6016 C CA . ARG B 1 360 ? -12.523 9.57 28.969 1 98.19 360 ARG B CA 1
ATOM 6017 C C . ARG B 1 360 ? -12.773 10.852 28.188 1 98.19 360 ARG B C 1
ATOM 6019 O O . ARG B 1 360 ? -12.258 11.914 28.531 1 98.19 360 ARG B O 1
ATOM 6026 N N . LEU B 1 361 ? -13.57 10.75 27.188 1 97.5 361 LEU B N 1
ATOM 6027 C CA . LEU B 1 361 ? -13.844 11.844 26.266 1 97.5 361 LEU B CA 1
ATOM 6028 C C . LEU B 1 361 ? -14.609 12.969 26.969 1 97.5 361 LEU B C 1
ATOM 6030 O O . LEU B 1 361 ? -14.508 14.133 26.562 1 97.5 361 LEU B O 1
ATOM 6034 N N . ALA B 1 362 ? -15.32 12.625 27.969 1 95.5 362 ALA B N 1
ATOM 6035 C CA . ALA B 1 362 ? -16.141 13.602 28.703 1 95.5 362 ALA B CA 1
ATOM 6036 C C . ALA B 1 362 ? -15.266 14.688 29.328 1 95.5 362 ALA B C 1
ATOM 6038 O O . ALA B 1 362 ? -15.734 15.812 29.547 1 95.5 362 ALA B O 1
ATOM 6039 N N . SER B 1 363 ? -14.047 14.414 29.5 1 93 363 SER B N 1
ATOM 6040 C CA . SER B 1 363 ? -13.141 15.367 30.141 1 93 363 SER B CA 1
ATOM 6041 C C . SER B 1 363 ? -12.359 16.172 29.109 1 93 363 SER B C 1
ATOM 6043 O O . SER B 1 363 ? -11.555 17.031 29.469 1 93 363 SER B O 1
ATOM 6045 N N . PHE B 1 364 ? -12.633 15.898 27.938 1 96 364 PHE B N 1
ATOM 6046 C CA . PHE B 1 364 ? -11.867 16.562 26.906 1 96 364 PHE B CA 1
ATOM 6047 C C . PHE B 1 364 ? -12.289 18.016 26.766 1 96 364 PHE B C 1
ATOM 6049 O O . PHE B 1 364 ? -13.477 18.312 26.609 1 96 364 PHE B O 1
ATOM 6056 N N . ARG B 1 365 ? -11.336 18.859 26.797 1 94.38 365 ARG B N 1
ATOM 6057 C CA . ARG B 1 365 ? -11.578 20.281 26.547 1 94.38 365 ARG B CA 1
ATOM 6058 C C . ARG B 1 365 ? -11.25 20.625 25.094 1 94.38 365 ARG B C 1
ATOM 6060 O O . ARG B 1 365 ? -10.078 20.688 24.719 1 94.38 365 ARG B O 1
ATOM 6067 N N . VAL B 1 366 ? -12.172 20.953 24.359 1 94 366 VAL B N 1
ATOM 6068 C CA . VAL B 1 366 ? -12 21.266 22.953 1 94 366 VAL B CA 1
ATOM 6069 C C . VAL B 1 366 ? -11.25 22.594 22.812 1 94 366 VAL B C 1
ATOM 6071 O O . VAL B 1 366 ? -11.664 23.609 23.375 1 94 366 VAL B O 1
ATOM 6074 N N . PRO B 1 367 ? -10.141 22.547 22.125 1 95.12 367 PRO B N 1
ATOM 6075 C CA . PRO B 1 367 ? -9.492 23.828 21.828 1 95.12 367 PRO B CA 1
ATOM 6076 C C . PRO B 1 367 ? -10.398 24.781 21.062 1 95.12 367 PRO B C 1
ATOM 6078 O O . PRO B 1 367 ? -11.203 24.344 20.234 1 95.12 367 PRO B O 1
ATOM 6081 N N . THR B 1 368 ? -10.195 26.078 21.328 1 95.12 368 THR B N 1
ATOM 6082 C CA . THR B 1 368 ? -11.062 27.062 20.672 1 95.12 368 THR B CA 1
ATOM 6083 C C . THR B 1 368 ? -10.234 28.031 19.828 1 95.12 368 THR B C 1
ATOM 6085 O O . THR B 1 368 ? -9.062 28.281 20.125 1 95.12 368 THR B O 1
ATOM 6088 N N . TRP B 1 369 ? -10.883 28.562 18.859 1 95.81 369 TRP B N 1
ATOM 6089 C CA . TRP B 1 369 ? -10.211 29.516 17.984 1 95.81 369 TRP B CA 1
ATOM 6090 C C . TRP B 1 369 ? -9.828 30.781 18.75 1 95.81 369 TRP B C 1
ATOM 6092 O O . TRP B 1 369 ? -8.742 31.328 18.562 1 95.81 369 TRP B O 1
ATOM 6102 N N . PRO B 1 370 ? -10.695 31.234 19.641 1 95.94 370 PRO B N 1
ATOM 6103 C CA . PRO B 1 370 ? -10.289 32.375 20.438 1 95.94 370 PRO B CA 1
ATOM 6104 C C . PRO B 1 370 ? -9 32.156 21.219 1 95.94 370 PRO B C 1
ATOM 6106 O O . PRO B 1 370 ? -8.148 33.031 21.297 1 95.94 370 PRO B O 1
ATOM 6109 N N . ASP B 1 371 ? -8.852 30.969 21.734 1 96.44 371 ASP B N 1
ATOM 6110 C CA . ASP B 1 371 ? -7.621 30.641 22.438 1 96.44 371 ASP B CA 1
ATOM 6111 C C . ASP B 1 371 ? -6.422 30.688 21.484 1 96.44 371 ASP B C 1
ATOM 6113 O O . ASP B 1 371 ? -5.363 31.203 21.844 1 96.44 371 ASP B O 1
ATOM 6117 N N . HIS B 1 372 ? -6.543 30.094 20.375 1 97.19 372 HIS B N 1
ATOM 6118 C CA . HIS B 1 372 ? -5.492 30.094 19.359 1 97.19 372 HIS B CA 1
ATOM 6119 C C . HIS B 1 372 ? -5.09 31.516 18.984 1 97.19 372 HIS B C 1
ATOM 6121 O O . HIS B 1 372 ? -3.904 31.859 19 1 97.19 372 HIS B O 1
ATOM 6127 N N . PHE B 1 373 ? -6.051 32.375 18.734 1 97.44 373 PHE B N 1
ATOM 6128 C CA . PHE B 1 373 ? -5.77 33.719 18.234 1 97.44 373 PHE B CA 1
ATOM 6129 C C . PHE B 1 373 ? -5.23 34.625 19.344 1 97.44 373 PHE B C 1
ATOM 6131 O O . PHE B 1 373 ? -4.418 35.5 19.094 1 97.44 373 PHE B O 1
ATOM 6138 N N . ALA B 1 374 ? -5.672 34.344 20.547 1 97.88 374 ALA B N 1
ATOM 6139 C CA . ALA B 1 374 ? -5.102 35.062 21.672 1 97.88 374 ALA B CA 1
ATOM 6140 C C . ALA B 1 374 ? -3.592 34.844 21.75 1 97.88 374 ALA B C 1
ATOM 6142 O O . ALA B 1 374 ? -2.836 35.812 21.984 1 97.88 374 ALA B O 1
ATOM 6143 N N . GLN B 1 375 ? -3.188 33.656 21.547 1 98 375 GLN B N 1
ATOM 6144 C CA . GLN B 1 375 ? -1.764 33.344 21.578 1 98 375 GLN B CA 1
ATOM 6145 C C . GLN B 1 375 ? -1.034 33.969 20.391 1 98 375 GLN B C 1
ATOM 6147 O O . GLN B 1 375 ? 0.05 34.531 20.547 1 98 375 GLN B O 1
ATOM 6152 N N . VAL B 1 376 ? -1.623 33.875 19.266 1 97.69 376 VAL B N 1
ATOM 6153 C CA . VAL B 1 376 ? -1.009 34.406 18.062 1 97.69 376 VAL B CA 1
ATOM 6154 C C . VAL B 1 376 ? -0.872 35.938 18.172 1 97.69 376 VAL B C 1
ATOM 6156 O O . VAL B 1 376 ? 0.166 36.5 17.812 1 97.69 376 VAL B O 1
ATOM 6159 N N . GLU B 1 377 ? -1.864 36.594 18.688 1 97.19 377 GLU B N 1
ATOM 6160 C CA . GLU B 1 377 ? -1.847 38.062 18.844 1 97.19 377 GLU B CA 1
ATOM 6161 C C . GLU B 1 377 ? -0.793 38.469 19.859 1 97.19 377 GLU B C 1
ATOM 6163 O O . GLU B 1 377 ? -0.073 39.469 19.641 1 97.19 377 GLU B O 1
ATOM 6168 N N . ALA B 1 378 ? -0.772 37.75 20.922 1 97.38 378 ALA B N 1
ATOM 6169 C CA . ALA B 1 378 ? 0.257 38.031 21.922 1 97.38 378 ALA B CA 1
ATOM 6170 C C . ALA B 1 378 ? 1.654 37.844 21.328 1 97.38 378 ALA B C 1
ATOM 6172 O O . ALA B 1 378 ? 2.562 38.625 21.641 1 97.38 378 ALA B O 1
ATOM 6173 N N . PHE B 1 379 ? 1.802 36.906 20.609 1 97.25 379 PHE B N 1
ATOM 6174 C CA . PHE B 1 379 ? 3.074 36.625 19.938 1 97.25 379 PHE B CA 1
ATOM 6175 C C . PHE B 1 379 ? 3.439 37.781 19 1 97.25 379 PHE B C 1
ATOM 6177 O O . PHE B 1 379 ? 4.586 38.219 18.969 1 97.25 379 PHE B O 1
ATOM 6184 N N . MET B 1 380 ? 2.48 38.219 18.141 1 96.12 380 MET B N 1
ATOM 6185 C CA . MET B 1 380 ? 2.711 39.344 17.25 1 96.12 380 MET B CA 1
ATOM 6186 C C . MET B 1 380 ? 3.141 40.562 18.016 1 96.12 380 MET B C 1
ATOM 6188 O O . MET B 1 380 ? 4.031 41.312 17.578 1 96.12 380 MET B O 1
ATOM 6192 N N . ASP B 1 381 ? 2.541 40.75 19.141 1 96.06 381 ASP B N 1
ATOM 6193 C CA . ASP B 1 381 ? 2.904 41.875 19.984 1 96.06 381 ASP B CA 1
ATOM 6194 C C . ASP B 1 381 ? 4.352 41.781 20.469 1 96.06 381 ASP B C 1
ATOM 6196 O O . ASP B 1 381 ? 5.074 42.75 20.5 1 96.06 381 ASP B O 1
ATOM 6200 N N . GLU B 1 382 ? 4.711 40.594 20.812 1 95.44 382 GLU B N 1
ATOM 6201 C CA . GLU B 1 382 ? 6.082 40.375 21.25 1 95.44 382 GLU B CA 1
ATOM 6202 C C . GLU B 1 382 ? 7.074 40.625 20.109 1 95.44 382 GLU B C 1
ATOM 6204 O O . GLU B 1 382 ? 8.172 41.125 20.344 1 95.44 382 GLU B O 1
ATOM 6209 N N . LEU B 1 383 ? 6.703 40.219 18.938 1 94.31 383 LEU B N 1
ATOM 6210 C CA . LEU B 1 383 ? 7.578 40.375 17.781 1 94.31 383 LEU B CA 1
ATOM 6211 C C . LEU B 1 383 ? 7.781 41.844 17.469 1 94.31 383 LEU B C 1
ATOM 6213 O O . LEU B 1 383 ? 8.859 42.25 17.016 1 94.31 383 LEU B O 1
ATOM 6217 N N . VAL B 1 384 ? 6.781 42.656 17.609 1 91.12 384 VAL B N 1
ATOM 6218 C CA . VAL B 1 384 ? 6.863 44.094 17.359 1 91.12 384 VAL B CA 1
ATOM 6219 C C . VAL B 1 384 ? 7.758 44.75 18.406 1 91.12 384 VAL B C 1
ATOM 6221 O O . VAL B 1 384 ? 8.531 45.656 18.094 1 91.12 384 VAL B O 1
ATOM 6224 N N . ARG B 1 385 ? 7.703 44.25 19.594 1 89 385 ARG B N 1
ATOM 6225 C CA . ARG B 1 385 ? 8.477 44.844 20.688 1 89 385 ARG B CA 1
ATOM 6226 C C . ARG B 1 385 ? 9.961 44.531 20.531 1 89 385 ARG B C 1
ATOM 6228 O O . ARG B 1 385 ? 10.82 45.312 20.906 1 89 385 ARG B O 1
ATOM 6235 N N . THR B 1 386 ? 10.281 43.375 20.094 1 81.5 386 THR B N 1
ATOM 6236 C CA . THR B 1 386 ? 11.664 42.906 20.016 1 81.5 386 THR B CA 1
ATOM 6237 C C . THR B 1 386 ? 12.32 43.375 18.734 1 81.5 386 THR B C 1
ATOM 6239 O O . THR B 1 386 ? 13.523 43.188 18.531 1 81.5 386 THR B O 1
ATOM 6242 N N . ARG B 1 387 ? 11.625 43.812 17.766 1 68.5 387 ARG B N 1
ATOM 6243 C CA . ARG B 1 387 ? 12.242 44.312 16.547 1 68.5 387 ARG B CA 1
ATOM 6244 C C . ARG B 1 387 ? 13.188 45.469 16.828 1 68.5 387 ARG B C 1
ATOM 6246 O O . ARG B 1 387 ? 12.805 46.438 17.469 1 68.5 387 ARG B O 1
ATOM 6253 N N . PRO B 1 388 ? 14.477 45.188 16.703 1 54.44 388 PRO B N 1
ATOM 6254 C CA . PRO B 1 388 ? 15.375 46.344 16.859 1 54.44 388 PRO B CA 1
ATOM 6255 C C . PRO B 1 388 ? 14.969 47.531 15.969 1 54.44 388 PRO B C 1
ATOM 6257 O O . PRO B 1 388 ? 14.359 47.344 14.914 1 54.44 388 PRO B O 1
ATOM 6260 N N . GLU B 1 389 ? 14.773 48.75 16.5 1 46.34 389 GLU B N 1
ATOM 6261 C CA . GLU B 1 389 ? 14.633 49.969 15.727 1 46.34 389 GLU B CA 1
ATOM 6262 C C . GLU B 1 389 ? 15.547 49.969 14.508 1 46.34 389 GLU B C 1
ATOM 6264 O O . GLU B 1 389 ? 16.766 49.969 14.648 1 46.34 389 GLU B O 1
ATOM 6269 N N . SER B 1 390 ? 15.383 49.188 13.57 1 43.12 390 SER B N 1
ATOM 6270 C CA . SER B 1 390 ? 16.219 49.406 12.398 1 43.12 390 SER B CA 1
ATOM 6271 C C . SER B 1 390 ? 16.469 50.875 12.141 1 43.12 390 SER B C 1
ATOM 6273 O O . SER B 1 390 ? 15.602 51.719 12.414 1 43.12 390 SER B O 1
ATOM 6275 N N . GLY B 1 391 ? 17.734 51.25 11.945 1 40.66 391 GLY B N 1
ATOM 6276 C CA . GLY B 1 391 ? 18.281 52.531 11.469 1 40.66 391 GLY B CA 1
ATOM 6277 C C . GLY B 1 391 ? 17.484 53.125 10.32 1 40.66 391 GLY B C 1
ATOM 6278 O O . GLY B 1 391 ? 17.234 52.438 9.312 1 40.66 391 GLY B O 1
ATOM 6279 N N . ARG B 1 392 ? 16.578 54.094 10.406 1 36.31 392 ARG B N 1
ATOM 6280 C CA . ARG B 1 392 ? 16.391 55.062 9.352 1 36.31 392 ARG B CA 1
ATOM 6281 C C . ARG B 1 392 ? 17.719 55.406 8.68 1 36.31 392 ARG B C 1
ATOM 6283 O O . ARG B 1 392 ? 18.656 55.875 9.328 1 36.31 392 ARG B O 1
ATOM 6290 N N . ARG B 1 393 ? 18.25 54.656 7.688 1 38.28 393 ARG B N 1
ATOM 6291 C CA . ARG B 1 393 ? 19.188 55.281 6.75 1 38.28 393 ARG B CA 1
ATOM 6292 C C . ARG B 1 393 ? 18.812 56.75 6.492 1 38.28 393 ARG B C 1
ATOM 6294 O O . ARG B 1 393 ? 17.812 57.031 5.84 1 38.28 393 ARG B O 1
ATOM 6301 N N . ASP B 1 394 ? 18.906 57.688 7.5 1 28.72 394 ASP B N 1
ATOM 6302 C CA . ASP B 1 394 ? 19.156 59.031 7.055 1 28.72 394 ASP B CA 1
ATOM 6303 C C . ASP B 1 394 ? 20.062 59.062 5.82 1 28.72 394 ASP B C 1
ATOM 6305 O O . ASP B 1 394 ? 21.031 58.281 5.738 1 28.72 394 ASP B O 1
ATOM 6309 N N . GLY B 1 395 ? 19.453 59.25 4.594 1 28.73 395 GLY B N 1
ATOM 6310 C CA . GLY B 1 395 ? 20.203 59.75 3.445 1 28.73 395 GLY B CA 1
ATOM 6311 C C . GLY B 1 395 ? 21.391 60.594 3.828 1 28.73 395 GLY B C 1
ATOM 6312 O O . GLY B 1 395 ? 21.219 61.781 4.152 1 28.73 395 GLY B O 1
ATOM 6313 N N . LEU B 1 396 ? 22.281 60.219 4.621 1 24.27 396 LEU B N 1
ATOM 6314 C CA . LEU B 1 396 ? 23.531 60.969 4.574 1 24.27 396 LEU B CA 1
ATOM 6315 C C . LEU B 1 396 ? 24.109 60.969 3.166 1 24.27 396 LEU B C 1
ATOM 6317 O O . LEU B 1 396 ? 24.5 59.906 2.66 1 24.27 396 LEU B O 1
ATOM 6321 N N . ASN B 1 397 ? 23.391 61.812 2.168 1 18.84 397 ASN B N 1
ATOM 6322 C CA . ASN B 1 397 ? 24.344 62.688 1.509 1 18.84 397 ASN B CA 1
ATOM 6323 C C . ASN B 1 397 ? 25.047 63.625 2.51 1 18.84 397 ASN B C 1
ATOM 6325 O O . ASN B 1 397 ? 24.406 64.125 3.414 1 18.84 397 ASN B O 1
#

Radius of gyration: 32.75 Å; Cα contacts (8 Å, |Δi|>4): 1346; chains: 2; bounding box: 62×107×80 Å

Secondary structure (DSSP, 8-state):
-EEEEEE-HHHHHHHHTT----SHHHHHHHHHHHTTTSEEEEEEETTEEEE--HHHHHHHHHHHHHT-TTTHHHHHHHHHHHHTS-----TTSEEEEEE-SSTTTT-HHHHHHHHHTTPEEEEEE---HHHH-GGGS-HHHHHHHHHHHHHHHHH-SEEEESSHHHHHHHHHHHHHHT-----EEE-PPPPSS-TTPPP-S-S--S-EEEEES-BSTTTTHHHHHHHHHHHHHHHGGGPPEEEEESPBPTT-HHHHHHHH--SHHHHHEEEE---HHHHHHHHHH-S-EEE--S--SS-HHHHHHHHTT--EEEE--HHHHHHHTT-SEEE-TTBHHHHHHHHHHHHSTT-HHHHHHHHHHTT-----HHHHHHHHHHHHHHHHHHS----------/-EEEEEE-HHHHHHHHTT----SHHHHHHHHHHHTTTSEEEEEEETTEEEE--HHHHHHHHHHHHHT-TT-HHHHHHHHHHHHTS-----TTSEEEEEE-SSTTTT-HHHHHHHHHTTPEEEEEE---HHHH-GGGS-HHHHHHHHHHHHHHHHH-SEEEESSHHHHHHHHHHHHHHT-----EEE-PPPPSS-TTPPP-S-S--S-EEEEES-BSTTTTHHHHHHHHHHHHHHHGGGPPEEEEESPBPTT-HHHHHHHT--SHHHHHEEEE---HHHHHHHHHH-S-EEE--S--SS-HHHHHHHHTT--EEEE--HHHHHHHTT-SEEE-TTBHHHHHHHHHHHHSTT-HHHHHHHHHHTT-----HHHHHHHHHHHHHHHHHHS----------